Protein AF-0000000079013222 (afdb_homodimer)

pLDDT: mean 91.78, std 14.83, range [22.12, 98.75]

Nearest PDB structures (foldseek):
  1z45-assembly1_A-2  TM=2.219E-01  e=1.114E-06  Saccharomyces cerevisiae
  4mcs-assembly1_A  TM=2.983E-01  e=1.662E-01  Homo sapiens
  8bow-assembly1_A  TM=3.328E-01  e=3.094E-01  Homo sapiens
  6hkj-assembly1_A  TM=3.442E-01  e=4.593E-01  Homo sapiens
  6s1x-assembly1_A  TM=3.631E-01  e=6.820E-01  Homo sapiens

Sequence (1488 aa):
MGWYQALVICGIFLVLVHSVRIREHKEPEIENSFINKVHIVFMNHLDVGYADGIDADAGFIVQVLNLYLKEYFVRAINISRTLVQKGYTERFLYTTHPWLVSLYLDCPNITLLGEPLKCPTQEEQDDFRRAVLEGHVNWHASPFNMQTDFVGTYLLEAGLEIAQRLDAMFYIKRRYPTMSQRDVPGITKAVIPTLLMYGIKAISVGVNPGTAPPDVPPVFVWKYSESDPDGVMAFWVKGGYPLNPGPDPIDPGGLARNKCIIADGLQEVLCFAFRTDNTGPPEDIETVLGYYEILRQEFPGAELVASTFDNYVAVLDTVKSTLPVRTFEIGDTWIQGITSDIWKYSHYRAFLRALDPCISSGDCSKNDPRIQNMLRYLIKIPEHTWGSHGLIDSIAWSNQALEVARTTKPYQTNEDTWREQREFLDLALSSLGDHPLAAQVKQQYADLETIEPDLSGYTEADVDTPYYCNNGLVIQFSQDGSISRLFDPFNQREWASENSTLGQLIYDTYIEQDFVDMAKLYNYESGVGYDKPNMTANAHPEKKRWEVTVLGLYKNIILNNSNCGFWVKAATKDDQTRSKYGAPRVFFVHYEMESLARWIDVTLFMLGKVTTRLPESISFGFSPLSANHTWTLNKLLMKVDPCDVVLNGSQYVHGINTYVFLLDGESTGLQLWSQDVPLVFIGTADHVDSPFPVPLQPFECSSIRNISFNIYNNIWNTNYPMWYPFNPEDANFKAKFSINFITKMGWYQALVICGIFLVLVHSVRIREHKEPEIENSFINKVHIVFMNHLDVGYADGIDADAGFIVQVLNLYLKEYFVRAINISRTLVQKGYTERFLYTTHPWLVSLYLDCPNITLLGEPLKCPTQEEQDDFRRAVLEGHVNWHASPFNMQTDFVGTYLLEAGLEIAQRLDAMFYIKRRYPTMSQRDVPGITKAVIPTLLMYGIKAISVGVNPGTAPPDVPPVFVWKYSESDPDGVMAFWVKGGYPLNPGPDPIDPGGLARNKCIIADGLQEVLCFAFRTDNTGPPEDIETVLGYYEILRQEFPGAELVASTFDNYVAVLDTVKSTLPVRTFEIGDTWIQGITSDIWKYSHYRAFLRALDPCISSGDCSKNDPRIQNMLRYLIKIPEHTWGSHGLIDSIAWSNQALEVARTTKPYQTNEDTWREQREFLDLALSSLGDHPLAAQVKQQYADLETIEPDLSGYTEADVDTPYYCNNGLVIQFSQDGSISRLFDPFNQREWASENSTLGQLIYDTYIEQDFVDMAKLYNYESGVGYDKPNMTANAHPEKKRWEVTVLGLYKNIILNNSNCGFWVKAATKDDQTRSKYGAPRVFFVHYEMESLARWIDVTLFMLGKVTTRLPESISFGFSPLSANHTWTLNKLLMKVDPCDVVLNGSQYVHGINTYVFLLDGESTGLQLWSQDVPLVFIGTADHVDSPFPVPLQPFECSSIRNISFNIYNNIWNTNYPMWYPFNPEDANFKAKFSINFITK

Secondary structure (DSSP, 8-state):
------------------------------------EEEEEEEEE--TT--SS-SS----HHHHHHHIIIIIHHHHHHHHHHHHHTT-S----EEE-HHHHHHHHT----EETTEEP-PPPHHHHHHHHHHHHHTSEEE-SSSS-B-TTTS-HHHHHHHHHHHHHHHHHTT---SS-EEEEEE-----GGGHHHHHHTT--EEEEEE-TTSPPP---SEEEE-SSTT-S--EEEEEETT-S---EEEETTEEETTSGGGSB--TT-SEEEEEEEEEET--S-SSHHHHHHHHHHHHHHSTTPEEEE--HHHHHHHHGGGGGGS-EE--B---TTGGGGGG-HHHHHHHHHHHHHHHHHHHHT-S-TT-HHHHHHHHHHTTTTBS--S-S----SS--SHHHHHHHTTSHHHHHHHHHHHHHHHHHHHHHHHTTT-HHHHHHHHHHHTT---PPP-TT-EEE-TT--EE-TTS-EEEE-TTSSEEEEEETTTTEE---SSS-EEEEEEEE--HHHHHHHHHHH-SSS--S---TTHHHHH----EEPPEEEEEEEEEE-SSS--EEEEEEEEESSTHHHHTS---SEEEEEEEE-TT-SEEEEEEEEE-PPPB-S-EEEEEEE----TT-EEEEEETTEEE-TT-BPTTS-SSEEE-SSEEEEE-TTS-EEEEEESS--EEEEEESSS---S-----S---GGGEEEEEEEEEE---SSSS-SSB-SSGGGG-EEEEEEEEEE--/------------------------------------EEEEEEEEE--TT--SS-SS----HHHHHHHIIIIIHHHHHHHHHHHHHTT-S----EEE-HHHHHHHHT----EETTEEP-PPPHHHHHHHHHHHHHTSEEE-SSSS-B-TTTS-HHHHHHHHHHHHHHHHHTT---SS-EEEEEE-----GGGHHHHHHTT--EEEEEE-TTSPPP---SEEEE-SSTT-S--EEEEEETT-S---EEEETTEEETTSGGGSB--TT-SEEEEEEEEEET--S-SSHHHHHHHHHHHHHHSTTPEEEE--HHHHHHHHGGGGGGS-EE--B---GGGGGGGG-HHHHHHHHHHHHHHHHHHHHT-S-TT-HHHHHHHHHHTTTTBS--S-S----SS--SHHHHHHHTTSHHHHHHHHHHHHHHHHHHHHHHHTTT-HHHHHHHHHHHTT---PPP-TT-EEE-TT--EE-TTS-EEEE-TTSSEEEEEETTTTEE---SSS-EEEEEEEE--HHHHHHHHHHH-SSS--S---TTHHHHH----EE--EEEEEEEEEE-SSS--EEEEEEEEESSTHHHHTS--EEEEEEEEEE-TT-SEEEEEEEEEEEPPB-S-EEEEEEE----TT-EEEEEETTEEE-TT-BPTTS-SSEEE-SSEEEEE-TTS-EEEEEESS--EEEEEESSS---S-----S---GGGEEEEEEEEEE---SSSS-SSB-SSGGGS-EEEEEEEEEE--

Radius of gyration: 48.85 Å; Cα contacts (8 Å, |Δi|>4): 3514; chains: 2; bounding box: 107×160×95 Å

Solvent-accessible surface area (backbone atoms only — not comparable to full-atom values): 75692 Å² total; per-residue (Å²): 137,82,79,77,78,76,79,77,77,76,76,77,76,77,73,76,71,76,74,72,75,68,74,70,70,72,67,78,76,71,74,84,67,74,49,53,33,37,35,32,35,32,31,47,35,80,44,74,14,39,38,72,82,54,70,98,57,69,13,37,45,50,59,48,51,30,43,44,49,67,43,30,56,56,46,37,43,50,39,25,50,48,33,57,72,39,39,44,80,64,67,49,28,41,40,44,40,25,48,57,49,49,41,50,73,59,51,67,93,48,61,56,93,80,42,62,48,58,65,60,54,72,67,54,41,52,50,48,53,49,33,40,75,71,56,25,43,49,58,41,31,31,34,58,38,58,39,63,46,66,40,48,56,66,48,50,53,54,33,38,43,47,27,50,50,52,27,58,74,69,70,49,82,76,84,26,32,26,31,58,35,47,48,56,58,36,50,39,40,54,49,44,66,59,38,52,74,70,51,38,42,30,39,40,36,16,13,26,34,24,39,42,46,47,71,62,64,56,55,27,31,43,22,65,41,88,82,48,90,66,60,30,36,33,34,51,29,73,51,34,14,54,57,23,57,37,92,38,34,68,45,25,55,22,47,29,66,89,53,32,50,76,50,89,95,52,44,53,33,42,35,40,51,19,24,38,64,63,60,42,55,74,92,46,58,68,57,54,51,43,52,52,49,20,42,44,52,68,36,66,89,31,47,77,39,56,37,50,65,36,63,50,46,55,59,50,57,76,47,50,89,76,40,55,76,46,48,59,30,31,25,32,58,66,53,58,51,63,28,22,39,52,66,56,45,36,50,49,41,29,40,45,64,40,44,52,56,31,46,74,72,52,76,51,42,82,82,36,64,39,50,44,50,16,49,66,32,47,54,51,68,37,30,68,42,45,17,31,58,71,67,86,75,62,57,56,34,30,38,70,44,32,60,57,47,52,73,36,68,67,42,42,54,48,52,45,30,38,52,49,56,50,45,32,57,53,52,17,50,58,40,29,65,85,44,70,63,38,59,46,28,51,50,39,52,55,67,43,64,66,70,86,80,82,59,79,83,39,43,82,48,66,62,78,39,81,40,78,39,90,68,53,35,32,43,18,30,35,67,46,48,15,30,27,31,35,37,38,58,84,79,68,43,65,38,28,29,88,90,20,32,35,59,32,64,43,45,35,34,41,42,50,65,57,32,55,57,42,45,75,71,30,41,60,81,38,77,71,44,61,43,57,66,52,31,51,83,52,49,58,61,60,68,42,77,53,59,39,31,48,78,45,39,28,35,35,71,44,89,94,44,59,42,36,35,38,38,34,31,28,29,60,68,57,64,53,42,49,68,66,34,39,40,43,66,33,35,38,38,36,40,38,29,50,49,86,50,61,39,35,44,31,39,40,35,39,36,53,34,26,51,25,55,56,37,37,37,35,32,46,27,34,19,50,63,50,84,79,42,45,67,33,37,25,28,57,89,29,83,40,57,67,61,44,30,36,45,39,16,22,52,27,35,44,44,31,57,42,41,38,36,37,26,29,97,75,58,28,39,41,35,41,37,30,67,40,54,45,33,37,19,45,14,34,80,88,38,76,57,46,83,59,40,65,71,33,66,67,65,63,65,86,38,56,47,31,43,25,40,36,54,32,35,22,73,37,51,36,37,34,45,39,42,43,45,84,48,84,87,54,23,48,42,49,39,45,37,32,48,29,59,40,64,125,138,81,79,78,79,78,77,78,76,77,75,77,75,76,72,77,70,77,72,75,74,68,74,68,72,72,67,77,75,69,75,84,67,72,50,52,34,36,35,33,36,31,32,45,36,79,43,73,14,39,39,72,82,54,71,96,57,67,14,37,44,50,59,49,50,32,43,44,48,68,42,29,53,55,46,37,43,49,39,24,48,47,32,58,72,40,38,45,80,64,64,50,28,39,40,45,40,25,48,59,51,50,41,51,72,60,51,66,92,50,62,55,92,82,41,64,47,55,65,60,53,70,66,53,41,51,49,47,53,50,34,41,76,70,57,26,42,48,58,41,31,33,35,57,38,58,38,62,44,65,41,48,57,66,46,51,54,54,33,39,42,48,27,51,50,50,27,56,74,68,70,48,84,76,82,27,34,26,33,59,33,49,49,57,57,36,50,40,40,53,50,44,65,59,36,51,73,72,52,37,40,30,37,39,38,15,13,25,32,27,39,41,47,46,70,63,65,55,55,27,31,44,24,64,42,86,81,48,91,67,59,30,37,34,35,50,30,74,52,35,18,50,56,22,57,38,92,38,35,67,46,27,54,22,48,29,67,88,53,31,49,78,49,90,94,52,41,52,33,42,34,39,50,19,23,36,63,64,60,41,54,74,94,45,57,68,56,53,51,43,52,52,48,22,42,43,50,69,36,64,88,30,47,78,37,57,37,50,64,37,62,51,45,55,57,51,56,76,47,49,89,76,39,56,76,46,50,57,31,30,26,32,58,68,54,58,50,62,28,21,40,53,67,56,43,35,50,49,41,29,41,46,64,40,44,51,57,32,46,76,72,52,75,51,41,82,83,37,64,40,48,45,50,16,49,66,32,47,54,52,67,37,29,70,41,44,15,32,57,70,67,87,76,60,57,58,34,30,39,70,44,33,60,57,47,52,73,36,66,67,45,42,54,49,53,45,29,38,51,49,56,48,44,32,56,53,50,16,49,57,40,30,66,85,43,70,62,39,59,45,26,52,50,42,52,56,68,43,63,68,71,85,80,83,61,80,83,40,42,83,49,68,62,77,40,80,41,81,38,89,68,54,36,31,42,19,32,35,68,45,49,16,28,28,30,33,37,39,58,87,79,65,43,66,39,28,28,87,89,21,31,36,58,31,65,41,43,35,34,41,41,48,64,59,33,56,56,42,44,75,72,32,39,59,81,37,78,52,56,54,45,57,65,52,31,51,83,52,49,59,62,59,68,42,76,53,58,39,31,50,76,43,38,30,35,35,72,46,89,94,42,58,43,36,34,37,40,34,32,28,29,61,68,55,66,54,42,50,68,64,34,39,40,42,65,34,35,38,39,37,40,39,29,50,50,88,49,62,38,34,44,32,39,40,37,40,37,52,33,25,50,27,55,57,38,38,36,36,32,46,27,35,19,50,63,50,84,80,42,45,68,34,36,24,28,58,89,29,83,40,57,67,63,43,31,37,44,40,17,24,52,28,33,44,43,30,58,42,40,38,36,36,27,29,94,76,58,28,39,41,36,40,36,29,68,40,54,44,31,36,20,44,15,33,79,87,37,76,58,46,83,58,40,64,71,35,65,69,64,63,66,86,37,56,49,33,46,24,40,36,55,33,36,24,74,38,51,37,36,35,45,39,42,42,44,85,48,82,86,55,23,50,42,50,40,45,36,32,50,30,60,41,64,125

Foldseek 3Di:
DDDPPDPPPPPPPPPPPPPPPPPPPPDPPPPPPAFAAEAEEEEAAEDQQADDPPPPDQSFNLVLLLCVQPPQLVQLLCQQVVCVVVPHPDGAAYEDALLSVCCQLVPDFDDFVRHTRDHDDPVSNVVSLVSVLVRSYHYAQFRHAFQQLQFALVLRLLRSVSNVVVCVVNVNDQQAGEAEHAAFQFHFLLCWVVCVVSNHAEYEYEYAQQFFHFPDPQWAFEDQDPPDPGGHIYGYFHNLRPQAADPAQVRGTSQAPSSWRDDPPASYIYGYNYHYYSPHGDNHNVVVVRNVRNVCSRNPNHHYHHHDPRVVVVRVVVCRVVGHYDNFTFHTQLPLQLLADLLQLQLLLLLCVLVVVCVVVCVQPPPDVLNSQLSSLSSLSRRLFQWYLQDDDQAQFWLVSVVVVCVDPSNVSGVSSNVSSSCSSVSSLVSNPPRPSNVSSVVSVVVWDDDDDDQVLWAFDDAPDWDAAPLGWIWGAHFQGWTAWTQQPQVRDTWHHVVFTFFGKWKWFDDQVVQVVLSVQTRRNHRDFLGNPNSCVRQVDDTDTFGKGWPTKIWDHDPVARKTKMKTKMFGPDCCCVNGHWAAPIKIWMWMDGNPAQKIKIKIKGHHTHKGLGWMWIWTKGFTPQPQWFKWAAGSNDTHHLQRHGQSGQNFKGFGSFWMDTAHPVRWDKIKGWSRQGMKGWDFQVGGTDSRSDDRDRDDRVGTGMIIRINHTQSGSGSHNSIPDPDSSRRMTMIIMMIGTGDD/DCPPPPPPPPPPPPPPPVPPPPPPPPDPPPPPPAFAAEAEEEEAAEDQQADDPPPPDQSFNLVLLLCVQPPQLVQLLVQQVVCVVVPHPDGAAYEDALLSVCCQLVPDFDDFVRHTRDHDDPVSNVVSLVSVLVRSYHYAQFRHAFQQLQFALVLRLLRSVSNVVVCVVNVHDQQAGEAEHAAFQFHFLLCWVVCVVSNHAEYEYEYAQQFFHFPDDQWAFEDQDPPDPGGHIYGYFHNLHPQAADPAQVRGTSQAPSSWRDDPPDSYIYGYNYHYYSPHGDNHNVVVVRNVRNVCSRNPNHHYHHHDPRVVVVRVVVCRVVGHYDNFTFHTLLPLQLLADLLQLQLLLLLCVLVVVCVVVCVQPPPDVLNSQLSSLSSCLRRLFQHYLQDDDQAQFWLVSVVVVCVDDSNVSGVSSNVSSSCSSVSSLVSNPPRPSNVSSVVSVVVWDDDDDDQVLWDFDDAPDWDAAPLGWIWGAHFQGWTAWTQQPQVGDTWHHVVFTFFGKWKWFDDQVVQVVLSVQTRRNHHDQLGNPNSCVRQVDDTDTFGKGWPTKIWDHDPVARKTKMKTKMFGPDPCCVNGHWAAPIKIWMWMDGNPAQKIKIKIKGHHTHKGLGWMWIWTKGFTPQPQWAKWAAGSNDTHHLQRHGQSGQNFKGFGSFWMDTAHPVRWDKIKGWSRQGMKGWDFQVGGTDSRSDDRDRDDRVRTGMMIRINHTQSGSGSHNSIPDPDSSRRMTMIIMMIGTGDD

InterPro domains:
  IPR032482 Protein of unknown function DUF5054 [PF16477] (338-594)

Structure (mmCIF, N/CA/C/O backbone):
data_AF-0000000079013222-model_v1
#
loop_
_entity.id
_entity.type
_entity.pdbx_description
1 polymer 'Glycoside hydrolase family 38 N-terminal domain-containing protein'
#
loop_
_atom_site.group_PDB
_atom_site.id
_atom_site.type_symbol
_atom_site.label_atom_id
_atom_site.label_alt_id
_atom_site.label_comp_id
_atom_site.label_asym_id
_atom_site.label_entity_id
_atom_site.label_seq_id
_atom_site.pdbx_PDB_ins_code
_atom_site.Cartn_x
_atom_site.Cartn_y
_atom_site.Cartn_z
_atom_site.occupancy
_atom_site.B_iso_or_equiv
_atom_site.auth_seq_id
_atom_site.auth_comp_id
_atom_site.auth_asym_id
_atom_site.auth_atom_id
_atom_site.pdbx_PDB_model_num
ATOM 1 N N . MET A 1 1 ? 51.844 -35.812 29.359 1 24.14 1 MET A N 1
ATOM 2 C CA . MET A 1 1 ? 51.812 -36.688 28.188 1 24.14 1 MET A CA 1
ATOM 3 C C . MET A 1 1 ? 51.312 -35.938 26.953 1 24.14 1 MET A C 1
ATOM 5 O O . MET A 1 1 ? 50.156 -35.531 26.906 1 24.14 1 MET A O 1
ATOM 9 N N . GLY A 1 2 ? 52.062 -35.031 26.406 1 27.91 2 GLY A N 1
ATOM 10 C CA . GLY A 1 2 ? 52.062 -33.719 25.75 1 27.91 2 GLY A CA 1
ATOM 11 C C . GLY A 1 2 ? 51.781 -33.812 24.266 1 27.91 2 GLY A C 1
ATOM 12 O O . GLY A 1 2 ? 52.562 -34.344 23.5 1 27.91 2 GLY A O 1
ATOM 13 N N . TRP A 1 3 ? 50.469 -34.125 23.938 1 26.59 3 TRP A N 1
ATOM 14 C CA . TRP A 1 3 ? 49.938 -34.656 22.703 1 26.59 3 TRP A CA 1
ATOM 15 C C . TRP A 1 3 ? 50.344 -33.781 21.516 1 26.59 3 TRP A C 1
ATOM 17 O O . TRP A 1 3 ? 50.344 -32.562 21.609 1 26.59 3 TRP A O 1
ATOM 27 N N . TYR A 1 4 ? 51.188 -34.281 20.641 1 25.11 4 TYR A N 1
ATOM 28 C CA . TYR A 1 4 ? 51.938 -33.938 19.453 1 25.11 4 TYR A CA 1
ATOM 29 C C . TYR A 1 4 ? 51.031 -33.5 18.328 1 25.11 4 TYR A C 1
ATOM 31 O O . TYR A 1 4 ? 50.375 -34.312 17.688 1 25.11 4 TYR A O 1
ATOM 39 N N . GLN A 1 5 ? 50.188 -32.406 18.531 1 23.02 5 GLN A N 1
ATOM 40 C CA . GLN A 1 5 ? 49.094 -32.094 17.609 1 23.02 5 GLN A CA 1
ATOM 41 C C . GLN A 1 5 ? 49.656 -31.688 16.234 1 23.02 5 GLN A C 1
ATOM 43 O O . GLN A 1 5 ? 50.344 -30.688 16.109 1 23.02 5 GLN A O 1
ATOM 48 N N . ALA A 1 6 ? 49.969 -32.75 15.422 1 22.12 6 ALA A N 1
ATOM 49 C CA . ALA A 1 6 ? 50.656 -32.594 14.141 1 22.12 6 ALA A CA 1
ATOM 50 C C . ALA A 1 6 ? 49.875 -31.672 13.203 1 22.12 6 ALA A C 1
ATOM 52 O O . ALA A 1 6 ? 48.688 -31.812 13.047 1 22.12 6 ALA A O 1
ATOM 53 N N . LEU A 1 7 ? 50.438 -30.531 12.844 1 24.03 7 LEU A N 1
ATOM 54 C CA . LEU A 1 7 ? 50.062 -29.359 12.062 1 24.03 7 LEU A CA 1
ATOM 55 C C . LEU A 1 7 ? 49.938 -29.703 10.586 1 24.03 7 LEU A C 1
ATOM 57 O O . LEU A 1 7 ? 50.938 -29.953 9.906 1 24.03 7 LEU A O 1
ATOM 61 N N . VAL A 1 8 ? 49.062 -30.797 10.234 1 24.84 8 VAL A N 1
ATOM 62 C CA . VAL A 1 8 ? 49.094 -31.219 8.836 1 24.84 8 VAL A CA 1
ATOM 63 C C . VAL A 1 8 ? 48.781 -30.016 7.934 1 24.84 8 VAL A C 1
ATOM 65 O O . VAL A 1 8 ? 47.812 -29.297 8.141 1 24.84 8 VAL A O 1
ATOM 68 N N . ILE A 1 9 ? 49.781 -29.469 7.207 1 25.05 9 ILE A N 1
ATOM 69 C CA . ILE A 1 9 ? 49.938 -28.375 6.27 1 25.05 9 ILE A CA 1
ATOM 70 C C . ILE A 1 9 ? 49.125 -28.641 5.004 1 25.05 9 ILE A C 1
ATOM 72 O O . ILE A 1 9 ? 49.469 -29.531 4.223 1 25.05 9 ILE A O 1
ATOM 76 N N . CYS A 1 10 ? 47.812 -28.969 5.129 1 22.94 10 CYS A N 1
ATOM 77 C CA . CYS A 1 10 ? 47.125 -29.344 3.904 1 22.94 10 CYS A CA 1
ATOM 78 C C . CYS A 1 10 ? 47.25 -28.25 2.846 1 22.94 10 CYS A C 1
ATOM 80 O O . CYS A 1 10 ? 46.875 -27.109 3.076 1 22.94 10 CYS A O 1
ATOM 82 N N . GLY A 1 11 ? 48.312 -28.328 1.991 1 23.44 11 GLY A N 1
ATOM 83 C CA . GLY A 1 11 ? 48.656 -27.516 0.843 1 23.44 11 GLY A CA 1
ATOM 84 C C . GLY A 1 11 ? 47.531 -27.391 -0.17 1 23.44 11 GLY A C 1
ATOM 85 O O . GLY A 1 11 ? 47.062 -28.391 -0.711 1 23.44 11 GLY A O 1
ATOM 86 N N . ILE A 1 12 ? 46.625 -26.453 0.08 1 25.03 12 ILE A N 1
ATOM 87 C CA . ILE A 1 12 ? 45.438 -26.156 -0.729 1 25.03 12 ILE A CA 1
ATOM 88 C C . ILE A 1 12 ? 45.875 -25.766 -2.139 1 25.03 12 ILE A C 1
ATOM 90 O O . ILE A 1 12 ? 46.562 -24.766 -2.322 1 25.03 12 ILE A O 1
ATOM 94 N N . PHE A 1 13 ? 46.188 -26.859 -2.979 1 25.73 13 PHE A N 1
ATOM 95 C CA . PHE A 1 13 ? 46.531 -26.656 -4.387 1 25.73 13 PHE A CA 1
ATOM 96 C C . PHE A 1 13 ? 45.406 -25.844 -5.074 1 25.73 13 PHE A C 1
ATOM 98 O O . PHE A 1 13 ? 44.25 -26.203 -4.992 1 25.73 13 PHE A O 1
ATOM 105 N N . LEU A 1 14 ? 45.719 -24.594 -5.289 1 26.62 14 LEU A N 1
ATOM 106 C CA . LEU A 1 14 ? 44.969 -23.562 -6.012 1 26.62 14 LEU A CA 1
ATOM 107 C C . LEU A 1 14 ? 44.75 -23.969 -7.465 1 26.62 14 LEU A C 1
ATOM 109 O O . LEU A 1 14 ? 45.719 -24.031 -8.242 1 26.62 14 LEU A O 1
ATOM 113 N N . VAL A 1 15 ? 44 -25.094 -7.648 1 25.91 15 VAL A N 1
ATOM 114 C CA . VAL A 1 15 ? 43.719 -25.406 -9.047 1 25.91 15 VAL A CA 1
ATOM 115 C C . VAL A 1 15 ? 43.125 -24.188 -9.742 1 25.91 15 VAL A C 1
ATOM 117 O O . VAL A 1 15 ? 42.125 -23.641 -9.289 1 25.91 15 VAL A O 1
ATOM 120 N N . LEU A 1 16 ? 43.938 -23.547 -10.508 1 28.45 16 LEU A N 1
ATOM 121 C CA . LEU A 1 16 ? 43.656 -22.453 -11.43 1 28.45 16 LEU A CA 1
ATOM 122 C C . LEU A 1 16 ? 42.594 -22.859 -12.445 1 28.45 16 LEU A C 1
ATOM 124 O O . LEU A 1 16 ? 42.875 -23.641 -13.352 1 28.45 16 LEU A O 1
ATOM 128 N N . VAL A 1 17 ? 41.438 -23.188 -11.945 1 27.62 17 VAL A N 1
ATOM 129 C CA . VAL A 1 17 ? 40.438 -23.5 -12.961 1 27.62 17 VAL A CA 1
ATOM 130 C C . VAL A 1 17 ? 40.219 -22.281 -13.859 1 27.62 17 VAL A C 1
ATOM 132 O O . VAL A 1 17 ? 39.875 -21.203 -13.383 1 27.62 17 VAL A O 1
ATOM 135 N N . HIS A 1 18 ? 40.969 -22.297 -14.945 1 29.14 18 HIS A N 1
ATOM 136 C CA . HIS A 1 18 ? 40.781 -21.375 -16.047 1 29.14 18 HIS A CA 1
ATOM 137 C C . HIS A 1 18 ? 39.312 -21.312 -16.484 1 29.14 18 HIS A C 1
ATOM 139 O O . HIS A 1 18 ? 38.75 -22.344 -16.828 1 29.14 18 HIS A O 1
ATOM 145 N N . SER A 1 19 ? 38.688 -20.359 -15.852 1 26.64 19 SER A N 1
ATOM 146 C CA . SER A 1 19 ? 37.281 -20.047 -16.109 1 26.64 19 SER A CA 1
ATOM 147 C C . SER A 1 19 ? 37.062 -19.781 -17.594 1 26.64 19 SER A C 1
ATOM 149 O O . SER A 1 19 ? 37.656 -18.891 -18.188 1 26.64 19 SER A O 1
ATOM 151 N N . VAL A 1 20 ? 36.906 -20.812 -18.312 1 28.75 20 VAL A N 1
ATOM 152 C CA . VAL A 1 20 ? 36.438 -20.656 -19.688 1 28.75 20 VAL A CA 1
ATOM 153 C C . VAL A 1 20 ? 35.281 -19.672 -19.719 1 28.75 20 VAL A C 1
ATOM 155 O O . VAL A 1 20 ? 34.25 -19.891 -19.031 1 28.75 20 VAL A O 1
ATOM 158 N N . ARG A 1 21 ? 35.625 -18.484 -20.125 1 28.02 21 ARG A N 1
ATOM 159 C CA . ARG A 1 21 ? 34.688 -17.391 -20.391 1 28.02 21 ARG A CA 1
ATOM 160 C C . ARG A 1 21 ? 33.562 -17.828 -21.297 1 28.02 21 ARG A C 1
ATOM 162 O O . ARG A 1 21 ? 33.75 -18.016 -22.5 1 28.02 21 ARG A O 1
ATOM 169 N N . ILE A 1 22 ? 32.781 -18.609 -20.766 1 23.81 22 ILE A N 1
ATOM 170 C CA . ILE A 1 22 ? 31.594 -18.875 -21.562 1 23.81 22 ILE A CA 1
ATOM 171 C C . ILE A 1 22 ? 31 -17.547 -22.047 1 23.81 22 ILE A C 1
ATOM 173 O O . ILE A 1 22 ? 30.703 -16.656 -21.25 1 23.81 22 ILE A O 1
ATOM 177 N N . ARG A 1 23 ? 31.328 -17.344 -23.312 1 28.89 23 ARG A N 1
ATOM 178 C CA . ARG A 1 23 ? 30.75 -16.219 -24.016 1 28.89 23 ARG A CA 1
ATOM 179 C C . ARG A 1 23 ? 29.25 -16.125 -23.75 1 28.89 23 ARG A C 1
ATOM 181 O O . ARG A 1 23 ? 28.5 -17.062 -24.031 1 28.89 23 ARG A O 1
ATOM 188 N N . GLU A 1 24 ? 29.016 -15.297 -22.781 1 29.11 24 GLU A N 1
ATOM 189 C CA . GLU A 1 24 ? 27.641 -14.914 -22.5 1 29.11 24 GLU A CA 1
ATOM 190 C C . GLU A 1 24 ? 26.891 -14.594 -23.781 1 29.11 24 GLU A C 1
ATOM 192 O O . GLU A 1 24 ? 27.312 -13.727 -24.562 1 29.11 24 GLU A O 1
ATOM 197 N N . HIS A 1 25 ? 26.438 -15.57 -24.391 1 29.22 25 HIS A N 1
ATOM 198 C CA . HIS A 1 25 ? 25.531 -15.227 -25.469 1 29.22 25 HIS A CA 1
ATOM 199 C C . HIS A 1 25 ? 24.594 -14.086 -25.062 1 29.22 25 HIS A C 1
ATOM 201 O O . HIS A 1 25 ? 23.875 -14.195 -24.062 1 29.22 25 HIS A O 1
ATOM 207 N N . LYS A 1 26 ? 25.062 -13 -25.406 1 35.38 26 LYS A N 1
ATOM 208 C CA . LYS A 1 26 ? 24.234 -11.805 -25.25 1 35.38 26 LYS A CA 1
ATOM 209 C C . LYS A 1 26 ? 22.828 -12.047 -25.781 1 35.38 26 LYS A C 1
ATOM 211 O O . LYS A 1 26 ? 22.641 -12.367 -26.953 1 35.38 26 LYS A O 1
ATOM 216 N N . GLU A 1 27 ? 21.953 -12.469 -24.984 1 36.16 27 GLU A N 1
ATOM 217 C CA . GLU A 1 27 ? 20.547 -12.516 -25.375 1 36.16 27 GLU A CA 1
ATOM 218 C C . GLU A 1 27 ? 20.172 -11.32 -26.266 1 36.16 27 GLU A C 1
ATOM 220 O O . GLU A 1 27 ? 20.703 -10.227 -26.062 1 36.16 27 GLU A O 1
ATOM 225 N N . PRO A 1 28 ? 19.609 -11.555 -27.406 1 37.75 28 PRO A N 1
ATOM 226 C CA . PRO A 1 28 ? 19.281 -10.391 -28.234 1 37.75 28 PRO A CA 1
ATOM 227 C C . PRO A 1 28 ? 18.672 -9.25 -27.438 1 37.75 28 PRO A C 1
ATOM 229 O O . PRO A 1 28 ? 17.906 -9.492 -26.5 1 37.75 28 PRO A O 1
ATOM 232 N N . GLU A 1 29 ? 19.266 -8.133 -27.406 1 38.19 29 GLU A N 1
ATOM 233 C CA . GLU A 1 29 ? 18.734 -6.875 -26.906 1 38.19 29 GLU A CA 1
ATOM 234 C C . GLU A 1 29 ? 17.281 -6.672 -27.359 1 38.19 29 GLU A C 1
ATOM 236 O O . GLU A 1 29 ? 17.016 -6.516 -28.547 1 38.19 29 GLU A O 1
ATOM 241 N N . ILE A 1 30 ? 16.297 -7.324 -26.844 1 40.97 30 ILE A N 1
ATOM 242 C CA . ILE A 1 30 ? 14.938 -6.879 -27.109 1 40.97 30 ILE A CA 1
ATOM 243 C C . ILE A 1 30 ? 14.914 -5.363 -27.281 1 40.97 30 ILE A C 1
ATOM 245 O O . ILE A 1 30 ? 15.383 -4.629 -26.406 1 40.97 30 ILE A O 1
ATOM 249 N N . GLU A 1 31 ? 15.016 -4.832 -28.375 1 42.97 31 GLU A N 1
ATOM 250 C CA . GLU A 1 31 ? 14.719 -3.434 -28.656 1 42.97 31 GLU A CA 1
ATOM 251 C C . GLU A 1 31 ? 13.664 -2.883 -27.703 1 42.97 31 GLU A C 1
ATOM 253 O O . GLU A 1 31 ? 12.586 -3.463 -27.547 1 42.97 31 GLU A O 1
ATOM 258 N N . ASN A 1 32 ? 13.961 -2.242 -26.609 1 51.44 32 ASN A N 1
ATOM 259 C CA . ASN A 1 32 ? 13.211 -1.607 -25.531 1 51.44 32 ASN A CA 1
ATOM 260 C C . ASN A 1 32 ? 12.016 -0.825 -26.062 1 51.44 32 ASN A C 1
ATOM 262 O O . ASN A 1 32 ? 12.117 0.376 -26.312 1 51.44 32 ASN A O 1
ATOM 266 N N . SER A 1 33 ? 11.141 -1.488 -26.875 1 63.56 33 SER A N 1
ATOM 267 C CA . SER A 1 33 ? 9.93 -0.824 -27.359 1 63.56 33 SER A CA 1
ATOM 268 C C . SER A 1 33 ? 9.102 -0.277 -26.188 1 63.56 33 SER A C 1
ATOM 270 O O . SER A 1 33 ? 9.102 -0.852 -25.109 1 63.56 33 SER A O 1
ATOM 272 N N . PHE A 1 34 ? 8.648 0.86 -26.328 1 85.75 34 PHE A N 1
ATOM 273 C CA . PHE A 1 34 ? 7.777 1.598 -25.422 1 85.75 34 PHE A CA 1
ATOM 274 C C . PHE A 1 34 ? 6.496 0.815 -25.141 1 85.75 34 PHE A C 1
ATOM 276 O O . PHE A 1 34 ? 5.805 0.404 -26.078 1 85.75 34 PHE A O 1
ATOM 283 N N . ILE A 1 35 ? 6.309 0.208 -23.938 1 94.06 35 ILE A N 1
ATOM 284 C CA . ILE A 1 35 ? 5.105 -0.492 -23.5 1 94.06 35 ILE A CA 1
ATOM 285 C C . ILE A 1 35 ? 4.094 0.512 -22.953 1 94.06 35 ILE A C 1
ATOM 287 O O . ILE A 1 35 ? 4.41 1.294 -22.047 1 94.06 35 ILE A O 1
ATOM 291 N N . ASN A 1 36 ? 2.914 0.543 -23.5 1 96.06 36 ASN A N 1
ATOM 292 C CA . ASN A 1 36 ? 1.933 1.529 -23.062 1 96.06 36 ASN A CA 1
ATOM 293 C C . ASN A 1 36 ? 0.847 0.895 -22.203 1 96.06 36 ASN A C 1
ATOM 295 O O . ASN A 1 36 ? 0.099 1.598 -21.516 1 96.06 36 ASN A O 1
ATOM 299 N N . LYS A 1 37 ? 0.743 -0.498 -22.297 1 97.69 37 LYS A N 1
ATOM 300 C CA . LYS A 1 37 ? -0.303 -1.164 -21.516 1 97.69 37 LYS A CA 1
ATOM 301 C C . LYS A 1 37 ? 0.171 -2.521 -21.016 1 97.69 37 LYS A C 1
ATOM 303 O O . LYS A 1 37 ? 0.83 -3.27 -21.734 1 97.69 37 LYS A O 1
ATOM 308 N N . VAL A 1 38 ? -0.053 -2.822 -19.766 1 98.38 38 VAL A N 1
ATOM 309 C CA . VAL A 1 38 ? 0.291 -4.098 -19.141 1 98.38 38 VAL A CA 1
ATOM 310 C C . VAL A 1 38 ? -0.984 -4.84 -18.75 1 98.38 38 VAL A C 1
ATOM 312 O O . VAL A 1 38 ? -1.8 -4.324 -17.984 1 98.38 38 VAL A O 1
ATOM 315 N N . HIS A 1 39 ? -1.211 -6 -19.344 1 98.62 39 HIS A N 1
ATOM 316 C CA . HIS A 1 39 ? -2.242 -6.922 -18.891 1 98.62 39 HIS A CA 1
ATOM 317 C C . HIS A 1 39 ? -1.756 -7.75 -17.703 1 98.62 39 HIS A C 1
ATOM 319 O O . HIS A 1 39 ? -0.751 -8.461 -17.812 1 98.62 39 HIS A O 1
ATOM 325 N N . ILE A 1 40 ? -2.424 -7.609 -16.609 1 98.62 40 ILE A N 1
ATOM 326 C CA . ILE A 1 40 ? -2.039 -8.359 -15.422 1 98.62 40 ILE A CA 1
ATOM 327 C C . ILE A 1 40 ? -3.029 -9.5 -15.188 1 98.62 40 ILE A C 1
ATOM 329 O O . ILE A 1 40 ? -4.227 -9.258 -15.008 1 98.62 40 ILE A O 1
ATOM 333 N N . VAL A 1 41 ? -2.592 -10.688 -15.227 1 98.31 41 VAL A N 1
ATOM 334 C CA . VAL A 1 41 ? -3.434 -11.82 -14.867 1 98.31 41 VAL A CA 1
ATOM 335 C C . VAL A 1 41 ? -3.107 -12.281 -13.445 1 98.31 41 VAL A C 1
ATOM 337 O O . VAL A 1 41 ? -1.959 -12.602 -13.141 1 98.31 41 VAL A O 1
ATOM 340 N N . PHE A 1 42 ? -4.125 -12.266 -12.594 1 98.38 42 PHE A N 1
ATOM 341 C CA . PHE A 1 42 ? -4.008 -12.719 -11.211 1 98.38 42 PHE A CA 1
ATOM 342 C C . PHE A 1 42 ? -4.477 -14.164 -11.078 1 98.38 42 PHE A C 1
ATOM 344 O O . PHE A 1 42 ? -5.613 -14.492 -11.43 1 98.38 42 PHE A O 1
ATOM 351 N N . MET A 1 43 ? -3.58 -14.938 -10.586 1 97.56 43 MET A N 1
ATOM 352 C CA . MET A 1 43 ? -3.898 -16.359 -10.438 1 97.56 43 MET A CA 1
ATOM 353 C C . MET A 1 43 ? -2.957 -17.031 -9.438 1 97.56 43 MET A C 1
ATOM 355 O O . MET A 1 43 ? -2.1 -16.359 -8.852 1 97.56 43 MET A O 1
ATOM 359 N N . ASN A 1 44 ? -3.205 -18.234 -9.086 1 96.12 44 ASN A N 1
ATOM 360 C CA . ASN A 1 44 ? -2.258 -19.094 -8.367 1 96.12 44 ASN A CA 1
ATOM 361 C C . ASN A 1 44 ? -2.166 -20.484 -8.992 1 96.12 44 ASN A C 1
ATOM 363 O O . ASN A 1 44 ? -2.992 -20.844 -9.836 1 96.12 44 ASN A O 1
ATOM 367 N N . HIS A 1 45 ? -1.172 -21.172 -8.633 1 95.5 45 HIS A N 1
ATOM 368 C CA . HIS A 1 45 ? -0.958 -22.531 -9.125 1 95.5 45 HIS A CA 1
ATOM 369 C C . HIS A 1 45 ? -1.833 -23.531 -8.383 1 95.5 45 HIS A C 1
ATOM 371 O O . HIS A 1 45 ? -1.932 -23.484 -7.152 1 95.5 45 HIS A O 1
ATOM 377 N N . LEU A 1 46 ? -2.455 -24.406 -9.117 1 95.88 46 LEU A N 1
ATOM 378 C CA . LEU A 1 46 ? -3.27 -25.469 -8.539 1 95.88 46 LEU A CA 1
ATOM 379 C C . LEU A 1 46 ? -2.545 -26.812 -8.609 1 95.88 46 LEU A C 1
ATOM 381 O O . LEU A 1 46 ? -2.115 -27.234 -9.68 1 95.88 46 LEU A O 1
ATOM 385 N N . ASP A 1 47 ? -2.355 -27.406 -7.473 1 94.44 47 ASP A N 1
ATOM 386 C CA . ASP A 1 47 ? -1.99 -28.797 -7.289 1 94.44 47 ASP A CA 1
ATOM 387 C C . ASP A 1 47 ? -3.088 -29.562 -6.551 1 94.44 47 ASP A C 1
ATOM 389 O O . ASP A 1 47 ? -3.346 -29.297 -5.371 1 94.44 47 ASP A O 1
ATOM 393 N N . VAL A 1 48 ? -3.639 -30.484 -7.184 1 94.5 48 VAL A N 1
ATOM 394 C CA . VAL A 1 48 ? -4.746 -31.172 -6.535 1 94.5 48 VAL A CA 1
ATOM 395 C C . VAL A 1 48 ? -4.211 -32.312 -5.676 1 94.5 48 VAL A C 1
ATOM 397 O O . VAL A 1 48 ? -4.215 -33.469 -6.098 1 94.5 48 VAL A O 1
ATOM 400 N N . GLY A 1 49 ? -3.812 -32.031 -4.469 1 91.81 49 GLY A N 1
ATOM 401 C CA . GLY A 1 49 ? -3.279 -33 -3.549 1 91.81 49 GLY A CA 1
ATOM 402 C C . GLY A 1 49 ? -1.83 -32.75 -3.174 1 91.81 49 GLY A C 1
ATOM 403 O O . GLY A 1 49 ? -1.056 -33.719 -3.006 1 91.81 49 GLY A O 1
ATOM 404 N N . TYR A 1 50 ? -1.5 -31.438 -3.139 1 88.56 50 TYR A N 1
ATOM 405 C CA . TYR A 1 50 ? -0.146 -31.031 -2.783 1 88.56 50 TYR A CA 1
ATOM 406 C C . TYR A 1 50 ? -0.165 -29.828 -1.858 1 88.56 50 TYR A C 1
ATOM 408 O O . TYR A 1 50 ? -0.999 -28.922 -2.016 1 88.56 50 TYR A O 1
ATOM 416 N N . ALA A 1 51 ? 0.631 -29.719 -0.801 1 75.12 51 ALA A N 1
ATOM 417 C CA . ALA A 1 51 ? 0.804 -28.5 -0.004 1 75.12 51 ALA A CA 1
ATOM 418 C C . ALA A 1 51 ? 2.279 -28.234 0.279 1 75.12 51 ALA A C 1
ATOM 420 O O . ALA A 1 51 ? 3.01 -29.141 0.7 1 75.12 51 ALA A O 1
ATOM 421 N N . ASP A 1 52 ? 2.641 -26.984 -0.358 1 61.31 52 ASP A N 1
ATOM 422 C CA . ASP A 1 52 ? 4.008 -26.609 -0.012 1 61.31 52 ASP A CA 1
ATOM 423 C C . ASP A 1 52 ? 4.066 -25.984 1.38 1 61.31 52 ASP A C 1
ATOM 425 O O . ASP A 1 52 ? 3.592 -24.859 1.583 1 61.31 52 ASP A O 1
ATOM 429 N N . GLY A 1 53 ? 4.492 -26.484 2.385 1 55.81 53 GLY A N 1
ATOM 430 C CA . GLY A 1 53 ? 4.785 -25.953 3.705 1 55.81 53 GLY A CA 1
ATOM 431 C C . GLY A 1 53 ? 3.549 -25.484 4.449 1 55.81 53 GLY A C 1
ATOM 432 O O . GLY A 1 53 ? 3.652 -24.859 5.504 1 55.81 53 GLY A O 1
ATOM 433 N N . ILE A 1 54 ? 2.453 -25.172 3.66 1 47.28 54 ILE A N 1
ATOM 434 C CA . ILE A 1 54 ? 1.399 -24.625 4.512 1 47.28 54 ILE A CA 1
ATOM 435 C C . ILE A 1 54 ? 1.254 -25.484 5.766 1 47.28 54 ILE A C 1
ATOM 437 O O . ILE A 1 54 ? 1.556 -26.688 5.742 1 47.28 54 ILE A O 1
ATOM 441 N N . ASP A 1 55 ? 0.594 -24.984 6.77 1 47.31 55 ASP A N 1
ATOM 442 C CA . ASP A 1 55 ? 0.345 -25.5 8.109 1 47.31 55 ASP A CA 1
ATOM 443 C C . ASP A 1 55 ? 0.239 -27.031 8.086 1 47.31 55 ASP A C 1
ATOM 445 O O . ASP A 1 55 ? 0.29 -27.641 7.023 1 47.31 55 ASP A O 1
ATOM 449 N N . ALA A 1 56 ? -0.434 -27.578 9.039 1 51.34 56 ALA A N 1
ATOM 450 C CA . ALA A 1 56 ? -0.792 -28.891 9.562 1 51.34 56 ALA A CA 1
ATOM 451 C C . ALA A 1 56 ? -1.369 -29.781 8.461 1 51.34 56 ALA A C 1
ATOM 453 O O . ALA A 1 56 ? -1.61 -30.969 8.68 1 51.34 56 ALA A O 1
ATOM 454 N N . ASP A 1 57 ? -1.343 -29.219 7.141 1 61.62 57 ASP A N 1
ATOM 455 C CA . ASP A 1 57 ? -2.104 -30.078 6.238 1 61.62 57 ASP A CA 1
ATOM 456 C C . ASP A 1 57 ? -1.172 -30.906 5.355 1 61.62 57 ASP A C 1
ATOM 458 O O . ASP A 1 57 ? -0.159 -30.391 4.863 1 61.62 57 ASP A O 1
ATOM 462 N N . ALA A 1 58 ? -1.213 -32.125 5.301 1 66.31 58 ALA A N 1
ATOM 463 C CA . ALA A 1 58 ? -0.444 -33.125 4.59 1 66.31 58 ALA A CA 1
ATOM 464 C C . ALA A 1 58 ? -0.667 -33.031 3.082 1 66.31 58 ALA A C 1
ATOM 466 O O . ALA A 1 58 ? -0.063 -33.781 2.309 1 66.31 58 ALA A O 1
ATOM 467 N N . GLY A 1 59 ? -1.413 -31.938 2.566 1 83 59 GLY A N 1
ATOM 468 C CA . GLY A 1 59 ? -1.607 -31.812 1.13 1 83 59 GLY A CA 1
ATOM 469 C C . GLY A 1 59 ? -2.666 -32.75 0.589 1 83 59 GLY A C 1
ATOM 470 O O . GLY A 1 59 ? -2.656 -33.094 -0.595 1 83 59 GLY A O 1
ATOM 471 N N . PHE A 1 60 ? -3.613 -33.188 1.404 1 91.44 60 PHE A N 1
ATOM 472 C CA . PHE A 1 60 ? -4.723 -34 0.932 1 91.44 60 PHE A CA 1
ATOM 473 C C . PHE A 1 60 ? -5.586 -33.25 -0.058 1 91.44 60 PHE A C 1
ATOM 475 O O . PHE A 1 60 ? -5.742 -32.031 0.066 1 91.44 60 PHE A O 1
ATOM 482 N N . ILE A 1 61 ? -6.117 -33.969 -0.982 1 94.94 61 ILE A N 1
ATOM 483 C CA . ILE A 1 61 ? -6.949 -33.344 -2.016 1 94.94 61 ILE A CA 1
ATOM 484 C C . ILE A 1 61 ? -8.125 -32.625 -1.371 1 94.94 61 ILE A C 1
ATOM 486 O O . ILE A 1 61 ? -8.422 -31.484 -1.715 1 94.94 61 ILE A O 1
ATOM 490 N N . VAL A 1 62 ? -8.766 -33.219 -0.437 1 94.62 62 VAL A N 1
ATOM 491 C CA . VAL A 1 62 ? -9.961 -32.656 0.182 1 94.62 62 VAL A CA 1
ATOM 492 C C . VAL A 1 62 ? -9.609 -31.375 0.918 1 94.62 62 VAL A C 1
ATOM 494 O O . VAL A 1 62 ? -10.398 -30.422 0.93 1 94.62 62 VAL A O 1
ATOM 497 N N . GLN A 1 63 ? -8.492 -31.344 1.524 1 92.38 63 GLN A N 1
ATOM 498 C CA . GLN A 1 63 ? -8.047 -30.141 2.215 1 92.38 63 GLN A CA 1
ATOM 499 C C . GLN A 1 63 ? -7.805 -29 1.231 1 92.38 63 GLN A C 1
ATOM 501 O O . GLN A 1 63 ? -8.211 -27.859 1.479 1 92.38 63 GLN A O 1
ATOM 506 N N . VAL A 1 64 ? -7.129 -29.328 0.162 1 93.81 64 VAL A N 1
ATOM 507 C CA . VAL A 1 64 ? -6.855 -28.344 -0.878 1 93.81 64 VAL A CA 1
ATOM 508 C C . VAL A 1 64 ? -8.164 -27.812 -1.447 1 93.81 64 VAL A C 1
ATOM 510 O O . VAL A 1 64 ? -8.359 -26.609 -1.553 1 93.81 64 VAL A O 1
ATOM 513 N N . LEU A 1 65 ? -9.039 -28.688 -1.794 1 95.88 65 LEU A N 1
ATOM 514 C CA . LEU A 1 65 ? -10.312 -28.281 -2.379 1 95.88 65 LEU A CA 1
ATOM 515 C C . LEU A 1 65 ? -11.117 -27.453 -1.394 1 95.88 65 LEU A C 1
ATOM 517 O O . LEU A 1 65 ? -11.742 -26.453 -1.78 1 95.88 65 LEU A O 1
ATOM 521 N N . ASN A 1 66 ? -11.117 -27.812 -0.141 1 95.62 66 ASN A N 1
ATOM 522 C CA . ASN A 1 66 ? -11.852 -27.062 0.87 1 95.62 66 ASN A CA 1
ATOM 523 C C . ASN A 1 66 ? -11.312 -25.656 1.031 1 95.62 66 ASN A C 1
ATOM 525 O O . ASN A 1 66 ? -12.07 -24.719 1.308 1 95.62 66 ASN A O 1
ATOM 529 N N . LEU A 1 67 ? -10.031 -25.484 0.883 1 94 67 LEU A N 1
ATOM 530 C CA . LEU A 1 67 ? -9.453 -24.156 0.919 1 94 67 LEU A CA 1
ATOM 531 C C . LEU A 1 67 ? -10 -23.281 -0.211 1 94 67 LEU A C 1
ATOM 533 O O . LEU A 1 67 ? -10.383 -22.141 0.01 1 94 67 LEU A O 1
ATOM 537 N N . TYR A 1 68 ? -10.055 -23.844 -1.394 1 96.62 68 TYR A N 1
ATOM 538 C CA . TYR A 1 68 ? -10.562 -23.094 -2.537 1 96.62 68 TYR A CA 1
ATOM 539 C C . TYR A 1 68 ? -12.039 -22.766 -2.373 1 96.62 68 TYR A C 1
ATOM 541 O O . TYR A 1 68 ? -12.461 -21.625 -2.6 1 96.62 68 TYR A O 1
ATOM 549 N N . LEU A 1 69 ? -12.805 -23.734 -1.941 1 97.31 69 LEU A N 1
ATOM 550 C CA . LEU A 1 69 ? -14.266 -23.609 -1.94 1 97.31 69 LEU A CA 1
ATOM 551 C C . LEU A 1 69 ? -14.734 -22.75 -0.782 1 97.31 69 LEU A C 1
ATOM 553 O O . LEU A 1 69 ? -15.711 -22 -0.919 1 97.31 69 LEU A O 1
ATOM 557 N N . LYS A 1 70 ? -13.992 -22.766 0.313 1 96.5 70 LYS A N 1
ATOM 558 C CA . LYS A 1 70 ? -14.508 -22.109 1.509 1 96.5 70 LYS A CA 1
ATOM 559 C C . LYS A 1 70 ? -13.758 -20.812 1.78 1 96.5 70 LYS A C 1
ATOM 561 O O . LYS A 1 70 ? -14.281 -19.922 2.453 1 96.5 70 LYS A O 1
ATOM 566 N N . GLU A 1 71 ? -12.594 -20.703 1.246 1 96.12 71 GLU A N 1
ATOM 567 C CA . GLU A 1 71 ? -11.797 -19.547 1.658 1 96.12 71 GLU A CA 1
ATOM 568 C C . GLU A 1 71 ? -11.344 -18.734 0.452 1 96.12 71 GLU A C 1
ATOM 570 O O . GLU A 1 71 ? -11.562 -17.516 0.397 1 96.12 71 GLU A O 1
ATOM 575 N N . TYR A 1 72 ? -10.734 -19.328 -0.501 1 97.5 72 TYR A N 1
ATOM 576 C CA . TYR A 1 72 ? -10.016 -18.594 -1.543 1 97.5 72 TYR A CA 1
ATOM 577 C C . TYR A 1 72 ? -10.984 -17.859 -2.455 1 97.5 72 TYR A C 1
ATOM 579 O O . TYR A 1 72 ? -10.75 -16.688 -2.809 1 97.5 72 TYR A O 1
ATOM 587 N N . PHE A 1 73 ? -12.047 -18.469 -2.891 1 98.44 73 PHE A N 1
ATOM 588 C CA . PHE A 1 73 ? -12.984 -17.797 -3.789 1 98.44 73 PHE A CA 1
ATOM 589 C C . PHE A 1 73 ? -13.641 -16.609 -3.098 1 98.44 73 PHE A C 1
ATOM 591 O O . PHE A 1 73 ? -13.773 -15.531 -3.688 1 98.44 73 PHE A O 1
ATOM 598 N N . VAL A 1 74 ? -14 -16.797 -1.846 1 98 74 VAL A N 1
ATOM 599 C CA . VAL A 1 74 ? -14.617 -15.711 -1.085 1 98 74 VAL A CA 1
ATOM 600 C C . VAL A 1 74 ? -13.625 -14.562 -0.92 1 98 74 VAL A C 1
ATOM 602 O O . VAL A 1 74 ? -13.977 -13.398 -1.111 1 98 74 VAL A O 1
ATOM 605 N N . ARG A 1 75 ? -12.445 -14.875 -0.573 1 97.88 75 ARG A N 1
ATOM 606 C CA . ARG A 1 75 ? -11.406 -13.867 -0.385 1 97.88 75 ARG A CA 1
ATOM 607 C C . ARG A 1 75 ? -11.141 -13.102 -1.677 1 97.88 75 ARG A C 1
ATOM 609 O O . ARG A 1 75 ? -10.992 -11.875 -1.659 1 97.88 75 ARG A O 1
ATOM 616 N N . ALA A 1 76 ? -11.047 -13.828 -2.773 1 98.56 76 ALA A N 1
ATOM 617 C CA . ALA A 1 76 ? -10.805 -13.195 -4.066 1 98.56 76 ALA A CA 1
ATOM 618 C C . ALA A 1 76 ? -11.906 -12.188 -4.398 1 98.56 76 ALA A C 1
ATOM 620 O O . ALA A 1 76 ? -11.617 -11.062 -4.824 1 98.56 76 ALA A O 1
ATOM 621 N N . ILE A 1 77 ? -13.117 -12.57 -4.227 1 98.5 77 ILE A N 1
ATOM 622 C CA . ILE A 1 77 ? -14.266 -11.719 -4.52 1 98.5 77 ILE A CA 1
ATOM 623 C C . ILE A 1 77 ? -14.242 -10.484 -3.621 1 98.5 77 ILE A C 1
ATOM 625 O O . ILE A 1 77 ? -14.43 -9.359 -4.094 1 98.5 77 ILE A O 1
ATOM 629 N N . ASN A 1 78 ? -13.961 -10.664 -2.35 1 98.25 78 ASN A N 1
ATOM 630 C CA . ASN A 1 78 ? -13.938 -9.57 -1.391 1 98.25 78 ASN A CA 1
ATOM 631 C C . ASN A 1 78 ? -12.836 -8.562 -1.716 1 98.25 78 ASN A C 1
ATOM 633 O O . ASN A 1 78 ? -13.039 -7.355 -1.603 1 98.25 78 ASN A O 1
ATOM 637 N N . ILE A 1 79 ? -11.68 -9.047 -2.041 1 98.25 79 ILE A N 1
ATOM 638 C CA . ILE A 1 79 ? -10.578 -8.164 -2.43 1 98.25 79 ILE A CA 1
ATOM 639 C C . ILE A 1 79 ? -11 -7.309 -3.619 1 98.25 79 ILE A C 1
ATOM 641 O O . ILE A 1 79 ? -10.82 -6.09 -3.607 1 98.25 79 ILE A O 1
ATOM 645 N N . SER A 1 80 ? -11.508 -7.984 -4.656 1 98.31 80 SER A N 1
ATOM 646 C CA . SER A 1 80 ? -11.922 -7.285 -5.867 1 98.31 80 SER A CA 1
ATOM 647 C C . SER A 1 80 ? -12.969 -6.219 -5.559 1 98.31 80 SER A C 1
ATOM 649 O O . SER A 1 80 ? -12.82 -5.062 -5.969 1 98.31 80 SER A O 1
ATOM 651 N N . ARG A 1 81 ? -13.977 -6.539 -4.793 1 98.06 81 ARG A N 1
ATOM 652 C CA . ARG A 1 81 ? -15.062 -5.617 -4.465 1 98.06 81 ARG A CA 1
ATOM 653 C C . ARG A 1 81 ? -14.555 -4.469 -3.596 1 98.06 81 ARG A C 1
ATOM 655 O O . ARG A 1 81 ? -14.992 -3.326 -3.756 1 98.06 81 ARG A O 1
ATOM 662 N N . THR A 1 82 ? -13.695 -4.762 -2.662 1 97.88 82 THR A N 1
ATOM 663 C CA . THR A 1 82 ? -13.172 -3.742 -1.762 1 97.88 82 THR A CA 1
ATOM 664 C C . THR A 1 82 ? -12.406 -2.676 -2.539 1 97.88 82 THR A C 1
ATOM 666 O O . THR A 1 82 ? -12.523 -1.483 -2.246 1 97.88 82 THR A O 1
ATOM 669 N N . LEU A 1 83 ? -11.594 -3.078 -3.477 1 97.81 83 LEU A N 1
ATOM 670 C CA . LEU A 1 83 ? -10.883 -2.117 -4.312 1 97.81 83 LEU A CA 1
ATOM 671 C C . LEU A 1 83 ? -11.852 -1.163 -4.992 1 97.81 83 LEU A C 1
ATOM 673 O O . LEU A 1 83 ? -11.633 0.05 -5.012 1 97.81 83 LEU A O 1
ATOM 677 N N . VAL A 1 84 ? -12.93 -1.734 -5.562 1 96.62 84 VAL A N 1
ATOM 678 C CA . VAL A 1 84 ? -13.945 -0.935 -6.246 1 96.62 84 VAL A CA 1
ATOM 679 C C . VAL A 1 84 ? -14.641 -0.014 -5.246 1 96.62 84 VAL A C 1
ATOM 681 O O . VAL A 1 84 ? -14.789 1.185 -5.5 1 96.62 84 VAL A O 1
ATOM 684 N N . GLN A 1 85 ? -15.039 -0.549 -4.105 1 96.62 85 GLN A N 1
ATOM 685 C CA . GLN A 1 85 ? -15.805 0.181 -3.104 1 96.62 85 GLN A CA 1
ATOM 686 C C . GLN A 1 85 ? -14.992 1.33 -2.516 1 96.62 85 GLN A C 1
ATOM 688 O O . GLN A 1 85 ? -15.539 2.387 -2.197 1 96.62 85 GLN A O 1
ATOM 693 N N . LYS A 1 86 ? -13.734 1.167 -2.375 1 96.69 86 LYS A N 1
ATOM 694 C CA . LYS A 1 86 ? -12.875 2.176 -1.767 1 96.69 86 LYS A CA 1
ATOM 695 C C . LYS A 1 86 ? -12.344 3.148 -2.814 1 96.69 86 LYS A C 1
ATOM 697 O O . LYS A 1 86 ? -11.547 4.035 -2.498 1 96.69 86 LYS A O 1
ATOM 702 N N . GLY A 1 87 ? -12.688 2.965 -4.059 1 94.62 87 GLY A N 1
ATOM 703 C CA . GLY A 1 87 ? -12.453 3.941 -5.109 1 94.62 87 GLY A CA 1
ATOM 704 C C . GLY A 1 87 ? -11.062 3.85 -5.711 1 94.62 87 GLY A C 1
ATOM 705 O O . GLY A 1 87 ? -10.586 4.801 -6.332 1 94.62 87 GLY A O 1
ATOM 706 N N . TYR A 1 88 ? -10.328 2.803 -5.48 1 95.56 88 TYR A N 1
ATOM 707 C CA . TYR A 1 88 ? -9.016 2.639 -6.09 1 95.56 88 TYR A CA 1
ATOM 708 C C . TYR A 1 88 ? -9.125 2.533 -7.605 1 95.56 88 TYR A C 1
ATOM 710 O O . TYR A 1 88 ? -10.102 1.974 -8.125 1 95.56 88 TYR A O 1
ATOM 718 N N . THR A 1 89 ? -8.141 3.072 -8.32 1 94.94 89 THR A N 1
ATOM 719 C CA . THR A 1 89 ? -8.07 2.887 -9.766 1 94.94 89 THR A CA 1
ATOM 720 C C . THR A 1 89 ? -7.66 1.456 -10.102 1 94.94 89 THR A C 1
ATOM 722 O O . THR A 1 89 ? -8.031 0.935 -11.164 1 94.94 89 THR A O 1
ATOM 725 N N . GLU A 1 90 ? -6.801 0.824 -9.289 1 96.69 90 GLU A N 1
ATOM 726 C CA . GLU A 1 90 ? -6.359 -0.559 -9.445 1 96.69 90 GLU A CA 1
ATOM 727 C C . GLU A 1 90 ? -7.527 -1.531 -9.281 1 96.69 90 GLU A C 1
ATOM 729 O O . GLU A 1 90 ? -8.398 -1.327 -8.438 1 96.69 90 GLU A O 1
ATOM 734 N N . ARG A 1 91 ? -7.543 -2.562 -10.117 1 97.69 91 ARG A N 1
ATOM 735 C CA . ARG A 1 91 ? -8.555 -3.613 -10.062 1 97.69 91 ARG A CA 1
ATOM 736 C C . ARG A 1 91 ? -7.914 -4.977 -9.812 1 97.69 91 ARG A C 1
ATOM 738 O O . ARG A 1 91 ? -6.695 -5.125 -9.93 1 97.69 91 ARG A O 1
ATOM 745 N N . PHE A 1 92 ? -8.742 -5.883 -9.344 1 98.56 92 PHE A N 1
ATOM 746 C CA . PHE A 1 92 ? -8.352 -7.273 -9.133 1 98.56 92 PHE A CA 1
ATOM 747 C C . PHE A 1 92 ? -9.367 -8.219 -9.766 1 98.56 92 PHE A C 1
ATOM 749 O O . PHE A 1 92 ? -10.562 -8.141 -9.477 1 98.56 92 PHE A O 1
ATOM 756 N N . LEU A 1 93 ? -8.898 -8.961 -10.711 1 98.44 93 LEU A N 1
ATOM 757 C CA . LEU A 1 93 ? -9.672 -10 -11.375 1 98.44 93 LEU A CA 1
ATOM 758 C C . LEU A 1 93 ? -9.016 -11.367 -11.195 1 98.44 93 LEU A C 1
ATOM 760 O O . LEU A 1 93 ? -7.934 -11.609 -11.719 1 98.44 93 LEU A O 1
ATOM 764 N N . TYR A 1 94 ? -9.672 -12.234 -10.445 1 98.62 94 TYR A N 1
ATOM 765 C CA . TYR A 1 94 ? -9.086 -13.523 -10.102 1 98.62 94 TYR A CA 1
ATOM 766 C C . TYR A 1 94 ? -9.359 -14.555 -11.188 1 98.62 94 TYR A C 1
ATOM 768 O O . TYR A 1 94 ? -10.523 -14.852 -11.5 1 98.62 94 TYR A O 1
ATOM 776 N N . THR A 1 95 ? -8.312 -15.023 -11.805 1 98.5 95 THR A N 1
ATOM 777 C CA . THR A 1 95 ? -8.422 -16.125 -12.75 1 98.5 95 THR A CA 1
ATOM 778 C C . THR A 1 95 ? -8.203 -17.469 -12.055 1 98.5 95 THR A C 1
ATOM 780 O O . THR A 1 95 ? -7.273 -17.609 -11.25 1 98.5 95 THR A O 1
ATOM 783 N N . THR A 1 96 ? -9.094 -18.391 -12.297 1 98.25 96 THR A N 1
ATOM 784 C CA . THR A 1 96 ? -8.984 -19.688 -11.664 1 98.25 96 THR A CA 1
ATOM 785 C C . THR A 1 96 ? -9.227 -20.812 -12.68 1 98.25 96 THR A C 1
ATOM 787 O O . THR A 1 96 ? -9.234 -20.562 -13.883 1 98.25 96 THR A O 1
ATOM 790 N N . HIS A 1 97 ? -9.273 -22.062 -12.219 1 98.19 97 HIS A N 1
ATOM 791 C CA . HIS A 1 97 ? -9.438 -23.25 -13.055 1 98.19 97 HIS A CA 1
ATOM 792 C C . HIS A 1 97 ? -10.906 -23.641 -13.172 1 98.19 97 HIS A C 1
ATOM 794 O O . HIS A 1 97 ? -11.609 -23.766 -12.164 1 98.19 97 HIS A O 1
ATOM 800 N N . PRO A 1 98 ? -11.352 -23.859 -14.375 1 98.44 98 PRO A N 1
ATOM 801 C CA . PRO A 1 98 ? -12.781 -24.141 -14.547 1 98.44 98 PRO A CA 1
ATOM 802 C C . PRO A 1 98 ? -13.227 -25.406 -13.805 1 98.44 98 PRO A C 1
ATOM 804 O O . PRO A 1 98 ? -14.375 -25.484 -13.359 1 98.44 98 PRO A O 1
ATOM 807 N N . TRP A 1 99 ? -12.328 -26.359 -13.617 1 98.44 99 TRP A N 1
ATOM 808 C CA . TRP A 1 99 ? -12.656 -27.562 -12.867 1 98.44 99 TRP A CA 1
ATOM 809 C C . TRP A 1 99 ? -13.062 -27.219 -11.438 1 98.44 99 TRP A C 1
ATOM 811 O O . TRP A 1 99 ? -14.055 -27.734 -10.922 1 98.44 99 TRP A O 1
ATOM 821 N N . LEU A 1 100 ? -12.367 -26.312 -10.812 1 98.38 100 LEU A N 1
ATOM 822 C CA . LEU A 1 100 ? -12.695 -25.859 -9.469 1 98.38 100 LEU A CA 1
ATOM 823 C C . LEU A 1 100 ? -14.039 -25.141 -9.445 1 98.38 100 LEU A C 1
ATOM 825 O O . LEU A 1 100 ? -14.836 -25.344 -8.523 1 98.38 100 LEU A O 1
ATOM 829 N N . VAL A 1 101 ? -14.219 -24.312 -10.461 1 98.56 101 VAL A N 1
ATOM 830 C CA . VAL A 1 101 ? -15.461 -23.562 -10.531 1 98.56 101 VAL A CA 1
ATOM 831 C C . VAL A 1 101 ? -16.641 -24.516 -10.695 1 98.56 101 VAL A C 1
ATOM 833 O O . VAL A 1 101 ? -17.688 -24.328 -10.07 1 98.56 101 VAL A O 1
ATOM 836 N N . SER A 1 102 ? -16.469 -25.516 -11.508 1 97.81 102 SER A N 1
ATOM 837 C CA . SER A 1 102 ? -17.516 -26.516 -11.695 1 97.81 102 SER A CA 1
ATOM 838 C C . SER A 1 102 ? -17.859 -27.219 -10.383 1 97.81 102 SER A C 1
ATOM 840 O O . SER A 1 102 ? -19.031 -27.469 -10.094 1 97.81 102 SER A O 1
ATOM 842 N N . LEU A 1 103 ? -16.859 -27.531 -9.586 1 97.19 103 LEU A N 1
ATOM 843 C CA . LEU A 1 103 ? -17.078 -28.141 -8.281 1 97.19 103 LEU A CA 1
ATOM 844 C C . LEU A 1 103 ? -17.781 -27.188 -7.332 1 97.19 103 LEU A C 1
ATOM 846 O O . LEU A 1 103 ? -18.625 -27.609 -6.535 1 97.19 103 LEU A O 1
ATOM 850 N N . TYR A 1 104 ? -17.406 -25.938 -7.426 1 98.19 104 TYR A N 1
ATOM 851 C CA . TYR A 1 104 ? -17.984 -24.938 -6.539 1 98.19 104 TYR A CA 1
ATOM 852 C C . TYR A 1 104 ? -19.469 -24.75 -6.809 1 98.19 104 TYR A C 1
ATOM 854 O O . TYR A 1 104 ? -20.266 -24.703 -5.875 1 98.19 104 TYR A O 1
ATOM 862 N N . LEU A 1 105 ? -19.812 -24.672 -8.062 1 98.06 105 LEU A N 1
ATOM 863 C CA . LEU A 1 105 ? -21.188 -24.344 -8.445 1 98.06 105 LEU A CA 1
ATOM 864 C C . LEU A 1 105 ? -22.078 -25.578 -8.398 1 98.06 105 LEU A C 1
ATOM 866 O O . LEU A 1 105 ? -23.281 -25.469 -8.141 1 98.06 105 LEU A O 1
ATOM 870 N N . ASP A 1 106 ? -21.531 -26.719 -8.734 1 96.38 106 ASP A N 1
ATOM 871 C CA . ASP A 1 106 ? -22.188 -28.016 -8.625 1 96.38 106 ASP A CA 1
ATOM 872 C C . ASP A 1 106 ? -21.406 -28.953 -7.707 1 96.38 106 ASP A C 1
ATOM 874 O O . ASP A 1 106 ? -20.828 -29.953 -8.156 1 96.38 106 ASP A O 1
ATOM 878 N N . CYS A 1 107 ? -21.5 -28.688 -6.438 1 96.38 107 CYS A N 1
ATOM 879 C CA . CYS A 1 107 ? -20.641 -29.328 -5.445 1 96.38 107 CYS A CA 1
ATOM 880 C C . CYS A 1 107 ? -21.188 -30.703 -5.055 1 96.38 107 CYS A C 1
ATOM 882 O O . CYS A 1 107 ? -22.312 -30.812 -4.57 1 96.38 107 CYS A O 1
ATOM 884 N N . PRO A 1 108 ? -20.359 -31.688 -5.27 1 94.69 108 PRO A N 1
ATOM 885 C CA . PRO A 1 108 ? -20.844 -33.031 -4.934 1 94.69 108 PRO A CA 1
ATOM 886 C C . PRO A 1 108 ? -20.719 -33.344 -3.445 1 94.69 108 PRO A C 1
ATOM 888 O O . PRO A 1 108 ? -19.828 -32.812 -2.771 1 94.69 108 PRO A O 1
ATOM 891 N N . ASN A 1 109 ? -21.594 -34.125 -2.992 1 93.19 109 ASN A N 1
ATOM 892 C CA . ASN A 1 109 ? -21.516 -34.656 -1.627 1 93.19 109 ASN A CA 1
ATOM 893 C C . ASN A 1 109 ? -20.641 -35.906 -1.542 1 93.19 109 ASN A C 1
ATOM 895 O O . ASN A 1 109 ? -21.141 -37.031 -1.605 1 93.19 109 ASN A O 1
ATOM 899 N N . ILE A 1 110 ? -19.359 -35.656 -1.325 1 94.62 110 ILE A N 1
ATOM 900 C CA . ILE A 1 110 ? -18.438 -36.781 -1.325 1 94.62 110 ILE A CA 1
ATOM 901 C C . ILE A 1 110 ? -17.5 -36.688 -0.131 1 94.62 110 ILE A C 1
ATOM 903 O O . ILE A 1 110 ? -17.391 -35.625 0.498 1 94.62 110 ILE A O 1
ATOM 907 N N . THR A 1 111 ? -16.906 -37.812 0.197 1 94.69 111 THR A N 1
ATOM 908 C CA . THR A 1 111 ? -15.836 -37.906 1.179 1 94.69 111 THR A CA 1
ATOM 909 C C . THR A 1 111 ? -14.578 -38.5 0.55 1 94.69 111 THR A C 1
ATOM 911 O O . THR A 1 111 ? -14.664 -39.375 -0.312 1 94.69 111 THR A O 1
ATOM 914 N N . LEU A 1 112 ? -13.516 -38.031 0.851 1 93.12 112 LEU A N 1
ATOM 915 C CA . LEU A 1 112 ? -12.211 -38.562 0.466 1 93.12 112 LEU A CA 1
ATOM 916 C C . LEU A 1 112 ? -11.414 -38.969 1.694 1 93.12 112 LEU A C 1
ATOM 918 O O . LEU A 1 112 ? -11.094 -38.156 2.549 1 93.12 112 LEU A O 1
ATOM 922 N N . LEU A 1 113 ? -11.094 -40.219 1.826 1 89.56 113 LEU A N 1
ATOM 923 C CA . LEU A 1 113 ? -10.484 -40.844 2.988 1 89.56 113 LEU A CA 1
ATOM 924 C C . LEU A 1 113 ? -11.234 -40.469 4.266 1 89.56 113 LEU A C 1
ATOM 926 O O . LEU A 1 113 ? -10.625 -40.156 5.281 1 89.56 113 LEU A O 1
ATOM 930 N N . GLY A 1 114 ? -12.453 -40.312 4.117 1 87.69 114 GLY A N 1
ATOM 931 C CA . GLY A 1 114 ? -13.328 -40.125 5.262 1 87.69 114 GLY A CA 1
ATOM 932 C C . GLY A 1 114 ? -13.594 -38.656 5.566 1 87.69 114 GLY A C 1
ATOM 933 O O . GLY A 1 114 ? -14.422 -38.344 6.422 1 87.69 114 GLY A O 1
ATOM 934 N N . GLU A 1 115 ? -12.914 -37.75 4.941 1 92.19 115 GLU A N 1
ATOM 935 C CA . GLU A 1 115 ? -13.125 -36.312 5.152 1 92.19 115 GLU A CA 1
ATOM 936 C C . GLU A 1 115 ? -14.07 -35.75 4.102 1 92.19 115 GLU A C 1
ATOM 938 O O . GLU A 1 115 ? -13.891 -35.969 2.902 1 92.19 115 GLU A O 1
ATOM 943 N N . PRO A 1 116 ? -15 -35.031 4.52 1 95.69 116 PRO A N 1
ATOM 944 C CA . PRO A 1 116 ? -16 -34.531 3.574 1 95.69 116 PRO A CA 1
ATOM 945 C C . PRO A 1 116 ? -15.516 -33.344 2.779 1 95.69 116 PRO A C 1
ATOM 947 O O . PRO A 1 116 ? -14.82 -32.469 3.322 1 95.69 116 PRO A O 1
ATOM 950 N N . LEU A 1 117 ? -15.828 -33.25 1.55 1 96.94 117 LEU A N 1
ATOM 951 C CA . LEU A 1 117 ? -15.75 -32 0.792 1 96.94 117 LEU A CA 1
ATOM 952 C C . LEU A 1 117 ? -16.75 -30.984 1.323 1 96.94 117 LEU A C 1
ATOM 954 O O . LEU A 1 117 ? -17.938 -31.266 1.431 1 96.94 117 LEU A O 1
ATOM 958 N N . LYS A 1 118 ? -16.281 -29.844 1.702 1 97.12 118 LYS A N 1
ATOM 959 C CA . LYS A 1 118 ? -17.156 -28.812 2.258 1 97.12 118 LYS A CA 1
ATOM 960 C C . LYS A 1 118 ? -17.734 -27.922 1.153 1 97.12 118 LYS A C 1
ATOM 962 O O . LYS A 1 118 ? -17.047 -27.062 0.611 1 97.12 118 LYS A O 1
ATOM 967 N N . CYS A 1 119 ? -18.969 -28.125 0.923 1 97.5 119 CYS A N 1
ATOM 968 C CA . CYS A 1 119 ? -19.641 -27.422 -0.169 1 97.5 119 CYS A CA 1
ATOM 969 C C . CYS A 1 119 ? -20.047 -26.016 0.255 1 97.5 119 CYS A C 1
ATOM 971 O O . CYS A 1 119 ? -20.406 -25.797 1.411 1 97.5 119 CYS A O 1
ATOM 973 N N . PRO A 1 120 ? -19.969 -25.062 -0.668 1 97.38 120 PRO A N 1
ATOM 974 C CA . PRO A 1 120 ? -20.5 -23.719 -0.394 1 97.38 120 PRO A CA 1
ATOM 975 C C . PRO A 1 120 ? -22 -23.703 -0.187 1 97.38 120 PRO A C 1
ATOM 977 O O . PRO A 1 120 ? -22.703 -24.609 -0.654 1 97.38 120 PRO A O 1
ATOM 980 N N . THR A 1 121 ? -22.531 -22.688 0.559 1 96.88 121 THR A N 1
ATOM 981 C CA . THR A 1 121 ? -23.969 -22.484 0.689 1 96.88 121 THR A CA 1
ATOM 982 C C . THR A 1 121 ? -24.562 -21.938 -0.604 1 96.88 121 THR A C 1
ATOM 984 O O . THR A 1 121 ? -23.828 -21.5 -1.488 1 96.88 121 THR A O 1
ATOM 987 N N . GLN A 1 122 ? -25.859 -21.969 -0.687 1 97.25 122 GLN A N 1
ATOM 988 C CA . GLN A 1 122 ? -26.531 -21.391 -1.846 1 97.25 122 GLN A CA 1
ATOM 989 C C . GLN A 1 122 ? -26.219 -19.906 -1.971 1 97.25 122 GLN A C 1
ATOM 991 O O . GLN A 1 122 ? -26.031 -19.391 -3.076 1 97.25 122 GLN A O 1
ATOM 996 N N . GLU A 1 123 ? -26.188 -19.297 -0.876 1 97.06 123 GLU A N 1
ATOM 997 C CA . GLU A 1 123 ? -25.891 -17.859 -0.87 1 97.06 123 GLU A CA 1
ATOM 998 C C . GLU A 1 123 ? -24.484 -17.594 -1.405 1 97.06 123 GLU A C 1
ATOM 1000 O O . GLU A 1 123 ? -24.266 -16.641 -2.15 1 97.06 123 GLU A O 1
ATOM 1005 N N . GLU A 1 124 ? -23.594 -18.422 -1.001 1 97.06 124 GLU A N 1
ATOM 1006 C CA . GLU A 1 124 ? -22.219 -18.297 -1.462 1 97.06 124 GLU A CA 1
ATOM 1007 C C . GLU A 1 124 ? -22.109 -18.547 -2.963 1 97.06 124 GLU A C 1
ATOM 1009 O O . GLU A 1 124 ? -21.375 -17.844 -3.666 1 97.06 124 GLU A O 1
ATOM 1014 N N . GLN A 1 125 ? -22.812 -19.484 -3.486 1 98.12 125 GLN A N 1
ATOM 1015 C CA . GLN A 1 125 ? -22.828 -19.766 -4.914 1 98.12 125 GLN A CA 1
ATOM 1016 C C . GLN A 1 125 ? -23.453 -18.625 -5.707 1 98.12 125 GLN A C 1
ATOM 1018 O O . GLN A 1 125 ? -22.953 -18.266 -6.773 1 98.12 125 GLN A O 1
ATOM 1023 N N . ASP A 1 126 ? -24.516 -18.109 -5.133 1 98 126 ASP A N 1
ATOM 1024 C CA . ASP A 1 126 ? -25.156 -16.969 -5.793 1 98 126 ASP A CA 1
ATOM 1025 C C . ASP A 1 126 ? -24.234 -15.766 -5.844 1 98 126 ASP A C 1
ATOM 1027 O O . ASP A 1 126 ? -24.188 -15.047 -6.844 1 98 126 ASP A O 1
ATOM 1031 N N . ASP A 1 127 ? -23.625 -15.586 -4.734 1 98.06 127 ASP A N 1
ATOM 1032 C CA . ASP A 1 127 ? -22.656 -14.492 -4.699 1 98.06 127 ASP A CA 1
ATOM 1033 C C . ASP A 1 127 ? -21.547 -14.711 -5.715 1 98.06 127 ASP A C 1
ATOM 1035 O O . ASP A 1 127 ? -21.078 -13.758 -6.348 1 98.06 127 ASP A O 1
ATOM 1039 N N . PHE A 1 128 ? -21.078 -15.883 -5.82 1 98.5 128 PHE A N 1
ATOM 1040 C CA . PHE A 1 128 ? -20.062 -16.219 -6.801 1 98.5 128 PHE A CA 1
ATOM 1041 C C . PHE A 1 128 ? -20.562 -15.945 -8.219 1 98.5 128 PHE A C 1
ATOM 1043 O O . PHE A 1 128 ? -19.828 -15.383 -9.039 1 98.5 128 PHE A O 1
ATOM 1050 N N . ARG A 1 129 ? -21.719 -16.344 -8.508 1 98.25 129 ARG A N 1
ATOM 1051 C CA . ARG A 1 129 ? -22.297 -16.094 -9.82 1 98.25 129 ARG A CA 1
ATOM 1052 C C . ARG A 1 129 ? -22.344 -14.594 -10.133 1 98.25 129 ARG A C 1
ATOM 1054 O O . ARG A 1 129 ? -22.016 -14.172 -11.242 1 98.25 129 ARG A O 1
ATOM 1061 N N . ARG A 1 130 ? -22.766 -13.836 -9.141 1 97.81 130 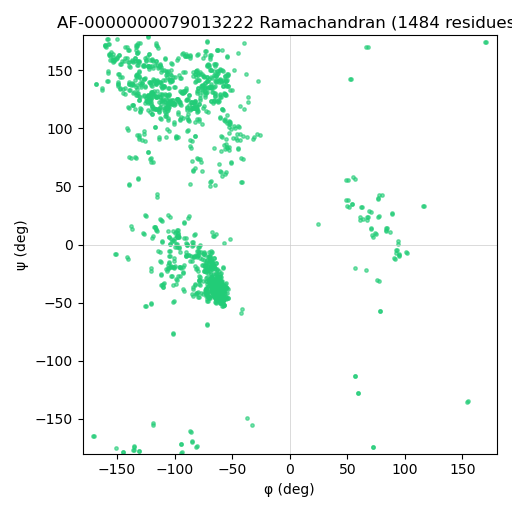ARG A N 1
ATOM 1062 C CA . ARG A 1 130 ? -22.781 -12.391 -9.312 1 97.81 130 ARG A CA 1
ATOM 1063 C C . ARG A 1 130 ? -21.375 -11.844 -9.562 1 97.81 130 ARG A C 1
ATOM 1065 O O . ARG A 1 130 ? -21.203 -10.953 -10.391 1 97.81 130 ARG A O 1
ATOM 1072 N N . ALA A 1 131 ? -20.438 -12.383 -8.797 1 98.31 131 ALA A N 1
ATOM 1073 C CA . ALA A 1 131 ? -19.062 -11.938 -8.93 1 98.31 131 ALA A CA 1
ATOM 1074 C C . ALA A 1 131 ? -18.531 -12.203 -10.336 1 98.31 131 ALA A C 1
ATOM 1076 O O . ALA A 1 131 ? -17.766 -11.398 -10.883 1 98.31 131 ALA A O 1
ATOM 1077 N N . VAL A 1 132 ? -18.875 -13.352 -10.906 1 97.94 132 VAL A N 1
ATOM 1078 C CA . VAL A 1 132 ? -18.469 -13.672 -12.266 1 97.94 132 VAL A CA 1
ATOM 1079 C C . VAL A 1 132 ? -19.062 -12.656 -13.242 1 97.94 132 VAL A C 1
ATOM 1081 O O . VAL A 1 132 ? -18.359 -12.117 -14.094 1 97.94 132 VAL A O 1
ATOM 1084 N N . LEU A 1 133 ? -20.297 -12.32 -13.07 1 96.25 133 LEU A N 1
ATOM 1085 C CA . LEU A 1 133 ? -21 -11.398 -13.961 1 96.25 133 LEU A CA 1
ATOM 1086 C C . LEU A 1 133 ? -20.469 -9.977 -13.797 1 96.25 133 LEU A C 1
ATOM 1088 O O . LEU A 1 133 ? -20.453 -9.203 -14.75 1 96.25 133 LEU A O 1
ATOM 1092 N N . GLU A 1 134 ? -20.047 -9.695 -12.555 1 95.38 134 GLU A N 1
ATOM 1093 C CA . GLU A 1 134 ? -19.516 -8.375 -12.258 1 95.38 134 GLU A CA 1
ATOM 1094 C C . GLU A 1 134 ? -18.062 -8.258 -12.719 1 95.38 134 GLU A C 1
ATOM 1096 O O . GLU A 1 134 ? -17.484 -7.168 -12.688 1 95.38 134 GLU A O 1
ATOM 1101 N N . GLY A 1 135 ? -17.469 -9.328 -13.117 1 95.44 135 GLY A N 1
ATOM 1102 C CA . GLY A 1 135 ? -16.125 -9.297 -13.656 1 95.44 135 GLY A CA 1
ATOM 1103 C C . GLY A 1 135 ? -15.055 -9.438 -12.586 1 95.44 135 GLY A C 1
ATOM 1104 O O . GLY A 1 135 ? -13.945 -8.906 -12.734 1 95.44 135 GLY A O 1
ATOM 1105 N N . HIS A 1 136 ? -15.352 -10.109 -11.422 1 97.75 136 HIS A N 1
ATOM 1106 C CA . HIS A 1 136 ? -14.398 -10.273 -10.328 1 97.75 136 HIS A CA 1
ATOM 1107 C C . HIS A 1 136 ? -13.68 -11.617 -10.422 1 97.75 136 HIS A C 1
ATOM 1109 O O . HIS A 1 136 ? -12.625 -11.805 -9.805 1 97.75 136 HIS A O 1
ATOM 1115 N N . VAL A 1 137 ? -14.242 -12.57 -11.164 1 98.19 137 VAL A N 1
ATOM 1116 C CA . VAL A 1 137 ? -13.688 -13.906 -11.289 1 98.19 137 VAL A CA 1
ATOM 1117 C C . VAL A 1 137 ? -13.75 -14.359 -12.75 1 98.19 137 VAL A C 1
ATOM 1119 O O . VAL A 1 137 ? -14.703 -14.047 -13.461 1 98.19 137 VAL A O 1
ATOM 1122 N N . ASN A 1 138 ? -12.727 -14.977 -13.188 1 97.56 138 ASN A N 1
ATOM 1123 C CA . ASN A 1 138 ? -12.609 -15.555 -14.516 1 97.56 138 ASN A CA 1
ATOM 1124 C C . ASN A 1 138 ? -11.898 -16.906 -14.484 1 97.56 138 ASN A C 1
ATOM 1126 O O . ASN A 1 138 ? -11.445 -17.344 -13.422 1 97.56 138 ASN A O 1
ATOM 1130 N N . TRP A 1 139 ? -11.953 -17.672 -15.594 1 98.56 139 TRP A N 1
ATOM 1131 C CA . TRP A 1 139 ? -11.227 -18.922 -15.672 1 98.56 139 TRP A CA 1
ATOM 1132 C C . TRP A 1 139 ? -10.586 -19.109 -17.047 1 98.56 139 TRP A C 1
ATOM 1134 O O . TRP A 1 139 ? -11.023 -18.5 -18.016 1 98.56 139 TRP A O 1
ATOM 1144 N N . HIS A 1 140 ? -9.508 -19.859 -17.125 1 97.88 140 HIS A N 1
ATOM 1145 C CA . HIS A 1 140 ? -8.906 -20.188 -18.406 1 97.88 140 HIS A CA 1
ATOM 1146 C C . HIS A 1 140 ? -9.57 -21.391 -19.047 1 97.88 140 HIS A C 1
ATOM 1148 O O . HIS A 1 140 ? -10.57 -21.906 -18.531 1 97.88 140 HIS A O 1
ATOM 1154 N N . ALA A 1 141 ? -9.023 -21.969 -20.141 1 97.94 141 ALA A N 1
ATOM 1155 C CA . ALA A 1 141 ? -9.805 -22.828 -21.031 1 97.94 141 ALA A CA 1
ATOM 1156 C C . ALA A 1 141 ? -9.648 -24.297 -20.656 1 97.94 141 ALA A C 1
ATOM 1158 O O . ALA A 1 141 ? -10.43 -25.141 -21.109 1 97.94 141 ALA A O 1
ATOM 1159 N N . SER A 1 142 ? -8.633 -24.656 -19.953 1 97.19 142 SER A N 1
ATOM 1160 C CA . SER A 1 142 ? -8.391 -26.062 -19.594 1 97.19 142 SER A CA 1
ATOM 1161 C C . SER A 1 142 ? -8.797 -26.344 -18.156 1 97.19 142 SER A C 1
ATOM 1163 O O . SER A 1 142 ? -8.906 -25.422 -17.344 1 97.19 142 SER A O 1
ATOM 1165 N N . PRO A 1 143 ? -9.117 -27.609 -17.844 1 97.81 143 PRO A N 1
ATOM 1166 C CA . PRO A 1 143 ? -9.609 -27.875 -16.484 1 97.81 143 PRO A CA 1
ATOM 1167 C C . PRO A 1 143 ? -8.578 -27.562 -15.406 1 97.81 143 PRO A C 1
ATOM 1169 O O . PRO A 1 143 ? -8.938 -27.062 -14.336 1 97.81 143 PRO A O 1
ATOM 1172 N N . PHE A 1 144 ? -7.418 -27.891 -15.531 1 97.5 144 PHE A N 1
ATOM 1173 C CA . PHE A 1 144 ? -6.285 -27.672 -14.648 1 97.5 144 PHE A CA 1
ATOM 1174 C C . PHE A 1 144 ? -4.977 -28.047 -15.328 1 97.5 144 PHE A C 1
ATOM 1176 O O . PHE A 1 144 ? -4.91 -28.109 -16.562 1 97.5 144 PHE A O 1
ATOM 1183 N N . ASN A 1 145 ? -3.883 -28.203 -14.633 1 96.62 145 ASN A N 1
ATOM 1184 C CA . ASN A 1 145 ? -2.586 -28.609 -15.172 1 96.62 145 ASN A CA 1
ATOM 1185 C C . ASN A 1 145 ? -2.506 -30.109 -15.383 1 96.62 145 ASN A C 1
ATOM 1187 O O . ASN A 1 145 ? -2.604 -30.891 -14.422 1 96.62 145 ASN A O 1
ATOM 1191 N N . MET A 1 146 ? -2.35 -30.5 -16.641 1 95.62 146 MET A N 1
ATOM 1192 C CA . MET A 1 146 ? -2.455 -31.922 -16.953 1 95.62 146 MET A CA 1
ATOM 1193 C C . MET A 1 146 ? -1.161 -32.438 -17.562 1 95.62 146 MET A C 1
ATOM 1195 O O . MET A 1 146 ? -0.368 -31.672 -18.109 1 95.62 146 MET A O 1
ATOM 1199 N N . GLN A 1 147 ? -0.998 -33.719 -17.469 1 96.44 147 GLN A N 1
ATOM 1200 C CA . GLN A 1 147 ? -0.006 -34.438 -18.266 1 96.44 147 GLN A CA 1
ATOM 1201 C C . GLN A 1 147 ? -0.596 -34.906 -19.609 1 96.44 147 GLN A C 1
ATOM 1203 O O . GLN A 1 147 ? -1.142 -36 -19.703 1 96.44 147 GLN A O 1
ATOM 1208 N N . THR A 1 148 ? -0.35 -34.156 -20.594 1 96.38 148 THR A N 1
ATOM 1209 C CA . THR A 1 148 ? -1.062 -34.281 -21.859 1 96.38 148 THR A CA 1
ATOM 1210 C C . THR A 1 148 ? -0.606 -35.531 -22.609 1 96.38 148 THR A C 1
ATOM 1212 O O . THR A 1 148 ? -1.334 -36.062 -23.453 1 96.38 148 THR A O 1
ATOM 1215 N N . ASP A 1 149 ? 0.56 -36.094 -22.297 1 95.69 149 ASP A N 1
ATOM 1216 C CA . ASP A 1 149 ? 1.042 -37.312 -22.906 1 95.69 149 ASP A CA 1
ATOM 1217 C C . ASP A 1 149 ? 0.294 -38.531 -22.359 1 95.69 149 ASP A C 1
ATOM 1219 O O . ASP A 1 149 ? 0.4 -39.625 -22.906 1 95.69 149 ASP A O 1
ATOM 1223 N N . PHE A 1 150 ? -0.504 -38.312 -21.359 1 96.69 150 PHE A N 1
ATOM 1224 C CA . PHE A 1 150 ? -1.13 -39.406 -20.625 1 96.69 150 PHE A CA 1
ATOM 1225 C C . PHE A 1 150 ? -2.648 -39.312 -20.688 1 96.69 150 PHE A C 1
ATOM 1227 O O . PHE A 1 150 ? -3.355 -40.312 -20.594 1 96.69 150 PHE A O 1
ATOM 1234 N N . VAL A 1 151 ? -3.172 -38.156 -20.938 1 96.06 151 VAL A N 1
ATOM 1235 C CA . VAL A 1 151 ? -4.613 -37.938 -20.891 1 96.06 151 VAL A CA 1
ATOM 1236 C C . VAL A 1 151 ? -5.277 -38.656 -22.078 1 96.06 151 VAL A C 1
ATOM 1238 O O . VAL A 1 151 ? -4.738 -38.656 -23.188 1 96.06 151 VAL A O 1
ATOM 1241 N N . GLY A 1 152 ? -6.434 -39.219 -21.859 1 92.44 152 GLY A N 1
ATOM 1242 C CA . GLY A 1 152 ? -7.203 -39.812 -22.938 1 92.44 152 GLY A CA 1
ATOM 1243 C C . GLY A 1 152 ? -7.77 -38.812 -23.906 1 92.44 152 GLY A C 1
ATOM 1244 O O . GLY A 1 152 ? -8.07 -37.688 -23.531 1 92.44 152 GLY A O 1
ATOM 1245 N N . THR A 1 153 ? -7.891 -39.25 -25.078 1 90.81 153 THR A N 1
ATOM 1246 C CA . THR A 1 153 ? -8.328 -38.344 -26.141 1 90.81 153 THR A CA 1
ATOM 1247 C C . THR A 1 153 ? -9.672 -37.719 -25.781 1 90.81 153 THR A C 1
ATOM 1249 O O . THR A 1 153 ? -9.805 -36.469 -25.781 1 90.81 153 THR A O 1
ATOM 1252 N N . TYR A 1 154 ? -10.602 -38.562 -25.438 1 93 154 TYR A N 1
ATOM 1253 C CA . TYR A 1 154 ? -11.914 -38.031 -25.125 1 93 154 TYR A CA 1
ATOM 1254 C C . TYR A 1 154 ? -11.891 -37.219 -23.828 1 93 154 TYR A C 1
ATOM 1256 O O . TYR A 1 154 ? -12.656 -36.281 -23.656 1 93 154 TYR A O 1
ATOM 1264 N N . LEU A 1 155 ? -11.102 -37.719 -22.938 1 95.62 155 LEU A N 1
ATOM 1265 C CA . LEU A 1 155 ? -11.023 -37 -21.656 1 95.62 155 LEU A CA 1
ATOM 1266 C C . LEU A 1 155 ? -10.469 -35.594 -21.844 1 95.62 155 LEU A C 1
ATOM 1268 O O . LEU A 1 155 ? -10.852 -34.688 -21.125 1 95.62 155 LEU A O 1
ATOM 1272 N N . LEU A 1 156 ? -9.523 -35.406 -22.766 1 96.69 156 LEU A N 1
ATOM 1273 C CA . LEU A 1 156 ? -9.055 -34.094 -23.109 1 96.69 156 LEU A CA 1
ATOM 1274 C C . LEU A 1 156 ? -10.203 -33.219 -23.594 1 96.69 156 LEU A C 1
ATOM 1276 O O . LEU A 1 156 ? -10.352 -32.062 -23.141 1 96.69 156 LEU A O 1
ATOM 1280 N N . GLU A 1 157 ? -10.977 -33.719 -24.469 1 96.12 157 GLU A N 1
ATOM 1281 C CA . GLU A 1 157 ? -12.148 -33 -24.969 1 96.12 157 GLU A CA 1
ATOM 1282 C C . GLU A 1 157 ? -13.109 -32.656 -23.844 1 96.12 157 GLU A C 1
ATOM 1284 O O . GLU A 1 157 ? -13.539 -31.5 -23.719 1 96.12 157 GLU A O 1
ATOM 1289 N N . ALA A 1 158 ? -13.391 -33.656 -23.031 1 95.75 158 ALA A N 1
ATOM 1290 C CA . ALA A 1 158 ? -14.312 -33.438 -21.922 1 95.75 158 ALA A CA 1
ATOM 1291 C C . ALA A 1 158 ? -13.781 -32.375 -20.953 1 95.75 158 ALA A C 1
ATOM 1293 O O . ALA A 1 158 ? -14.555 -31.625 -20.375 1 95.75 158 ALA A O 1
ATOM 1294 N N . GLY A 1 159 ? -12.484 -32.406 -20.766 1 96.81 159 GLY A N 1
ATOM 1295 C CA . GLY A 1 159 ? -11.867 -31.391 -19.922 1 96.81 159 GLY A CA 1
ATOM 1296 C C . GLY A 1 159 ? -12.055 -29.984 -20.453 1 96.81 159 GLY A C 1
ATOM 1297 O O . GLY A 1 159 ? -12.336 -29.062 -19.688 1 96.81 159 GLY A O 1
ATOM 1298 N N . LEU A 1 160 ? -11.906 -29.734 -21.75 1 97.69 160 LEU A N 1
ATOM 1299 C CA . LEU A 1 160 ? -12.094 -28.438 -22.375 1 97.69 160 LEU A CA 1
ATOM 1300 C C . LEU A 1 160 ? -13.555 -28 -22.328 1 97.69 160 LEU A C 1
ATOM 1302 O O . LEU A 1 160 ? -13.852 -26.812 -22.25 1 97.69 160 LEU A O 1
ATOM 1306 N N . GLU A 1 161 ? -14.406 -28.984 -22.312 1 96.81 161 GLU A N 1
ATOM 1307 C CA . GLU A 1 161 ? -15.836 -28.703 -22.328 1 96.81 161 GLU A CA 1
ATOM 1308 C C . GLU A 1 161 ? -16.297 -28.125 -20.984 1 96.81 161 GLU A C 1
ATOM 1310 O O . GLU A 1 161 ? -17.328 -27.469 -20.906 1 96.81 161 GLU A O 1
ATOM 1315 N N . ILE A 1 162 ? -15.555 -28.375 -19.953 1 97.19 162 ILE A N 1
ATOM 1316 C CA . ILE A 1 162 ? -15.93 -27.828 -18.656 1 97.19 162 ILE A CA 1
ATOM 1317 C C . ILE A 1 162 ? -15.961 -26.312 -18.734 1 97.19 162 ILE A C 1
ATOM 1319 O O . ILE A 1 162 ? -16.938 -25.672 -18.312 1 97.19 162 ILE A O 1
ATOM 1323 N N . ALA A 1 163 ? -14.906 -25.719 -19.25 1 98 163 ALA A N 1
ATOM 1324 C CA . ALA A 1 163 ? -14.852 -24.266 -19.406 1 98 163 ALA A CA 1
ATOM 1325 C C . ALA A 1 163 ? -15.953 -23.781 -20.328 1 98 163 ALA A C 1
ATOM 1327 O O . ALA A 1 163 ? -16.578 -22.734 -20.078 1 98 163 ALA A O 1
ATOM 1328 N N . GLN A 1 164 ? -16.188 -24.516 -21.375 1 97.19 164 GLN A N 1
ATOM 1329 C CA . GLN A 1 164 ? -17.219 -24.125 -22.344 1 97.19 164 GLN A CA 1
ATOM 1330 C C . GLN A 1 164 ? -18.609 -24.125 -21.703 1 97.19 164 GLN A C 1
ATOM 1332 O O . GLN A 1 164 ? -19.422 -23.234 -21.969 1 97.19 164 GLN A O 1
ATOM 1337 N N . ARG A 1 165 ? -18.875 -25.062 -20.938 1 96.31 165 ARG A N 1
ATOM 1338 C CA . ARG A 1 165 ? -20.156 -25.125 -20.25 1 96.31 165 ARG A CA 1
ATOM 1339 C C . ARG A 1 165 ? -20.312 -23.969 -19.281 1 96.31 165 ARG A C 1
ATOM 1341 O O . ARG A 1 165 ? -21.391 -23.406 -19.141 1 96.31 165 ARG A O 1
ATOM 1348 N N . LEU A 1 166 ? -19.234 -23.703 -18.562 1 97.56 166 LEU A N 1
ATOM 1349 C CA . LEU A 1 166 ? -19.266 -22.562 -17.656 1 97.56 166 LEU A CA 1
ATOM 1350 C C . LEU A 1 166 ? -19.5 -21.266 -18.422 1 97.56 166 LEU A C 1
ATOM 1352 O O . LEU A 1 166 ? -20.297 -20.422 -17.984 1 97.56 166 LEU A O 1
ATOM 1356 N N . ASP A 1 167 ? -18.766 -21.109 -19.531 1 97.81 167 ASP A N 1
ATOM 1357 C CA . ASP A 1 167 ? -18.984 -19.938 -20.375 1 97.81 167 ASP A CA 1
ATOM 1358 C C . ASP A 1 167 ? -20.453 -19.828 -20.766 1 97.81 167 ASP A C 1
ATOM 1360 O O . ASP A 1 167 ? -21.047 -18.75 -20.688 1 97.81 167 ASP A O 1
ATOM 1364 N N . ALA A 1 168 ? -21.016 -20.922 -21.172 1 96.56 168 ALA A N 1
ATOM 1365 C CA . ALA A 1 168 ? -22.422 -20.938 -21.578 1 96.56 168 ALA A CA 1
ATOM 1366 C C . ALA A 1 168 ? -23.328 -20.547 -20.406 1 96.56 168 ALA A C 1
ATOM 1368 O O . ALA A 1 168 ? -24.297 -19.797 -20.578 1 96.56 168 ALA A O 1
ATOM 1369 N N . MET A 1 169 ? -23.031 -21.078 -19.281 1 96.25 169 MET A N 1
ATOM 1370 C CA . MET A 1 169 ? -23.812 -20.812 -18.078 1 96.25 169 MET A CA 1
ATOM 1371 C C . MET A 1 169 ? -23.859 -19.312 -17.781 1 96.25 169 MET A C 1
ATOM 1373 O O . MET A 1 169 ? -24.875 -18.812 -17.297 1 96.25 169 MET A O 1
ATOM 1377 N N . PHE A 1 170 ? -22.812 -18.656 -18.016 1 97 170 PHE A N 1
ATOM 1378 C CA . PHE A 1 170 ? -22.703 -17.25 -17.656 1 97 170 PHE A CA 1
ATOM 1379 C C . PHE A 1 170 ? -22.828 -16.359 -18.891 1 97 170 PHE A C 1
ATOM 1381 O O . PHE A 1 170 ? -22.547 -15.164 -18.844 1 97 170 PHE A O 1
ATOM 1388 N N . TYR A 1 171 ? -23.141 -16.906 -20.078 1 94.5 171 TYR A N 1
ATOM 1389 C CA . TYR A 1 171 ? -23.359 -16.203 -21.328 1 94.5 171 TYR A CA 1
ATOM 1390 C C . TYR A 1 171 ? -22.094 -15.469 -21.766 1 94.5 171 TYR A C 1
ATOM 1392 O O . TYR A 1 171 ? -22.172 -14.336 -22.25 1 94.5 171 TYR A O 1
ATOM 1400 N N . ILE A 1 172 ? -21.016 -16.094 -21.406 1 94.62 172 ILE A N 1
ATOM 1401 C CA . ILE A 1 172 ? -19.719 -15.562 -21.828 1 94.62 172 ILE A CA 1
ATOM 1402 C C . ILE A 1 172 ? -19.375 -16.078 -23.219 1 94.62 172 ILE A C 1
ATOM 1404 O O . ILE A 1 172 ? -19.375 -17.281 -23.453 1 94.62 172 ILE A O 1
ATOM 1408 N N . LYS A 1 173 ? -19.156 -15.172 -24.109 1 92.88 173 LYS A N 1
ATOM 1409 C CA . LYS A 1 173 ? -18.656 -15.523 -25.438 1 92.88 173 LYS A CA 1
ATOM 1410 C C . LYS A 1 173 ? -17.156 -15.305 -25.531 1 92.88 173 LYS A C 1
ATOM 1412 O O . LYS A 1 173 ? -16.703 -14.219 -25.906 1 92.88 173 LYS A O 1
ATOM 1417 N N . ARG A 1 174 ? -16.422 -16.328 -25.234 1 93.62 174 ARG A N 1
ATOM 1418 C CA . ARG A 1 174 ? -14.969 -16.234 -25.25 1 93.62 174 ARG A CA 1
ATOM 1419 C C . ARG A 1 174 ? -14.43 -16.391 -26.672 1 93.62 174 ARG A C 1
ATOM 1421 O O . ARG A 1 174 ? -14.633 -17.438 -27.297 1 93.62 174 ARG A O 1
ATOM 1428 N N . ARG A 1 175 ? -13.742 -15.391 -27.266 1 92.56 175 ARG A N 1
ATOM 1429 C CA . ARG A 1 175 ? -13.258 -15.406 -28.641 1 92.56 175 ARG A CA 1
ATOM 1430 C C . ARG A 1 175 ? -11.828 -15.93 -28.703 1 92.56 175 ARG A C 1
ATOM 1432 O O . ARG A 1 175 ? -11.422 -16.484 -29.734 1 92.56 175 ARG A O 1
ATOM 1439 N N . TYR A 1 176 ? -11.109 -15.781 -27.516 1 97.88 176 TYR A N 1
ATOM 1440 C CA . TYR A 1 176 ? -9.703 -16.172 -27.516 1 97.88 176 TYR A CA 1
ATOM 1441 C C . TYR A 1 176 ? -9.391 -17.062 -26.312 1 97.88 176 TYR A C 1
ATOM 1443 O O . TYR A 1 176 ? -8.484 -16.75 -25.531 1 97.88 176 TYR A O 1
ATOM 1451 N N . PRO A 1 177 ? -10.18 -18.203 -26.25 1 98.12 177 PRO A N 1
ATOM 1452 C CA . PRO A 1 177 ? -9.898 -19.078 -25.109 1 98.12 177 PRO A CA 1
ATOM 1453 C C . PRO A 1 177 ? -8.445 -19.547 -25.078 1 98.12 177 PRO A C 1
ATOM 1455 O O . PRO A 1 177 ? -7.879 -19.891 -26.109 1 98.12 177 PRO A O 1
ATOM 1458 N N . THR A 1 178 ? -7.871 -19.5 -23.875 1 98.38 178 THR A N 1
ATOM 1459 C CA . THR A 1 178 ? -6.457 -19.797 -23.703 1 98.38 178 THR A CA 1
ATOM 1460 C C . THR A 1 178 ? -6.262 -20.875 -22.625 1 98.38 178 THR A C 1
ATOM 1462 O O . THR A 1 178 ? -6.828 -20.781 -21.547 1 98.38 178 THR A O 1
ATOM 1465 N N . MET A 1 179 ? -5.52 -21.891 -22.984 1 97.88 179 MET A N 1
ATOM 1466 C CA . MET A 1 179 ? -5.117 -22.922 -22.031 1 97.88 179 MET A CA 1
ATOM 1467 C C . MET A 1 179 ? -3.896 -22.484 -21.234 1 97.88 179 MET A C 1
ATOM 1469 O O . MET A 1 179 ? -2.887 -22.078 -21.812 1 97.88 179 MET A O 1
ATOM 1473 N N . SER A 1 180 ? -4.059 -22.5 -19.922 1 97.44 180 SER A N 1
ATOM 1474 C CA . SER A 1 180 ? -2.924 -22.203 -19.047 1 97.44 180 SER A CA 1
ATOM 1475 C C . SER A 1 180 ? -2.361 -23.469 -18.438 1 97.44 180 SER A C 1
ATOM 1477 O O . SER A 1 180 ? -3.1 -24.25 -17.828 1 97.44 180 SER A O 1
ATOM 1479 N N . GLN A 1 181 ? -1.13 -23.703 -18.672 1 96.12 181 GLN A N 1
ATOM 1480 C CA . GLN A 1 181 ? -0.394 -24.844 -18.109 1 96.12 181 GLN A CA 1
ATOM 1481 C C . GLN A 1 181 ? 0.821 -24.359 -17.312 1 96.12 181 GLN A C 1
ATOM 1483 O O . GLN A 1 181 ? 1.634 -23.578 -17.828 1 96.12 181 GLN A O 1
ATOM 1488 N N . ARG A 1 182 ? 0.89 -24.781 -16.078 1 94.94 182 ARG A N 1
ATOM 1489 C CA . ARG A 1 182 ? 2.004 -24.406 -15.219 1 94.94 182 ARG A CA 1
ATOM 1490 C C . ARG A 1 182 ? 2.686 -25.641 -14.633 1 94.94 182 ARG A C 1
ATOM 1492 O O . ARG A 1 182 ? 2.088 -26.719 -14.578 1 94.94 182 ARG A O 1
ATOM 1499 N N . ASP A 1 183 ? 3.881 -25.531 -14.219 1 93.25 183 ASP A N 1
ATOM 1500 C CA . ASP A 1 183 ? 4.672 -26.562 -13.539 1 93.25 183 ASP A CA 1
ATOM 1501 C C . ASP A 1 183 ? 5.215 -27.578 -14.531 1 93.25 183 ASP A C 1
ATOM 1503 O O . ASP A 1 183 ? 6.43 -27.75 -14.664 1 93.25 183 ASP A O 1
ATOM 1507 N N . VAL A 1 184 ? 4.312 -28.203 -15.281 1 92.75 184 VAL A N 1
ATOM 1508 C CA . VAL A 1 184 ? 4.691 -29.219 -16.266 1 92.75 184 VAL A CA 1
ATOM 1509 C C . VAL A 1 184 ? 5.496 -28.578 -17.391 1 92.75 184 VAL A C 1
ATOM 1511 O O . VAL A 1 184 ? 5.031 -27.625 -18.031 1 92.75 184 VAL A O 1
ATOM 1514 N N . PRO A 1 185 ? 6.688 -29 -17.656 1 91.5 185 PRO A N 1
ATOM 1515 C CA . PRO A 1 185 ? 7.598 -28.266 -18.531 1 91.5 185 PRO A CA 1
ATOM 1516 C C . PRO A 1 185 ? 7.152 -28.297 -20 1 91.5 185 PRO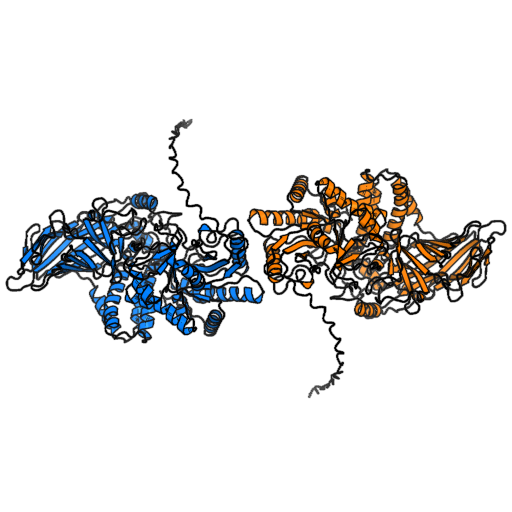 A C 1
ATOM 1518 O O . PRO A 1 185 ? 7.492 -27.391 -20.766 1 91.5 185 PRO A O 1
ATOM 1521 N N . GLY A 1 186 ? 6.457 -29.453 -20.328 1 93.94 186 GLY A N 1
ATOM 1522 C CA . GLY A 1 186 ? 6.121 -29.531 -21.75 1 93.94 186 GLY A CA 1
ATOM 1523 C C . GLY A 1 186 ? 4.746 -30.109 -22 1 93.94 186 GLY A C 1
ATOM 1524 O O . GLY A 1 186 ? 4.07 -30.547 -21.062 1 93.94 186 GLY A O 1
ATOM 1525 N N . ILE A 1 187 ? 4.379 -29.984 -23.266 1 96.31 187 ILE A N 1
ATOM 1526 C CA . ILE A 1 187 ? 3.113 -30.453 -23.812 1 96.31 187 ILE A CA 1
ATOM 1527 C C . ILE A 1 187 ? 3.361 -31.156 -25.141 1 96.31 187 ILE A C 1
ATOM 1529 O O . ILE A 1 187 ? 4.191 -30.719 -25.953 1 96.31 187 ILE A O 1
ATOM 1533 N N . THR A 1 188 ? 2.699 -32.281 -25.391 1 98.12 188 THR A N 1
ATOM 1534 C CA . THR A 1 188 ? 2.809 -32.938 -26.703 1 98.12 188 THR A CA 1
ATOM 1535 C C . THR A 1 188 ? 2.055 -32.125 -27.766 1 98.12 188 THR A C 1
ATOM 1537 O O . THR A 1 188 ? 0.979 -31.594 -27.5 1 98.12 188 THR A O 1
ATOM 1540 N N . LYS A 1 189 ? 2.594 -32.094 -28.984 1 98.06 189 LYS A N 1
ATOM 1541 C CA . LYS A 1 189 ? 1.928 -31.391 -30.078 1 98.06 189 LYS A CA 1
ATOM 1542 C C . LYS A 1 189 ? 0.652 -32.125 -30.5 1 98.06 189 LYS A C 1
ATOM 1544 O O . LYS A 1 189 ? -0.191 -31.547 -31.188 1 98.06 189 LYS A O 1
ATOM 1549 N N . ALA A 1 190 ? 0.482 -33.312 -30.016 1 97.75 190 ALA A N 1
ATOM 1550 C CA . ALA A 1 190 ? -0.682 -34.125 -30.359 1 97.75 190 ALA A CA 1
ATOM 1551 C C . ALA A 1 190 ? -1.967 -33.5 -29.812 1 97.75 190 ALA A C 1
ATOM 1553 O O . ALA A 1 190 ? -3.066 -33.906 -30.219 1 97.75 190 ALA A O 1
ATOM 1554 N N . VAL A 1 191 ? -1.894 -32.531 -28.969 1 97.81 191 VAL A N 1
ATOM 1555 C CA . VAL A 1 191 ? -3.078 -31.891 -28.406 1 97.81 191 VAL A CA 1
ATOM 1556 C C . VAL A 1 191 ? -3.646 -30.891 -29.406 1 97.81 191 VAL A C 1
ATOM 1558 O O . VAL A 1 191 ? -4.805 -30.469 -29.297 1 97.81 191 VAL A O 1
ATOM 1561 N N . ILE A 1 192 ? -2.863 -30.359 -30.375 1 97.88 192 ILE A N 1
ATOM 1562 C CA . ILE A 1 192 ? -3.143 -29.172 -31.172 1 97.88 192 ILE A CA 1
ATOM 1563 C C . ILE A 1 192 ? -4.43 -29.391 -31.969 1 97.88 192 ILE A C 1
ATOM 1565 O O . ILE A 1 192 ? -5.316 -28.531 -31.969 1 97.88 192 ILE A O 1
ATOM 1569 N N . PRO A 1 193 ? -4.59 -30.562 -32.625 1 97.06 193 PRO A N 1
ATOM 1570 C CA . PRO A 1 193 ? -5.832 -30.719 -33.375 1 97.06 193 PRO A CA 1
ATOM 1571 C C . PRO A 1 193 ? -7.074 -30.625 -32.5 1 97.06 193 PRO A C 1
ATOM 1573 O O . PRO A 1 193 ? -8.062 -29.984 -32.875 1 97.06 193 PRO A O 1
ATOM 1576 N N . THR A 1 194 ? -7.008 -31.234 -31.328 1 97 194 THR A N 1
ATOM 1577 C CA . THR A 1 194 ? -8.133 -31.172 -30.422 1 97 194 THR A CA 1
ATOM 1578 C C . THR A 1 194 ? -8.359 -29.734 -29.938 1 97 194 THR A C 1
ATOM 1580 O O . THR A 1 194 ? -9.5 -29.281 -29.859 1 97 194 THR A O 1
ATOM 1583 N N . LEU A 1 195 ? -7.285 -29.016 -29.609 1 97.94 195 LEU A N 1
ATOM 1584 C CA . LEU A 1 195 ? -7.402 -27.625 -29.156 1 97.94 195 LEU A CA 1
ATOM 1585 C C . LEU A 1 195 ? -8.062 -26.766 -30.234 1 97.94 195 LEU A C 1
ATOM 1587 O O . LEU A 1 195 ? -8.984 -25.984 -29.922 1 97.94 195 LEU A O 1
ATOM 1591 N N . LEU A 1 196 ? -7.617 -26.906 -31.453 1 97.19 196 LEU A N 1
ATOM 1592 C CA . LEU A 1 196 ? -8.18 -26.141 -32.562 1 97.19 196 LEU A CA 1
ATOM 1593 C C . LEU A 1 196 ? -9.656 -26.484 -32.75 1 97.19 196 LEU A C 1
ATOM 1595 O O . LEU A 1 196 ? -10.477 -25.594 -33 1 97.19 196 LEU A O 1
ATOM 1599 N N . MET A 1 197 ? -9.961 -27.719 -32.656 1 96.06 197 MET A N 1
ATOM 1600 C CA . MET A 1 197 ? -11.336 -28.172 -32.812 1 96.06 197 MET A CA 1
ATOM 1601 C C . MET A 1 197 ? -12.242 -27.531 -31.781 1 96.06 197 MET A C 1
ATOM 1603 O O . MET A 1 197 ? -13.406 -27.234 -32.062 1 96.06 197 MET A O 1
ATOM 1607 N N . TYR A 1 198 ? -11.75 -27.281 -30.609 1 96.69 198 TYR A N 1
ATOM 1608 C CA . TYR A 1 198 ? -12.547 -26.719 -29.531 1 96.69 198 TYR A CA 1
ATOM 1609 C C . TYR A 1 198 ? -12.367 -25.203 -29.438 1 96.69 198 TYR A C 1
ATOM 1611 O O . TYR A 1 198 ? -12.75 -24.594 -28.453 1 96.69 198 TYR A O 1
ATOM 1619 N N . GLY A 1 199 ? -11.695 -24.641 -30.359 1 96.75 199 GLY A N 1
ATOM 1620 C CA . GLY A 1 199 ? -11.617 -23.203 -30.516 1 96.75 199 GLY A CA 1
ATOM 1621 C C . GLY A 1 199 ? -10.555 -22.578 -29.625 1 96.75 199 GLY A C 1
ATOM 1622 O O . GLY A 1 199 ? -10.539 -21.359 -29.438 1 96.75 199 GLY A O 1
ATOM 1623 N N . ILE A 1 200 ? -9.711 -23.328 -29.047 1 98.19 200 ILE A N 1
ATOM 1624 C CA . ILE A 1 200 ? -8.625 -22.781 -28.234 1 98.19 200 ILE A CA 1
ATOM 1625 C C . ILE A 1 200 ? -7.641 -22.031 -29.125 1 98.19 200 ILE A C 1
ATOM 1627 O O . ILE A 1 200 ? -7.215 -22.547 -30.172 1 98.19 200 ILE A O 1
ATOM 1631 N N . LYS A 1 201 ? -7.285 -20.797 -28.719 1 98.38 201 LYS A N 1
ATOM 1632 C CA . LYS A 1 201 ? -6.484 -19.938 -29.578 1 98.38 201 LYS A CA 1
ATOM 1633 C C . LYS A 1 201 ? -5.047 -19.844 -29.078 1 98.38 201 LYS A C 1
ATOM 1635 O O . LYS A 1 201 ? -4.145 -19.469 -29.828 1 98.38 201 LYS A O 1
ATOM 1640 N N . ALA A 1 202 ? -4.84 -20.156 -27.812 1 98.62 202 ALA A N 1
ATOM 1641 C CA . ALA A 1 202 ? -3.486 -19.984 -27.297 1 98.62 202 ALA A CA 1
ATOM 1642 C C . ALA A 1 202 ? -3.219 -20.938 -26.125 1 98.62 202 ALA A C 1
ATOM 1644 O O . ALA A 1 202 ? -4.152 -21.453 -25.516 1 98.62 202 ALA A O 1
ATOM 1645 N N . ILE A 1 203 ? -1.919 -21.172 -25.938 1 98 203 ILE A N 1
ATOM 1646 C CA . ILE A 1 203 ? -1.404 -21.938 -24.812 1 98 203 ILE A CA 1
ATOM 1647 C C . ILE A 1 203 ? -0.376 -21.094 -24.047 1 98 203 ILE A C 1
ATOM 1649 O O . ILE A 1 203 ? 0.565 -20.562 -24.656 1 98 203 ILE A O 1
ATOM 1653 N N . SER A 1 204 ? -0.641 -20.938 -22.797 1 97.38 204 SER A N 1
ATOM 1654 C CA . SER A 1 204 ? 0.331 -20.297 -21.922 1 97.38 204 SER A CA 1
ATOM 1655 C C . SER A 1 204 ? 1.001 -21.328 -21 1 97.38 204 SER A C 1
ATOM 1657 O O . SER A 1 204 ? 0.33 -22 -20.219 1 97.38 204 SER A O 1
ATOM 1659 N N . VAL A 1 205 ? 2.318 -21.391 -21.094 1 96.81 205 VAL A N 1
ATOM 1660 C CA . VAL A 1 205 ? 3.02 -22.391 -20.297 1 96.81 205 VAL A CA 1
ATOM 1661 C C . VAL A 1 205 ? 4.059 -21.703 -19.406 1 96.81 205 VAL A C 1
ATOM 1663 O O . VAL A 1 205 ? 4.816 -20.859 -19.875 1 96.81 205 VAL A O 1
ATOM 1666 N N . GLY A 1 206 ? 4.027 -21.969 -18.156 1 95.88 206 GLY A N 1
ATOM 1667 C CA . GLY A 1 206 ? 5.102 -21.641 -17.234 1 95.88 206 GLY A CA 1
ATOM 1668 C C . GLY A 1 206 ? 5.875 -22.859 -16.75 1 95.88 206 GLY A C 1
ATOM 1669 O O . GLY A 1 206 ? 5.309 -23.75 -16.109 1 95.88 206 GLY A O 1
ATOM 1670 N N . VAL A 1 207 ? 7.137 -22.875 -16.969 1 95.5 207 VAL A N 1
ATOM 1671 C CA . VAL A 1 207 ? 7.969 -24.047 -16.703 1 95.5 207 VAL A CA 1
ATOM 1672 C C . VAL A 1 207 ? 8.508 -23.984 -15.273 1 95.5 207 VAL A C 1
ATOM 1674 O O . VAL A 1 207 ? 8.969 -22.938 -14.828 1 95.5 207 VAL A O 1
ATOM 1677 N N . ASN A 1 208 ? 8.406 -25.047 -14.609 1 93.75 208 ASN A N 1
ATOM 1678 C CA . ASN A 1 208 ? 9.008 -25.156 -13.281 1 93.75 208 ASN A CA 1
ATOM 1679 C C . ASN A 1 208 ? 10.484 -24.797 -13.305 1 93.75 208 ASN A C 1
ATOM 1681 O O . ASN A 1 208 ? 11.227 -25.25 -14.18 1 93.75 208 ASN A O 1
ATOM 1685 N N . PRO A 1 209 ? 10.977 -24.062 -12.391 1 90.94 209 PRO A N 1
ATOM 1686 C CA . PRO A 1 209 ? 12.375 -23.625 -12.398 1 90.94 209 PRO A CA 1
ATOM 1687 C C . PRO A 1 209 ? 13.359 -24.766 -12.164 1 90.94 209 PRO A C 1
ATOM 1689 O O . PRO A 1 209 ? 14.562 -24.609 -12.391 1 90.94 209 PRO A O 1
ATOM 1692 N N . GLY A 1 210 ? 12.906 -25.859 -11.711 1 90.56 210 GLY A N 1
ATOM 1693 C CA . GLY A 1 210 ? 13.766 -27.016 -11.477 1 90.56 210 GLY A CA 1
ATOM 1694 C C . GLY A 1 210 ? 13.984 -27.844 -12.719 1 90.56 210 GLY A C 1
ATOM 1695 O O . GLY A 1 210 ? 14.758 -28.812 -12.703 1 90.56 210 GLY A O 1
ATOM 1696 N N . THR A 1 211 ? 13.414 -27.469 -13.812 1 92.88 211 THR A N 1
ATOM 1697 C CA . THR A 1 211 ? 13.469 -28.25 -15.039 1 92.88 211 THR A CA 1
ATOM 1698 C C . THR A 1 211 ? 13.984 -27.406 -16.203 1 92.88 211 THR A C 1
ATOM 1700 O O . THR A 1 211 ? 13.641 -26.219 -16.312 1 92.88 211 THR A O 1
ATOM 1703 N N . ALA A 1 212 ? 14.742 -27.984 -17.047 1 93.75 212 ALA A N 1
ATOM 1704 C CA . ALA A 1 212 ? 15.195 -27.297 -18.25 1 93.75 212 ALA A CA 1
ATOM 1705 C C . ALA A 1 212 ? 14.023 -26.922 -19.156 1 93.75 212 ALA A C 1
ATOM 1707 O O . ALA A 1 212 ? 13.242 -27.797 -19.562 1 93.75 212 ALA A O 1
ATOM 1708 N N . PRO A 1 213 ? 13.914 -25.703 -19.422 1 95.25 213 PRO A N 1
ATOM 1709 C CA . PRO A 1 213 ? 12.797 -25.312 -20.297 1 95.25 213 PRO A CA 1
ATOM 1710 C C . PRO A 1 213 ? 13.023 -25.703 -21.75 1 95.25 213 PRO A C 1
ATOM 1712 O O . PRO A 1 213 ? 14.141 -25.578 -22.266 1 95.25 213 PRO A O 1
ATOM 1715 N N . PRO A 1 214 ? 11.984 -26.188 -22.391 1 97.12 214 PRO A N 1
ATOM 1716 C CA . PRO A 1 214 ? 12.141 -26.453 -23.828 1 97.12 214 PRO A CA 1
ATOM 1717 C C . PRO A 1 214 ? 12.625 -25.219 -24.594 1 97.12 214 PRO A C 1
ATOM 1719 O O . PRO A 1 214 ? 12.219 -24.094 -24.297 1 97.12 214 PRO A O 1
ATOM 1722 N N . ASP A 1 215 ? 13.484 -25.469 -25.531 1 96.94 215 ASP A N 1
ATOM 1723 C CA . ASP A 1 215 ? 14.07 -24.375 -26.297 1 96.94 215 ASP A CA 1
ATOM 1724 C C . ASP A 1 215 ? 13.125 -23.906 -27.406 1 96.94 215 ASP A C 1
ATOM 1726 O O . ASP A 1 215 ? 13.375 -24.156 -28.594 1 96.94 215 ASP A O 1
ATOM 1730 N N . VAL A 1 216 ? 12.109 -23.203 -27.016 1 96.75 216 VAL A N 1
ATOM 1731 C CA . VAL A 1 216 ? 11.109 -22.672 -27.938 1 96.75 216 VAL A CA 1
ATOM 1732 C C . VAL A 1 216 ? 11.141 -21.156 -27.906 1 96.75 216 VAL A C 1
ATOM 1734 O O . VAL A 1 216 ? 11.625 -20.547 -26.953 1 96.75 216 VAL A O 1
ATOM 1737 N N . PRO A 1 217 ? 10.633 -20.5 -29 1 94.19 217 PRO A N 1
ATOM 1738 C CA . PRO A 1 217 ? 10.492 -19.047 -28.938 1 94.19 217 PRO A CA 1
ATOM 1739 C C . PRO A 1 217 ? 9.555 -18.594 -27.812 1 94.19 217 PRO A C 1
ATOM 1741 O O . PRO A 1 217 ? 8.664 -19.344 -27.406 1 94.19 217 PRO A O 1
ATOM 1744 N N . PRO A 1 218 ? 9.797 -17.438 -27.297 1 90.81 218 PRO A N 1
ATOM 1745 C CA . PRO A 1 218 ? 8.922 -16.984 -26.203 1 90.81 218 PRO A CA 1
ATOM 1746 C C . PRO A 1 218 ? 7.457 -16.922 -26.625 1 90.81 218 PRO A C 1
ATOM 1748 O O . PRO A 1 218 ? 6.57 -17.188 -25.797 1 90.81 218 PRO A O 1
ATOM 1751 N N . VAL A 1 219 ? 7.227 -16.484 -27.859 1 96.5 219 VAL A N 1
ATOM 1752 C CA . VAL A 1 219 ? 5.895 -16.469 -28.469 1 96.5 219 VAL A CA 1
ATOM 1753 C C . VAL A 1 219 ? 5.965 -17 -29.891 1 96.5 219 VAL A C 1
ATOM 1755 O O . VAL A 1 219 ? 6.812 -16.578 -30.688 1 96.5 219 VAL A O 1
ATOM 1758 N N . PHE A 1 220 ? 5.082 -17.922 -30.234 1 97.81 220 PHE A N 1
ATOM 1759 C CA . PHE A 1 220 ? 5.105 -18.5 -31.578 1 97.81 220 PHE A CA 1
ATOM 1760 C C . PHE A 1 220 ? 3.762 -19.141 -31.906 1 97.81 220 PHE A C 1
ATOM 1762 O O . PHE A 1 220 ? 2.879 -19.234 -31.047 1 97.81 220 PHE A O 1
ATOM 1769 N N . VAL A 1 221 ? 3.576 -19.531 -33.156 1 98.44 221 VAL A N 1
ATOM 1770 C CA . VAL A 1 221 ? 2.426 -20.297 -33.594 1 98.44 221 VAL A CA 1
ATOM 1771 C C . VAL A 1 221 ? 2.809 -21.766 -33.719 1 98.44 221 VAL A C 1
ATOM 1773 O O . VAL A 1 221 ? 3.75 -22.125 -34.438 1 98.44 221 VAL A O 1
ATOM 1776 N N . TRP A 1 222 ? 2.172 -22.578 -33 1 98.62 222 TRP A N 1
ATOM 1777 C CA . TRP A 1 222 ? 2.469 -24.016 -32.969 1 98.62 222 TRP A CA 1
ATOM 1778 C C . TRP A 1 222 ? 1.476 -24.812 -33.781 1 98.62 222 TRP A C 1
ATOM 1780 O O . TRP A 1 222 ? 0.267 -24.75 -33.562 1 98.62 222 TRP A O 1
ATOM 1790 N N . LYS A 1 223 ? 1.985 -25.531 -34.781 1 98.38 223 LYS A N 1
ATOM 1791 C CA . LYS A 1 223 ? 1.17 -26.375 -35.625 1 98.38 223 LYS A CA 1
ATOM 1792 C C . LYS A 1 223 ? 1.506 -27.844 -35.438 1 98.38 223 LYS A C 1
ATOM 1794 O O . LYS A 1 223 ? 2.617 -28.188 -35.031 1 98.38 223 LYS A O 1
ATOM 1799 N N . TYR A 1 224 ? 0.507 -28.672 -35.688 1 97.75 224 TYR A N 1
ATOM 1800 C CA . TYR A 1 224 ? 0.778 -30.109 -35.688 1 97.75 224 TYR A CA 1
ATOM 1801 C C . TYR A 1 224 ? 1.64 -30.5 -36.875 1 97.75 224 TYR A C 1
ATOM 1803 O O . TYR A 1 224 ? 2.584 -31.281 -36.75 1 97.75 224 TYR A O 1
ATOM 1811 N N . SER A 1 225 ? 1.251 -29.984 -38 1 96.56 225 SER A N 1
ATOM 1812 C CA . SER A 1 225 ? 2.021 -30.234 -39.219 1 96.56 225 SER A CA 1
ATOM 1813 C C . SER A 1 225 ? 2.223 -28.953 -40 1 96.56 225 SER A C 1
ATOM 1815 O O . SER A 1 225 ? 1.44 -28 -39.875 1 96.56 225 SER A O 1
ATOM 1817 N N . GLU A 1 226 ? 3.234 -28.984 -40.812 1 93.88 226 GLU A N 1
ATOM 1818 C CA . GLU A 1 226 ? 3.537 -27.812 -41.625 1 93.88 226 GLU A CA 1
ATOM 1819 C C . GLU A 1 226 ? 2.387 -27.5 -42.594 1 93.88 226 GLU A C 1
ATOM 1821 O O . GLU A 1 226 ? 2.129 -26.344 -42.906 1 93.88 226 GLU A O 1
ATOM 1826 N N . SER A 1 227 ? 1.716 -28.531 -42.938 1 94.56 227 SER A N 1
ATOM 1827 C CA . SER A 1 227 ? 0.675 -28.375 -43.969 1 94.56 227 SER A CA 1
ATOM 1828 C C . SER A 1 227 ? -0.626 -27.875 -43.344 1 94.56 227 SER A C 1
ATOM 1830 O O . SER A 1 227 ? -1.528 -27.438 -44.062 1 94.56 227 SER A O 1
ATOM 1832 N N . ASP A 1 228 ? -0.679 -27.859 -42.094 1 95.12 228 ASP A N 1
ATOM 1833 C CA . ASP A 1 228 ? -1.897 -27.375 -41.438 1 95.12 228 ASP A CA 1
ATOM 1834 C C . ASP A 1 228 ? -2.08 -25.875 -41.656 1 95.12 228 ASP A C 1
ATOM 1836 O O . ASP A 1 228 ? -1.114 -25.125 -41.594 1 95.12 228 ASP A O 1
ATOM 1840 N N . PRO A 1 229 ? -3.289 -25.484 -41.969 1 93.38 229 PRO A N 1
ATOM 1841 C CA . PRO A 1 229 ? -3.521 -24.078 -42.281 1 93.38 229 PRO A CA 1
ATOM 1842 C C . PRO A 1 229 ? -3.369 -23.172 -41.062 1 93.38 229 PRO A C 1
ATOM 1844 O O . PRO A 1 229 ? -3.053 -21.984 -41.219 1 93.38 229 PRO A O 1
ATOM 1847 N N . ASP A 1 230 ? -3.695 -23.719 -40 1 93.88 230 ASP A N 1
ATOM 1848 C CA . ASP A 1 230 ? -3.658 -22.891 -38.781 1 93.88 230 ASP A CA 1
ATOM 1849 C C . ASP A 1 230 ? -3.051 -23.656 -37.625 1 93.88 230 ASP A C 1
ATOM 1851 O O . ASP A 1 230 ? -2.863 -24.875 -37.688 1 93.88 230 ASP A O 1
ATOM 1855 N N . GLY A 1 231 ? -2.541 -22.891 -36.594 1 97.44 231 GLY A N 1
ATOM 1856 C CA . GLY A 1 231 ? -2.027 -23.406 -35.344 1 97.44 231 GLY A CA 1
ATOM 1857 C C . GLY A 1 231 ? -2.508 -22.625 -34.125 1 97.44 231 GLY A C 1
ATOM 1858 O O . GLY A 1 231 ? -3.391 -21.781 -34.25 1 97.44 231 GLY A O 1
ATOM 1859 N N . VAL A 1 232 ? -2.066 -22.969 -33 1 98.31 232 VAL A N 1
ATOM 1860 C CA . VAL A 1 232 ? -2.369 -22.281 -31.766 1 98.31 232 VAL A CA 1
ATOM 1861 C C . VAL A 1 232 ? -1.21 -21.375 -31.375 1 98.31 232 VAL A C 1
ATOM 1863 O O . VAL A 1 232 ? -0.044 -21.719 -31.578 1 98.31 232 VAL A O 1
ATOM 1866 N N . MET A 1 233 ? -1.5 -20.109 -30.938 1 98.38 233 MET A N 1
ATOM 1867 C CA . MET A 1 233 ? -0.432 -19.281 -30.391 1 98.38 233 MET A CA 1
ATOM 1868 C C . MET A 1 233 ? 0.056 -19.828 -29.062 1 98.38 233 MET A C 1
ATOM 1870 O O . MET A 1 233 ? -0.743 -20.297 -28.234 1 98.38 233 MET A O 1
ATOM 1874 N N . ALA A 1 234 ? 1.354 -19.844 -28.906 1 97.94 234 ALA A N 1
ATOM 1875 C CA . ALA A 1 234 ? 1.936 -20.422 -27.703 1 97.94 234 ALA A CA 1
ATOM 1876 C C . ALA A 1 234 ? 2.992 -19.5 -27.109 1 97.94 234 ALA A C 1
ATOM 1878 O O . ALA A 1 234 ? 3.795 -18.906 -27.828 1 97.94 234 ALA A O 1
ATOM 1879 N N . PHE A 1 235 ? 2.916 -19.25 -25.891 1 94.88 235 PHE A N 1
ATOM 1880 C CA . PHE A 1 235 ? 4 -18.516 -25.25 1 94.88 235 PHE A CA 1
ATOM 1881 C C . PHE A 1 235 ? 4.453 -19.234 -23.969 1 94.88 235 PHE A C 1
ATOM 1883 O O . PHE A 1 235 ? 3.627 -19.688 -23.172 1 94.88 235 PHE A O 1
ATOM 1890 N N . TRP A 1 236 ? 5.75 -19.453 -23.906 1 94.62 236 TRP A N 1
ATOM 1891 C CA . TRP A 1 236 ? 6.461 -20.203 -22.875 1 94.62 236 TRP A CA 1
ATOM 1892 C C . TRP A 1 236 ? 7.316 -19.281 -22.016 1 94.62 236 TRP A C 1
ATOM 1894 O O . TRP A 1 236 ? 8.078 -18.469 -22.531 1 94.62 236 TRP A O 1
ATOM 1904 N N . VAL A 1 237 ? 7.16 -19.422 -20.734 1 94.69 237 VAL A N 1
ATOM 1905 C CA . VAL A 1 237 ? 8 -18.672 -19.812 1 94.69 237 VAL A CA 1
ATOM 1906 C C . VAL A 1 237 ? 9 -19.594 -19.141 1 94.69 237 VAL A C 1
ATOM 1908 O O . VAL A 1 237 ? 8.625 -20.438 -18.328 1 94.69 237 VAL A O 1
ATOM 1911 N N . LYS A 1 238 ? 10.281 -19.438 -19.484 1 93.19 238 LYS A N 1
ATOM 1912 C CA . LYS A 1 238 ? 11.352 -20.203 -18.859 1 93.19 238 LYS A CA 1
ATOM 1913 C C . LYS A 1 238 ? 11.438 -19.906 -17.359 1 93.19 238 LYS A C 1
ATOM 1915 O O . LYS A 1 238 ? 11.578 -18.75 -16.953 1 93.19 238 LYS A O 1
ATOM 1920 N N . GLY A 1 239 ? 11.344 -20.953 -16.75 1 90.5 239 GLY A N 1
ATOM 1921 C CA . GLY A 1 239 ? 11.32 -20.719 -15.32 1 90.5 239 GLY A CA 1
ATOM 1922 C C . GLY A 1 239 ? 10.148 -19.859 -14.875 1 90.5 239 GLY A C 1
ATOM 1923 O O . GLY A 1 239 ? 10.281 -19.062 -13.945 1 90.5 239 GLY A O 1
ATOM 1924 N N . GLY A 1 240 ? 9.031 -19.859 -15.742 1 83.94 240 GLY A N 1
ATOM 1925 C CA . GLY A 1 240 ? 7.895 -18.984 -15.523 1 83.94 240 GLY A CA 1
ATOM 1926 C C . GLY A 1 240 ? 6.953 -19.484 -14.438 1 83.94 240 GLY A C 1
ATOM 1927 O O . GLY A 1 240 ? 6.07 -18.75 -13.992 1 83.94 240 GLY A O 1
ATOM 1928 N N . TYR A 1 241 ? 6.836 -21.047 -14.281 1 61.78 241 TYR A N 1
ATOM 1929 C CA . TYR A 1 241 ? 6.008 -21.625 -13.227 1 61.78 241 TYR A CA 1
ATOM 1930 C C . TYR A 1 241 ? 5.914 -20.672 -12.031 1 61.78 241 TYR A C 1
ATOM 1932 O O . TYR A 1 241 ? 6.934 -20.266 -11.484 1 61.78 241 TYR A O 1
ATOM 1940 N N . PRO A 1 242 ? 4.289 -20.766 -11.477 1 77.25 242 PRO A N 1
ATOM 1941 C CA . PRO A 1 242 ? 4.266 -19.391 -10.953 1 77.25 242 PRO A CA 1
ATOM 1942 C C . PRO A 1 242 ? 5.477 -19.062 -10.086 1 77.25 242 PRO A C 1
ATOM 1944 O O . PRO A 1 242 ? 6.023 -19.953 -9.422 1 77.25 242 PRO A O 1
ATOM 1947 N N . LEU A 1 243 ? 6.074 -17.859 -9.898 1 87.44 243 LEU A N 1
ATOM 1948 C CA . LEU A 1 243 ? 7.25 -17.391 -9.164 1 87.44 243 LEU A CA 1
ATOM 1949 C C . LEU A 1 243 ? 6.848 -16.422 -8.047 1 87.44 243 LEU A C 1
ATOM 1951 O O . LEU A 1 243 ? 7.703 -15.961 -7.293 1 87.44 243 LEU A O 1
ATOM 1955 N N . ASN A 1 244 ? 5.523 -16.344 -7.719 1 93.56 244 ASN A N 1
ATOM 1956 C CA . ASN A 1 244 ? 5.02 -15.352 -6.773 1 93.56 244 ASN A CA 1
ATOM 1957 C C . ASN A 1 244 ? 5.453 -13.938 -7.148 1 93.56 244 ASN A C 1
ATOM 1959 O O . ASN A 1 244 ? 6.594 -13.727 -7.559 1 93.56 244 ASN A O 1
ATOM 1963 N N . PRO A 1 245 ? 4.641 -13 -6.973 1 95.88 245 PRO A N 1
ATOM 1964 C CA . PRO A 1 245 ? 5.105 -11.617 -7.039 1 95.88 245 PRO A CA 1
ATOM 1965 C C . PRO A 1 245 ? 6.082 -11.266 -5.918 1 95.88 245 PRO A C 1
ATOM 1967 O O . PRO A 1 245 ? 5.98 -11.805 -4.816 1 95.88 245 PRO A O 1
ATOM 1970 N N . GLY A 1 246 ? 7.074 -10.398 -6.199 1 95.06 246 GLY A N 1
ATOM 1971 C CA . GLY A 1 246 ? 8.047 -9.984 -5.195 1 95.06 246 GLY A CA 1
ATOM 1972 C C . GLY A 1 246 ? 7.457 -9.055 -4.148 1 95.06 246 GLY A C 1
ATOM 1973 O O . GLY A 1 246 ? 6.289 -8.672 -4.238 1 95.06 246 GLY A O 1
ATOM 1974 N N . PRO A 1 247 ? 8.266 -8.711 -3.104 1 94.62 247 PRO A N 1
ATOM 1975 C CA . PRO A 1 247 ? 7.777 -7.895 -1.992 1 94.62 247 PRO A CA 1
ATOM 1976 C C . PRO A 1 247 ? 7.715 -6.41 -2.336 1 94.62 247 PRO A C 1
ATOM 1978 O O . PRO A 1 247 ? 6.918 -5.668 -1.754 1 94.62 247 PRO A O 1
ATOM 1981 N N . ASP A 1 248 ? 8.539 -5.957 -3.242 1 95.31 248 ASP A N 1
ATOM 1982 C CA . ASP A 1 248 ? 8.633 -4.547 -3.617 1 95.31 248 ASP A CA 1
ATOM 1983 C C . ASP A 1 248 ? 9.25 -4.391 -5.004 1 95.31 248 ASP A C 1
ATOM 1985 O O . ASP A 1 248 ? 9.648 -5.375 -5.629 1 95.31 248 ASP A O 1
ATOM 1989 N N . PRO A 1 249 ? 9.367 -3.18 -5.559 1 95.81 249 PRO A N 1
ATOM 1990 C CA . PRO A 1 249 ? 9.781 -2.992 -6.953 1 95.81 249 PRO A CA 1
ATOM 1991 C C . PRO A 1 249 ? 11.234 -3.393 -7.199 1 95.81 249 PRO A C 1
ATOM 1993 O O . PRO A 1 249 ? 11.594 -3.775 -8.312 1 95.81 249 PRO A O 1
ATOM 1996 N N . ILE A 1 250 ? 12.141 -3.311 -6.227 1 95.62 250 ILE A N 1
ATOM 1997 C CA . ILE A 1 250 ? 13.539 -3.654 -6.449 1 95.62 250 ILE A CA 1
ATOM 1998 C C . ILE A 1 250 ? 13.695 -5.172 -6.535 1 95.62 250 ILE A C 1
ATOM 2000 O O . ILE A 1 250 ? 14.664 -5.672 -7.102 1 95.62 250 ILE A O 1
ATOM 2004 N N . ASP A 1 251 ? 12.82 -5.953 -5.996 1 96.62 251 ASP A N 1
ATOM 2005 C CA . ASP A 1 251 ? 12.703 -7.406 -6.062 1 96.62 251 ASP A CA 1
ATOM 2006 C C . ASP A 1 251 ? 11.336 -7.824 -6.605 1 96.62 251 ASP A C 1
ATOM 2008 O O . ASP A 1 251 ? 10.484 -8.305 -5.852 1 96.62 251 ASP A O 1
ATOM 2012 N N . PRO A 1 252 ? 11.18 -7.77 -7.895 1 96.88 252 PRO A N 1
ATOM 2013 C CA . PRO A 1 252 ? 9.844 -7.906 -8.484 1 96.88 252 PRO A CA 1
ATOM 2014 C C . PRO A 1 252 ? 9.344 -9.352 -8.484 1 96.88 252 PRO A C 1
ATOM 2016 O O . PRO A 1 252 ? 8.148 -9.594 -8.688 1 96.88 252 PRO A O 1
ATOM 2019 N N . GLY A 1 253 ? 10.289 -10.398 -8.305 1 95.31 253 GLY A N 1
ATOM 2020 C CA . GLY A 1 253 ? 9.867 -11.789 -8.344 1 95.31 253 GLY A CA 1
ATOM 2021 C C . GLY A 1 253 ? 9.219 -12.18 -9.656 1 95.31 253 GLY A C 1
ATOM 2022 O O . GLY A 1 253 ? 9.773 -11.938 -10.727 1 95.31 253 GLY A O 1
ATOM 2023 N N . GLY A 1 254 ? 8.039 -12.758 -9.586 1 95.56 254 GLY A N 1
ATOM 2024 C CA . GLY A 1 254 ? 7.348 -13.242 -10.766 1 95.56 254 GLY A CA 1
ATOM 2025 C C . GLY A 1 254 ? 6.844 -12.125 -11.664 1 95.56 254 GLY A C 1
ATOM 2026 O O . GLY A 1 254 ? 6.457 -12.359 -12.805 1 95.56 254 GLY A O 1
ATOM 2027 N N . LEU A 1 255 ? 6.918 -10.883 -11.148 1 97.31 255 LEU A N 1
ATOM 2028 C CA . LEU A 1 255 ? 6.418 -9.75 -11.914 1 97.31 255 LEU A CA 1
ATOM 2029 C C . LEU A 1 255 ? 7.559 -9.047 -12.648 1 97.31 255 LEU A C 1
ATOM 2031 O O . LEU A 1 255 ? 7.352 -7.996 -13.258 1 97.31 255 LEU A O 1
ATOM 2035 N N . ALA A 1 256 ? 8.719 -9.609 -12.602 1 96.25 256 ALA A N 1
ATOM 2036 C CA . ALA A 1 256 ? 9.852 -9.039 -13.328 1 96.25 256 ALA A CA 1
ATOM 2037 C C . ALA A 1 256 ? 9.555 -8.945 -14.82 1 96.25 256 ALA A C 1
ATOM 2039 O O . ALA A 1 256 ? 8.859 -9.797 -15.375 1 96.25 256 ALA A O 1
ATOM 2040 N N . ARG A 1 257 ? 10.133 -8 -15.453 1 94.56 257 ARG A N 1
ATOM 2041 C CA . ARG A 1 257 ? 9.906 -7.727 -16.875 1 94.56 257 ARG A CA 1
ATOM 2042 C C . ARG A 1 257 ? 10.227 -8.945 -17.719 1 94.56 257 ARG A C 1
ATOM 2044 O O . ARG A 1 257 ? 9.508 -9.242 -18.672 1 94.56 257 ARG A O 1
ATOM 2051 N N . ASN A 1 258 ? 11.242 -9.711 -17.359 1 92.88 258 ASN A N 1
ATOM 2052 C CA . ASN A 1 258 ? 11.672 -10.852 -18.156 1 92.88 258 ASN A CA 1
ATOM 2053 C C . ASN A 1 258 ? 10.781 -12.07 -17.922 1 92.88 258 ASN A C 1
ATOM 2055 O O . ASN A 1 258 ? 10.969 -13.109 -18.562 1 92.88 258 ASN A O 1
ATOM 2059 N N . LYS A 1 259 ? 9.836 -11.969 -17.062 1 95.25 259 LYS A N 1
ATOM 2060 C CA . LYS A 1 259 ? 8.867 -13.031 -16.828 1 95.25 259 LYS A CA 1
ATOM 2061 C C . LYS A 1 259 ? 7.523 -12.703 -17.469 1 95.25 259 LYS A C 1
ATOM 2063 O O . LYS A 1 259 ? 6.574 -13.484 -17.375 1 95.25 259 LYS A O 1
ATOM 2068 N N . CYS A 1 260 ? 7.418 -11.586 -18.125 1 96.19 260 CYS A N 1
ATOM 2069 C CA . CYS A 1 260 ? 6.223 -11.188 -18.859 1 96.19 260 CYS A CA 1
ATOM 2070 C C . CYS A 1 260 ? 6.32 -11.609 -20.328 1 96.19 260 CYS A C 1
ATOM 2072 O O . CYS A 1 260 ? 7.398 -11.984 -20.797 1 96.19 260 CYS A O 1
ATOM 2074 N N . ILE A 1 261 ? 5.23 -11.609 -20.984 1 96.56 261 ILE A N 1
ATOM 2075 C CA . ILE A 1 261 ? 5.195 -11.945 -22.406 1 96.56 261 ILE A CA 1
ATOM 2076 C C . ILE A 1 261 ? 5.305 -10.672 -23.25 1 96.56 261 ILE A C 1
ATOM 2078 O O . ILE A 1 261 ? 4.367 -9.875 -23.297 1 96.56 261 ILE A O 1
ATOM 2082 N N . ILE A 1 262 ? 6.391 -10.562 -23.828 1 93.5 262 ILE A N 1
ATOM 2083 C CA . ILE A 1 262 ? 6.648 -9.438 -24.719 1 93.5 262 ILE A CA 1
ATOM 2084 C C . ILE A 1 262 ? 6.789 -9.938 -26.156 1 93.5 262 ILE A C 1
ATOM 2086 O O . ILE A 1 262 ? 7.652 -10.766 -26.453 1 93.5 262 ILE A O 1
ATOM 2090 N N . ALA A 1 263 ? 5.914 -9.57 -27 1 93.56 263 ALA A N 1
ATOM 2091 C CA . ALA A 1 263 ? 5.945 -9.977 -28.406 1 93.56 263 ALA A CA 1
ATOM 2092 C C . ALA A 1 263 ? 6.43 -8.836 -29.297 1 93.56 263 ALA A C 1
ATOM 2094 O O . ALA A 1 263 ? 6.059 -7.68 -29.094 1 93.56 263 ALA A O 1
ATOM 2095 N N . ASP A 1 264 ? 7.195 -9.188 -30.266 1 89.5 264 ASP A N 1
ATOM 2096 C CA . ASP A 1 264 ? 7.703 -8.188 -31.203 1 89.5 264 ASP A CA 1
ATOM 2097 C C . ASP A 1 264 ? 6.562 -7.48 -31.922 1 89.5 264 ASP A C 1
ATOM 2099 O O . ASP A 1 264 ? 5.613 -8.125 -32.375 1 89.5 264 ASP A O 1
ATOM 2103 N N . GLY A 1 265 ? 6.648 -6.223 -31.875 1 90.12 265 GLY A N 1
ATOM 2104 C CA . GLY A 1 265 ? 5.676 -5.434 -32.625 1 90.12 265 GLY A CA 1
ATOM 2105 C C . GLY A 1 265 ? 4.469 -5.047 -31.781 1 90.12 265 GLY A C 1
ATOM 2106 O O . GLY A 1 265 ? 3.588 -4.324 -32.25 1 90.12 265 GLY A O 1
ATOM 2107 N N . LEU A 1 266 ? 4.371 -5.508 -30.578 1 94.06 266 LEU A N 1
ATOM 2108 C CA . LEU A 1 266 ? 3.236 -5.191 -29.719 1 94.06 266 LEU A CA 1
ATOM 2109 C C . LEU A 1 266 ? 3.658 -4.266 -28.578 1 94.06 266 LEU A C 1
ATOM 2111 O O . LEU A 1 266 ? 4.719 -4.449 -27.984 1 94.06 266 LEU A O 1
ATOM 2115 N N . GLN A 1 267 ? 2.877 -3.266 -28.281 1 96.06 267 GLN A N 1
ATOM 2116 C CA . GLN A 1 267 ? 3.17 -2.326 -27.203 1 96.06 267 GLN A CA 1
ATOM 2117 C C . GLN A 1 267 ? 2.412 -2.691 -25.938 1 96.06 267 GLN A C 1
ATOM 2119 O O . GLN A 1 267 ? 2.398 -1.923 -24.969 1 96.06 267 GLN A O 1
ATOM 2124 N N . GLU A 1 268 ? 1.747 -3.84 -25.984 1 97.62 268 GLU A N 1
ATOM 2125 C CA . GLU A 1 268 ? 1.08 -4.391 -24.812 1 97.62 268 GLU A CA 1
ATOM 2126 C C . GLU A 1 268 ? 1.754 -5.68 -24.344 1 97.62 268 GLU A C 1
ATOM 2128 O O . GLU A 1 268 ? 2.24 -6.461 -25.172 1 97.62 268 GLU A O 1
ATOM 2133 N N . VAL A 1 269 ? 1.88 -5.836 -23.062 1 97.62 269 VAL A N 1
ATOM 2134 C CA . VAL A 1 269 ? 2.561 -7.008 -22.516 1 97.62 269 VAL A CA 1
ATOM 2135 C C . VAL A 1 269 ? 1.627 -7.746 -21.562 1 97.62 269 VAL A C 1
ATOM 2137 O O . VAL A 1 269 ? 0.631 -7.184 -21.094 1 97.62 269 VAL A O 1
ATOM 2140 N N . LEU A 1 270 ? 1.828 -9.023 -21.391 1 98.12 270 LEU A N 1
ATOM 2141 C CA . LEU A 1 270 ? 1.125 -9.836 -20.406 1 98.12 270 LEU A CA 1
ATOM 2142 C C . LEU A 1 270 ? 2.045 -10.203 -19.25 1 98.12 270 LEU A C 1
ATOM 2144 O O . LEU A 1 270 ? 3.109 -10.789 -19.453 1 98.12 270 LEU A O 1
ATOM 2148 N N . CYS A 1 271 ? 1.722 -9.766 -18.031 1 97.75 271 CYS A N 1
ATOM 2149 C CA . CYS A 1 271 ? 2.477 -10.117 -16.844 1 97.75 271 CYS A CA 1
ATOM 2150 C C . CYS A 1 271 ? 1.651 -11 -15.914 1 97.75 271 CYS A C 1
ATOM 2152 O O . CYS A 1 271 ? 0.42 -10.961 -15.945 1 97.75 271 CYS A O 1
ATOM 2154 N N . PHE A 1 272 ? 2.32 -11.758 -15.117 1 97.44 272 PHE A N 1
ATOM 2155 C CA . PHE A 1 272 ? 1.676 -12.812 -14.336 1 97.44 272 PHE A CA 1
ATOM 2156 C C . PHE A 1 272 ? 1.822 -12.547 -12.844 1 97.44 272 PHE A C 1
ATOM 2158 O O . PHE A 1 272 ? 2.863 -12.844 -12.25 1 97.44 272 PHE A O 1
ATOM 2165 N N . ALA A 1 273 ? 0.767 -12.047 -12.273 1 97.25 273 ALA A N 1
ATOM 2166 C CA . ALA A 1 273 ? 0.72 -11.984 -10.82 1 97.25 273 ALA A CA 1
ATOM 2167 C C . ALA A 1 273 ? 0.24 -13.305 -10.227 1 97.25 273 ALA A C 1
ATOM 2169 O O . ALA A 1 273 ? -0.773 -13.352 -9.531 1 97.25 273 ALA A O 1
ATOM 2170 N N . PHE A 1 274 ? 1.035 -14.328 -10.438 1 95.81 274 PHE A N 1
ATOM 2171 C CA . PHE A 1 274 ? 0.703 -15.695 -10.062 1 95.81 274 PHE A CA 1
ATOM 2172 C C . PHE A 1 274 ? 1.342 -16.062 -8.727 1 95.81 274 PHE A C 1
ATOM 2174 O O . PHE A 1 274 ? 2.557 -15.922 -8.555 1 95.81 274 PHE A O 1
ATOM 2181 N N . ARG A 1 275 ? 0.5 -16.484 -7.859 1 94.94 275 ARG A N 1
ATOM 2182 C CA . ARG A 1 275 ? 1.006 -17.016 -6.598 1 94.94 275 ARG A CA 1
ATOM 2183 C C . ARG A 1 275 ? 1.24 -18.531 -6.695 1 94.94 275 ARG A C 1
ATOM 2185 O O . ARG A 1 275 ? 0.684 -19.188 -7.57 1 94.94 275 ARG A O 1
ATOM 2192 N N . THR A 1 276 ? 2.014 -19.062 -5.785 1 92.12 276 THR A N 1
ATOM 2193 C CA . THR A 1 276 ? 2.547 -20.422 -5.953 1 92.12 276 THR A CA 1
ATOM 2194 C C . THR A 1 276 ? 1.562 -21.453 -5.43 1 92.12 276 THR A C 1
ATOM 2196 O O . THR A 1 276 ? 0.361 -21.188 -5.34 1 92.12 276 THR A O 1
ATOM 2199 N N . ASP A 1 277 ? 1.912 -22.625 -5.121 1 91.31 277 ASP A N 1
ATOM 2200 C CA . ASP A 1 277 ? 1.164 -23.844 -4.891 1 91.31 277 ASP A CA 1
ATOM 2201 C C . ASP A 1 277 ? 0.058 -23.641 -3.861 1 91.31 277 ASP A C 1
ATOM 2203 O O . ASP A 1 277 ? 0.328 -23.547 -2.662 1 91.31 277 ASP A O 1
ATOM 2207 N N . ASN A 1 278 ? -1.09 -23.594 -4.395 1 93.06 278 ASN A N 1
ATOM 2208 C CA . ASN A 1 278 ? -2.314 -23.578 -3.604 1 93.06 278 ASN A CA 1
ATOM 2209 C C . ASN A 1 278 ? -2.293 -22.453 -2.566 1 93.06 278 ASN A C 1
ATOM 2211 O O . ASN A 1 278 ? -2.805 -22.625 -1.458 1 93.06 278 ASN A O 1
ATOM 2215 N N . THR A 1 279 ? -1.687 -21.281 -2.859 1 92.38 279 THR A N 1
ATOM 2216 C CA . THR A 1 279 ? -1.601 -20.188 -1.907 1 92.38 279 THR A CA 1
ATOM 2217 C C . THR A 1 279 ? -2.809 -19.266 -2.039 1 92.38 279 THR A C 1
ATOM 2219 O O . THR A 1 279 ? -3.027 -18.391 -1.191 1 92.38 279 THR A O 1
ATOM 2222 N N . GLY A 1 280 ? -3.59 -19.484 -3.088 1 94.5 280 GLY A N 1
ATOM 2223 C CA . GLY A 1 280 ? -4.809 -18.703 -3.244 1 94.5 280 GLY A CA 1
ATOM 2224 C C . GLY A 1 280 ? -4.551 -17.266 -3.635 1 94.5 280 GLY A C 1
ATOM 2225 O O . GLY A 1 280 ? -3.445 -16.922 -4.055 1 94.5 280 GLY A O 1
ATOM 2226 N N . PRO A 1 281 ? -5.633 -16.484 -3.68 1 97.31 281 PRO A N 1
ATOM 2227 C CA . PRO A 1 281 ? -5.477 -15.055 -3.963 1 97.31 281 PRO A CA 1
ATOM 2228 C C . PRO A 1 281 ? -4.676 -14.328 -2.887 1 97.31 281 PRO A C 1
ATOM 2230 O O . PRO A 1 281 ? -4.391 -14.898 -1.831 1 97.31 281 PRO A O 1
ATOM 2233 N N . PRO A 1 282 ? -4.262 -13.094 -3.158 1 96.38 282 PRO A N 1
ATOM 2234 C CA . PRO A 1 282 ? -3.578 -12.305 -2.131 1 96.38 282 PRO A CA 1
ATOM 2235 C C . PRO A 1 282 ? -4.383 -12.195 -0.839 1 96.38 282 PRO A C 1
ATOM 2237 O O . PRO A 1 282 ? -5.602 -12.398 -0.846 1 96.38 282 PRO A O 1
ATOM 2240 N N . GLU A 1 283 ? -3.744 -11.844 0.265 1 95 283 GLU A N 1
ATOM 2241 C CA . GLU A 1 283 ? -4.379 -11.812 1.579 1 95 283 GLU A CA 1
ATOM 2242 C C . GLU A 1 283 ? -5.23 -10.562 1.755 1 95 283 GLU A C 1
ATOM 2244 O O . GLU A 1 283 ? -6.207 -10.562 2.508 1 95 283 GLU A O 1
ATOM 2249 N N . ASP A 1 284 ? -4.855 -9.477 1.129 1 95.38 284 ASP A N 1
ATOM 2250 C CA . ASP A 1 284 ? -5.543 -8.203 1.312 1 95.38 284 ASP A CA 1
ATOM 2251 C C . ASP A 1 284 ? -5.312 -7.277 0.117 1 95.38 284 ASP A C 1
ATOM 2253 O O . ASP A 1 284 ? -4.578 -7.621 -0.809 1 95.38 284 ASP A O 1
ATOM 2257 N N . ILE A 1 285 ? -6.023 -6.121 0.082 1 96.31 285 ILE A N 1
ATOM 2258 C CA . ILE A 1 285 ? -5.945 -5.203 -1.05 1 96.31 285 ILE A CA 1
ATOM 2259 C C . ILE A 1 285 ? -4.562 -4.559 -1.1 1 96.31 285 ILE A C 1
ATOM 2261 O O . ILE A 1 285 ? -4.074 -4.211 -2.176 1 96.31 285 ILE A O 1
ATOM 2265 N N . GLU A 1 286 ? -3.834 -4.348 0.068 1 94.5 286 GLU A N 1
ATOM 2266 C CA . GLU A 1 286 ? -2.496 -3.764 0.104 1 94.5 286 GLU A CA 1
ATOM 2267 C C . GLU A 1 286 ? -1.515 -4.586 -0.725 1 94.5 286 GLU A C 1
ATOM 2269 O O . GLU A 1 286 ? -0.654 -4.027 -1.41 1 94.5 286 GLU A O 1
ATOM 2274 N N . THR A 1 287 ? -1.673 -5.934 -0.649 1 96.75 287 THR A N 1
ATOM 2275 C CA . THR A 1 287 ? -0.823 -6.82 -1.438 1 96.75 287 THR A CA 1
ATOM 2276 C C . THR A 1 287 ? -1.045 -6.59 -2.932 1 96.75 287 THR A C 1
ATOM 2278 O O . THR A 1 287 ? -0.087 -6.527 -3.705 1 96.75 287 THR A O 1
ATOM 2281 N N . VAL A 1 288 ? -2.299 -6.465 -3.338 1 97.94 288 VAL A N 1
ATOM 2282 C CA . VAL A 1 288 ? -2.639 -6.223 -4.738 1 97.94 288 VAL A CA 1
ATOM 2283 C C . VAL A 1 288 ? -2.039 -4.895 -5.195 1 97.94 288 VAL A C 1
ATOM 2285 O O . VAL A 1 288 ? -1.445 -4.812 -6.27 1 97.94 288 VAL A O 1
ATOM 2288 N N . LEU A 1 289 ? -2.225 -3.838 -4.371 1 97.19 289 LEU A N 1
ATOM 2289 C CA . LEU A 1 289 ? -1.673 -2.527 -4.695 1 97.19 289 LEU A CA 1
ATOM 2290 C C . LEU A 1 289 ? -0.154 -2.592 -4.816 1 97.19 289 LEU A C 1
ATOM 2292 O O . LEU A 1 289 ? 0.437 -1.907 -5.652 1 97.19 289 LEU A O 1
ATOM 2296 N N . GLY A 1 290 ? 0.473 -3.375 -3.971 1 96.88 290 GLY A N 1
ATOM 2297 C CA . GLY A 1 290 ? 1.907 -3.596 -4.074 1 96.88 290 GLY A CA 1
ATOM 2298 C C . GLY A 1 290 ? 2.328 -4.168 -5.414 1 96.88 290 GLY A C 1
ATOM 2299 O O . GLY A 1 290 ? 3.375 -3.805 -5.949 1 96.88 290 GLY A O 1
ATOM 2300 N N . TYR A 1 291 ? 1.523 -5.105 -5.969 1 98 291 TYR A N 1
ATOM 2301 C CA . TYR A 1 291 ? 1.81 -5.652 -7.289 1 98 291 TYR A CA 1
ATOM 2302 C C . TYR A 1 291 ? 1.819 -4.555 -8.344 1 98 291 TYR A C 1
ATOM 2304 O O . TYR A 1 291 ? 2.676 -4.547 -9.234 1 98 291 TYR A O 1
ATOM 2312 N N . TYR A 1 292 ? 0.829 -3.713 -8.219 1 98.06 292 TYR A N 1
ATOM 2313 C CA . TYR A 1 292 ? 0.751 -2.602 -9.156 1 98.06 292 TYR A CA 1
ATOM 2314 C C . TYR A 1 292 ? 1.982 -1.709 -9.047 1 98.06 292 TYR A C 1
ATOM 2316 O O . TYR A 1 292 ? 2.494 -1.222 -10.062 1 98.06 292 TYR A O 1
ATOM 2324 N N . GLU A 1 293 ? 2.459 -1.433 -7.797 1 97.12 293 GLU A N 1
ATOM 2325 C CA . GLU A 1 293 ? 3.654 -0.615 -7.613 1 97.12 293 GLU A CA 1
ATOM 2326 C C . GLU A 1 293 ? 4.867 -1.25 -8.289 1 97.12 293 GLU A C 1
ATOM 2328 O O . GLU A 1 293 ? 5.68 -0.552 -8.906 1 97.12 293 GLU A O 1
ATOM 2333 N N . ILE A 1 294 ? 5.023 -2.559 -8.211 1 97.75 294 ILE A N 1
ATOM 2334 C CA . ILE A 1 294 ? 6.125 -3.273 -8.844 1 97.75 294 ILE A CA 1
ATOM 2335 C C . ILE A 1 294 ? 6.059 -3.08 -10.359 1 97.75 294 ILE A C 1
ATOM 2337 O O . ILE A 1 294 ? 7.066 -2.752 -10.992 1 97.75 294 ILE A O 1
ATOM 2341 N N . LEU A 1 295 ? 4.914 -3.264 -10.906 1 98.19 295 LEU A N 1
ATOM 2342 C CA . LEU A 1 295 ? 4.754 -3.197 -12.352 1 98.19 295 LEU A CA 1
ATOM 2343 C C . LEU A 1 295 ? 4.926 -1.768 -12.852 1 98.19 295 LEU A C 1
ATOM 2345 O O . LEU A 1 295 ? 5.363 -1.55 -13.984 1 98.19 295 LEU A O 1
ATOM 2349 N N . ARG A 1 296 ? 4.508 -0.725 -12.016 1 96.5 296 ARG A N 1
ATOM 2350 C CA . ARG A 1 296 ? 4.738 0.663 -12.398 1 96.5 296 ARG A CA 1
ATOM 2351 C C . ARG A 1 296 ? 6.23 0.937 -12.578 1 96.5 296 ARG A C 1
ATOM 2353 O O . ARG A 1 296 ? 6.617 1.721 -13.445 1 96.5 296 ARG A O 1
ATOM 2360 N N . GLN A 1 297 ? 7.027 0.354 -11.711 1 96 297 GLN A N 1
ATOM 2361 C CA . GLN A 1 297 ? 8.477 0.505 -11.852 1 96 297 GLN A CA 1
ATOM 2362 C C . GLN A 1 297 ? 8.992 -0.258 -13.062 1 96 297 GLN A C 1
ATOM 2364 O O . GLN A 1 297 ? 9.859 0.232 -13.789 1 96 297 GLN A O 1
ATOM 2369 N N . GLU A 1 298 ? 8.453 -1.532 -13.359 1 96.69 298 GLU A N 1
ATOM 2370 C CA . GLU A 1 298 ? 8.891 -2.365 -14.477 1 96.69 298 GLU A CA 1
ATOM 2371 C C . GLU A 1 298 ? 8.508 -1.735 -15.82 1 96.69 298 GLU A C 1
ATOM 2373 O O . GLU A 1 298 ? 9.227 -1.894 -16.812 1 96.69 298 GLU A O 1
ATOM 2378 N N . PHE A 1 299 ? 7.367 -1.066 -15.812 1 96.56 299 PHE A N 1
ATOM 2379 C CA . PHE A 1 299 ? 6.852 -0.476 -17.047 1 96.56 299 PHE A CA 1
ATOM 2380 C C . PHE A 1 299 ? 6.383 0.955 -16.797 1 96.56 299 PHE A C 1
ATOM 2382 O O . PHE A 1 299 ? 5.188 1.243 -16.859 1 96.56 299 PHE A O 1
ATOM 2389 N N . PRO A 1 300 ? 7.324 1.898 -16.656 1 92.44 300 PRO A N 1
ATOM 2390 C CA . PRO A 1 300 ? 6.973 3.283 -16.328 1 92.44 300 PRO A CA 1
ATOM 2391 C C . PRO A 1 300 ? 6.074 3.924 -17.391 1 92.44 300 PRO A C 1
ATOM 2393 O O . PRO A 1 300 ? 6.359 3.836 -18.578 1 92.44 300 PRO A O 1
ATOM 2396 N N . GLY A 1 301 ? 4.938 4.473 -16.859 1 90.62 301 GLY A N 1
ATOM 2397 C CA . GLY A 1 301 ? 4.051 5.215 -17.734 1 90.62 301 GLY A CA 1
ATOM 2398 C C . GLY A 1 301 ? 2.973 4.352 -18.359 1 90.62 301 GLY A C 1
ATOM 2399 O O . GLY A 1 301 ? 2.033 4.871 -18.969 1 90.62 301 GLY A O 1
ATOM 2400 N N . ALA A 1 302 ? 3.07 3.014 -18.281 1 95.62 302 ALA A N 1
ATOM 2401 C CA . ALA A 1 302 ? 2.107 2.113 -18.906 1 95.62 302 ALA A CA 1
ATOM 2402 C C . ALA A 1 302 ? 0.797 2.08 -18.125 1 95.62 302 ALA A C 1
ATOM 2404 O O . ALA A 1 302 ? 0.794 2.229 -16.906 1 95.62 302 ALA A O 1
ATOM 2405 N N . GLU A 1 303 ? -0.303 1.956 -18.844 1 96.31 303 GLU A N 1
ATOM 2406 C CA . GLU A 1 303 ? -1.574 1.635 -18.203 1 96.31 303 GLU A CA 1
ATOM 2407 C C . GLU A 1 303 ? -1.57 0.212 -17.656 1 96.31 303 GLU A C 1
ATOM 2409 O O . GLU A 1 303 ? -1.218 -0.733 -18.359 1 96.31 303 GLU A O 1
ATOM 2414 N N . LEU A 1 304 ? -1.822 0.077 -16.391 1 97.62 304 LEU A N 1
ATOM 2415 C CA . LEU A 1 304 ? -1.894 -1.239 -15.773 1 97.62 304 LEU A CA 1
ATOM 2416 C C . LEU A 1 304 ? -3.34 -1.701 -15.641 1 97.62 304 LEU A C 1
ATOM 2418 O O . LEU A 1 304 ? -4.172 -1 -15.055 1 97.62 304 LEU A O 1
ATOM 2422 N N . VAL A 1 305 ? -3.656 -2.895 -16.188 1 98.06 305 VAL A N 1
ATOM 2423 C CA . VAL A 1 305 ? -5.047 -3.334 -16.219 1 98.06 305 VAL A CA 1
ATOM 2424 C C . VAL A 1 305 ? -5.148 -4.762 -15.688 1 98.06 305 VAL A C 1
ATOM 2426 O O . VAL A 1 305 ? -4.422 -5.652 -16.141 1 98.06 305 VAL A O 1
ATOM 2429 N N . ALA A 1 306 ? -6.008 -4.988 -14.633 1 98.31 306 ALA A N 1
ATOM 2430 C CA . ALA A 1 306 ? -6.41 -6.363 -14.336 1 98.31 306 ALA A CA 1
ATOM 2431 C C . ALA A 1 306 ? -7.105 -7 -15.539 1 98.31 306 ALA A C 1
ATOM 2433 O O . ALA A 1 306 ? -8.164 -6.535 -15.969 1 98.31 306 ALA A O 1
ATOM 2434 N N . SER A 1 307 ? -6.512 -8.023 -16.062 1 98.25 307 SER A N 1
ATOM 2435 C CA . SER A 1 307 ? -6.93 -8.523 -17.359 1 98.25 307 SER A CA 1
ATOM 2436 C C . SER A 1 307 ? -7.145 -10.039 -17.328 1 98.25 307 SER A C 1
ATOM 2438 O O . SER A 1 307 ? -7.227 -10.633 -16.266 1 98.25 307 SER A O 1
ATOM 2440 N N . THR A 1 308 ? -7.488 -10.641 -18.516 1 97.81 308 THR A N 1
ATOM 2441 C CA . THR A 1 308 ? -7.617 -12.07 -18.75 1 97.81 308 THR A CA 1
ATOM 2442 C C . THR A 1 308 ? -6.688 -12.516 -19.875 1 97.81 308 THR A C 1
ATOM 2444 O O . THR A 1 308 ? -6.199 -11.688 -20.656 1 97.81 308 THR A O 1
ATOM 2447 N N . PHE A 1 309 ? -6.484 -13.805 -19.938 1 98.06 309 PHE A N 1
ATOM 2448 C CA . PHE A 1 309 ? -5.746 -14.344 -21.078 1 98.06 309 PHE A CA 1
ATOM 2449 C C . PHE A 1 309 ? -6.426 -13.969 -22.391 1 98.06 309 PHE A C 1
ATOM 2451 O O . PHE A 1 309 ? -5.758 -13.594 -23.359 1 98.06 309 PHE A O 1
ATOM 2458 N N . ASP A 1 310 ? -7.699 -14.008 -22.391 1 97.12 310 ASP A N 1
ATOM 2459 C CA . ASP A 1 310 ? -8.5 -13.719 -23.578 1 97.12 310 ASP A CA 1
ATOM 2460 C C . ASP A 1 310 ? -8.211 -12.312 -24.109 1 97.12 310 ASP A C 1
ATOM 2462 O O . ASP A 1 310 ? -7.996 -12.125 -25.312 1 97.12 310 ASP A O 1
ATOM 2466 N N . ASN A 1 311 ? -8.211 -11.375 -23.203 1 97.5 311 ASN A N 1
ATOM 2467 C CA . ASN A 1 311 ? -7.996 -9.984 -23.594 1 97.5 311 ASN A CA 1
ATOM 2468 C C . ASN A 1 311 ? -6.605 -9.781 -24.188 1 97.5 311 ASN A C 1
ATOM 2470 O O . ASN A 1 311 ? -6.453 -9.086 -25.203 1 97.5 311 ASN A O 1
ATOM 2474 N N . TYR A 1 312 ? -5.621 -10.344 -23.641 1 98.12 312 TYR A N 1
ATOM 2475 C CA . TYR A 1 312 ? -4.277 -10.18 -24.188 1 98.12 312 TYR A CA 1
ATOM 2476 C C . TYR A 1 312 ? -4.125 -10.914 -25.5 1 98.12 312 TYR A C 1
ATOM 2478 O O . TYR A 1 312 ? -3.521 -10.391 -26.453 1 98.12 312 TYR A O 1
ATOM 2486 N N . VAL A 1 313 ? -4.625 -12.172 -25.547 1 98.5 313 VAL A N 1
ATOM 2487 C CA . VAL A 1 313 ? -4.457 -12.969 -26.75 1 98.5 313 VAL A CA 1
ATOM 2488 C C . VAL A 1 313 ? -5.188 -12.305 -27.922 1 98.5 313 VAL A C 1
ATOM 2490 O O . VAL A 1 313 ? -4.742 -12.391 -29.062 1 98.5 313 VAL A O 1
ATOM 2493 N N . ALA A 1 314 ? -6.277 -11.609 -27.641 1 97.94 314 ALA A N 1
ATOM 2494 C CA . ALA A 1 314 ? -6.941 -10.82 -28.672 1 97.94 314 ALA A CA 1
ATOM 2495 C C . ALA A 1 314 ? -5.977 -9.82 -29.297 1 97.94 314 ALA A C 1
ATOM 2497 O O . ALA A 1 314 ? -5.977 -9.625 -30.516 1 97.94 314 ALA A O 1
ATOM 2498 N N . VAL A 1 315 ? -5.168 -9.203 -28.438 1 97.5 315 VAL A N 1
ATOM 2499 C CA . VAL A 1 315 ? -4.184 -8.242 -28.922 1 97.5 315 VAL A CA 1
ATOM 2500 C C . VAL A 1 315 ? -3.047 -8.977 -29.625 1 97.5 315 VAL A C 1
ATOM 2502 O O . VAL A 1 315 ? -2.582 -8.539 -30.688 1 97.5 315 VAL A O 1
ATOM 2505 N N . LEU A 1 316 ? -2.625 -10.039 -29.062 1 97.69 316 LEU A N 1
ATOM 2506 C CA . LEU A 1 316 ? -1.561 -10.844 -29.656 1 97.69 316 LEU A CA 1
ATOM 2507 C C . LEU A 1 316 ? -1.95 -11.328 -31.047 1 97.69 316 LEU A C 1
ATOM 2509 O O . LEU A 1 316 ? -1.104 -11.406 -31.938 1 97.69 316 LEU A O 1
ATOM 2513 N N . ASP A 1 317 ? -3.197 -11.641 -31.25 1 97.69 317 ASP A N 1
ATOM 2514 C CA . ASP A 1 317 ? -3.717 -12.156 -32.531 1 97.69 317 ASP A CA 1
ATOM 2515 C C . ASP A 1 317 ? -3.49 -11.156 -33.656 1 97.69 317 ASP A C 1
ATOM 2517 O O . ASP A 1 317 ? -3.406 -11.547 -34.812 1 97.69 317 ASP A O 1
ATOM 2521 N N . THR A 1 318 ? -3.381 -9.883 -33.25 1 97.12 318 THR A N 1
ATOM 2522 C CA . THR A 1 318 ? -3.197 -8.852 -34.281 1 97.12 318 THR A CA 1
ATOM 2523 C C . THR A 1 318 ? -1.824 -8.977 -34.938 1 97.12 318 THR A C 1
ATOM 2525 O O . THR A 1 318 ? -1.61 -8.477 -36.031 1 97.12 318 THR A O 1
ATOM 2528 N N . VAL A 1 319 ? -0.914 -9.648 -34.281 1 96.44 319 VAL A N 1
ATOM 2529 C CA . VAL A 1 319 ? 0.422 -9.797 -34.844 1 96.44 319 VAL A CA 1
ATOM 2530 C C . VAL A 1 319 ? 0.715 -11.273 -35.094 1 96.44 319 VAL A C 1
ATOM 2532 O O . VAL A 1 319 ? 1.871 -11.656 -35.281 1 96.44 319 VAL A O 1
ATOM 2535 N N . LYS A 1 320 ? -0.247 -12.164 -35.094 1 97 320 LYS A N 1
ATOM 2536 C CA . LYS A 1 320 ? -0.088 -13.609 -35.219 1 97 320 LYS A CA 1
ATOM 2537 C C . LYS A 1 320 ? 0.694 -13.953 -36.5 1 97 320 LYS A C 1
ATOM 2539 O O . LYS A 1 320 ? 1.555 -14.836 -36.469 1 97 320 LYS A O 1
ATOM 2544 N N . SER A 1 321 ? 0.481 -13.258 -37.562 1 96.19 321 SER A N 1
ATOM 2545 C CA . SER A 1 321 ? 1.085 -13.547 -38.844 1 96.19 321 SER A CA 1
ATOM 2546 C C . SER A 1 321 ? 2.588 -13.289 -38.844 1 96.19 321 SER A C 1
ATOM 2548 O O . SER A 1 321 ? 3.32 -13.797 -39.688 1 96.19 321 SER A O 1
ATOM 2550 N N . THR A 1 322 ? 3.023 -12.5 -37.844 1 95.81 322 THR A N 1
ATOM 2551 C CA . THR A 1 322 ? 4.438 -12.148 -37.812 1 95.81 322 THR A CA 1
ATOM 2552 C C . THR A 1 322 ? 5.184 -13.047 -36.812 1 95.81 322 THR A C 1
ATOM 2554 O O . THR A 1 322 ? 6.414 -13.016 -36.75 1 95.81 322 THR A O 1
ATOM 2557 N N . LEU A 1 323 ? 4.508 -13.938 -36.125 1 96.62 323 LEU A N 1
ATOM 2558 C CA . LEU A 1 323 ? 5.133 -14.812 -35.125 1 96.62 323 LEU A CA 1
ATOM 2559 C C . LEU A 1 323 ? 5.801 -16 -35.812 1 96.62 323 LEU A C 1
ATOM 2561 O O . LEU A 1 323 ? 5.348 -16.469 -36.875 1 96.62 323 LEU A O 1
ATOM 2565 N N . PRO A 1 324 ? 6.93 -16.469 -35.219 1 96.75 324 PRO A N 1
ATOM 2566 C CA . PRO A 1 324 ? 7.52 -17.688 -35.75 1 96.75 324 PRO A CA 1
ATOM 2567 C C . PRO A 1 324 ? 6.551 -18.875 -35.75 1 96.75 324 PRO A C 1
ATOM 2569 O O . PRO A 1 324 ? 5.789 -19.031 -34.781 1 96.75 324 PRO A O 1
ATOM 2572 N N . VAL A 1 325 ? 6.531 -19.734 -36.812 1 97.88 325 VAL A N 1
ATOM 2573 C CA . VAL A 1 325 ? 5.715 -20.938 -36.875 1 97.88 325 VAL A CA 1
ATOM 2574 C C . VAL A 1 325 ? 6.582 -22.172 -36.656 1 97.88 325 VAL A C 1
ATOM 2576 O O . VAL A 1 325 ? 7.66 -22.297 -37.25 1 97.88 325 VAL A O 1
ATOM 2579 N N . ARG A 1 326 ? 6.16 -23 -35.781 1 98 326 ARG A N 1
ATOM 2580 C CA . ARG A 1 326 ? 6.918 -24.219 -35.469 1 98 326 ARG A CA 1
ATOM 2581 C C . ARG A 1 326 ? 6.016 -25.438 -35.469 1 98 326 ARG A C 1
ATOM 2583 O O . ARG A 1 326 ? 4.805 -25.328 -35.25 1 98 326 ARG A O 1
ATOM 2590 N N . THR A 1 327 ? 6.641 -26.688 -35.656 1 98.06 327 THR A N 1
ATOM 2591 C CA . THR A 1 327 ? 5.859 -27.922 -35.688 1 98.06 327 THR A CA 1
ATOM 2592 C C . THR A 1 327 ? 6.539 -29.016 -34.906 1 98.06 327 THR A C 1
ATOM 2594 O O . THR A 1 327 ? 6.234 -30.203 -35.062 1 98.06 327 THR A O 1
ATOM 2597 N N . PHE A 1 328 ? 7.449 -28.688 -34.125 1 97.62 328 PHE A N 1
ATOM 2598 C CA . PHE A 1 328 ? 8.203 -29.672 -33.375 1 97.62 328 PHE A CA 1
ATOM 2599 C C . PHE A 1 328 ? 7.344 -30.281 -32.25 1 97.62 328 PHE A C 1
ATOM 2601 O O . PHE A 1 328 ? 6.371 -29.656 -31.812 1 97.62 328 PHE A O 1
ATOM 2608 N N . GLU A 1 329 ? 7.734 -31.516 -31.891 1 98.12 329 GLU A N 1
ATOM 2609 C CA . GLU A 1 329 ? 7.273 -32.062 -30.625 1 98.12 329 GLU A CA 1
ATOM 2610 C C . GLU A 1 329 ? 8.039 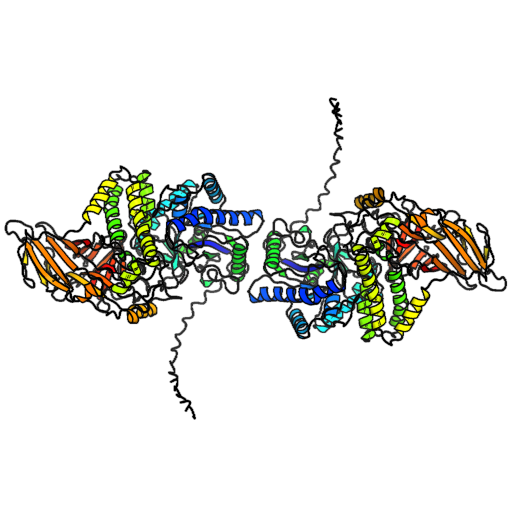-31.484 -29.438 1 98.12 329 GLU A C 1
ATOM 2612 O O . GLU A 1 329 ? 9.25 -31.266 -29.531 1 98.12 329 GLU A O 1
ATOM 2617 N N . ILE A 1 330 ? 7.316 -31.141 -28.375 1 97.94 330 ILE A N 1
ATOM 2618 C CA . ILE A 1 330 ? 7.984 -30.75 -27.141 1 97.94 330 ILE A CA 1
ATOM 2619 C C . ILE A 1 330 ? 7.988 -31.906 -26.156 1 97.94 330 ILE A C 1
ATOM 2621 O O . ILE A 1 330 ? 9.047 -32.312 -25.688 1 97.94 330 ILE A O 1
ATOM 2625 N N . GLY A 1 331 ? 6.738 -32.531 -25.984 1 96.5 331 GLY A N 1
ATOM 2626 C CA . GLY A 1 331 ? 6.617 -33.594 -25.016 1 96.5 331 GLY A CA 1
ATOM 2627 C C . GLY A 1 331 ? 6.809 -33.156 -23.578 1 96.5 331 GLY A C 1
ATOM 2628 O O . GLY A 1 331 ? 7.188 -32 -23.344 1 96.5 331 GLY A O 1
ATOM 2629 N N . ASP A 1 332 ? 6.508 -34.031 -22.625 1 95 332 ASP A N 1
ATOM 2630 C CA . ASP A 1 332 ? 6.582 -33.75 -21.203 1 95 332 ASP A CA 1
ATOM 2631 C C . ASP A 1 332 ? 7.695 -34.562 -20.531 1 95 332 ASP A C 1
ATOM 2633 O O . ASP A 1 332 ? 7.586 -35.781 -20.391 1 95 332 ASP A O 1
ATOM 2637 N N . THR A 1 333 ? 8.656 -33.844 -20 1 94.56 333 THR A N 1
ATOM 2638 C CA . THR A 1 333 ? 9.789 -34.531 -19.391 1 94.56 333 THR A CA 1
ATOM 2639 C C . THR A 1 333 ? 9.398 -35.094 -18.016 1 94.56 333 THR A C 1
ATOM 2641 O O . THR A 1 333 ? 10.109 -35.938 -17.469 1 94.56 333 THR A O 1
ATOM 2644 N N . TRP A 1 334 ? 8.273 -34.688 -17.484 1 93.81 334 TRP A N 1
ATOM 2645 C CA . TRP A 1 334 ? 7.789 -35.188 -16.203 1 93.81 334 TRP A CA 1
ATOM 2646 C C . TRP A 1 334 ? 6.918 -36.438 -16.406 1 93.81 334 TRP A C 1
ATOM 2648 O O . TRP A 1 334 ? 6.469 -37.031 -15.43 1 93.81 334 TRP A O 1
ATOM 2658 N N . ILE A 1 335 ? 6.762 -36.844 -17.578 1 95.94 335 ILE A N 1
ATOM 2659 C CA . ILE A 1 335 ? 5.781 -37.875 -17.875 1 95.94 335 ILE A CA 1
ATOM 2660 C C . ILE A 1 335 ? 6.238 -39.219 -17.281 1 95.94 335 ILE A C 1
ATOM 2662 O O . ILE A 1 335 ? 5.434 -40.156 -17.125 1 95.94 335 ILE A O 1
ATOM 2666 N N . GLN A 1 336 ? 7.512 -39.375 -16.984 1 93.75 336 GLN A N 1
ATOM 2667 C CA . GLN A 1 336 ? 8.039 -40.625 -16.391 1 93.75 336 GLN A CA 1
ATOM 2668 C C . GLN A 1 336 ? 7.344 -40.938 -15.078 1 93.75 336 GLN A C 1
ATOM 2670 O O . GLN A 1 336 ? 7.289 -42.094 -14.672 1 93.75 336 GLN A O 1
ATOM 2675 N N . GLY A 1 337 ? 6.723 -40 -14.453 1 94.12 337 GLY A N 1
ATOM 2676 C CA . GLY A 1 337 ? 6.129 -40.156 -13.141 1 94.12 337 GLY A CA 1
ATOM 2677 C C . GLY A 1 337 ? 4.852 -40.969 -13.164 1 94.12 337 GLY A C 1
ATOM 2678 O O . GLY A 1 337 ? 4.438 -41.531 -12.141 1 94.12 337 GLY A O 1
ATOM 2679 N N . ILE A 1 338 ? 4.238 -41.125 -14.289 1 95.75 338 ILE A N 1
ATOM 2680 C CA . ILE A 1 338 ? 2.906 -41.719 -14.336 1 95.75 338 ILE A CA 1
ATOM 2681 C C . ILE A 1 338 ? 3 -43.219 -14.07 1 95.75 338 ILE A C 1
ATOM 2683 O O . ILE A 1 338 ? 1.992 -43.844 -13.781 1 95.75 338 ILE A O 1
ATOM 2687 N N . THR A 1 339 ? 4.199 -43.812 -14.172 1 97.44 339 THR A N 1
ATOM 2688 C CA . THR A 1 339 ? 4.312 -45.25 -13.945 1 97.44 339 THR A CA 1
ATOM 2689 C C . THR A 1 339 ? 4.754 -45.531 -12.516 1 97.44 339 THR A C 1
ATOM 2691 O O . THR A 1 339 ? 5.105 -46.656 -12.18 1 97.44 339 THR A O 1
ATOM 2694 N N . SER A 1 340 ? 4.699 -44.531 -11.703 1 96.62 340 SER A N 1
ATOM 2695 C CA . SER A 1 340 ? 5.039 -44.688 -10.289 1 96.62 340 SER A CA 1
ATOM 2696 C C . SER A 1 340 ? 3.939 -45.438 -9.547 1 96.62 340 SER A C 1
ATOM 2698 O O . SER A 1 340 ? 4.152 -45.906 -8.422 1 96.62 340 SER A O 1
ATOM 2700 N N . ASP A 1 341 ? 2.754 -45.5 -10.125 1 97.81 341 ASP A N 1
ATOM 2701 C CA . ASP A 1 341 ? 1.606 -46.188 -9.539 1 97.81 341 ASP A CA 1
ATOM 2702 C C . ASP A 1 341 ? 0.918 -47.094 -10.57 1 97.81 341 ASP A C 1
ATOM 2704 O O . ASP A 1 341 ? -0.028 -46.656 -11.234 1 97.81 341 ASP A O 1
ATOM 2708 N N . ILE A 1 342 ? 1.304 -48.344 -10.578 1 98.06 342 ILE A N 1
ATOM 2709 C CA . ILE A 1 342 ? 0.839 -49.312 -11.57 1 98.06 342 ILE A CA 1
ATOM 2710 C C . ILE A 1 342 ? -0.677 -49.469 -11.477 1 98.06 342 ILE A C 1
ATOM 2712 O O . ILE A 1 342 ? -1.375 -49.469 -12.492 1 98.06 342 ILE A O 1
ATOM 2716 N N . TRP A 1 343 ? -1.125 -49.562 -10.25 1 97.94 343 TRP A N 1
ATOM 2717 C CA . TRP A 1 343 ? -2.555 -49.781 -10.047 1 97.94 343 TRP A CA 1
ATOM 2718 C C . TRP A 1 343 ? -3.361 -48.625 -10.633 1 97.94 343 TRP A C 1
ATOM 2720 O O . TRP A 1 343 ? -4.336 -48.844 -11.352 1 97.94 343 TRP A O 1
ATOM 2730 N N . LYS A 1 344 ? -2.984 -47.406 -10.375 1 97.88 344 LYS A N 1
ATOM 2731 C CA . LYS A 1 344 ? -3.723 -46.219 -10.789 1 97.88 344 LYS A CA 1
ATOM 2732 C C . LYS A 1 344 ? -3.771 -46.094 -12.312 1 97.88 344 LYS A C 1
ATOM 2734 O O . LYS A 1 344 ? -4.848 -45.938 -12.891 1 97.88 344 LYS A O 1
ATOM 2739 N N . TYR A 1 345 ? -2.557 -46.219 -12.992 1 97.94 345 TYR A N 1
ATOM 2740 C CA . TYR A 1 345 ? -2.58 -46 -14.438 1 97.94 345 TYR A CA 1
ATOM 2741 C C . TYR A 1 345 ? -3.262 -47.156 -15.156 1 97.94 345 TYR A C 1
ATOM 2743 O O . TYR A 1 345 ? -3.883 -46.969 -16.203 1 97.94 345 TYR A O 1
ATOM 2751 N N . SER A 1 346 ? -3.162 -48.406 -14.625 1 97.88 346 SER A N 1
ATOM 2752 C CA . SER A 1 346 ? -3.787 -49.562 -15.297 1 97.88 346 SER A CA 1
ATOM 2753 C C . SER A 1 346 ? -5.305 -49.5 -15.164 1 97.88 346 SER A C 1
ATOM 2755 O O . SER A 1 346 ? -6.027 -49.781 -16.125 1 97.88 346 SER A O 1
ATOM 2757 N N . HIS A 1 347 ? -5.785 -49.156 -13.953 1 98.19 347 HIS A N 1
ATOM 2758 C CA . HIS A 1 347 ? -7.223 -49 -13.766 1 98.19 347 HIS A CA 1
ATOM 2759 C C . HIS A 1 347 ? -7.773 -47.844 -14.562 1 98.19 347 HIS A C 1
ATOM 2761 O O . HIS A 1 347 ? -8.891 -47.906 -15.078 1 98.19 347 HIS A O 1
ATOM 2767 N N . TYR A 1 348 ? -7.082 -46.781 -14.648 1 98.19 348 TYR A N 1
ATOM 2768 C CA . TYR A 1 348 ? -7.461 -45.656 -15.484 1 98.19 348 TYR A CA 1
ATOM 2769 C C . TYR A 1 348 ? -7.613 -46.062 -16.938 1 98.19 348 TYR A C 1
ATOM 2771 O O . TYR A 1 348 ? -8.633 -45.75 -17.578 1 98.19 348 TYR A O 1
ATOM 2779 N N . ARG A 1 349 ? -6.551 -46.719 -17.484 1 97.81 349 ARG A N 1
ATOM 2780 C CA . ARG A 1 349 ? -6.617 -47.156 -18.875 1 97.81 349 ARG A CA 1
ATOM 2781 C C . ARG A 1 349 ? -7.75 -48.156 -19.078 1 97.81 349 ARG A C 1
ATOM 2783 O O . ARG A 1 349 ? -8.398 -48.188 -20.125 1 97.81 349 ARG A O 1
ATOM 2790 N N . ALA A 1 350 ? -7.949 -49.062 -18.062 1 98.19 350 ALA A N 1
ATOM 2791 C CA . ALA A 1 350 ? -9.078 -49.969 -18.125 1 98.19 350 ALA A CA 1
ATOM 2792 C C . ALA A 1 350 ? -10.398 -49.219 -18.203 1 98.19 350 ALA A C 1
ATOM 2794 O O . ALA A 1 350 ? -11.297 -49.594 -18.969 1 98.19 350 ALA A O 1
ATOM 2795 N N . PHE A 1 351 ? -10.508 -48.156 -17.406 1 98.38 351 PHE A N 1
ATOM 2796 C CA . PHE A 1 351 ? -11.695 -47.312 -17.438 1 98.38 351 PHE A CA 1
ATOM 2797 C C . PHE A 1 351 ? -11.898 -46.719 -18.828 1 98.38 351 PHE A C 1
ATOM 2799 O O . PHE A 1 351 ? -13 -46.75 -19.359 1 98.38 351 PHE A O 1
ATOM 2806 N N . LEU A 1 352 ? -10.859 -46.25 -19.453 1 97.19 352 LEU A N 1
ATOM 2807 C CA . LEU A 1 352 ? -10.922 -45.625 -20.766 1 97.19 352 LEU A CA 1
ATOM 2808 C C . LEU A 1 352 ? -11.336 -46.625 -21.828 1 97.19 352 LEU A C 1
ATOM 2810 O O . LEU A 1 352 ? -12.07 -46.281 -22.766 1 97.19 352 LEU A O 1
ATOM 2814 N N . ARG A 1 353 ? -10.891 -47.844 -21.688 1 96.5 353 ARG A N 1
ATOM 2815 C CA . ARG A 1 353 ? -11.211 -48.875 -22.672 1 96.5 353 ARG A CA 1
ATOM 2816 C C . ARG A 1 353 ? -12.703 -49.156 -22.688 1 96.5 353 ARG A C 1
ATOM 2818 O O . ARG A 1 353 ? -13.266 -49.5 -23.734 1 96.5 353 ARG A O 1
ATOM 2825 N N . ALA A 1 354 ? -13.266 -49.031 -21.516 1 97.56 354 ALA A N 1
ATOM 2826 C CA . ALA A 1 354 ? -14.719 -49.188 -21.438 1 97.56 354 ALA A CA 1
ATOM 2827 C C . ALA A 1 354 ? -15.438 -47.938 -21.922 1 97.56 354 ALA A C 1
ATOM 2829 O O . ALA A 1 354 ? -16.453 -48.031 -22.609 1 97.56 354 ALA A O 1
ATOM 2830 N N . LEU A 1 355 ? -14.922 -46.812 -21.703 1 96.69 355 LEU A N 1
ATOM 2831 C CA . LEU A 1 355 ? -15.562 -45.531 -21.969 1 96.69 355 LEU A CA 1
ATOM 2832 C C . LEU A 1 355 ? -15.539 -45.188 -23.453 1 96.69 355 LEU A C 1
ATOM 2834 O O . LEU A 1 355 ? -16.531 -44.719 -24 1 96.69 355 LEU A O 1
ATOM 2838 N N . ASP A 1 356 ? -14.414 -45.438 -24.125 1 93.69 356 ASP A N 1
ATOM 2839 C CA . ASP A 1 356 ? -14.211 -45 -25.5 1 93.69 356 ASP A CA 1
ATOM 2840 C C . ASP A 1 356 ? -15.273 -45.562 -26.438 1 93.69 356 ASP A C 1
ATOM 2842 O O . ASP A 1 356 ? -15.922 -44.844 -27.188 1 93.69 356 ASP A O 1
ATOM 2846 N N . PRO A 1 357 ? -15.531 -46.875 -26.344 1 94.31 357 PRO A N 1
ATOM 2847 C CA . PRO A 1 357 ? -16.594 -47.406 -27.188 1 94.31 357 PRO A CA 1
ATOM 2848 C C . PRO A 1 357 ? -17.969 -46.875 -26.812 1 94.31 357 PRO A C 1
ATOM 2850 O O . PRO A 1 357 ? -18.828 -46.688 -27.688 1 94.31 357 PRO A O 1
ATOM 2853 N N . CYS A 1 358 ? -18.156 -46.719 -25.562 1 96.19 358 CYS A N 1
ATOM 2854 C CA . CYS A 1 358 ? -19.422 -46.156 -25.078 1 96.19 358 CYS A CA 1
ATOM 2855 C C . CYS A 1 358 ? -19.672 -44.781 -25.672 1 96.19 358 CYS A C 1
ATOM 2857 O O . CYS A 1 358 ? -20.797 -44.469 -26.078 1 96.19 358 CYS A O 1
ATOM 2859 N N . ILE A 1 359 ? -18.656 -43.969 -25.781 1 93.81 359 ILE A N 1
ATOM 2860 C CA . ILE A 1 359 ? -18.766 -42.625 -26.344 1 93.81 359 ILE A CA 1
ATOM 2861 C C . ILE A 1 359 ? -18.969 -42.719 -27.844 1 93.81 359 ILE A C 1
ATOM 2863 O O . ILE A 1 359 ? -19.844 -42.031 -28.406 1 93.81 359 ILE A O 1
ATOM 2867 N N . SER A 1 360 ? -18.188 -43.531 -28.484 1 91.69 360 SER A N 1
ATOM 2868 C CA . SER A 1 360 ? -18.219 -43.625 -29.938 1 91.69 360 SER A CA 1
ATOM 2869 C C . SER A 1 360 ? -19.562 -44.188 -30.422 1 91.69 360 SER A C 1
ATOM 2871 O O . SER A 1 360 ? -20.047 -43.781 -31.484 1 91.69 360 SER A O 1
ATOM 2873 N N . SER A 1 361 ? -20.188 -45.062 -29.641 1 94.38 361 SER A N 1
ATOM 2874 C CA . SER A 1 361 ? -21.453 -45.656 -30.031 1 94.38 361 SER A CA 1
ATOM 2875 C C . SER A 1 361 ? -22.625 -44.719 -29.719 1 94.38 361 SER A C 1
ATOM 2877 O O . SER A 1 361 ? -23.734 -44.906 -30.203 1 94.38 361 SER A O 1
ATOM 2879 N N . GLY A 1 362 ? -22.344 -43.781 -28.844 1 92.62 362 GLY A N 1
ATOM 2880 C CA . GLY A 1 362 ? -23.406 -42.875 -28.438 1 92.62 362 GLY A CA 1
ATOM 2881 C C . GLY A 1 362 ? -24.125 -43.312 -27.188 1 92.62 362 GLY A C 1
ATOM 2882 O O . GLY A 1 362 ? -25.016 -42.625 -26.688 1 92.62 362 GLY A O 1
ATOM 2883 N N . ASP A 1 363 ? -23.719 -44.375 -26.656 1 94.5 363 ASP A N 1
ATOM 2884 C CA . ASP A 1 363 ? -24.359 -44.906 -25.453 1 94.5 363 ASP A CA 1
ATOM 2885 C C . ASP A 1 363 ? -24.078 -44.031 -24.234 1 94.5 363 ASP A C 1
ATOM 2887 O O . ASP A 1 363 ? -24.844 -44.031 -23.266 1 94.5 363 ASP A O 1
ATOM 2891 N N . CYS A 1 364 ? -23 -43.438 -24.219 1 95.19 364 CYS A N 1
ATOM 2892 C CA . CYS A 1 364 ? -22.656 -42.469 -23.188 1 95.19 364 CYS A CA 1
ATOM 2893 C C . CYS A 1 364 ? -22.922 -41.031 -23.656 1 95.19 364 CYS A C 1
ATOM 2895 O O . CYS A 1 364 ? -22.031 -40.406 -24.25 1 95.19 364 CYS A O 1
ATOM 2897 N N . SER A 1 365 ? -24.062 -40.625 -23.344 1 92.12 365 SER A N 1
ATOM 2898 C CA . SER A 1 365 ? -24.484 -39.281 -23.75 1 92.12 365 SER A CA 1
ATOM 2899 C C . SER A 1 365 ? -23.828 -38.219 -22.891 1 92.12 365 SER A C 1
ATOM 2901 O O . SER A 1 365 ? -23.766 -38.344 -21.672 1 92.12 365 SER A O 1
ATOM 2903 N N . LYS A 1 366 ? -23.406 -37.219 -23.547 1 83.75 366 LYS A N 1
ATOM 2904 C CA . LYS A 1 366 ? -22.797 -36.094 -22.844 1 83.75 366 LYS A CA 1
ATOM 2905 C C . LYS A 1 366 ? -23.812 -35.344 -21.969 1 83.75 366 LYS A C 1
ATOM 2907 O O . LYS A 1 366 ? -23.438 -34.594 -21.062 1 83.75 366 LYS A O 1
ATOM 2912 N N . ASN A 1 367 ? -25.109 -35.562 -22.234 1 88.19 367 ASN A N 1
ATOM 2913 C CA . ASN A 1 367 ? -26.156 -34.906 -21.484 1 88.19 367 ASN A CA 1
ATOM 2914 C C . ASN A 1 367 ? -26.594 -35.688 -20.266 1 88.19 367 ASN A C 1
ATOM 2916 O O . ASN A 1 367 ? -27.359 -35.219 -19.438 1 88.19 367 ASN A O 1
ATOM 2920 N N . ASP A 1 368 ? -26.109 -36.906 -20.156 1 94.06 368 ASP A N 1
ATOM 2921 C CA . ASP A 1 368 ? -26.359 -37.688 -18.969 1 94.06 368 ASP A CA 1
ATOM 2922 C C . ASP A 1 368 ? -25.531 -37.219 -17.781 1 94.06 368 ASP A C 1
ATOM 2924 O O . ASP A 1 368 ? -24.297 -37.281 -17.812 1 94.06 368 ASP A O 1
ATOM 2928 N N . PRO A 1 369 ? -26.266 -36.781 -16.688 1 92.38 369 PRO A N 1
ATOM 2929 C CA . PRO A 1 369 ? -25.516 -36.219 -15.547 1 92.38 369 PRO A CA 1
ATOM 2930 C C . PRO A 1 369 ? -24.562 -37.25 -14.938 1 92.38 369 PRO A C 1
ATOM 2932 O O . PRO A 1 369 ? -23.531 -36.875 -14.391 1 92.38 369 PRO A O 1
ATOM 2935 N N . ARG A 1 370 ? -25.109 -38.531 -15.008 1 93.62 370 ARG A N 1
ATOM 2936 C CA . ARG A 1 370 ? -24.234 -39.594 -14.492 1 93.62 370 ARG A CA 1
ATOM 2937 C C . ARG A 1 370 ? -22.906 -39.625 -15.234 1 93.62 370 ARG A C 1
ATOM 2939 O O . ARG A 1 370 ? -21.844 -39.75 -14.617 1 93.62 370 ARG A O 1
ATOM 2946 N N . ILE A 1 371 ? -22.797 -39.406 -16.547 1 96.69 371 ILE A N 1
ATOM 2947 C CA . ILE A 1 371 ? -21.609 -39.375 -17.391 1 96.69 371 ILE A CA 1
ATOM 2948 C C . ILE A 1 371 ? -20.812 -38.094 -17.125 1 96.69 371 ILE A C 1
ATOM 2950 O O . ILE A 1 371 ? -19.578 -38.125 -17.016 1 96.69 371 ILE A O 1
ATOM 2954 N N . GLN A 1 372 ? -21.5 -37.031 -17 1 94 372 GLN A N 1
ATOM 2955 C CA . GLN A 1 372 ? -20.828 -35.781 -16.734 1 94 372 GLN A CA 1
ATOM 2956 C C . GLN A 1 372 ? -20.062 -35.812 -15.422 1 94 372 GLN A C 1
ATOM 2958 O O . GLN A 1 372 ? -18.922 -35.375 -15.352 1 94 372 GLN A O 1
ATOM 2963 N N . ASN A 1 373 ? -20.688 -36.312 -14.445 1 95.25 373 ASN A N 1
ATOM 2964 C CA . ASN A 1 373 ? -20.031 -36.438 -13.156 1 95.25 373 ASN A CA 1
ATOM 2965 C C . ASN A 1 373 ? -18.828 -37.406 -13.227 1 95.25 373 ASN A C 1
ATOM 2967 O O . ASN A 1 373 ? -17.781 -37.125 -12.648 1 95.25 373 ASN A O 1
ATOM 2971 N N . MET A 1 374 ? -19.109 -38.469 -13.859 1 97.56 374 MET A N 1
ATOM 2972 C CA . MET A 1 374 ? -18.031 -39.438 -14.039 1 97.56 374 MET A CA 1
ATOM 2973 C C . MET A 1 374 ? -16.844 -38.781 -14.727 1 97.56 374 MET A C 1
ATOM 2975 O O . MET A 1 374 ? -15.703 -38.938 -14.266 1 97.56 374 MET A O 1
ATOM 2979 N N . LEU A 1 375 ? -17.031 -38 -15.75 1 96.94 375 LEU A N 1
ATOM 2980 C CA . LEU A 1 375 ? -15.969 -37.344 -16.5 1 96.94 375 LEU A CA 1
ATOM 2981 C C . LEU A 1 375 ? -15.234 -36.344 -15.641 1 96.94 375 LEU A C 1
ATOM 2983 O O . LEU A 1 375 ? -14.016 -36.219 -15.719 1 96.94 375 LEU A O 1
ATOM 2987 N N . ARG A 1 376 ? -15.969 -35.625 -14.82 1 95.94 376 ARG A N 1
ATOM 2988 C CA . ARG A 1 376 ? -15.383 -34.625 -13.93 1 95.94 376 ARG A CA 1
ATOM 2989 C C . ARG A 1 376 ? -14.406 -35.25 -12.953 1 95.94 376 ARG A C 1
ATOM 2991 O O . ARG A 1 376 ? -13.383 -34.656 -12.609 1 95.94 376 ARG A O 1
ATOM 2998 N N . TYR A 1 377 ? -14.75 -36.469 -12.516 1 97.62 377 TYR A N 1
ATOM 2999 C CA . TYR A 1 377 ? -13.859 -37.188 -11.602 1 97.62 377 TYR A CA 1
ATOM 3000 C C . TYR A 1 377 ? -12.703 -37.844 -12.359 1 97.62 377 TYR A C 1
ATOM 3002 O O . TYR A 1 377 ? -11.555 -37.75 -11.93 1 97.62 377 TYR A O 1
ATOM 3010 N N . LEU A 1 378 ? -12.953 -38.406 -13.469 1 97.94 378 LEU A N 1
ATOM 3011 C CA . LEU A 1 378 ? -11.969 -39.188 -14.211 1 97.94 378 LEU A CA 1
ATOM 3012 C C . LEU A 1 378 ? -10.867 -38.281 -14.758 1 97.94 378 LEU A C 1
ATOM 3014 O O . LEU A 1 378 ? -9.711 -38.688 -14.844 1 97.94 378 LEU A O 1
ATOM 3018 N N . ILE A 1 379 ? -11.195 -37.062 -15.102 1 97.38 379 ILE A N 1
ATOM 3019 C CA . ILE A 1 379 ? -10.242 -36.156 -15.719 1 97.38 379 ILE A CA 1
ATOM 3020 C C . ILE A 1 379 ? -9.18 -35.75 -14.695 1 97.38 379 ILE A C 1
ATOM 3022 O O . ILE A 1 379 ? -8.125 -35.219 -15.062 1 97.38 379 ILE A O 1
ATOM 3026 N N . LYS A 1 380 ? -9.438 -36.031 -13.422 1 97.31 380 LYS A N 1
ATOM 3027 C CA . LYS A 1 380 ? -8.477 -35.688 -12.375 1 97.31 380 LYS A CA 1
ATOM 3028 C C . LYS A 1 380 ? -7.258 -36.594 -12.43 1 97.31 380 LYS A C 1
ATOM 3030 O O . LYS A 1 380 ? -6.184 -36.25 -11.938 1 97.31 380 LYS A O 1
ATOM 3035 N N . ILE A 1 381 ? -7.387 -37.688 -12.984 1 97.69 381 ILE A N 1
ATOM 3036 C CA . ILE A 1 381 ? -6.348 -38.719 -12.922 1 97.69 381 ILE A CA 1
ATOM 3037 C C . ILE A 1 381 ? -5.105 -38.25 -13.672 1 97.69 381 ILE A C 1
ATOM 3039 O O . ILE A 1 381 ? -3.988 -38.344 -13.156 1 97.69 381 ILE A O 1
ATOM 3043 N N . PRO A 1 382 ? -5.25 -37.625 -14.82 1 97 382 PRO A N 1
ATOM 3044 C CA . PRO A 1 382 ? -4.051 -37.156 -15.508 1 97 382 PRO A CA 1
ATOM 3045 C C . PRO A 1 382 ? -3.578 -35.781 -15.008 1 97 382 PRO A C 1
ATOM 3047 O O . PRO A 1 382 ? -2.65 -35.188 -15.57 1 97 382 PRO A O 1
ATOM 3050 N N . GLU A 1 383 ? -4.234 -35.156 -14 1 96.94 383 GLU A N 1
ATOM 3051 C CA . GLU A 1 383 ? -3.664 -34 -13.344 1 96.94 383 GLU A CA 1
ATOM 3052 C C . GLU A 1 383 ? -2.268 -34.281 -12.805 1 96.94 383 GLU A C 1
ATOM 3054 O O . GLU A 1 383 ? -2.004 -35.375 -12.312 1 96.94 383 GLU A O 1
ATOM 3059 N N . HIS A 1 384 ? -1.374 -33.375 -12.805 1 94.88 384 HIS A N 1
ATOM 3060 C CA . HIS A 1 384 ? 0.06 -33.625 -12.734 1 94.88 384 HIS A CA 1
ATOM 3061 C C . HIS A 1 384 ? 0.493 -33.938 -11.305 1 94.88 384 HIS A C 1
ATOM 3063 O O . HIS A 1 384 ? 1.646 -34.312 -11.062 1 94.88 384 HIS A O 1
ATOM 3069 N N . THR A 1 385 ? -0.349 -33.844 -10.32 1 94.06 385 THR A N 1
ATOM 3070 C CA . THR A 1 385 ? -0.012 -34.125 -8.93 1 94.06 385 THR A CA 1
ATOM 3071 C C . THR A 1 385 ? -0.568 -35.469 -8.5 1 94.06 385 THR A C 1
ATOM 3073 O O . THR A 1 385 ? -1.777 -35.719 -8.57 1 94.06 385 THR A O 1
ATOM 3076 N N . TRP A 1 386 ? 0.311 -36.375 -8.031 1 93.25 386 TRP A N 1
ATOM 3077 C CA . TRP A 1 386 ? -0.127 -37.688 -7.648 1 93.25 386 TRP A CA 1
ATOM 3078 C C . TRP A 1 386 ? 0.142 -37.969 -6.168 1 93.25 386 TRP A C 1
ATOM 3080 O O . TRP A 1 386 ? -0.015 -39.094 -5.688 1 93.25 386 TRP A O 1
ATOM 3090 N N . GLY A 1 387 ? 0.585 -36.906 -5.473 1 86.31 387 GLY A N 1
ATOM 3091 C CA . GLY A 1 387 ? 0.767 -37.031 -4.035 1 86.31 387 GLY A CA 1
ATOM 3092 C C . GLY A 1 387 ? 1.503 -35.844 -3.428 1 86.31 387 GLY A C 1
ATOM 3093 O O . GLY A 1 387 ? 2.037 -35 -4.148 1 86.31 387 GLY A O 1
ATOM 3094 N N . SER A 1 388 ? 1.6 -35.844 -2.012 1 75.19 388 SER A N 1
ATOM 3095 C CA . SER A 1 388 ? 2.117 -34.688 -1.286 1 75.19 388 SER A CA 1
ATOM 3096 C C . SER A 1 388 ? 3.633 -34.781 -1.133 1 75.19 388 SER A C 1
ATOM 3098 O O . SER A 1 388 ? 4.238 -35.812 -1.406 1 75.19 388 SER A O 1
ATOM 3100 N N . HIS A 1 389 ? 4.273 -33.594 -0.812 1 71.31 389 HIS A N 1
ATOM 3101 C CA . HIS A 1 389 ? 5.703 -33.469 -0.563 1 71.31 389 HIS A CA 1
ATOM 3102 C C . HIS A 1 389 ? 6.023 -33.625 0.919 1 71.31 389 HIS A C 1
ATOM 3104 O O . HIS A 1 389 ? 7.148 -33.344 1.349 1 71.31 389 HIS A O 1
ATOM 3110 N N . GLY A 1 390 ? 5.293 -34.125 1.638 1 65.5 390 GLY A N 1
ATOM 3111 C CA . GLY A 1 390 ? 5.422 -33.938 3.074 1 65.5 390 GLY A CA 1
ATOM 3112 C C . GLY A 1 390 ? 6.48 -34.844 3.693 1 65.5 390 GLY A C 1
ATOM 3113 O O . GLY A 1 390 ? 6.898 -34.625 4.832 1 65.5 390 GLY A O 1
ATOM 3114 N N . LEU A 1 391 ? 6.965 -35.781 2.93 1 75.94 391 LEU A N 1
ATOM 3115 C CA . LEU A 1 391 ? 7.879 -36.719 3.555 1 75.94 391 LEU A CA 1
ATOM 3116 C C . LEU A 1 391 ? 9.328 -36.375 3.238 1 75.94 391 LEU A C 1
ATOM 3118 O O . LEU A 1 391 ? 9.758 -36.469 2.086 1 75.94 391 LEU A O 1
ATOM 3122 N N . ILE A 1 392 ? 10.031 -35.781 4.254 1 76.38 392 ILE A N 1
ATOM 3123 C CA . ILE A 1 392 ? 11.461 -35.531 4.145 1 76.38 392 ILE A CA 1
ATOM 3124 C C . ILE A 1 392 ? 12.242 -36.531 4.988 1 76.38 392 ILE A C 1
ATOM 3126 O O . ILE A 1 392 ? 12.242 -36.438 6.219 1 76.38 392 ILE A O 1
ATOM 3130 N N . ASP A 1 393 ? 12.742 -37.594 4.309 1 87.19 393 ASP A N 1
ATOM 3131 C CA . ASP A 1 393 ? 13.531 -38.625 4.973 1 87.19 393 ASP A CA 1
ATOM 3132 C C . ASP A 1 393 ? 14.758 -39 4.141 1 87.19 393 ASP A C 1
ATOM 3134 O O . ASP A 1 393 ? 14.625 -39.5 3.029 1 87.19 393 ASP A O 1
ATOM 3138 N N . SER A 1 394 ? 15.906 -38.812 4.695 1 90.56 394 SER A N 1
ATOM 3139 C CA . SER A 1 394 ? 17.141 -39.125 3.984 1 90.56 394 SER A CA 1
ATOM 3140 C C . SER A 1 394 ? 17.844 -40.312 4.613 1 90.56 394 SER A C 1
ATOM 3142 O O . SER A 1 394 ? 19.062 -40.469 4.453 1 90.56 394 SER A O 1
ATOM 3144 N N . ILE A 1 395 ? 17.109 -41.094 5.344 1 93.56 395 ILE A N 1
ATOM 3145 C CA . ILE A 1 395 ? 17.75 -42.156 6.105 1 93.56 395 ILE A CA 1
ATOM 3146 C C . ILE A 1 395 ? 17.188 -43.531 5.684 1 93.56 395 ILE A C 1
ATOM 3148 O O . ILE A 1 395 ? 17.953 -44.438 5.371 1 93.56 395 ILE A O 1
ATOM 3152 N N . ALA A 1 396 ? 15.859 -43.688 5.664 1 95.25 396 ALA A N 1
ATOM 3153 C CA . ALA A 1 396 ? 15.211 -45 5.504 1 95.25 396 ALA A CA 1
ATOM 3154 C C . ALA A 1 396 ? 15.242 -45.438 4.051 1 95.25 396 ALA A C 1
ATOM 3156 O O . ALA A 1 396 ? 14.195 -45.594 3.414 1 95.25 396 ALA A O 1
ATOM 3157 N N . TRP A 1 397 ? 16.453 -45.844 3.609 1 96.62 397 TRP A N 1
ATOM 3158 C CA . TRP A 1 397 ? 16.625 -46.188 2.201 1 96.62 397 TRP A CA 1
ATOM 3159 C C . TRP A 1 397 ? 16.625 -47.688 2.016 1 96.62 397 TRP A C 1
ATOM 3161 O O . TRP A 1 397 ? 16.094 -48.219 1.024 1 96.62 397 TRP A O 1
ATOM 3171 N N . SER A 1 398 ? 17.156 -48.438 2.953 1 97.31 398 SER A N 1
ATOM 3172 C CA . SER A 1 398 ? 17.141 -49.906 2.82 1 97.31 398 SER A CA 1
ATOM 3173 C C . SER A 1 398 ? 15.719 -50.438 2.979 1 97.31 398 SER A C 1
ATOM 3175 O O . SER A 1 398 ? 14.883 -49.844 3.65 1 97.31 398 SER A O 1
ATOM 3177 N N . ASN A 1 399 ? 15.453 -51.594 2.395 1 97.31 399 ASN A N 1
ATOM 3178 C CA . ASN A 1 399 ? 14.133 -52.188 2.51 1 97.31 399 ASN A CA 1
ATOM 3179 C C . ASN A 1 399 ? 13.75 -52.438 3.969 1 97.31 399 ASN A C 1
ATOM 3181 O O . ASN A 1 399 ? 12.594 -52.25 4.352 1 97.31 399 ASN A O 1
ATOM 3185 N N . GLN A 1 400 ? 14.719 -52.844 4.719 1 96.56 400 GLN A N 1
ATOM 3186 C CA . GLN A 1 400 ? 14.461 -53.062 6.137 1 96.56 400 GLN A CA 1
ATOM 3187 C C . GLN A 1 400 ? 14.094 -51.75 6.844 1 96.56 400 GLN A C 1
ATOM 3189 O O . GLN A 1 400 ? 13.133 -51.688 7.609 1 96.56 400 GLN A O 1
ATOM 3194 N N . ALA A 1 401 ? 14.875 -50.75 6.602 1 96.88 401 ALA A N 1
ATOM 3195 C CA . ALA A 1 401 ? 14.602 -49.438 7.203 1 96.88 401 ALA A CA 1
ATOM 3196 C C . ALA A 1 401 ? 13.258 -48.906 6.727 1 96.88 401 ALA A C 1
ATOM 3198 O O . ALA A 1 401 ? 12.523 -48.281 7.5 1 96.88 401 ALA A O 1
ATOM 3199 N N . LEU A 1 402 ? 12.945 -49.094 5.461 1 96.81 402 LEU A N 1
ATOM 3200 C CA . LEU A 1 402 ? 11.672 -48.625 4.906 1 96.81 402 LEU A CA 1
ATOM 3201 C C . LEU A 1 402 ? 10.5 -49.344 5.59 1 96.81 402 LEU A C 1
ATOM 3203 O O . LEU A 1 402 ? 9.484 -48.719 5.895 1 96.81 402 LEU A O 1
ATOM 3207 N N . GLU A 1 403 ? 10.625 -50.594 5.781 1 96.38 403 GLU A N 1
ATOM 3208 C CA . GLU A 1 403 ? 9.562 -51.375 6.422 1 96.38 403 GLU A CA 1
ATOM 3209 C C . GLU A 1 403 ? 9.234 -50.812 7.801 1 96.38 403 GLU A C 1
ATOM 3211 O O . GLU A 1 403 ? 8.062 -50.688 8.164 1 96.38 403 GLU A O 1
ATOM 3216 N N . VAL A 1 404 ? 10.211 -50.438 8.469 1 96.94 404 VAL A N 1
ATOM 3217 C CA . VAL A 1 404 ? 10.031 -49.844 9.797 1 96.94 404 VAL A CA 1
ATOM 3218 C C . VAL A 1 404 ? 9.422 -48.469 9.656 1 96.94 404 VAL A C 1
ATOM 3220 O O . VAL A 1 404 ? 8.477 -48.125 10.375 1 96.94 404 VAL A O 1
ATOM 3223 N N . ALA A 1 405 ? 9.992 -47.688 8.781 1 96.25 405 ALA A N 1
ATOM 3224 C CA . ALA A 1 405 ? 9.539 -46.312 8.586 1 96.25 405 ALA A CA 1
ATOM 3225 C C . ALA A 1 405 ? 8.07 -46.25 8.195 1 96.25 405 ALA A C 1
ATOM 3227 O O . ALA A 1 405 ? 7.336 -45.344 8.594 1 96.25 405 ALA A O 1
ATOM 3228 N N . ARG A 1 406 ? 7.582 -47.188 7.438 1 96.06 406 ARG A N 1
ATOM 3229 C CA . ARG A 1 406 ? 6.223 -47.25 6.914 1 96.06 406 ARG A CA 1
ATOM 3230 C C . ARG A 1 406 ? 5.211 -47.469 8.039 1 96.06 406 ARG A C 1
ATOM 3232 O O . ARG A 1 406 ? 4.012 -47.281 7.848 1 96.06 406 ARG A O 1
ATOM 3239 N N . THR A 1 407 ? 5.645 -47.844 9.148 1 96.12 407 THR A N 1
ATOM 3240 C CA . THR A 1 407 ? 4.754 -48.031 10.289 1 96.12 407 THR A CA 1
ATOM 3241 C C . THR A 1 407 ? 4.547 -46.719 11.016 1 96.12 407 THR A C 1
ATOM 3243 O O . THR A 1 407 ? 3.68 -46.594 11.891 1 96.12 407 THR A O 1
ATOM 3246 N N . THR A 1 408 ? 5.32 -45.719 10.664 1 94.44 408 THR A N 1
ATOM 3247 C CA . THR A 1 408 ? 5.234 -44.406 11.328 1 94.44 408 THR A CA 1
ATOM 3248 C C . THR A 1 408 ? 4.172 -43.531 10.664 1 94.44 408 THR A C 1
ATOM 3250 O O . THR A 1 408 ? 3.807 -43.781 9.508 1 94.44 408 THR A O 1
ATOM 3253 N N . LYS A 1 409 ? 3.705 -42.5 11.383 1 91.31 409 LYS A N 1
ATOM 3254 C CA . LYS A 1 409 ? 2.592 -41.656 10.953 1 91.31 409 LYS A CA 1
ATOM 3255 C C . LYS A 1 409 ? 2.947 -40.875 9.695 1 91.31 409 LYS A C 1
ATOM 3257 O O . LYS A 1 409 ? 2.143 -40.781 8.766 1 91.31 409 LYS A O 1
ATOM 3262 N N . PRO A 1 410 ? 4.188 -40.281 9.539 1 88.56 410 PRO A N 1
ATOM 3263 C CA . PRO A 1 410 ? 4.5 -39.531 8.32 1 88.56 410 PRO A CA 1
ATOM 3264 C C . PRO A 1 410 ? 4.426 -40.375 7.062 1 88.56 410 PRO A C 1
ATOM 3266 O O . PRO A 1 410 ? 3.928 -39.906 6.031 1 88.56 410 PRO A O 1
ATOM 3269 N N . TYR A 1 411 ? 4.887 -41.594 7.133 1 92.56 411 TYR A N 1
ATOM 3270 C CA . TYR A 1 411 ? 4.859 -42.469 5.977 1 92.56 411 TYR A CA 1
ATOM 3271 C C . TYR A 1 411 ? 3.438 -42.938 5.676 1 92.56 411 TYR A C 1
ATOM 3273 O O . TYR A 1 411 ? 3.031 -43 4.512 1 92.56 411 TYR A O 1
ATOM 3281 N N . GLN A 1 412 ? 2.693 -43.188 6.707 1 93.44 412 GLN A N 1
ATOM 3282 C CA . GLN A 1 412 ? 1.301 -43.562 6.52 1 93.44 412 GLN A CA 1
ATOM 3283 C C . GLN A 1 412 ? 0.487 -42.438 5.902 1 93.44 412 GLN A C 1
ATOM 3285 O O . GLN A 1 412 ? -0.34 -42.656 5.02 1 93.44 412 GLN A O 1
ATOM 3290 N N . THR A 1 413 ? 0.693 -41.281 6.441 1 90.25 413 THR A N 1
ATOM 3291 C CA . THR A 1 413 ? 0.017 -40.094 5.902 1 90.25 413 THR A CA 1
ATOM 3292 C C . THR A 1 413 ? 0.36 -39.906 4.426 1 90.25 413 THR A C 1
ATOM 3294 O O . THR A 1 413 ? -0.517 -39.594 3.613 1 90.25 413 THR A O 1
ATOM 3297 N N . ASN A 1 414 ? 1.605 -40.062 4.133 1 91.56 414 ASN A N 1
ATOM 3298 C CA . ASN A 1 414 ? 2.023 -39.906 2.742 1 91.56 414 ASN A CA 1
ATOM 3299 C C . ASN A 1 414 ? 1.368 -40.969 1.851 1 91.56 414 ASN A C 1
ATOM 3301 O O . ASN A 1 414 ? 0.897 -40.656 0.756 1 91.56 414 ASN A O 1
ATOM 3305 N N . GLU A 1 415 ? 1.343 -42.219 2.232 1 94 415 GLU A N 1
ATOM 3306 C CA . GLU A 1 415 ? 0.682 -43.25 1.466 1 94 415 GLU A CA 1
ATOM 3307 C C . GLU A 1 415 ? -0.808 -42.969 1.306 1 94 415 GLU A C 1
ATOM 3309 O O . GLU A 1 415 ? -1.399 -43.281 0.272 1 94 415 GLU A O 1
ATOM 3314 N N . ASP A 1 416 ? -1.372 -42.312 2.314 1 93.69 416 ASP A N 1
ATOM 3315 C CA . ASP A 1 416 ? -2.787 -41.969 2.244 1 93.69 416 ASP A CA 1
ATOM 3316 C C . ASP A 1 416 ? -3.037 -40.938 1.163 1 93.69 416 ASP A C 1
ATOM 3318 O O . ASP A 1 416 ? -4.094 -40.938 0.525 1 93.69 416 ASP A O 1
ATOM 3322 N N . THR A 1 417 ? -2.1 -40 0.985 1 93.5 417 THR A N 1
ATOM 3323 C CA . THR A 1 417 ? -2.262 -39.031 -0.091 1 93.5 417 THR A CA 1
ATOM 3324 C C . THR A 1 417 ? -2.271 -39.719 -1.449 1 93.5 417 THR A C 1
ATOM 3326 O O . THR A 1 417 ? -2.967 -39.312 -2.369 1 93.5 417 THR A O 1
ATOM 3329 N N . TRP A 1 418 ? -1.484 -40.844 -1.543 1 95.12 418 TRP A N 1
ATOM 3330 C CA . TRP A 1 418 ? -1.475 -41.594 -2.787 1 95.12 418 TRP A CA 1
ATOM 3331 C C . TRP A 1 418 ? -2.781 -42.375 -2.967 1 95.12 418 TRP A C 1
ATOM 3333 O O . TRP A 1 418 ? -3.33 -42.406 -4.07 1 95.12 418 TRP A O 1
ATOM 3343 N N . ARG A 1 419 ? -3.297 -42.906 -1.903 1 96.25 419 ARG A N 1
ATOM 3344 C CA . ARG A 1 419 ? -4.559 -43.625 -1.941 1 96.25 419 ARG A CA 1
ATOM 3345 C C . ARG A 1 419 ? -5.719 -42.688 -2.285 1 96.25 419 ARG A C 1
ATOM 3347 O O . ARG A 1 419 ? -6.652 -43.094 -2.984 1 96.25 419 ARG A O 1
ATOM 3354 N N . GLU A 1 420 ? -5.641 -41.5 -1.757 1 95.44 420 GLU A N 1
ATOM 3355 C CA . GLU A 1 420 ? -6.684 -40.5 -2.043 1 95.44 420 GLU A CA 1
ATOM 3356 C C . GLU A 1 420 ? -6.789 -40.25 -3.541 1 95.44 420 GLU A C 1
ATOM 3358 O O . GLU A 1 420 ? -7.891 -40.062 -4.07 1 95.44 420 GLU A O 1
ATOM 3363 N N . GLN A 1 421 ? -5.668 -40.188 -4.219 1 96.31 421 GLN A N 1
ATOM 3364 C CA . GLN A 1 421 ? -5.664 -40 -5.664 1 96.31 421 GLN A CA 1
ATOM 3365 C C . GLN A 1 421 ? -6.453 -41.125 -6.363 1 96.31 421 GLN A C 1
ATOM 3367 O O . GLN A 1 421 ? -7.211 -40.844 -7.301 1 96.31 421 GLN A O 1
ATOM 3372 N N . ARG A 1 422 ? -6.32 -42.312 -5.895 1 97.06 422 ARG A N 1
ATOM 3373 C CA . ARG A 1 422 ? -6.969 -43.469 -6.5 1 97.06 422 ARG A CA 1
ATOM 3374 C C . ARG A 1 422 ? -8.484 -43.375 -6.352 1 97.06 422 ARG A C 1
ATOM 3376 O O . ARG A 1 422 ? -9.227 -43.938 -7.18 1 97.06 422 ARG A O 1
ATOM 3383 N N . GLU A 1 423 ? -8.922 -42.688 -5.324 1 97.19 423 GLU A N 1
ATOM 3384 C CA . GLU A 1 423 ? -10.352 -42.625 -5.012 1 97.19 423 GLU A CA 1
ATOM 3385 C C . GLU A 1 423 ? -11.133 -41.938 -6.133 1 97.19 423 GLU A C 1
ATOM 3387 O O . GLU A 1 423 ? -12.344 -42.125 -6.246 1 97.19 423 GLU A O 1
ATOM 3392 N N . PHE A 1 424 ? -10.484 -41.188 -6.922 1 97.62 424 PHE A N 1
ATOM 3393 C CA . PHE A 1 424 ? -11.188 -40.531 -8.008 1 97.62 424 PHE A CA 1
ATOM 3394 C C . PHE A 1 424 ? -11.656 -41.562 -9.047 1 97.62 424 PHE A C 1
ATOM 3396 O O . PHE A 1 424 ? -12.633 -41.312 -9.766 1 97.62 424 PHE A O 1
ATOM 3403 N N . LEU A 1 425 ? -10.984 -42.656 -9.164 1 98.25 425 LEU A N 1
ATOM 3404 C CA . LEU A 1 425 ? -11.484 -43.719 -10.008 1 98.25 425 LEU A CA 1
ATOM 3405 C C . LEU A 1 425 ? -12.742 -44.344 -9.406 1 98.25 425 LEU A C 1
ATOM 3407 O O . LEU A 1 425 ? -13.68 -44.688 -10.133 1 98.25 425 LEU A O 1
ATOM 3411 N N . ASP A 1 426 ? -12.766 -44.469 -8.109 1 97.62 426 ASP A N 1
ATOM 3412 C CA . ASP A 1 426 ? -13.945 -44.969 -7.414 1 97.62 426 ASP A CA 1
ATOM 3413 C C . ASP A 1 426 ? -15.117 -44 -7.555 1 97.62 426 ASP A C 1
ATOM 3415 O O . ASP A 1 426 ? -16.25 -44.438 -7.773 1 97.62 426 ASP A O 1
ATOM 3419 N N . LEU A 1 427 ? -14.805 -42.75 -7.379 1 97.56 427 LEU A N 1
ATOM 3420 C CA . LEU A 1 427 ? -15.828 -41.719 -7.52 1 97.56 427 LEU A CA 1
ATOM 3421 C C . LEU A 1 427 ? -16.406 -41.75 -8.93 1 97.56 427 LEU A C 1
ATOM 3423 O O . LEU A 1 427 ? -17.625 -41.625 -9.109 1 97.56 427 LEU A O 1
ATOM 3427 N N . ALA A 1 428 ? -15.492 -41.812 -9.914 1 98.25 428 ALA A N 1
ATOM 3428 C CA . ALA A 1 428 ? -15.945 -41.875 -11.305 1 98.25 428 ALA A CA 1
ATOM 3429 C C . ALA A 1 428 ? -16.859 -43.094 -11.523 1 98.25 428 ALA A C 1
ATOM 3431 O O . ALA A 1 428 ? -17.953 -42.938 -12.094 1 98.25 428 ALA A O 1
ATOM 3432 N N . LEU A 1 429 ? -16.469 -44.219 -11.016 1 98.38 429 LEU A N 1
ATOM 3433 C CA . LEU A 1 429 ? -17.25 -45.438 -11.18 1 98.38 429 LEU A CA 1
ATOM 3434 C C . LEU A 1 429 ? -18.578 -45.344 -10.445 1 98.38 429 LEU A C 1
ATOM 3436 O O . LEU A 1 429 ? -19.625 -45.688 -10.992 1 98.38 429 LEU A O 1
ATOM 3440 N N . SER A 1 430 ? -18.578 -44.844 -9.281 1 97.25 430 SER A N 1
ATOM 3441 C CA . SER A 1 430 ? -19.781 -44.719 -8.461 1 97.25 430 SER A CA 1
ATOM 3442 C C . SER A 1 430 ? -20.781 -43.75 -9.094 1 97.25 430 SER A C 1
ATOM 3444 O O . SER A 1 430 ? -21.984 -43.938 -8.969 1 97.25 430 SER A O 1
ATOM 3446 N N . SER A 1 431 ? -20.281 -42.75 -9.727 1 96.19 431 SER A N 1
ATOM 3447 C CA . SER A 1 431 ? -21.156 -41.75 -10.328 1 96.19 431 SER A CA 1
ATOM 3448 C C . SER A 1 431 ? -21.984 -42.312 -11.461 1 96.19 431 SER A C 1
ATOM 3450 O O . SER A 1 431 ? -23 -41.75 -11.844 1 96.19 431 SER A O 1
ATOM 3452 N N . LEU A 1 432 ? -21.562 -43.406 -11.969 1 97.75 432 LEU A N 1
ATOM 3453 C CA . LEU A 1 432 ? -22.266 -44.031 -13.078 1 97.75 432 LEU A CA 1
ATOM 3454 C C . LEU A 1 432 ? -23.578 -44.688 -12.602 1 97.75 432 LEU A C 1
ATOM 3456 O O . LEU A 1 432 ? -24.484 -44.906 -13.406 1 97.75 432 LEU A O 1
ATOM 3460 N N . GLY A 1 433 ? -23.656 -45.031 -11.273 1 96.19 433 GLY A N 1
ATOM 3461 C CA . GLY A 1 433 ? -24.859 -45.656 -10.75 1 96.19 433 GLY A CA 1
ATOM 3462 C C . GLY A 1 433 ? -25.234 -46.938 -11.469 1 96.19 433 GLY A C 1
ATOM 3463 O O . GLY A 1 433 ? -24.453 -47.875 -11.516 1 96.19 433 GLY A O 1
ATOM 3464 N N . ASP A 1 434 ? -26.406 -46.875 -12.188 1 96.38 434 ASP A N 1
ATOM 3465 C CA . ASP A 1 434 ? -26.922 -48.062 -12.867 1 96.38 434 ASP A CA 1
ATOM 3466 C C . ASP A 1 434 ? -26.609 -48.031 -14.359 1 96.38 434 ASP A C 1
ATOM 3468 O O . ASP A 1 434 ? -27.109 -48.844 -15.125 1 96.38 434 ASP A O 1
ATOM 3472 N N . HIS A 1 435 ? -25.906 -47.031 -14.797 1 97.44 435 HIS A N 1
ATOM 3473 C CA . HIS A 1 435 ? -25.547 -46.969 -16.203 1 97.44 435 HIS A CA 1
ATOM 3474 C C . HIS A 1 435 ? -24.797 -48.219 -16.641 1 97.44 435 HIS A C 1
ATOM 3476 O O . HIS A 1 435 ? -23.938 -48.719 -15.914 1 97.44 435 HIS A O 1
ATOM 3482 N N . PRO A 1 436 ? -24.922 -48.75 -17.844 1 97.06 436 PRO A N 1
ATOM 3483 C CA . PRO A 1 436 ? -24.281 -49.969 -18.328 1 97.06 436 PRO A CA 1
ATOM 3484 C C . PRO A 1 436 ? -22.766 -49.875 -18.375 1 97.06 436 PRO A C 1
ATOM 3486 O O . PRO A 1 436 ? -22.062 -50.875 -18.25 1 97.06 436 PRO A O 1
ATOM 3489 N N . LEU A 1 437 ? -22.344 -48.719 -18.516 1 98.06 437 LEU A N 1
ATOM 3490 C CA . LEU A 1 437 ? -20.906 -48.5 -18.547 1 98.06 437 LEU A CA 1
ATOM 3491 C C . LEU A 1 437 ? -20.25 -49 -17.266 1 98.06 437 LEU A C 1
ATOM 3493 O O . LEU A 1 437 ? -19.109 -49.438 -17.281 1 98.06 437 LEU A O 1
ATOM 3497 N N . ALA A 1 438 ? -20.953 -48.938 -16.125 1 98.25 438 ALA A N 1
ATOM 3498 C CA . ALA A 1 438 ? -20.406 -49.375 -14.844 1 98.25 438 ALA A CA 1
ATOM 3499 C C . ALA A 1 438 ? -19.984 -50.844 -14.898 1 98.25 438 ALA A C 1
ATOM 3501 O O . ALA A 1 438 ? -18.891 -51.188 -14.461 1 98.25 438 ALA A O 1
ATOM 3502 N N . ALA A 1 439 ? -20.828 -51.625 -15.438 1 97.88 439 ALA A N 1
ATOM 3503 C CA . ALA A 1 439 ? -20.547 -53.031 -15.555 1 97.88 439 ALA A CA 1
ATOM 3504 C C . ALA A 1 439 ? -19.375 -53.281 -16.5 1 97.88 439 ALA A C 1
ATOM 3506 O O . ALA A 1 439 ? -18.562 -54.188 -16.266 1 97.88 439 ALA A O 1
ATOM 3507 N N . GLN A 1 440 ? -19.344 -52.562 -17.5 1 98.06 440 GLN A N 1
ATOM 3508 C CA . GLN A 1 440 ? -18.25 -52.719 -18.453 1 98.06 440 GLN A CA 1
ATOM 3509 C C . GLN A 1 440 ? -16.906 -52.375 -17.812 1 98.06 440 GLN A C 1
ATOM 3511 O O . GLN A 1 440 ? -15.906 -53.031 -18.047 1 98.06 440 GLN A O 1
ATOM 3516 N N . VAL A 1 441 ? -16.906 -51.281 -17.031 1 98.5 441 VAL A N 1
ATOM 3517 C CA . VAL A 1 441 ? -15.688 -50.875 -16.344 1 98.5 441 VAL A CA 1
ATOM 3518 C C . VAL A 1 441 ? -15.266 -51.969 -15.367 1 98.5 441 VAL A C 1
ATOM 3520 O O . VAL A 1 441 ? -14.086 -52.312 -15.305 1 98.5 441 VAL A O 1
ATOM 3523 N N . LYS A 1 442 ? -16.188 -52.5 -14.633 1 98.06 442 LYS A N 1
ATOM 3524 C CA . LYS A 1 442 ? -15.891 -53.531 -13.672 1 98.06 442 LYS A CA 1
ATOM 3525 C C . LYS A 1 442 ? -15.336 -54.781 -14.367 1 98.06 442 LYS A C 1
ATOM 3527 O O . LYS A 1 442 ? -14.461 -55.469 -13.836 1 98.06 442 LYS A O 1
ATOM 3532 N N . GLN A 1 443 ? -15.859 -55.031 -15.492 1 97.75 443 GLN A N 1
ATOM 3533 C CA . GLN A 1 443 ? -15.344 -56.156 -16.281 1 97.75 443 GLN A CA 1
ATOM 3534 C C . GLN A 1 443 ? -13.891 -55.938 -16.688 1 97.75 443 GLN A C 1
ATOM 3536 O O . GLN A 1 443 ? -13.062 -56.844 -16.609 1 97.75 443 GLN A O 1
ATOM 3541 N N . GLN A 1 444 ? -13.625 -54.75 -17.156 1 97.81 444 GLN A N 1
ATOM 3542 C CA . GLN A 1 444 ? -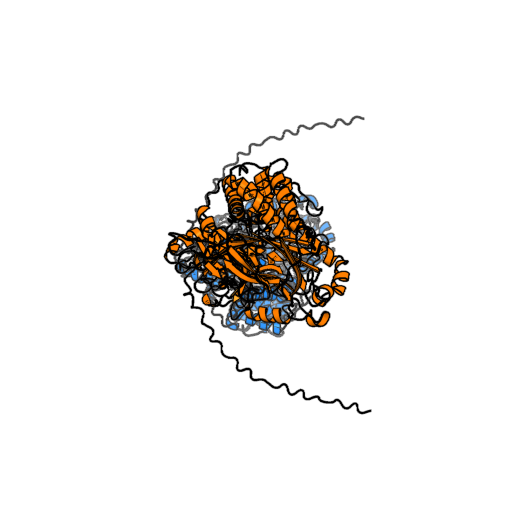12.25 -54.406 -17.5 1 97.81 444 GLN A CA 1
ATOM 3543 C C . GLN A 1 444 ? -11.336 -54.5 -16.281 1 97.81 444 GLN A C 1
ATOM 3545 O O . GLN A 1 444 ? -10.188 -54.938 -16.406 1 97.81 444 GLN A O 1
ATOM 3550 N N . TYR A 1 445 ? -11.828 -54.062 -15.078 1 97.31 445 TYR A N 1
ATOM 3551 C CA . TYR A 1 445 ? -11.055 -54.156 -13.852 1 97.31 445 TYR A CA 1
ATOM 3552 C C . TYR A 1 445 ? -10.766 -55.625 -13.5 1 97.31 445 TYR A C 1
ATOM 3554 O O . TYR A 1 445 ? -9.656 -55.938 -13.078 1 97.31 445 TYR A O 1
ATOM 3562 N N . ALA A 1 446 ? -11.727 -56.438 -13.711 1 96 446 ALA A N 1
ATOM 3563 C CA . ALA A 1 446 ? -11.578 -57.844 -13.414 1 96 446 ALA A CA 1
ATOM 3564 C C . ALA A 1 446 ? -10.5 -58.469 -14.289 1 96 446 ALA A C 1
ATOM 3566 O O . ALA A 1 446 ? -9.789 -59.375 -13.859 1 96 446 ALA A O 1
ATOM 3567 N N . ASP A 1 447 ? -10.414 -58 -15.414 1 94.38 447 ASP A N 1
ATOM 3568 C CA . ASP A 1 447 ? -9.438 -58.531 -16.359 1 94.38 447 ASP A CA 1
ATOM 3569 C C . ASP A 1 447 ? -8.016 -58.188 -15.914 1 94.38 447 ASP A C 1
ATOM 3571 O O . ASP A 1 447 ? -7.051 -58.781 -16.422 1 94.38 447 ASP A O 1
ATOM 3575 N N . LEU A 1 448 ? -7.816 -57.281 -14.984 1 94.69 448 LEU A N 1
ATOM 3576 C CA . LEU A 1 448 ? -6.5 -56.906 -14.5 1 94.69 448 LEU A CA 1
ATOM 3577 C C . LEU A 1 448 ? -6.02 -57.844 -13.398 1 94.69 448 LEU A C 1
ATOM 3579 O O . LEU A 1 448 ? -4.832 -57.844 -13.062 1 94.69 448 LEU A O 1
ATOM 3583 N N . GLU A 1 449 ? -6.941 -58.625 -12.859 1 89.44 449 GLU A N 1
ATOM 3584 C CA . GLU A 1 449 ? -6.57 -59.531 -11.781 1 89.44 449 GLU A CA 1
ATOM 3585 C C . GLU A 1 449 ? -5.609 -60.594 -12.273 1 89.44 449 GLU A C 1
ATOM 3587 O O . GLU A 1 449 ? -5.762 -61.125 -13.391 1 89.44 449 GLU A O 1
ATOM 3592 N N . THR A 1 450 ? -4.602 -60.781 -11.438 1 86.31 450 THR A N 1
ATOM 3593 C CA . THR A 1 450 ? -3.521 -61.688 -11.867 1 86.31 450 THR A CA 1
ATOM 3594 C C . THR A 1 450 ? -3.443 -62.906 -10.969 1 86.31 450 THR A C 1
ATOM 3596 O O . THR A 1 450 ? -3.449 -62.781 -9.742 1 86.31 450 THR A O 1
ATOM 3599 N N . ILE A 1 451 ? -3.471 -64 -11.617 1 83.81 451 ILE A N 1
ATOM 3600 C CA . ILE A 1 451 ? -3.193 -65.25 -10.93 1 83.81 451 ILE A CA 1
ATOM 3601 C C . ILE A 1 451 ? -2.088 -66 -11.656 1 83.81 451 ILE A C 1
ATOM 3603 O O . ILE A 1 451 ? -1.808 -65.75 -12.828 1 83.81 451 ILE A O 1
ATOM 3607 N N . GLU A 1 452 ? -1.372 -66.812 -10.914 1 91.31 452 GLU A N 1
ATOM 3608 C CA . GLU A 1 452 ? -0.369 -67.625 -11.555 1 91.31 452 GLU A CA 1
ATOM 3609 C C . GLU A 1 452 ? -0.989 -68.5 -12.656 1 91.31 452 GLU A C 1
ATOM 3611 O O . GLU A 1 452 ? -2.064 -69.062 -12.469 1 91.31 452 GLU A O 1
ATOM 3616 N N . PRO A 1 453 ? -0.402 -68.438 -13.789 1 93 453 PRO A N 1
ATOM 3617 C CA . PRO A 1 453 ? -1.007 -69.188 -14.906 1 93 453 PRO A CA 1
ATOM 3618 C C . PRO A 1 453 ? -0.979 -70.688 -14.711 1 93 453 PRO A C 1
ATOM 3620 O O . PRO A 1 453 ? -0.067 -71.25 -14.07 1 93 453 PRO A O 1
ATOM 3623 N N . ASP A 1 454 ? -2.012 -71.375 -15.281 1 91.56 454 ASP A N 1
ATOM 3624 C CA . ASP A 1 454 ? -2.064 -72.812 -15.352 1 91.56 454 ASP A CA 1
ATOM 3625 C C . ASP A 1 454 ? -1.295 -73.312 -16.562 1 91.56 454 ASP A C 1
ATOM 3627 O O . ASP A 1 454 ? -1.698 -73.125 -17.703 1 91.56 454 ASP A O 1
ATOM 3631 N N . LEU A 1 455 ? -0.276 -74.062 -16.312 1 93.38 455 LEU A N 1
ATOM 3632 C CA . LEU A 1 455 ? 0.609 -74.562 -17.375 1 93.38 455 LEU A CA 1
ATOM 3633 C C . LEU A 1 455 ? 0.284 -76 -17.781 1 93.38 455 LEU A C 1
ATOM 3635 O O . LEU A 1 455 ? 0.997 -76.562 -18.594 1 93.38 455 LEU A O 1
ATOM 3639 N N . SER A 1 456 ? -0.832 -76.5 -17.312 1 92.06 456 SER A N 1
ATOM 3640 C CA . SER A 1 456 ? -1.136 -77.938 -17.531 1 92.06 456 SER A CA 1
ATOM 3641 C C . SER A 1 456 ? -1.375 -78.25 -19 1 92.06 456 SER A C 1
ATOM 3643 O O . SER A 1 456 ? -1.1 -79.375 -19.469 1 92.06 456 SER A O 1
ATOM 3645 N N . GLY A 1 457 ? -1.843 -77.375 -19.688 1 88.75 457 GLY A N 1
ATOM 3646 C CA . GLY A 1 457 ? -2.09 -77.625 -21.109 1 88.75 457 GLY A CA 1
ATOM 3647 C C . GLY A 1 457 ? -0.856 -77.438 -21.969 1 88.75 457 GLY A C 1
ATOM 3648 O O . GLY A 1 457 ? -0.929 -77.5 -23.188 1 88.75 457 GLY A O 1
ATOM 3649 N N . TYR A 1 458 ? 0.324 -77.25 -21.328 1 94.12 458 TYR A N 1
ATOM 3650 C CA . TYR A 1 458 ? 1.565 -76.938 -22.047 1 94.12 458 TYR A CA 1
ATOM 3651 C C . TYR A 1 458 ? 2.627 -78 -21.719 1 94.12 458 TYR A C 1
ATOM 3653 O O . TYR A 1 458 ? 2.551 -78.688 -20.688 1 94.12 458 TYR A O 1
ATOM 3661 N N . THR A 1 459 ? 3.529 -78.25 -22.625 1 94.75 459 THR A N 1
ATOM 3662 C CA . THR A 1 459 ? 4.656 -79.188 -22.406 1 94.75 459 THR A CA 1
ATOM 3663 C C . THR A 1 459 ? 5.965 -78.375 -22.344 1 94.75 459 THR A C 1
ATOM 3665 O O . THR A 1 459 ? 6.109 -77.312 -22.984 1 94.75 459 THR A O 1
ATOM 3668 N N . GLU A 1 460 ? 6.832 -78.875 -21.641 1 95.62 460 GLU A N 1
ATOM 3669 C CA . GLU A 1 460 ? 8.133 -78.25 -21.5 1 95.62 460 GLU A CA 1
ATOM 3670 C C . GLU A 1 460 ? 8.844 -78.125 -22.844 1 95.62 460 GLU A C 1
ATOM 3672 O O . GLU A 1 460 ? 8.766 -79.062 -23.672 1 95.62 460 GLU A O 1
ATOM 3677 N N . ALA A 1 461 ? 9.477 -77 -22.984 1 95.94 461 ALA A N 1
ATOM 3678 C CA . ALA A 1 461 ? 10.219 -76.75 -24.219 1 95.94 461 ALA A CA 1
ATOM 3679 C C . ALA A 1 461 ? 11.609 -76.188 -23.891 1 95.94 461 ALA A C 1
ATOM 3681 O O . ALA A 1 461 ? 11.914 -75.875 -22.75 1 95.94 461 ALA A O 1
ATOM 3682 N N . ASP A 1 462 ? 12.445 -76.188 -24.938 1 96 462 ASP A N 1
ATOM 3683 C CA . ASP A 1 462 ? 13.828 -75.75 -24.766 1 96 462 ASP A CA 1
ATOM 3684 C C . ASP A 1 462 ? 14.055 -74.375 -25.344 1 96 462 ASP A C 1
ATOM 3686 O O . ASP A 1 462 ? 13.508 -74 -26.391 1 96 462 ASP A O 1
ATOM 3690 N N . VAL A 1 463 ? 14.852 -73.562 -24.703 1 96.25 463 VAL A N 1
ATOM 3691 C CA . VAL A 1 463 ? 15.297 -72.312 -25.25 1 96.25 463 VAL A CA 1
ATOM 3692 C C . VAL A 1 463 ? 16.344 -72.562 -26.344 1 96.25 463 VAL A C 1
ATOM 3694 O O . VAL A 1 463 ? 16.859 -73.625 -26.484 1 96.25 463 VAL A O 1
ATOM 3697 N N . ASP A 1 464 ? 16.609 -71.625 -27.141 1 95.06 464 ASP A N 1
ATOM 3698 C CA . ASP A 1 464 ? 17.609 -71.625 -28.203 1 95.06 464 ASP A CA 1
ATOM 3699 C C . ASP A 1 464 ? 17.266 -72.688 -29.266 1 95.06 464 ASP A C 1
ATOM 3701 O O . ASP A 1 464 ? 18.156 -73.312 -29.859 1 95.06 464 ASP A O 1
ATOM 3705 N N . THR A 1 465 ? 16.031 -73.062 -29.312 1 96.12 465 THR A N 1
ATOM 3706 C CA . THR A 1 465 ? 15.492 -73.938 -30.344 1 96.12 465 THR A CA 1
ATOM 3707 C C . THR A 1 465 ? 14.367 -73.25 -31.109 1 96.12 465 THR A C 1
ATOM 3709 O O . THR A 1 465 ? 13.438 -72.688 -30.5 1 96.12 465 THR A O 1
ATOM 3712 N N . PRO A 1 466 ? 14.5 -73.312 -32.438 1 96.62 466 PRO A N 1
ATOM 3713 C CA . PRO A 1 466 ? 13.406 -72.688 -33.188 1 96.62 466 PRO A CA 1
ATOM 3714 C C . PRO A 1 466 ? 12.133 -73.5 -33.156 1 96.62 466 PRO A C 1
ATOM 3716 O O . PRO A 1 466 ? 12.203 -74.75 -33.25 1 96.62 466 PRO A O 1
ATOM 3719 N N . TYR A 1 467 ? 11.117 -72.938 -32.969 1 95.12 467 TYR A N 1
ATOM 3720 C CA . TYR A 1 467 ? 9.805 -73.562 -33.062 1 95.12 467 TYR A CA 1
ATOM 3721 C C . TYR A 1 467 ? 9.023 -73.062 -34.25 1 95.12 467 TYR A C 1
ATOM 3723 O O . TYR A 1 467 ? 9.031 -71.875 -34.562 1 95.12 467 TYR A O 1
ATOM 3731 N N . TYR A 1 468 ? 8.383 -73.938 -35.031 1 92.19 468 TYR A N 1
ATOM 3732 C CA . TYR A 1 468 ? 7.676 -73.688 -36.25 1 92.19 468 TYR A CA 1
ATOM 3733 C C . TYR A 1 468 ? 6.168 -73.75 -36.062 1 92.19 468 TYR A C 1
ATOM 3735 O O . TYR A 1 468 ? 5.652 -74.812 -35.719 1 92.19 468 TYR A O 1
ATOM 3743 N N . CYS A 1 469 ? 5.535 -72.688 -36.25 1 89.69 469 CYS A N 1
ATOM 3744 C CA . CYS A 1 469 ? 4.078 -72.625 -36.156 1 89.69 469 CYS A CA 1
ATOM 3745 C C . CYS A 1 469 ? 3.436 -73 -37.5 1 89.69 469 CYS A C 1
ATOM 3747 O O . CYS A 1 469 ? 4.086 -72.875 -38.531 1 89.69 469 CYS A O 1
ATOM 3749 N N . ASN A 1 470 ? 2.201 -73.312 -37.531 1 84.31 470 ASN A N 1
ATOM 3750 C CA . ASN A 1 470 ? 1.508 -73.812 -38.719 1 84.31 470 ASN A CA 1
ATOM 3751 C C . ASN A 1 470 ? 1.337 -72.688 -39.75 1 84.31 470 ASN A C 1
ATOM 3753 O O . ASN A 1 470 ? 1.224 -73 -40.938 1 84.31 470 ASN A O 1
ATOM 3757 N N . ASN A 1 471 ? 1.336 -71.5 -39.344 1 85.69 471 ASN A N 1
ATOM 3758 C CA . ASN A 1 471 ? 1.114 -70.438 -40.281 1 85.69 471 ASN A CA 1
ATOM 3759 C C . ASN A 1 471 ? 2.428 -69.875 -40.875 1 85.69 471 ASN A C 1
ATOM 3761 O O . ASN A 1 471 ? 2.443 -68.875 -41.594 1 85.69 471 ASN A O 1
ATOM 3765 N N . GLY A 1 472 ? 3.488 -70.562 -40.5 1 89.31 472 GLY A N 1
ATOM 3766 C CA . GLY A 1 472 ? 4.777 -70.188 -41.031 1 89.31 472 GLY A CA 1
ATOM 3767 C C . GLY A 1 472 ? 5.637 -69.375 -40.094 1 89.31 472 GLY A C 1
ATOM 3768 O O . GLY A 1 472 ? 6.816 -69.125 -40.344 1 89.31 472 GLY A O 1
ATOM 3769 N N . LEU A 1 473 ? 5.117 -69 -39 1 93.19 473 LEU A N 1
ATOM 3770 C CA . LEU A 1 473 ? 5.867 -68.25 -38 1 93.19 473 LEU A CA 1
ATOM 3771 C C . LEU A 1 473 ? 6.949 -69.125 -37.375 1 93.19 473 LEU A C 1
ATOM 3773 O O . LEU A 1 473 ? 6.719 -70.312 -37.062 1 93.19 473 LEU A O 1
ATOM 3777 N N . VAL A 1 474 ? 8.117 -68.562 -37.25 1 95.44 474 VAL A N 1
ATOM 3778 C CA . VAL A 1 474 ? 9.195 -69.25 -36.531 1 95.44 474 VAL A CA 1
ATOM 3779 C C . VAL A 1 474 ? 9.602 -68.375 -35.312 1 95.44 474 VAL A C 1
ATOM 3781 O O . VAL A 1 474 ? 9.82 -67.188 -35.438 1 95.44 474 VAL A O 1
ATOM 3784 N N . ILE A 1 475 ? 9.641 -69 -34.156 1 96.69 475 ILE A N 1
ATOM 3785 C CA . ILE A 1 475 ? 9.969 -68.25 -32.938 1 96.69 475 ILE A CA 1
ATOM 3786 C C . ILE A 1 475 ? 11.016 -69 -32.125 1 96.69 475 ILE A C 1
ATOM 3788 O O . ILE A 1 475 ? 10.984 -70.25 -32.094 1 96.69 475 ILE A O 1
ATOM 3792 N N . GLN A 1 476 ? 11.977 -68.375 -31.672 1 97.69 476 GLN A N 1
ATOM 3793 C CA . GLN A 1 476 ? 13.016 -68.875 -30.797 1 97.69 476 GLN A CA 1
ATOM 3794 C C . GLN A 1 476 ? 13.227 -68 -29.578 1 97.69 476 GLN A C 1
ATOM 3796 O O . GLN A 1 476 ? 13.227 -66.75 -29.672 1 97.69 476 GLN A O 1
ATOM 3801 N N . PHE A 1 477 ? 13.352 -68.625 -28.375 1 98 477 PHE A N 1
ATOM 3802 C CA . PHE A 1 477 ? 13.555 -67.875 -27.141 1 98 477 PHE A CA 1
ATOM 3803 C C . PHE A 1 477 ? 15 -68.062 -26.656 1 98 477 PHE A C 1
ATOM 3805 O O . PHE A 1 477 ? 15.633 -69.062 -26.875 1 98 477 PHE A O 1
ATOM 3812 N N . SER A 1 478 ? 15.445 -67 -26.078 1 97.38 478 SER A N 1
ATOM 3813 C CA . SER A 1 478 ? 16.797 -67 -25.531 1 97.38 478 SER A CA 1
ATOM 3814 C C . SER A 1 478 ? 16.781 -67.375 -24.047 1 97.38 478 SER A C 1
ATOM 3816 O O . SER A 1 478 ? 15.711 -67.5 -23.453 1 97.38 478 SER A O 1
ATOM 3818 N N . GLN A 1 479 ? 17.969 -67.375 -23.438 1 96.5 479 GLN A N 1
ATOM 3819 C CA . GLN A 1 479 ? 18.141 -67.75 -22.047 1 96.5 479 GLN A CA 1
ATOM 3820 C C . GLN A 1 479 ? 17.547 -66.688 -21.094 1 96.5 479 GLN A C 1
ATOM 3822 O O . GLN A 1 479 ? 17.25 -67 -19.938 1 96.5 479 GLN A O 1
ATOM 3827 N N . ASP A 1 480 ? 17.297 -65.562 -21.594 1 96.31 480 ASP A N 1
ATOM 3828 C CA . ASP A 1 480 ? 16.734 -64.5 -20.734 1 96.31 480 ASP A CA 1
ATOM 3829 C C . ASP A 1 480 ? 15.227 -64.438 -20.938 1 96.31 480 ASP A C 1
ATOM 3831 O O . ASP A 1 480 ? 14.586 -63.531 -20.359 1 96.31 480 ASP A O 1
ATOM 3835 N N . GLY A 1 481 ? 14.766 -65.25 -21.734 1 96.69 481 GLY A N 1
ATOM 3836 C CA . GLY A 1 481 ? 13.328 -65.312 -21.938 1 96.69 481 GLY A CA 1
ATOM 3837 C C . GLY A 1 481 ? 12.859 -64.5 -23.109 1 96.69 481 GLY A C 1
ATOM 3838 O O . GLY A 1 481 ? 11.703 -64.562 -23.531 1 96.69 481 GLY A O 1
ATOM 3839 N N . SER A 1 482 ? 13.688 -63.688 -23.75 1 98 482 SER A N 1
ATOM 3840 C CA . SER A 1 482 ? 13.32 -62.875 -24.891 1 98 482 SER A CA 1
ATOM 3841 C C . SER A 1 482 ? 13.289 -63.688 -26.172 1 98 482 SER A C 1
ATOM 3843 O O . SER A 1 482 ? 13.797 -64.812 -26.219 1 98 482 SER A O 1
ATOM 3845 N N . ILE A 1 483 ? 12.664 -63.125 -27.141 1 98.25 483 ILE A N 1
ATOM 3846 C CA . ILE A 1 483 ? 12.602 -63.781 -28.453 1 98.25 483 ILE A CA 1
ATOM 3847 C C . ILE A 1 483 ? 13.867 -63.438 -29.25 1 98.25 483 ILE A C 1
ATOM 3849 O O . ILE A 1 483 ? 14.125 -62.281 -29.562 1 98.25 483 ILE A O 1
ATOM 3853 N N . SER A 1 484 ? 14.609 -64.438 -29.609 1 97.94 484 SER A N 1
ATOM 3854 C CA . SER A 1 484 ? 15.875 -64.25 -30.312 1 97.94 484 SER A CA 1
ATOM 3855 C C . SER A 1 484 ? 15.734 -64.5 -31.812 1 97.94 484 SER A C 1
ATOM 3857 O O . SER A 1 484 ? 16.641 -64.188 -32.594 1 97.94 484 SER A O 1
ATOM 3859 N N . ARG A 1 485 ? 14.602 -65.125 -32.219 1 97.88 485 ARG A N 1
ATOM 3860 C CA . ARG A 1 485 ? 14.227 -65.25 -33.625 1 97.88 485 ARG A CA 1
ATOM 3861 C C . ARG A 1 485 ? 12.719 -65.125 -33.812 1 97.88 485 ARG A C 1
ATOM 3863 O O . ARG A 1 485 ? 11.953 -65.75 -33.062 1 97.88 485 ARG A O 1
ATOM 3870 N N . LEU A 1 486 ? 12.375 -64.312 -34.688 1 97.81 486 LEU A N 1
ATOM 3871 C CA . LEU A 1 486 ? 10.969 -64.188 -35.062 1 97.81 486 LEU A CA 1
ATOM 3872 C C . LEU A 1 486 ? 10.828 -64 -36.562 1 97.81 486 LEU A C 1
ATOM 3874 O O . LEU A 1 486 ? 10.977 -62.875 -37.062 1 97.81 486 LEU A O 1
ATOM 3878 N N . PHE A 1 487 ? 10.531 -65.062 -37.281 1 96.31 487 PHE A N 1
ATOM 3879 C CA . PHE A 1 487 ? 10.289 -64.938 -38.688 1 96.31 487 PHE A CA 1
ATOM 3880 C C . PHE A 1 487 ? 8.828 -64.625 -38.969 1 96.31 487 PHE A C 1
ATOM 3882 O O . PHE A 1 487 ? 7.934 -65.375 -38.562 1 96.31 487 PHE A O 1
ATOM 3889 N N . ASP A 1 488 ? 8.586 -63.562 -39.562 1 94.88 488 ASP A N 1
ATOM 3890 C CA . ASP A 1 488 ? 7.289 -63.094 -40 1 94.88 488 ASP A CA 1
ATOM 3891 C C . ASP A 1 488 ? 6.953 -63.625 -41.406 1 94.88 488 ASP A C 1
ATOM 3893 O O . ASP A 1 488 ? 7.539 -63.219 -42.406 1 94.88 488 ASP A O 1
ATOM 3897 N N . PRO A 1 489 ? 6.117 -64.5 -41.469 1 92.5 489 PRO A N 1
ATOM 3898 C CA . PRO A 1 489 ? 5.828 -65.125 -42.781 1 92.5 489 PRO A CA 1
ATOM 3899 C C . PRO A 1 489 ? 5.055 -64.188 -43.688 1 92.5 489 PRO A C 1
ATOM 3901 O O . PRO A 1 489 ? 4.977 -64.438 -44.906 1 92.5 489 PRO A O 1
ATOM 3904 N N . PHE A 1 490 ? 4.512 -63.156 -43.219 1 93.44 490 PHE A N 1
ATOM 3905 C CA . PHE A 1 490 ? 3.686 -62.25 -44.031 1 93.44 490 PHE A CA 1
ATOM 3906 C C . PHE A 1 490 ? 4.551 -61.25 -44.75 1 93.44 490 PHE A C 1
ATOM 3908 O O . PHE A 1 490 ? 4.32 -60.938 -45.906 1 93.44 490 PHE A O 1
ATOM 3915 N N . ASN A 1 491 ? 5.469 -60.781 -44 1 93.5 491 ASN A N 1
ATOM 3916 C CA . ASN A 1 491 ? 6.406 -59.844 -44.594 1 93.5 491 ASN A CA 1
ATOM 3917 C C . ASN A 1 491 ? 7.672 -60.562 -45.062 1 93.5 491 ASN A C 1
ATOM 3919 O O . ASN A 1 491 ? 8.539 -59.938 -45.688 1 93.5 491 ASN A O 1
ATOM 3923 N N . GLN A 1 492 ? 7.754 -61.812 -44.75 1 94.12 492 GLN A N 1
ATOM 3924 C CA . GLN A 1 492 ? 8.867 -62.656 -45.156 1 94.12 492 GLN A CA 1
ATOM 3925 C C . GLN A 1 492 ? 10.195 -62.094 -44.688 1 94.12 492 GLN A C 1
ATOM 3927 O O . GLN A 1 492 ? 11.125 -61.906 -45.469 1 94.12 492 GLN A O 1
ATOM 3932 N N . ARG A 1 493 ? 10.219 -61.906 -43.375 1 94.94 493 ARG A N 1
ATOM 3933 C CA . ARG A 1 493 ? 11.461 -61.344 -42.812 1 94.94 493 ARG A CA 1
ATOM 3934 C C . ARG A 1 493 ? 11.656 -61.75 -41.375 1 94.94 493 ARG A C 1
ATOM 3936 O O . ARG A 1 493 ? 10.703 -62.156 -40.688 1 94.94 493 ARG A O 1
ATOM 3943 N N . GLU A 1 494 ? 12.906 -61.562 -40.906 1 96.69 494 GLU A N 1
ATOM 3944 C CA . GLU A 1 494 ? 13.273 -61.75 -39.5 1 96.69 494 GLU A CA 1
ATOM 3945 C C . GLU A 1 494 ? 13.164 -60.438 -38.719 1 96.69 494 GLU A C 1
ATOM 3947 O O . GLU A 1 494 ? 13.625 -59.406 -39.156 1 96.69 494 GLU A O 1
ATOM 3952 N N . TRP A 1 495 ? 12.508 -60.5 -37.562 1 97.56 495 TRP A N 1
ATOM 3953 C CA . TRP A 1 495 ? 12.383 -59.281 -36.75 1 97.56 495 TRP A CA 1
ATOM 3954 C C . TRP A 1 495 ? 13.32 -59.344 -35.562 1 97.56 495 TRP A C 1
ATOM 3956 O O . TRP A 1 495 ? 13.555 -58.344 -34.875 1 97.56 495 TRP A O 1
ATOM 3966 N N . ALA A 1 496 ? 13.844 -60.531 -35.219 1 97.94 496 ALA A N 1
ATOM 3967 C CA . ALA A 1 496 ? 14.703 -60.688 -34.031 1 97.94 496 ALA A CA 1
ATOM 3968 C C . ALA A 1 496 ? 15.961 -61.469 -34.406 1 97.94 496 ALA A C 1
ATOM 3970 O O . ALA A 1 496 ? 16 -62.188 -35.406 1 97.94 496 ALA A O 1
ATOM 3971 N N . SER A 1 497 ? 16.938 -61.188 -33.625 1 96.31 497 SER A N 1
ATOM 3972 C CA . SER A 1 497 ? 18.203 -61.938 -33.656 1 96.31 497 SER A CA 1
ATOM 3973 C C . SER A 1 497 ? 18.797 -62.062 -32.25 1 96.31 497 SER A C 1
ATOM 3975 O O . SER A 1 497 ? 18.188 -61.656 -31.281 1 96.31 497 SER A O 1
ATOM 3977 N N . GLU A 1 498 ? 19.906 -62.688 -32.25 1 92.94 498 GLU A N 1
ATOM 3978 C CA . GLU A 1 498 ? 20.578 -62.906 -30.969 1 92.94 498 GLU A CA 1
ATOM 3979 C C . GLU A 1 498 ? 20.891 -61.562 -30.297 1 92.94 498 GLU A C 1
ATOM 3981 O O . GLU A 1 498 ? 20.844 -61.469 -29.062 1 92.94 498 GLU A O 1
ATOM 3986 N N . ASN A 1 499 ? 21.141 -60.594 -31.125 1 91.81 499 ASN A N 1
ATOM 3987 C CA . ASN A 1 499 ? 21.531 -59.281 -30.578 1 91.81 499 ASN A CA 1
ATOM 3988 C C . ASN A 1 499 ? 20.391 -58.281 -30.656 1 91.81 499 ASN A C 1
ATOM 3990 O O . ASN A 1 499 ? 20.531 -57.125 -30.219 1 91.81 499 ASN A O 1
ATOM 3994 N N . SER A 1 500 ? 19.328 -58.625 -31.25 1 95.94 500 SER A N 1
ATOM 3995 C CA . SER A 1 500 ? 18.094 -57.844 -31.391 1 95.94 500 SER A CA 1
ATOM 3996 C C . SER A 1 500 ? 16.875 -58.656 -31.016 1 95.94 500 SER A C 1
ATOM 3998 O O . SER A 1 500 ? 16.281 -59.344 -31.859 1 95.94 500 SER A O 1
ATOM 4000 N N . THR A 1 501 ? 16.531 -58.531 -29.75 1 97.5 501 THR A N 1
ATOM 4001 C CA . THR A 1 501 ? 15.523 -59.438 -29.234 1 97.5 501 THR A CA 1
ATOM 4002 C C . THR A 1 501 ? 14.211 -58.688 -28.984 1 97.5 501 THR A C 1
ATOM 4004 O O . THR A 1 501 ? 14.18 -57.469 -28.953 1 97.5 501 THR A O 1
ATOM 4007 N N . LEU A 1 502 ? 13.164 -59.375 -28.906 1 98.31 502 LEU A N 1
ATOM 4008 C CA . LEU A 1 502 ? 11.844 -58.875 -28.578 1 98.31 502 LEU A CA 1
ATOM 4009 C C . LEU A 1 502 ? 11.336 -59.469 -27.266 1 98.31 502 LEU A C 1
ATOM 4011 O O . LEU A 1 502 ? 11.586 -60.625 -26.969 1 98.31 502 LEU A O 1
ATOM 4015 N N . GLY A 1 503 ? 10.734 -58.625 -26.484 1 98.19 503 GLY A N 1
ATOM 4016 C CA . GLY A 1 503 ? 10.141 -59.062 -25.234 1 98.19 503 GLY A CA 1
ATOM 4017 C C . GLY A 1 503 ? 11.164 -59.312 -24.141 1 98.19 503 GLY A C 1
ATOM 4018 O O . GLY A 1 503 ? 11.102 -60.312 -23.438 1 98.19 503 GLY A O 1
ATOM 4019 N N . GLN A 1 504 ? 12.094 -58.469 -24.109 1 98 504 GLN A N 1
ATOM 4020 C CA . GLN A 1 504 ? 13.102 -58.594 -23.062 1 98 504 GLN A CA 1
ATOM 4021 C C . GLN A 1 504 ? 12.57 -58.062 -21.734 1 98 504 GLN A C 1
ATOM 4023 O O . GLN A 1 504 ? 12.078 -56.906 -21.656 1 98 504 GLN A O 1
ATOM 4028 N N . LEU A 1 505 ? 12.625 -58.875 -20.672 1 98.31 505 LEU A N 1
ATOM 4029 C CA . LEU A 1 505 ? 12.336 -58.438 -19.312 1 98.31 505 LEU A CA 1
ATOM 4030 C C . LEU A 1 505 ? 13.539 -57.688 -18.734 1 98.31 505 LEU A C 1
ATOM 4032 O O . LEU A 1 505 ? 14.641 -58.25 -18.672 1 98.31 505 LEU A O 1
ATOM 4036 N N . ILE A 1 506 ? 13.258 -56.406 -18.359 1 98.31 506 ILE A N 1
ATOM 4037 C CA . ILE A 1 506 ? 14.367 -55.562 -17.922 1 98.31 506 ILE A CA 1
ATOM 4038 C C . ILE A 1 506 ? 14.133 -55.094 -16.5 1 98.31 506 ILE A C 1
ATOM 4040 O O . ILE A 1 506 ? 13.055 -54.594 -16.156 1 98.31 506 ILE A O 1
ATOM 4044 N N . TYR A 1 507 ? 15.047 -55.312 -15.602 1 98.56 507 TYR A N 1
ATOM 4045 C CA . TYR A 1 507 ? 15.078 -54.781 -14.242 1 98.56 507 TYR A CA 1
ATOM 4046 C C . TYR A 1 507 ? 16.359 -53.969 -13.992 1 98.56 507 TYR A C 1
ATOM 4048 O O . TYR A 1 507 ? 17.453 -54.531 -14.047 1 98.56 507 TYR A O 1
ATOM 4056 N N . ASP A 1 508 ? 16.203 -52.688 -13.781 1 98.5 508 ASP A N 1
ATOM 4057 C CA . ASP A 1 508 ? 17.328 -51.812 -13.57 1 98.5 508 ASP A CA 1
ATOM 4058 C C . ASP A 1 508 ? 17.281 -51.156 -12.18 1 98.5 508 ASP A C 1
ATOM 4060 O O . ASP A 1 508 ? 16.203 -50.844 -11.672 1 98.5 508 ASP A O 1
ATOM 4064 N N . THR A 1 509 ? 18.422 -51.031 -11.586 1 98.31 509 THR A N 1
ATOM 4065 C CA . THR A 1 509 ? 18.578 -50.25 -10.367 1 98.31 509 THR A CA 1
ATOM 4066 C C . THR A 1 509 ? 19.547 -49.094 -10.586 1 98.31 509 THR A C 1
ATOM 4068 O O . THR A 1 509 ? 20.391 -49.125 -11.484 1 98.31 509 THR A O 1
ATOM 4071 N N . TYR A 1 510 ? 19.359 -48.062 -9.844 1 97.69 510 TYR A N 1
ATOM 4072 C CA . TYR A 1 510 ? 20.141 -46.844 -10 1 97.69 510 TYR A CA 1
ATOM 4073 C C . TYR A 1 510 ? 20.703 -46.375 -8.664 1 97.69 510 TYR A C 1
ATOM 4075 O O . TYR A 1 510 ? 20.406 -46.969 -7.621 1 97.69 510 TYR A O 1
ATOM 4083 N N . ILE A 1 511 ? 21.547 -45.344 -8.758 1 97.31 511 ILE A N 1
ATOM 4084 C CA . ILE A 1 511 ? 22.234 -44.875 -7.555 1 97.31 511 ILE A CA 1
ATOM 4085 C C . ILE A 1 511 ? 22.141 -43.375 -7.473 1 97.31 511 ILE A C 1
ATOM 4087 O O . ILE A 1 511 ? 21.641 -42.719 -8.398 1 97.31 511 ILE A O 1
ATOM 4091 N N . GLU A 1 512 ? 22.578 -42.875 -6.34 1 96.31 512 GLU A N 1
ATOM 4092 C CA . GLU A 1 512 ? 22.516 -41.438 -6.043 1 96.31 512 GLU A CA 1
ATOM 4093 C C . GLU A 1 512 ? 23.203 -40.625 -7.129 1 96.31 512 GLU A C 1
ATOM 4095 O O . GLU A 1 512 ? 22.719 -39.531 -7.5 1 96.31 512 GLU A O 1
ATOM 4100 N N . GLN A 1 513 ? 24.281 -41.125 -7.648 1 96.06 513 GLN A N 1
ATOM 4101 C CA . GLN A 1 513 ? 25.062 -40.406 -8.648 1 96.06 513 GLN A CA 1
ATOM 4102 C C . GLN A 1 513 ? 24.266 -40.188 -9.922 1 96.06 513 GLN A C 1
ATOM 4104 O O . GLN A 1 513 ? 24.469 -39.188 -10.625 1 96.06 513 GLN A O 1
ATOM 4109 N N . ASP A 1 514 ? 23.344 -41.031 -10.289 1 96.31 514 ASP A N 1
ATOM 4110 C CA . ASP A 1 514 ? 22.484 -40.844 -11.469 1 96.31 514 ASP A CA 1
ATOM 4111 C C . ASP A 1 514 ? 21.656 -39.562 -11.352 1 96.31 514 ASP A C 1
ATOM 4113 O O . ASP A 1 514 ? 21.453 -38.875 -12.344 1 96.31 514 ASP A O 1
ATOM 4117 N N . PHE A 1 515 ? 21.234 -39.344 -10.172 1 95.5 515 PHE A N 1
ATOM 4118 C CA . PHE A 1 515 ? 20.422 -38.125 -9.922 1 95.5 515 PHE A CA 1
ATOM 4119 C C . PHE A 1 515 ? 21.281 -36.875 -9.961 1 95.5 515 PHE A C 1
ATOM 4121 O O . PHE A 1 515 ? 20.844 -35.844 -10.469 1 95.5 515 PHE A O 1
ATOM 4128 N N . VAL A 1 516 ? 22.438 -36.969 -9.406 1 94.31 516 VAL A N 1
ATOM 4129 C CA . VAL A 1 516 ? 23.375 -35.875 -9.453 1 94.31 516 VAL A CA 1
ATOM 4130 C C . VAL A 1 516 ? 23.703 -35.5 -10.906 1 94.31 516 VAL A C 1
ATOM 4132 O O . VAL A 1 516 ? 23.719 -34.344 -11.281 1 94.31 516 VAL A O 1
ATOM 4135 N N . ASP A 1 517 ? 23.938 -36.562 -11.664 1 94.5 517 ASP A N 1
ATOM 4136 C CA . ASP A 1 517 ? 24.266 -36.344 -13.07 1 94.5 517 ASP A CA 1
ATOM 4137 C C . ASP A 1 517 ? 23.062 -35.781 -13.836 1 94.5 517 ASP A C 1
ATOM 4139 O O . ASP A 1 517 ? 23.234 -34.969 -14.734 1 94.5 517 ASP A O 1
ATOM 4143 N N . MET A 1 518 ? 21.922 -36.25 -13.555 1 94.94 518 MET A N 1
ATOM 4144 C CA . MET A 1 518 ? 20.719 -35.688 -14.172 1 94.94 518 MET A CA 1
ATOM 4145 C C . MET A 1 518 ? 20.562 -34.219 -13.836 1 94.94 518 MET A C 1
ATOM 4147 O O . MET A 1 518 ? 20.234 -33.406 -14.703 1 94.94 518 MET A O 1
ATOM 4151 N N . ALA A 1 519 ? 20.766 -33.906 -12.594 1 94 519 ALA A N 1
ATOM 4152 C CA . ALA A 1 519 ? 20.594 -32.531 -12.133 1 94 519 ALA A CA 1
ATOM 4153 C C . ALA A 1 519 ? 21.484 -31.562 -12.922 1 94 519 ALA A C 1
ATOM 4155 O O . ALA A 1 519 ? 21.078 -30.438 -13.219 1 94 519 ALA A O 1
ATOM 4156 N N . LYS A 1 520 ? 22.672 -31.953 -13.305 1 93.19 520 LYS A N 1
ATOM 4157 C CA . LYS A 1 520 ? 23.609 -31.125 -14.047 1 93.19 520 LYS A CA 1
ATOM 4158 C C . LYS A 1 520 ? 23.047 -30.75 -15.414 1 93.19 520 LYS A C 1
ATOM 4160 O O . LYS A 1 520 ? 23.391 -29.703 -15.969 1 93.19 520 LYS A O 1
ATOM 4165 N N . LEU A 1 521 ? 22.203 -31.609 -15.922 1 93.25 521 LEU A N 1
ATOM 4166 C CA . LEU A 1 521 ? 21.688 -31.422 -17.281 1 93.25 521 LEU A CA 1
ATOM 4167 C C . LEU A 1 521 ? 20.266 -30.891 -17.25 1 93.25 521 LEU A C 1
ATOM 4169 O O . LEU A 1 521 ? 19.797 -30.312 -18.234 1 93.25 521 LEU A O 1
ATOM 4173 N N . TYR A 1 522 ? 19.656 -31.047 -16.141 1 93.88 522 TYR A N 1
ATOM 4174 C CA . TYR A 1 522 ? 18.203 -30.875 -16.125 1 93.88 522 TYR A CA 1
ATOM 4175 C C . TYR A 1 522 ? 17.828 -29.609 -15.367 1 93.88 522 TYR A C 1
ATOM 4177 O O . TYR A 1 522 ? 16.844 -28.938 -15.719 1 93.88 522 TYR A O 1
ATOM 4185 N N . ASN A 1 523 ? 18.547 -29.234 -14.352 1 92 523 ASN A N 1
ATOM 4186 C CA . ASN A 1 523 ? 18.188 -28.109 -13.508 1 92 523 ASN A CA 1
ATOM 4187 C C . ASN A 1 523 ? 18.359 -26.781 -14.242 1 92 523 ASN A C 1
ATOM 4189 O O . ASN A 1 523 ? 19.359 -26.578 -14.938 1 92 523 ASN A O 1
ATOM 4193 N N . TYR A 1 524 ? 17.406 -25.922 -14.102 1 92.56 524 TYR A N 1
ATOM 4194 C CA . TYR A 1 524 ? 17.484 -24.578 -14.68 1 92.56 524 TYR A CA 1
ATOM 4195 C C . TYR A 1 524 ? 17.844 -23.547 -13.625 1 92.56 524 TYR A C 1
ATOM 4197 O O . TYR A 1 524 ? 19.031 -23.25 -13.422 1 92.56 524 TYR A O 1
ATOM 4205 N N . GLU A 1 525 ? 16.859 -23.156 -12.75 1 86.81 525 GLU A N 1
ATOM 4206 C CA . GLU A 1 525 ? 17.156 -22.203 -11.688 1 86.81 525 GLU A CA 1
ATOM 4207 C C . GLU A 1 525 ? 17.297 -22.906 -10.336 1 86.81 525 GLU A C 1
ATOM 4209 O O . GLU A 1 525 ? 17.906 -22.359 -9.414 1 86.81 525 GLU A O 1
ATOM 4214 N N . SER A 1 526 ? 16.625 -24.016 -10.234 1 82.12 526 SER A N 1
ATOM 4215 C CA . SER A 1 526 ? 16.641 -24.812 -9.016 1 82.12 526 SER A CA 1
ATOM 4216 C C . SER A 1 526 ? 16.438 -26.297 -9.312 1 82.12 526 SER A C 1
ATOM 4218 O O . SER A 1 526 ? 16.406 -26.703 -10.477 1 82.12 526 SER A O 1
ATOM 4220 N N . GLY A 1 527 ? 16.344 -27.047 -8.18 1 76.88 527 GLY A N 1
ATOM 4221 C CA . GLY A 1 527 ? 16.016 -28.453 -8.336 1 76.88 527 GLY A CA 1
ATOM 4222 C C . GLY A 1 527 ? 14.57 -28.766 -7.988 1 76.88 527 GLY A C 1
ATOM 4223 O O . GLY A 1 527 ? 13.891 -27.969 -7.336 1 76.88 527 GLY A O 1
ATOM 4224 N N . VAL A 1 528 ? 13.836 -29.797 -8.57 1 70.69 528 VAL A N 1
ATOM 4225 C CA . VAL A 1 528 ? 12.406 -30.062 -8.398 1 70.69 528 VAL A CA 1
ATOM 4226 C C . VAL A 1 528 ? 12.219 -31.375 -7.637 1 70.69 528 VAL A C 1
ATOM 4228 O O . VAL A 1 528 ? 11.109 -31.906 -7.574 1 70.69 528 VAL A O 1
ATOM 4231 N N . GLY A 1 529 ? 13.141 -31.922 -6.852 1 74.75 529 GLY A N 1
ATOM 4232 C CA . GLY A 1 529 ? 12.938 -33.125 -6.078 1 74.75 529 GLY A CA 1
ATOM 4233 C C . GLY A 1 529 ? 13.25 -34.406 -6.859 1 74.75 529 GLY A C 1
ATOM 4234 O O . GLY A 1 529 ? 12.711 -35.469 -6.562 1 74.75 529 GLY A O 1
ATOM 4235 N N . TYR A 1 530 ? 13.828 -34.281 -7.949 1 80.56 530 TYR A N 1
ATOM 4236 C CA . TYR A 1 530 ? 14.367 -35.438 -8.656 1 80.56 530 TYR A CA 1
ATOM 4237 C C . TYR A 1 530 ? 15.672 -35.906 -8.016 1 80.56 530 TYR A C 1
ATOM 4239 O O . TYR A 1 530 ? 16.75 -35.719 -8.594 1 80.56 530 TYR A O 1
ATOM 4247 N N . ASP A 1 531 ? 15.516 -36.281 -6.898 1 87.94 531 ASP A N 1
ATOM 4248 C CA . ASP A 1 531 ? 16.703 -36.719 -6.172 1 87.94 531 ASP A CA 1
ATOM 4249 C C . ASP A 1 531 ? 16.344 -37.812 -5.141 1 87.94 531 ASP A C 1
ATOM 4251 O O . ASP A 1 531 ? 15.164 -38.062 -4.879 1 87.94 531 ASP A O 1
ATOM 4255 N N . LYS A 1 532 ? 17.25 -38.5 -4.73 1 92 532 LYS A N 1
ATOM 4256 C CA . LYS A 1 532 ? 17.188 -39.438 -3.615 1 92 532 LYS A CA 1
ATOM 4257 C C . LYS A 1 532 ? 18.453 -39.375 -2.771 1 92 532 LYS A C 1
ATOM 4259 O O . LYS A 1 532 ? 19.281 -40.281 -2.801 1 92 532 LYS A O 1
ATOM 4264 N N . PRO A 1 533 ? 18.5 -38.281 -1.997 1 91.88 533 PRO A N 1
ATOM 4265 C CA . PRO A 1 533 ? 19.766 -37.969 -1.326 1 91.88 533 PRO A CA 1
ATOM 4266 C C . PRO A 1 533 ? 20.125 -38.969 -0.23 1 91.88 533 PRO A C 1
ATOM 4268 O O . PRO A 1 533 ? 19.234 -39.469 0.478 1 91.88 533 PRO A O 1
ATOM 4271 N N . ASN A 1 534 ? 21.406 -39.281 -0.049 1 94.56 534 ASN A N 1
ATOM 4272 C CA . ASN A 1 534 ? 22.047 -40.031 1.033 1 94.56 534 ASN A CA 1
ATOM 4273 C C . ASN A 1 534 ? 21.766 -41.531 0.914 1 94.56 534 ASN A C 1
ATOM 4275 O O . ASN A 1 534 ? 21.984 -42.281 1.867 1 94.56 534 ASN A O 1
ATOM 4279 N N . MET A 1 535 ? 21.188 -41.938 -0.226 1 95.25 535 MET A N 1
ATOM 4280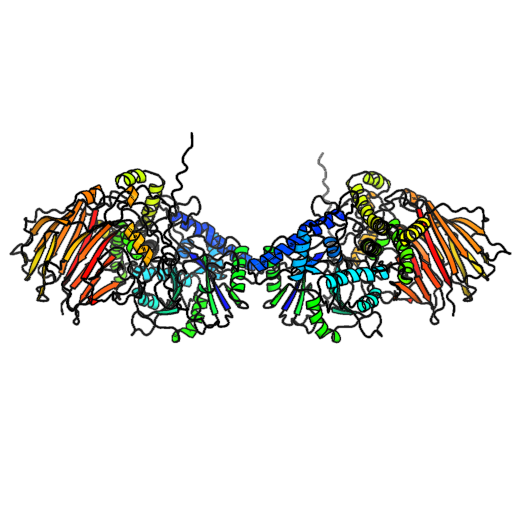 C CA . MET A 1 535 ? 20.906 -43.375 -0.356 1 95.25 535 MET A CA 1
ATOM 4281 C C . MET A 1 535 ? 22.203 -44.188 -0.409 1 95.25 535 MET A C 1
ATOM 4283 O O . MET A 1 535 ? 22.234 -45.312 0.038 1 95.25 535 MET A O 1
ATOM 4287 N N . THR A 1 536 ? 23.234 -43.594 -0.943 1 96 536 THR A N 1
ATOM 4288 C CA . THR A 1 536 ? 24.531 -44.25 -0.987 1 96 536 THR A CA 1
ATOM 4289 C C . THR A 1 536 ? 25.016 -44.594 0.421 1 96 536 THR A C 1
ATOM 4291 O O . THR A 1 536 ? 25.438 -45.719 0.686 1 96 536 THR A O 1
ATOM 4294 N N . ALA A 1 537 ? 24.953 -43.656 1.298 1 95.88 537 ALA A N 1
ATOM 4295 C CA . ALA A 1 537 ? 25.453 -43.812 2.664 1 95.88 537 ALA A CA 1
ATOM 4296 C C . ALA A 1 537 ? 24.594 -44.812 3.453 1 95.88 537 ALA A C 1
ATOM 4298 O O . ALA A 1 537 ? 25.094 -45.531 4.312 1 95.88 537 ALA A O 1
ATOM 4299 N N . ASN A 1 538 ? 23.328 -44.844 3.154 1 96.5 538 ASN A N 1
ATOM 4300 C CA . ASN A 1 538 ? 22.406 -45.531 4.047 1 96.5 538 ASN A CA 1
ATOM 4301 C C . ASN A 1 538 ? 22.047 -46.938 3.514 1 96.5 538 ASN A C 1
ATOM 4303 O O . ASN A 1 538 ? 21.547 -47.781 4.258 1 96.5 538 ASN A O 1
ATOM 4307 N N . ALA A 1 539 ? 22.25 -47.188 2.176 1 97.06 539 ALA A N 1
ATOM 4308 C CA . ALA A 1 539 ? 21.781 -48.469 1.651 1 97.06 539 ALA A CA 1
ATOM 4309 C C . ALA A 1 539 ? 22.781 -49.031 0.641 1 97.06 539 ALA A C 1
ATOM 4311 O O . ALA A 1 539 ? 22.656 -50.188 0.211 1 97.06 539 ALA A O 1
ATOM 4312 N N . HIS A 1 540 ? 23.734 -48.281 0.187 1 96.38 540 HIS A N 1
ATOM 4313 C CA . HIS A 1 540 ? 24.812 -48.688 -0.719 1 96.38 540 HIS A CA 1
ATOM 4314 C C . HIS A 1 540 ? 24.25 -49.406 -1.944 1 96.38 540 HIS A C 1
ATOM 4316 O O . HIS A 1 540 ? 24.672 -50.5 -2.268 1 96.38 540 HIS A O 1
ATOM 4322 N N . PRO A 1 541 ? 23.344 -48.781 -2.65 1 97.31 541 PRO A N 1
ATOM 4323 C CA . PRO A 1 541 ? 22.781 -49.406 -3.842 1 97.31 541 PRO A CA 1
ATOM 4324 C C . PRO A 1 541 ? 23.781 -49.531 -4.984 1 97.31 541 PRO A C 1
ATOM 4326 O O . PRO A 1 541 ? 24.812 -48.844 -4.969 1 97.31 541 PRO A O 1
ATOM 4329 N N . GLU A 1 542 ? 23.469 -50.406 -5.977 1 97.12 542 GLU A N 1
ATOM 4330 C CA . GLU A 1 542 ? 24.266 -50.562 -7.184 1 97.12 542 GLU A CA 1
ATOM 4331 C C . GLU A 1 542 ? 23.469 -50.188 -8.43 1 97.12 542 GLU A C 1
ATOM 4333 O O . GLU A 1 542 ? 22.266 -50.469 -8.516 1 97.12 542 GLU A O 1
ATOM 4338 N N . LYS A 1 543 ? 24.156 -49.5 -9.312 1 97.44 543 LYS A N 1
ATOM 4339 C CA . LYS A 1 543 ? 23.594 -49.281 -10.641 1 97.44 543 LYS A CA 1
ATOM 4340 C C . LYS A 1 543 ? 23.828 -50.5 -11.547 1 97.44 543 LYS A C 1
ATOM 4342 O O . LYS A 1 543 ? 24.969 -50.844 -11.844 1 97.44 543 LYS A O 1
ATOM 4347 N N . LYS A 1 544 ? 22.719 -51.094 -11.961 1 97.12 544 LYS A N 1
ATOM 4348 C CA . LYS A 1 544 ? 22.891 -52.312 -12.711 1 97.12 544 LYS A CA 1
ATOM 4349 C C . LYS A 1 544 ? 21.609 -52.688 -13.477 1 97.12 544 LYS A C 1
ATOM 4351 O O . LYS A 1 544 ? 20.516 -52.5 -12.969 1 97.12 544 LYS A O 1
ATOM 4356 N N . ARG A 1 545 ? 21.703 -53.062 -14.742 1 96.31 545 ARG A N 1
ATOM 4357 C CA . ARG A 1 545 ? 20.688 -53.875 -15.398 1 96.31 545 ARG A CA 1
ATOM 4358 C C . ARG A 1 545 ? 20.859 -55.344 -15.047 1 96.31 545 ARG A C 1
ATOM 4360 O O . ARG A 1 545 ? 21.781 -56 -15.539 1 96.31 545 ARG A O 1
ATOM 4367 N N . TRP A 1 546 ? 20.047 -55.875 -14.289 1 98.44 546 TRP A N 1
ATOM 4368 C CA . TRP A 1 546 ? 20.203 -57.219 -13.703 1 98.44 546 TRP A CA 1
ATOM 4369 C C . TRP A 1 546 ? 19.859 -58.281 -14.719 1 98.44 546 TRP A C 1
ATOM 4371 O O . TRP A 1 546 ? 18.969 -58.125 -15.539 1 98.44 546 TRP A O 1
ATOM 4381 N N . GLU A 1 547 ? 20.594 -59.406 -14.586 1 97.56 547 GLU A N 1
ATOM 4382 C CA . GLU A 1 547 ? 20.359 -60.5 -15.492 1 97.56 547 GLU A CA 1
ATOM 4383 C C . GLU A 1 547 ? 19.047 -61.219 -15.172 1 97.56 547 GLU A C 1
ATOM 4385 O O . GLU A 1 547 ? 18.75 -61.469 -14.008 1 97.56 547 GLU A O 1
ATOM 4390 N N . VAL A 1 548 ? 18.281 -61.406 -16.203 1 98.06 548 VAL A N 1
ATOM 4391 C CA . VAL A 1 548 ? 17.062 -62.219 -16.109 1 98.06 548 VAL A CA 1
ATOM 4392 C C . VAL A 1 548 ? 17.312 -63.594 -16.75 1 98.06 548 VAL A C 1
ATOM 4394 O O . VAL A 1 548 ? 18.031 -63.719 -17.734 1 98.06 548 VAL A O 1
ATOM 4397 N N . THR A 1 549 ? 16.766 -64.625 -16.141 1 97.81 549 THR A N 1
ATOM 4398 C CA . THR A 1 549 ? 16.953 -66 -16.656 1 97.81 549 THR A CA 1
ATOM 4399 C C . THR A 1 549 ? 15.633 -66.75 -16.703 1 97.81 549 THR A C 1
ATOM 4401 O O . THR A 1 549 ? 14.766 -66.562 -15.852 1 97.81 549 THR A O 1
ATOM 4404 N N . VAL A 1 550 ? 15.555 -67.562 -17.688 1 97.81 550 VAL A N 1
ATOM 4405 C CA . VAL A 1 550 ? 14.375 -68.438 -17.844 1 97.81 550 VAL A CA 1
ATOM 4406 C C . VAL A 1 550 ? 14.398 -69.562 -16.797 1 97.81 550 VAL A C 1
ATOM 4408 O O . VAL A 1 550 ? 15.43 -70.188 -16.594 1 97.81 550 VAL A O 1
ATOM 4411 N N . LEU A 1 551 ? 13.328 -69.688 -16.172 1 97.06 551 LEU A N 1
ATOM 4412 C CA . LEU A 1 551 ? 13.133 -70.812 -15.242 1 97.06 551 LEU A CA 1
ATOM 4413 C C . LEU A 1 551 ? 12.406 -72 -15.914 1 97.06 551 LEU A C 1
ATOM 4415 O O . LEU A 1 551 ? 12.508 -73.125 -15.461 1 97.06 551 LEU A O 1
ATOM 4419 N N . GLY A 1 552 ? 11.602 -71.625 -16.953 1 97.25 552 GLY A N 1
ATOM 4420 C CA . GLY A 1 552 ? 10.875 -72.625 -17.719 1 97.25 552 GLY A CA 1
ATOM 4421 C C . GLY A 1 552 ? 10.266 -72.062 -19 1 97.25 552 GLY A C 1
ATOM 4422 O O . GLY A 1 552 ? 9.82 -70.938 -19.016 1 97.25 552 GLY A O 1
ATOM 4423 N N . LEU A 1 553 ? 10.367 -72.812 -20.047 1 97.5 553 LEU A N 1
ATOM 4424 C CA . LEU A 1 553 ? 9.664 -72.562 -21.297 1 97.5 553 LEU A CA 1
ATOM 4425 C C . LEU A 1 553 ? 8.656 -73.688 -21.594 1 97.5 553 LEU A C 1
ATOM 4427 O O . LEU A 1 553 ? 8.953 -74.875 -21.406 1 97.5 553 LEU A O 1
ATOM 4431 N N . TYR A 1 554 ? 7.465 -73.312 -21.938 1 97.06 554 TYR A N 1
ATOM 4432 C CA . TYR A 1 554 ? 6.391 -74.25 -22.203 1 97.06 554 TYR A CA 1
ATOM 4433 C C . TYR A 1 554 ? 5.727 -73.938 -23.547 1 97.06 554 TYR A C 1
ATOM 4435 O O . TYR A 1 554 ? 5.613 -72.75 -23.938 1 97.06 554 TYR A O 1
ATOM 4443 N N . LYS A 1 555 ? 5.336 -74.938 -24.281 1 95 555 LYS A N 1
ATOM 4444 C CA . LYS A 1 555 ? 4.746 -74.75 -25.609 1 95 555 LYS A CA 1
ATOM 4445 C C . LYS A 1 555 ? 3.443 -75.562 -25.75 1 95 555 LYS A C 1
ATOM 4447 O O . LYS A 1 555 ? 3.254 -76.562 -25.078 1 95 555 LYS A O 1
ATOM 4452 N N . ASN A 1 556 ? 2.615 -75.062 -26.375 1 92.12 556 ASN A N 1
ATOM 4453 C CA . ASN A 1 556 ? 1.422 -75.75 -26.891 1 92.12 556 ASN A CA 1
ATOM 4454 C C . ASN A 1 556 ? 1.25 -75.5 -28.391 1 92.12 556 ASN A C 1
ATOM 4456 O O . ASN A 1 556 ? 0.699 -74.5 -28.797 1 92.12 556 ASN A O 1
ATOM 4460 N N . ILE A 1 557 ? 1.88 -76.438 -29.156 1 84.25 557 ILE A N 1
ATOM 4461 C CA . ILE A 1 557 ? 1.78 -76.375 -30.625 1 84.25 557 ILE A CA 1
ATOM 4462 C C . ILE A 1 557 ? 0.977 -77.625 -31.125 1 84.25 557 ILE A C 1
ATOM 4464 O O . ILE A 1 557 ? 1.422 -78.75 -31.016 1 84.25 557 ILE A O 1
ATOM 4468 N N . ILE A 1 558 ? -0.23 -77.562 -31.281 1 69.5 558 ILE A N 1
ATOM 4469 C CA . ILE A 1 558 ? -1.043 -78.688 -31.734 1 69.5 558 ILE A CA 1
ATOM 4470 C C . ILE A 1 558 ? -1.125 -78.688 -33.25 1 69.5 558 ILE A C 1
ATOM 4472 O O . ILE A 1 558 ? -1.551 -77.688 -33.875 1 69.5 558 ILE A O 1
ATOM 4476 N N . LEU A 1 559 ? -0.454 -79.688 -33.906 1 58.81 559 LEU A N 1
ATOM 4477 C CA . LEU A 1 559 ? -0.414 -79.875 -35.344 1 58.81 559 LEU A CA 1
ATOM 4478 C C . LEU A 1 559 ? -1.791 -79.625 -35.969 1 58.81 559 LEU A C 1
ATOM 4480 O O . LEU A 1 559 ? -1.911 -79 -37 1 58.81 559 LEU A O 1
ATOM 4484 N N . ASN A 1 560 ? -2.82 -80.375 -35.438 1 56.03 560 ASN A N 1
ATOM 4485 C CA . ASN A 1 560 ? -4.121 -80.25 -36.094 1 56.03 560 ASN A CA 1
ATOM 4486 C C . ASN A 1 560 ? -4.887 -79 -35.625 1 56.03 560 ASN A C 1
ATOM 4488 O O . ASN A 1 560 ? -5.949 -78.688 -36.188 1 56.03 560 ASN A O 1
ATOM 4492 N N . ASN A 1 561 ? -4.355 -78.375 -34.625 1 59.75 561 ASN A N 1
ATOM 4493 C CA . ASN A 1 561 ? -5 -77.188 -34.156 1 59.75 561 ASN A CA 1
ATOM 4494 C C . ASN A 1 561 ? -4.133 -75.938 -34.438 1 59.75 561 ASN A C 1
ATOM 4496 O O . ASN A 1 561 ? -2.904 -76 -34.406 1 59.75 561 ASN A O 1
ATOM 4500 N N . SER A 1 562 ? -4.555 -75.062 -35.094 1 64.88 562 SER A N 1
ATOM 4501 C CA . SER A 1 562 ? -4.008 -73.875 -35.781 1 64.88 562 SER A CA 1
ATOM 4502 C C . SER A 1 562 ? -3.414 -72.875 -34.812 1 64.88 562 SER A C 1
ATOM 4504 O O . SER A 1 562 ? -2.955 -71.812 -35.188 1 64.88 562 SER A O 1
ATOM 4506 N N . ASN A 1 563 ? -3.266 -73.25 -33.406 1 81 563 ASN A N 1
ATOM 4507 C CA . ASN A 1 563 ? -2.77 -72.25 -32.5 1 81 563 ASN A CA 1
ATOM 4508 C C . ASN A 1 563 ? -1.343 -72.562 -32.031 1 81 563 ASN A C 1
ATOM 4510 O O . ASN A 1 563 ? -0.963 -73.688 -31.891 1 81 563 ASN A O 1
ATOM 4514 N N . CYS A 1 564 ? -0.47 -71.625 -32 1 89.69 564 CYS A N 1
ATOM 4515 C CA . CYS A 1 564 ? 0.879 -71.625 -31.453 1 89.69 564 CYS A CA 1
ATOM 4516 C C . CYS A 1 564 ? 0.967 -70.812 -30.156 1 89.69 564 CYS A C 1
ATOM 4518 O O . CYS A 1 564 ? 0.781 -69.625 -30.188 1 89.69 564 CYS A O 1
ATOM 4520 N N . GLY A 1 565 ? 1.214 -71.562 -28.969 1 94 565 GLY A N 1
ATOM 4521 C CA . GLY A 1 565 ? 1.274 -70.875 -27.688 1 94 565 GLY A CA 1
ATOM 4522 C C . GLY A 1 565 ? 2.529 -71.188 -26.891 1 94 565 GLY A C 1
ATOM 4523 O O . GLY A 1 565 ? 3.01 -72.375 -26.938 1 94 565 GLY A O 1
ATOM 4524 N N . PHE A 1 566 ? 3.076 -70.188 -26.281 1 96.12 566 PHE A N 1
ATOM 4525 C CA . PHE A 1 566 ? 4.262 -70.375 -25.453 1 96.12 566 PHE A CA 1
ATOM 4526 C C . PHE A 1 566 ? 4.105 -69.688 -24.109 1 96.12 566 PHE A C 1
ATOM 4528 O O . PHE A 1 566 ? 3.496 -68.625 -24.047 1 96.12 566 PHE A O 1
ATOM 4535 N N . TRP A 1 567 ? 4.625 -70.25 -22.969 1 97.25 567 TRP A N 1
ATOM 4536 C CA . TRP A 1 567 ? 4.828 -69.562 -21.688 1 97.25 567 TRP A CA 1
ATOM 4537 C C . TRP A 1 567 ? 6.309 -69.5 -21.344 1 97.25 567 TRP A C 1
ATOM 4539 O O . TRP A 1 567 ? 7.016 -70.5 -21.391 1 97.25 567 TRP A O 1
ATOM 4549 N N . VAL A 1 568 ? 6.684 -68.312 -21.078 1 98.12 568 VAL A N 1
ATOM 4550 C CA . VAL A 1 568 ? 8.023 -68.125 -20.531 1 98.12 568 VAL A CA 1
ATOM 4551 C C . VAL A 1 568 ? 7.926 -67.812 -19.047 1 98.12 568 VAL A C 1
ATOM 4553 O O . VAL A 1 568 ? 7.262 -66.875 -18.656 1 98.12 568 VAL A O 1
ATOM 4556 N N . LYS A 1 569 ? 8.445 -68.625 -18.188 1 97.75 569 LYS A N 1
ATOM 4557 C CA . LYS A 1 569 ? 8.656 -68.312 -16.766 1 97.75 569 LYS A CA 1
ATOM 4558 C C . LYS A 1 569 ? 10.078 -67.812 -16.516 1 97.75 569 LYS A C 1
ATOM 4560 O O . LYS A 1 569 ? 11.047 -68.5 -16.875 1 97.75 569 LYS A O 1
ATOM 4565 N N . ALA A 1 570 ? 10.234 -66.625 -15.992 1 98.19 570 ALA A N 1
ATOM 4566 C CA . ALA A 1 570 ? 11.57 -66.062 -15.828 1 98.19 570 ALA A CA 1
ATOM 4567 C C . ALA A 1 570 ? 11.672 -65.25 -14.523 1 98.19 570 ALA A C 1
ATOM 4569 O O . ALA A 1 570 ? 10.656 -64.938 -13.922 1 98.19 570 ALA A O 1
ATOM 4570 N N . ALA A 1 571 ? 12.867 -65 -14.016 1 97.88 571 ALA A N 1
ATOM 4571 C CA . ALA A 1 571 ? 13.164 -64.25 -12.828 1 97.88 571 ALA A CA 1
ATOM 4572 C C . ALA A 1 571 ? 14.562 -63.625 -12.906 1 97.88 571 ALA A C 1
ATOM 4574 O O . ALA A 1 571 ? 15.375 -64 -13.742 1 97.88 571 ALA A O 1
ATOM 4575 N N . THR A 1 572 ? 14.773 -62.656 -12.148 1 97.81 572 THR A N 1
ATOM 4576 C CA . THR A 1 572 ? 16.141 -62.156 -12.023 1 97.81 572 THR A CA 1
ATOM 4577 C C . THR A 1 572 ? 17.047 -63.188 -11.398 1 97.81 572 THR A C 1
ATOM 4579 O O . THR A 1 572 ? 16.641 -63.906 -10.461 1 97.81 572 THR A O 1
ATOM 4582 N N . LYS A 1 573 ? 18.219 -63.281 -11.875 1 97.25 573 LYS A N 1
ATOM 4583 C CA . LYS A 1 573 ? 19.141 -64.312 -11.469 1 97.25 573 LYS A CA 1
ATOM 4584 C C . LYS A 1 573 ? 19.625 -64.125 -10.047 1 97.25 573 LYS A C 1
ATOM 4586 O O . LYS A 1 573 ? 19.75 -65.062 -9.273 1 97.25 573 LYS A O 1
ATOM 4591 N N . ASP A 1 574 ? 19.875 -62.906 -9.758 1 96.94 574 ASP A N 1
ATOM 4592 C CA . ASP A 1 574 ? 20.469 -62.562 -8.461 1 96.94 574 ASP A CA 1
ATOM 4593 C C . ASP A 1 574 ? 19.391 -62.344 -7.41 1 96.94 574 ASP A C 1
ATOM 4595 O O . ASP A 1 574 ? 18.562 -61.406 -7.547 1 96.94 574 ASP A O 1
ATOM 4599 N N . ASP A 1 575 ? 19.453 -63 -6.379 1 93.81 575 ASP A N 1
ATOM 4600 C CA . ASP A 1 575 ? 18.438 -62.938 -5.324 1 93.81 575 ASP A CA 1
ATOM 4601 C C . ASP A 1 575 ? 18.438 -61.594 -4.645 1 93.81 575 ASP A C 1
ATOM 4603 O O . ASP A 1 575 ? 17.438 -61.188 -4.031 1 93.81 575 ASP A O 1
ATOM 4607 N N . GLN A 1 576 ? 19.469 -60.875 -4.758 1 95.69 576 GLN A N 1
ATOM 4608 C CA . GLN A 1 576 ? 19.531 -59.562 -4.141 1 95.69 576 GLN A CA 1
ATOM 4609 C C . GLN A 1 576 ? 18.5 -58.625 -4.742 1 95.69 576 GLN A C 1
ATOM 4611 O O . GLN A 1 576 ? 18.078 -57.656 -4.098 1 95.69 576 GLN A O 1
ATOM 4616 N N . THR A 1 577 ? 18.094 -58.875 -5.938 1 97.88 577 THR A N 1
ATOM 4617 C CA . THR A 1 577 ? 17.094 -58.031 -6.605 1 97.88 577 THR A CA 1
ATOM 4618 C C . THR A 1 577 ? 15.758 -58.094 -5.879 1 97.88 577 THR A C 1
ATOM 4620 O O . THR A 1 577 ? 14.93 -57.188 -6.023 1 97.88 577 THR A O 1
ATOM 4623 N N . ARG A 1 578 ? 15.516 -59.062 -5 1 95.75 578 ARG A N 1
ATOM 4624 C CA . ARG A 1 578 ? 14.266 -59.25 -4.27 1 95.75 578 ARG A CA 1
ATOM 4625 C C . ARG A 1 578 ? 14.461 -58.969 -2.781 1 95.75 578 ARG A C 1
ATOM 4627 O O . ARG A 1 578 ? 13.5 -58.625 -2.074 1 95.75 578 ARG A O 1
ATOM 4634 N N . SER A 1 579 ? 15.68 -59.156 -2.342 1 94.88 579 SER A N 1
ATOM 4635 C CA . SER A 1 579 ? 15.938 -58.938 -0.92 1 94.88 579 SER A CA 1
ATOM 4636 C C . SER A 1 579 ? 16.375 -57.5 -0.646 1 94.88 579 SER A C 1
ATOM 4638 O O . SER A 1 579 ? 15.93 -56.875 0.314 1 94.88 579 SER A O 1
ATOM 4640 N N . LYS A 1 580 ? 17.219 -56.969 -1.549 1 96.44 580 LYS A N 1
ATOM 4641 C CA . LYS A 1 580 ? 17.766 -55.625 -1.39 1 96.44 580 LYS A CA 1
ATOM 4642 C C . LYS A 1 580 ? 16.969 -54.625 -2.211 1 96.44 580 LYS A C 1
ATOM 4644 O O . LYS A 1 580 ? 16.891 -53.438 -1.848 1 96.44 580 LYS A O 1
ATOM 4649 N N . TYR A 1 581 ? 16.453 -55.062 -3.264 1 98.12 581 TYR A N 1
ATOM 4650 C CA . TYR A 1 581 ? 15.719 -54.156 -4.164 1 98.12 581 TYR A CA 1
ATOM 4651 C C . TYR A 1 581 ? 14.258 -54.594 -4.293 1 98.12 581 TYR A C 1
ATOM 4653 O O . TYR A 1 581 ? 13.641 -55 -3.309 1 98.12 581 TYR A O 1
ATOM 4661 N N . GLY A 1 582 ? 13.617 -54.281 -5.375 1 98.06 582 GLY A N 1
ATOM 4662 C CA . GLY A 1 582 ? 12.18 -54.469 -5.426 1 98.06 582 GLY A CA 1
ATOM 4663 C C . GLY A 1 582 ? 11.734 -55.312 -6.613 1 98.06 582 GLY A C 1
ATOM 4664 O O . GLY A 1 582 ? 10.594 -55.156 -7.074 1 98.06 582 GLY A O 1
ATOM 4665 N N . ALA A 1 583 ? 12.531 -56.156 -7.141 1 98.44 583 ALA A N 1
ATOM 4666 C CA . ALA A 1 583 ? 12.148 -57 -8.273 1 98.44 583 ALA A CA 1
ATOM 4667 C C . ALA A 1 583 ? 11.008 -57.938 -7.895 1 98.44 583 ALA A C 1
ATOM 4669 O O . ALA A 1 583 ? 10.859 -58.312 -6.73 1 98.44 583 ALA A O 1
ATOM 4670 N N . PRO A 1 584 ? 10.172 -58.281 -8.852 1 97.75 584 PRO A N 1
ATOM 4671 C CA . PRO A 1 584 ? 9.164 -59.312 -8.578 1 97.75 584 PRO A CA 1
ATOM 4672 C C . PRO A 1 584 ? 9.773 -60.719 -8.391 1 97.75 584 PRO A C 1
ATOM 4674 O O . PRO A 1 584 ? 10.883 -60.969 -8.859 1 97.75 584 PRO A O 1
ATOM 4677 N N . ARG A 1 585 ? 9.023 -61.531 -7.77 1 97.19 585 ARG A N 1
ATOM 4678 C CA . ARG A 1 585 ? 9.453 -62.906 -7.551 1 97.19 585 ARG A CA 1
ATOM 4679 C C . ARG A 1 585 ? 9.602 -63.656 -8.875 1 97.19 585 ARG A C 1
ATOM 4681 O O . ARG A 1 585 ? 10.547 -64.438 -9.055 1 97.19 585 ARG A O 1
ATOM 4688 N N . VAL A 1 586 ? 8.656 -63.406 -9.75 1 97.38 586 VAL A N 1
ATOM 4689 C CA . VAL A 1 586 ? 8.68 -64.188 -11.008 1 97.38 586 VAL A CA 1
ATOM 4690 C C . VAL A 1 586 ? 7.891 -63.406 -12.07 1 97.38 586 VAL A C 1
ATOM 4692 O O . VAL A 1 586 ? 6.977 -62.625 -11.75 1 97.38 586 VAL A O 1
ATOM 4695 N N . PHE A 1 587 ? 8.336 -63.562 -13.289 1 97.81 587 PHE A N 1
ATOM 4696 C CA . PHE A 1 587 ? 7.594 -63.125 -14.461 1 97.81 587 PHE A CA 1
ATOM 4697 C C . PHE A 1 587 ? 7.043 -64.312 -15.227 1 97.81 587 PHE A C 1
ATOM 4699 O O . PHE A 1 587 ? 7.68 -65.375 -15.289 1 97.81 587 PHE A O 1
ATOM 4706 N N . PHE A 1 588 ? 5.844 -64.188 -15.75 1 98 588 PHE A N 1
ATOM 4707 C CA . PHE A 1 588 ? 5.312 -65.062 -16.797 1 98 588 PHE A CA 1
ATOM 4708 C C . PHE A 1 588 ? 4.961 -64.25 -18.047 1 98 588 PHE A C 1
ATOM 4710 O O . PHE A 1 588 ? 4.344 -63.188 -17.953 1 98 588 PHE A O 1
ATOM 4717 N N . VAL A 1 589 ? 5.418 -64.688 -19.188 1 98.25 589 VAL A N 1
ATOM 4718 C CA . VAL A 1 589 ? 5.016 -64.062 -20.453 1 98.25 589 VAL A CA 1
ATOM 4719 C C . VAL A 1 589 ? 4.363 -65.125 -21.359 1 98.25 589 VAL A C 1
ATOM 4721 O O . VAL A 1 589 ? 4.961 -66.188 -21.656 1 98.25 589 VAL A O 1
ATOM 4724 N N . HIS A 1 590 ? 3.201 -64.875 -21.75 1 97.44 590 HIS A N 1
ATOM 4725 C CA . HIS A 1 590 ? 2.447 -65.75 -22.656 1 97.44 590 HIS A CA 1
ATOM 4726 C C . HIS A 1 590 ? 2.457 -65.188 -24.078 1 97.44 590 HIS A C 1
ATOM 4728 O O . HIS A 1 590 ? 2.111 -64 -24.297 1 97.44 590 HIS A O 1
ATOM 4734 N N . TYR A 1 591 ? 2.889 -65.938 -25.031 1 96.88 591 TYR A N 1
ATOM 4735 C CA . TYR A 1 591 ? 2.787 -65.625 -26.453 1 96.88 591 TYR A CA 1
ATOM 4736 C C . TYR A 1 591 ? 1.79 -66.562 -27.141 1 96.88 591 TYR A C 1
ATOM 4738 O O . TYR A 1 591 ? 1.921 -67.75 -27.062 1 96.88 591 TYR A O 1
ATOM 4746 N N . GLU A 1 592 ? 0.838 -65.938 -27.75 1 94.56 592 GLU A N 1
ATOM 4747 C CA . GLU A 1 592 ? -0.171 -66.75 -28.438 1 94.56 592 GLU A CA 1
ATOM 4748 C C . GLU A 1 592 ? -0.435 -66.25 -29.844 1 94.56 592 GLU A C 1
ATOM 4750 O O . GLU A 1 592 ? -0.696 -65 -30.031 1 94.56 592 GLU A O 1
ATOM 4755 N N . MET A 1 593 ? -0.374 -67.062 -30.781 1 91.06 593 MET A N 1
ATOM 4756 C CA . MET A 1 593 ? -0.717 -66.75 -32.156 1 91.06 593 MET A CA 1
ATOM 4757 C C . MET A 1 593 ? -1.796 -67.688 -32.688 1 91.06 593 MET A C 1
ATOM 4759 O O . MET A 1 593 ? -1.607 -68.875 -32.719 1 91.06 593 MET A O 1
ATOM 4763 N N . GLU A 1 594 ? -2.846 -67.062 -33.094 1 85.06 594 GLU A N 1
ATOM 4764 C CA . GLU A 1 594 ? -3.914 -67.812 -33.75 1 85.06 594 GLU A CA 1
ATOM 4765 C C . GLU A 1 594 ? -3.625 -68.062 -35.219 1 85.06 594 GLU A C 1
ATOM 4767 O O . GLU A 1 594 ? -2.975 -67.188 -35.844 1 85.06 594 GLU A O 1
ATOM 4772 N N . SER A 1 595 ? -4.078 -69.125 -35.812 1 77.81 595 SER A N 1
ATOM 4773 C CA . SER A 1 595 ? -3.715 -69.562 -37.125 1 77.81 595 SER A CA 1
ATOM 4774 C C . SER A 1 595 ? -3.957 -68.5 -38.188 1 77.81 595 SER A C 1
ATOM 4776 O O . SER A 1 595 ? -3.146 -68.312 -39.094 1 77.81 595 SER A O 1
ATOM 4778 N N . LEU A 1 596 ? -4.973 -67.75 -38.062 1 81.69 596 LEU A N 1
ATOM 4779 C CA . LEU A 1 596 ? -5.281 -66.812 -39.125 1 81.69 596 LEU A CA 1
ATOM 4780 C C . LEU A 1 596 ? -4.91 -65.375 -38.688 1 81.69 596 LEU A C 1
ATOM 4782 O O . LEU A 1 596 ? -5.043 -64.438 -39.469 1 81.69 596 LEU A O 1
ATOM 4786 N N . ALA A 1 597 ? -4.211 -65.375 -37.625 1 87.25 597 ALA A N 1
ATOM 4787 C CA . ALA A 1 597 ? -3.91 -64 -37.125 1 87.25 597 ALA A CA 1
ATOM 4788 C C . ALA A 1 597 ? -2.586 -63.5 -37.656 1 87.25 597 ALA A C 1
ATOM 4790 O O . ALA A 1 597 ? -1.691 -64.312 -38 1 87.25 597 ALA A O 1
ATOM 4791 N N . ARG A 1 598 ? -2.508 -62.188 -37.844 1 93.38 598 ARG A N 1
ATOM 4792 C CA . ARG A 1 598 ? -1.27 -61.531 -38.281 1 93.38 598 ARG A CA 1
ATOM 4793 C C . ARG A 1 598 ? -0.604 -60.812 -37.094 1 93.38 598 ARG A C 1
ATOM 4795 O O . ARG A 1 598 ? -0.029 -59.75 -37.25 1 93.38 598 ARG A O 1
ATOM 4802 N N . TRP A 1 599 ? -0.919 -61.281 -35.969 1 95 599 TRP A N 1
ATOM 4803 C CA . TRP A 1 599 ? -0.321 -60.719 -34.781 1 95 599 TRP A CA 1
ATOM 4804 C C . TRP A 1 599 ? -0.069 -61.812 -33.719 1 95 599 TRP A C 1
ATOM 4806 O O . TRP A 1 599 ? -0.599 -62.906 -33.844 1 95 599 TRP A O 1
ATOM 4816 N N . ILE A 1 600 ? 0.803 -61.562 -32.844 1 96.5 600 ILE A N 1
ATOM 4817 C CA . ILE A 1 600 ? 1.051 -62.344 -31.641 1 96.5 600 ILE A CA 1
ATOM 4818 C C . ILE A 1 600 ? 0.514 -61.625 -30.406 1 96.5 600 ILE A C 1
ATOM 4820 O O . ILE A 1 600 ? 0.951 -60.531 -30.094 1 96.5 600 ILE A O 1
ATOM 4824 N N . ASP A 1 601 ? -0.429 -62.281 -29.719 1 96.81 601 ASP A N 1
ATOM 4825 C CA . ASP A 1 601 ? -0.859 -61.75 -28.438 1 96.81 601 ASP A CA 1
ATOM 4826 C C . ASP A 1 601 ? 0.176 -62.031 -27.344 1 96.81 601 ASP A C 1
ATOM 4828 O O . ASP A 1 601 ? 0.685 -63.125 -27.25 1 96.81 601 ASP A O 1
ATOM 4832 N N . VAL A 1 602 ? 0.466 -61 -26.641 1 97.88 602 VAL A N 1
ATOM 4833 C CA . VAL A 1 602 ? 1.442 -61.156 -25.562 1 97.88 602 VAL A CA 1
ATOM 4834 C C . VAL A 1 602 ? 0.813 -60.719 -24.234 1 97.88 602 VAL A C 1
ATOM 4836 O O . VAL A 1 602 ? 0.25 -59.625 -24.125 1 97.88 602 VAL A O 1
ATOM 4839 N N . THR A 1 603 ? 0.867 -61.562 -23.203 1 97.44 603 THR A N 1
ATOM 4840 C CA . THR A 1 603 ? 0.426 -61.219 -21.844 1 97.44 603 THR A CA 1
ATOM 4841 C C . THR A 1 603 ? 1.562 -61.375 -20.844 1 97.44 603 THR A C 1
ATOM 4843 O O . THR A 1 603 ? 2.168 -62.469 -20.766 1 97.44 603 THR A O 1
ATOM 4846 N N . LEU A 1 604 ? 1.845 -60.344 -20.156 1 97.81 604 LEU A N 1
ATOM 4847 C CA . LEU A 1 604 ? 2.912 -60.344 -19.156 1 97.81 604 LEU A CA 1
ATOM 4848 C C . LEU A 1 604 ? 2.336 -60.344 -17.75 1 97.81 604 LEU A C 1
ATOM 4850 O O . LEU A 1 604 ? 1.455 -59.562 -17.438 1 97.81 604 LEU A O 1
ATOM 4854 N N . PHE A 1 605 ? 2.812 -61.312 -16.875 1 97 605 PHE A N 1
ATOM 4855 C CA . PHE A 1 605 ? 2.51 -61.344 -15.453 1 97 605 PHE A CA 1
ATOM 4856 C C . PHE A 1 605 ? 3.748 -61.031 -14.625 1 97 605 PHE A C 1
ATOM 4858 O O . PHE A 1 605 ? 4.824 -61.594 -14.867 1 97 605 PHE A O 1
ATOM 4865 N N . MET A 1 606 ? 3.576 -60.094 -13.859 1 97.19 606 MET A N 1
ATOM 4866 C CA . MET A 1 606 ? 4.566 -59.812 -12.828 1 97.19 606 MET A CA 1
ATOM 4867 C C . MET A 1 606 ? 4.031 -60.188 -11.445 1 97.19 606 MET A C 1
ATOM 4869 O O . MET A 1 606 ? 3.068 -59.562 -10.969 1 97.19 606 MET A O 1
ATOM 4873 N N . LEU A 1 607 ? 4.645 -61.156 -10.727 1 97.12 607 LEU A N 1
ATOM 4874 C CA . LEU A 1 607 ? 4.09 -61.625 -9.469 1 97.12 607 LEU A CA 1
ATOM 4875 C C . LEU A 1 607 ? 5.07 -61.406 -8.32 1 97.12 607 LEU A C 1
ATOM 4877 O O . LEU A 1 607 ? 6.246 -61.781 -8.43 1 97.12 607 LEU A O 1
ATOM 4881 N N . GLY A 1 608 ? 4.539 -60.812 -7.336 1 96.88 608 GLY A N 1
ATOM 4882 C CA . GLY A 1 608 ? 5.27 -60.688 -6.086 1 96.88 608 GLY A CA 1
ATOM 4883 C C . GLY A 1 608 ? 6.332 -59.625 -6.102 1 96.88 608 GLY A C 1
ATOM 4884 O O . GLY A 1 608 ? 7.48 -59.844 -5.719 1 96.88 608 GLY A O 1
ATOM 4885 N N . LYS A 1 609 ? 6.055 -58.469 -6.664 1 97.88 609 LYS A N 1
ATOM 4886 C CA . LYS A 1 609 ? 7 -57.344 -6.566 1 97.88 609 LYS A CA 1
ATOM 4887 C C . LYS A 1 609 ? 7.242 -56.969 -5.109 1 97.88 609 LYS A C 1
ATOM 4889 O O . LYS A 1 609 ? 6.297 -56.875 -4.32 1 97.88 609 LYS A O 1
ATOM 4894 N N . VAL A 1 610 ? 8.461 -56.656 -4.789 1 97.69 610 VAL A N 1
ATOM 4895 C CA . VAL A 1 610 ? 8.836 -56.281 -3.439 1 97.69 610 VAL A CA 1
ATOM 4896 C C . VAL A 1 610 ? 8.82 -54.75 -3.326 1 97.69 610 VAL A C 1
ATOM 4898 O O . VAL A 1 610 ? 9.117 -54.031 -4.293 1 97.69 610 VAL A O 1
ATOM 4901 N N . THR A 1 611 ? 8.391 -54.219 -2.164 1 97.75 611 THR A N 1
ATOM 4902 C CA . THR A 1 611 ? 8.383 -52.781 -1.924 1 97.75 611 THR A CA 1
ATOM 4903 C C . THR A 1 611 ? 9.797 -52.281 -1.712 1 97.75 611 THR A C 1
ATOM 4905 O O . THR A 1 611 ? 10.555 -52.812 -0.904 1 97.75 611 THR A O 1
ATOM 4908 N N . THR A 1 612 ? 10.195 -51.281 -2.449 1 97.5 612 THR A N 1
ATOM 4909 C CA . THR A 1 612 ? 11.484 -50.625 -2.225 1 97.5 612 THR A CA 1
ATOM 4910 C C . THR A 1 612 ? 11.414 -49.125 -2.521 1 97.5 612 THR A C 1
ATOM 4912 O O . THR A 1 612 ? 10.633 -48.719 -3.377 1 97.5 612 THR A O 1
ATOM 4915 N N . ARG A 1 613 ? 12.117 -48.406 -1.758 1 95.75 613 ARG A N 1
ATOM 4916 C CA . ARG A 1 613 ? 12.273 -46.969 -1.988 1 95.75 613 ARG A CA 1
ATOM 4917 C C . ARG A 1 613 ? 13.5 -46.688 -2.846 1 95.75 613 ARG A C 1
ATOM 4919 O O . ARG A 1 613 ? 13.633 -45.594 -3.389 1 95.75 613 ARG A O 1
ATOM 4926 N N . LEU A 1 614 ? 14.391 -47.625 -2.949 1 97.62 614 LEU A N 1
ATOM 4927 C CA . LEU A 1 614 ? 15.562 -47.5 -3.814 1 97.62 614 LEU A CA 1
ATOM 4928 C C . LEU A 1 614 ? 15.141 -47.344 -5.273 1 97.62 614 LEU A C 1
ATOM 4930 O O . LEU A 1 614 ? 14.148 -47.938 -5.703 1 97.62 614 LEU A O 1
ATOM 4934 N N . PRO A 1 615 ? 15.891 -46.469 -6.008 1 97.31 615 PRO A N 1
ATOM 4935 C CA . PRO A 1 615 ? 15.477 -46.219 -7.391 1 97.31 615 PRO A CA 1
ATOM 4936 C C . PRO A 1 615 ? 15.586 -47.469 -8.273 1 97.31 615 PRO A C 1
ATOM 4938 O O . PRO A 1 615 ? 16.641 -48.125 -8.32 1 97.31 615 PRO A O 1
ATOM 4941 N N . GLU A 1 616 ? 14.578 -47.812 -8.945 1 98 616 GLU A N 1
ATOM 4942 C CA . GLU A 1 616 ? 14.469 -48.969 -9.797 1 98 616 GLU A CA 1
ATOM 4943 C C . GLU A 1 616 ? 13.539 -48.719 -10.984 1 98 616 GLU A C 1
ATOM 4945 O O . GLU A 1 616 ? 12.836 -47.719 -11.016 1 98 616 GLU A O 1
ATOM 4950 N N . SER A 1 617 ? 13.625 -49.531 -11.969 1 98.31 617 SER A N 1
ATOM 4951 C CA . SER A 1 617 ? 12.766 -49.5 -13.148 1 98.31 617 SER A CA 1
ATOM 4952 C C . SER A 1 617 ? 12.531 -50.906 -13.695 1 98.31 617 SER A C 1
ATOM 4954 O O . SER A 1 617 ? 13.438 -51.75 -13.695 1 98.31 617 SER A O 1
ATOM 4956 N N . ILE A 1 618 ? 11.312 -51.219 -14.008 1 98.69 618 ILE A N 1
ATOM 4957 C CA . ILE A 1 618 ? 10.914 -52.438 -14.664 1 98.69 618 ILE A CA 1
ATOM 4958 C C . ILE A 1 618 ? 10.328 -52.156 -16.047 1 98.69 618 ILE A C 1
ATOM 4960 O O . ILE A 1 618 ? 9.398 -51.344 -16.172 1 98.69 618 ILE A O 1
ATOM 4964 N N . SER A 1 619 ? 10.875 -52.844 -17.078 1 98.69 619 SER A N 1
ATOM 4965 C CA . SER A 1 619 ? 10.414 -52.562 -18.438 1 98.69 619 SER A CA 1
ATOM 4966 C C . SER A 1 619 ? 10.305 -53.844 -19.25 1 98.69 619 SER A C 1
ATOM 4968 O O . SER A 1 619 ? 10.805 -54.875 -18.844 1 98.69 619 SER A O 1
ATOM 4970 N N . PHE A 1 620 ? 9.516 -53.75 -20.219 1 98.62 620 PHE A N 1
ATOM 4971 C CA . PHE A 1 620 ? 9.383 -54.75 -21.25 1 98.62 620 PHE A CA 1
ATOM 4972 C C . PHE A 1 620 ? 9.906 -54.25 -22.594 1 98.62 620 PHE A C 1
ATOM 4974 O O . PHE A 1 620 ? 9.266 -53.406 -23.234 1 98.62 620 PHE A O 1
ATOM 4981 N N . GLY A 1 621 ? 11.078 -54.781 -23.047 1 98.12 621 GLY A N 1
ATOM 4982 C CA . GLY A 1 621 ? 11.844 -54.125 -24.109 1 98.12 621 GLY A CA 1
ATOM 4983 C C . GLY A 1 621 ? 11.695 -54.812 -25.453 1 98.12 621 GLY A C 1
ATOM 4984 O O . GLY A 1 621 ? 11.594 -56.031 -25.531 1 98.12 621 GLY A O 1
ATOM 4985 N N . PHE A 1 622 ? 11.727 -54.031 -26.531 1 98.31 622 PHE A N 1
ATOM 4986 C CA . PHE A 1 622 ? 11.68 -54.5 -27.922 1 98.31 622 PHE A CA 1
ATOM 4987 C C . PHE A 1 622 ? 12.789 -53.875 -28.734 1 98.31 622 PHE A C 1
ATOM 4989 O O . PHE A 1 622 ? 12.82 -52.656 -28.906 1 98.31 622 PHE A O 1
ATOM 4996 N N . SER A 1 623 ? 13.672 -54.656 -29.188 1 97.38 623 SER A N 1
ATOM 4997 C CA . SER A 1 623 ? 14.758 -54.219 -30.047 1 97.38 623 SER A CA 1
ATOM 4998 C C . SER A 1 623 ? 14.727 -54.938 -31.391 1 97.38 623 SER A C 1
ATOM 5000 O O . SER A 1 623 ? 15.641 -55.719 -31.703 1 97.38 623 SER A O 1
ATOM 5002 N N . PRO A 1 624 ? 13.805 -54.656 -32.219 1 97.38 624 PRO A N 1
ATOM 5003 C CA . PRO A 1 624 ? 13.672 -55.344 -33.5 1 97.38 624 PRO A CA 1
ATOM 5004 C C . PRO A 1 624 ? 14.766 -54.969 -34.5 1 97.38 624 PRO A C 1
ATOM 5006 O O . PRO A 1 624 ? 15.352 -53.875 -34.375 1 97.38 624 PRO A O 1
ATOM 5009 N N . LEU A 1 625 ? 15 -55.906 -35.406 1 94.69 625 LEU A N 1
ATOM 5010 C CA . LEU A 1 625 ? 15.758 -55.531 -36.594 1 94.69 625 LEU A CA 1
ATOM 5011 C C . LEU A 1 625 ? 15.031 -54.438 -37.375 1 94.69 625 LEU A C 1
ATOM 5013 O O . LEU A 1 625 ? 13.977 -54.688 -37.969 1 94.69 625 LEU A O 1
ATOM 5017 N N . SER A 1 626 ? 15.523 -53.219 -37.375 1 86.75 626 SER A N 1
ATOM 5018 C CA . SER A 1 626 ? 14.727 -52.062 -37.781 1 86.75 626 SER A CA 1
ATOM 5019 C C . SER A 1 626 ? 15.312 -51.406 -39 1 86.75 626 SER A C 1
ATOM 5021 O O . SER A 1 626 ? 14.922 -50.281 -39.375 1 86.75 626 SER A O 1
ATOM 5023 N N . ALA A 1 627 ? 16.172 -52.062 -39.656 1 84.81 627 ALA A N 1
ATOM 5024 C CA . ALA A 1 627 ? 16.766 -51.438 -40.812 1 84.81 627 ALA A CA 1
ATOM 5025 C C . ALA A 1 627 ? 15.703 -51 -41.812 1 84.81 627 ALA A C 1
ATOM 5027 O O . ALA A 1 627 ? 14.781 -51.75 -42.125 1 84.81 627 ALA A O 1
ATOM 5028 N N . ASN A 1 628 ? 15.781 -49.75 -42.25 1 88.06 628 ASN A N 1
ATOM 5029 C CA . ASN A 1 628 ? 14.938 -49.094 -43.25 1 88.06 628 ASN A CA 1
ATOM 5030 C C . ASN A 1 628 ? 13.508 -48.906 -42.75 1 88.06 628 ASN A C 1
ATOM 5032 O O . ASN A 1 628 ? 12.555 -48.938 -43.531 1 88.06 628 ASN A O 1
ATOM 5036 N N . HIS A 1 629 ? 13.32 -48.875 -41.5 1 92.75 629 HIS A N 1
ATOM 5037 C CA . HIS A 1 629 ? 12.031 -48.625 -40.875 1 92.75 629 HIS A CA 1
ATOM 5038 C C . HIS A 1 629 ? 12.109 -47.406 -39.969 1 92.75 629 HIS A C 1
ATOM 5040 O O . HIS A 1 629 ? 13.18 -47.094 -39.438 1 92.75 629 HIS A O 1
ATOM 5046 N N . THR A 1 630 ? 10.992 -46.75 -39.781 1 93.5 630 THR A N 1
ATOM 5047 C CA . THR A 1 630 ? 10.922 -45.531 -38.969 1 93.5 630 THR A CA 1
ATOM 5048 C C . THR A 1 630 ? 9.953 -45.75 -37.812 1 93.5 630 THR A C 1
ATOM 5050 O O . THR A 1 630 ? 8.867 -46.312 -38 1 93.5 630 THR A O 1
ATOM 5053 N N . TRP A 1 631 ? 10.422 -45.25 -36.656 1 96 631 TRP A N 1
ATOM 5054 C CA . TRP A 1 631 ? 9.594 -45.312 -35.469 1 96 631 TRP A CA 1
ATOM 5055 C C . TRP A 1 631 ? 8.586 -44.188 -35.438 1 96 631 TRP A C 1
ATOM 5057 O O . TRP A 1 631 ? 8.914 -43.062 -35.781 1 96 631 TRP A O 1
ATOM 5067 N N . THR A 1 632 ? 7.375 -44.469 -35 1 96.56 632 THR A N 1
ATOM 5068 C CA . THR A 1 632 ? 6.336 -43.469 -34.75 1 96.56 632 THR A CA 1
ATOM 5069 C C . THR A 1 632 ? 5.555 -43.812 -33.469 1 96.56 632 THR A C 1
ATOM 5071 O O . THR A 1 632 ? 5.246 -45 -33.25 1 96.56 632 THR A O 1
ATOM 5074 N N . LEU A 1 633 ? 5.289 -42.781 -32.688 1 97.56 633 LEU A N 1
ATOM 5075 C CA . LEU A 1 633 ? 4.512 -42.969 -31.469 1 97.56 633 LEU A CA 1
ATOM 5076 C C . LEU A 1 633 ? 3.074 -42.5 -31.672 1 97.56 633 LEU A C 1
ATOM 5078 O O . LEU A 1 633 ? 2.836 -41.469 -32.312 1 97.56 633 LEU A O 1
ATOM 5082 N N . ASN A 1 634 ? 2.199 -43.188 -31.125 1 97.12 634 ASN A N 1
ATOM 5083 C CA . ASN A 1 634 ? 0.797 -42.781 -31.141 1 97.12 634 ASN A CA 1
ATOM 5084 C C . ASN A 1 634 ? 0.414 -42.062 -29.844 1 97.12 634 ASN A C 1
ATOM 5086 O O . ASN A 1 634 ? 0.464 -42.656 -28.766 1 97.12 634 ASN A O 1
ATOM 5090 N N . LYS A 1 635 ? 0.113 -40.812 -29.953 1 96.44 635 LYS A N 1
ATOM 5091 C CA . LYS A 1 635 ? -0.341 -39.969 -28.844 1 96.44 635 LYS A CA 1
ATOM 5092 C C . LYS A 1 635 ? -1.675 -39.312 -29.172 1 96.44 635 LYS A C 1
ATOM 5094 O O . LYS A 1 635 ? -1.792 -38.594 -30.172 1 96.44 635 LYS A O 1
ATOM 5099 N N . LEU A 1 636 ? -2.629 -39.469 -28.344 1 95.44 636 LEU A N 1
ATOM 5100 C CA . LEU A 1 636 ? -3.938 -38.875 -28.562 1 95.44 636 LEU A CA 1
ATOM 5101 C C . LEU A 1 636 ? -4.438 -39.156 -29.969 1 95.44 636 LEU A C 1
ATOM 5103 O O . LEU A 1 636 ? -4.91 -38.25 -30.656 1 95.44 636 LEU A O 1
ATOM 5107 N N . LEU A 1 637 ? -4.188 -40.281 -30.406 1 91.69 637 LEU A N 1
ATOM 5108 C CA . LEU A 1 637 ? -4.621 -40.812 -31.703 1 91.69 637 LEU A CA 1
ATOM 5109 C C . LEU A 1 637 ? -3.879 -40.125 -32.844 1 91.69 637 LEU A C 1
ATOM 5111 O O . LEU A 1 637 ? -4.285 -40.219 -34 1 91.69 637 LEU A O 1
ATOM 5115 N N . MET A 1 638 ? -2.855 -39.438 -32.531 1 95.5 638 MET A N 1
ATOM 5116 C CA . MET A 1 638 ? -2.018 -38.781 -33.531 1 95.5 638 MET A CA 1
ATOM 5117 C C . MET A 1 638 ? -0.643 -39.438 -33.594 1 95.5 638 MET A C 1
ATOM 5119 O O . MET A 1 638 ? -0.164 -40 -32.625 1 95.5 638 MET A O 1
ATOM 5123 N N . LYS A 1 639 ? -0.068 -39.312 -34.781 1 96 639 LYS A N 1
ATOM 5124 C CA . LYS A 1 639 ? 1.29 -39.812 -34.969 1 96 639 LYS A CA 1
ATOM 5125 C C . LYS A 1 639 ? 2.324 -38.75 -34.594 1 96 639 LYS A C 1
ATOM 5127 O O . LYS A 1 639 ? 2.223 -37.594 -35 1 96 639 LYS A O 1
ATOM 5132 N N . VAL A 1 640 ? 3.24 -39.125 -33.781 1 97.06 640 VAL A N 1
ATOM 5133 C CA . VAL A 1 640 ? 4.309 -38.219 -33.344 1 97.06 640 VAL A CA 1
ATOM 5134 C C . VAL A 1 640 ? 5.664 -38.844 -33.688 1 97.06 640 VAL A C 1
ATOM 5136 O O . VAL A 1 640 ? 5.922 -40 -33.375 1 97.06 640 VAL A O 1
ATOM 5139 N N . ASP A 1 641 ? 6.477 -38.062 -34.344 1 96.25 641 ASP A N 1
ATOM 5140 C CA . ASP A 1 641 ? 7.848 -38.469 -34.656 1 96.25 641 ASP A CA 1
ATOM 5141 C C . ASP A 1 641 ? 8.758 -38.281 -33.438 1 96.25 641 ASP A C 1
ATOM 5143 O O . ASP A 1 641 ? 9.016 -37.156 -33.031 1 96.25 641 ASP A O 1
ATOM 5147 N N . PRO A 1 642 ? 9.266 -39.375 -32.906 1 96 642 PRO A N 1
ATOM 5148 C CA . PRO A 1 642 ? 10.117 -39.219 -31.719 1 96 642 PRO A CA 1
ATOM 5149 C C . PRO A 1 642 ? 11.445 -38.531 -32.031 1 96 642 PRO A C 1
ATOM 5151 O O . PRO A 1 642 ? 12.18 -38.125 -31.125 1 96 642 PRO A O 1
ATOM 5154 N N . CYS A 1 643 ? 11.711 -38.281 -33.312 1 95.56 643 CYS A N 1
ATOM 5155 C CA . CYS A 1 643 ? 12.984 -37.688 -33.688 1 95.56 643 CYS A CA 1
ATOM 5156 C C . CYS A 1 643 ? 12.828 -36.219 -34 1 95.56 643 CYS A C 1
ATOM 5158 O O . CYS A 1 643 ? 13.797 -35.562 -34.375 1 95.56 643 CYS A O 1
ATOM 5160 N N . ASP A 1 644 ? 11.695 -35.688 -33.812 1 96.25 644 ASP A N 1
ATOM 5161 C CA . ASP A 1 644 ? 11.438 -34.25 -34.031 1 96.25 644 ASP A CA 1
ATOM 5162 C C . ASP A 1 644 ? 11.078 -33.562 -32.719 1 96.25 644 ASP A C 1
ATOM 5164 O O . ASP A 1 644 ? 10.117 -32.781 -32.656 1 96.25 644 ASP A O 1
ATOM 5168 N N . VAL A 1 645 ? 11.766 -33.906 -31.656 1 98 645 VAL A N 1
ATOM 5169 C CA . VAL A 1 645 ? 11.57 -33.281 -30.344 1 98 645 VAL A CA 1
ATOM 5170 C C . VAL A 1 645 ? 12.516 -32.094 -30.203 1 98 645 VAL A C 1
ATOM 5172 O O . VAL A 1 645 ? 13.711 -32.188 -30.5 1 98 645 VAL A O 1
ATOM 5175 N N . VAL A 1 646 ? 12.023 -30.969 -29.781 1 98 646 VAL A N 1
ATOM 5176 C CA . VAL A 1 646 ? 12.797 -29.75 -29.656 1 98 646 VAL A CA 1
ATOM 5177 C C . VAL A 1 646 ? 13.859 -29.922 -28.578 1 98 646 VAL A C 1
ATOM 5179 O O . VAL A 1 646 ? 13.719 -30.766 -27.688 1 98 646 VAL A O 1
ATOM 5182 N N . LEU A 1 647 ? 14.961 -29.141 -28.672 1 97.25 647 LEU A N 1
ATOM 5183 C CA . LEU A 1 647 ? 15.977 -29.125 -27.625 1 97.25 647 LEU A CA 1
ATOM 5184 C C . LEU A 1 647 ? 15.344 -28.875 -26.25 1 97.25 647 LEU A C 1
ATOM 5186 O O . LEU A 1 647 ? 14.492 -28 -26.109 1 97.25 647 LEU A O 1
ATOM 5190 N N . ASN A 1 648 ? 15.727 -29.688 -25.25 1 96.62 648 ASN A N 1
ATOM 5191 C CA . ASN A 1 648 ? 15.242 -29.625 -23.875 1 96.62 648 ASN A CA 1
ATOM 5192 C C . ASN A 1 648 ? 13.805 -30.109 -23.766 1 96.62 648 ASN A C 1
ATOM 5194 O O . ASN A 1 648 ? 13.164 -29.938 -22.719 1 96.62 648 ASN A O 1
ATOM 5198 N N . GLY A 1 649 ? 13.203 -30.672 -24.828 1 97.31 649 GLY A N 1
ATOM 5199 C CA . GLY A 1 649 ? 11.953 -31.406 -24.766 1 97.31 649 GLY A CA 1
ATOM 5200 C C . GLY A 1 649 ? 12.141 -32.844 -24.312 1 97.31 649 GLY A C 1
ATOM 5201 O O . GLY A 1 649 ? 13.234 -33.25 -23.906 1 97.31 649 GLY A O 1
ATOM 5202 N N . SER A 1 650 ? 11.086 -33.656 -24.328 1 97.38 650 SER A N 1
ATOM 5203 C CA . SER A 1 650 ? 11.133 -35.031 -23.859 1 97.38 650 SER A CA 1
ATOM 5204 C C . SER A 1 650 ? 11.68 -35.969 -24.922 1 97.38 650 SER A C 1
ATOM 5206 O O . SER A 1 650 ? 10.922 -36.562 -25.688 1 97.38 650 SER A O 1
ATOM 5208 N N . GLN A 1 651 ? 12.922 -36.188 -24.875 1 97.5 651 GLN A N 1
ATOM 5209 C CA . GLN A 1 651 ? 13.609 -36.938 -25.938 1 97.5 651 GLN A CA 1
ATOM 5210 C C . GLN A 1 651 ? 13.398 -38.438 -25.781 1 97.5 651 GLN A C 1
ATOM 5212 O O . GLN A 1 651 ? 13.008 -39.125 -26.734 1 97.5 651 GLN A O 1
ATOM 5217 N N . TYR A 1 652 ? 13.547 -38.906 -24.562 1 97.31 652 TYR A N 1
ATOM 5218 C CA . TYR A 1 652 ? 13.734 -40.344 -24.375 1 97.31 652 TYR A CA 1
ATOM 5219 C C . TYR A 1 652 ? 12.531 -40.969 -23.688 1 97.31 652 TYR A C 1
ATOM 5221 O O . TYR A 1 652 ? 12.398 -42.188 -23.656 1 97.31 652 TYR A O 1
ATOM 5229 N N . VAL A 1 653 ? 11.68 -40.219 -23.109 1 97.31 653 VAL A N 1
ATOM 5230 C CA . VAL A 1 653 ? 10.555 -40.75 -22.328 1 97.31 653 VAL A CA 1
ATOM 5231 C C . VAL A 1 653 ? 9.242 -40.188 -22.891 1 97.31 653 VAL A C 1
ATOM 5233 O O . VAL A 1 653 ? 9.062 -38.969 -22.969 1 97.31 653 VAL A O 1
ATOM 5236 N N . HIS A 1 654 ? 8.328 -41.031 -23.281 1 97.88 654 HIS A N 1
ATOM 5237 C CA . HIS A 1 654 ? 7.102 -40.594 -23.938 1 97.88 654 HIS A CA 1
ATOM 5238 C C . HIS A 1 654 ? 5.887 -41.375 -23.422 1 97.88 654 HIS A C 1
ATOM 5240 O O . HIS A 1 654 ? 5.957 -42.594 -23.234 1 97.88 654 HIS A O 1
ATOM 5246 N N . GLY A 1 655 ? 4.844 -40.625 -23.109 1 97.31 655 GLY A N 1
ATOM 5247 C CA . GLY A 1 655 ? 3.555 -41.312 -23 1 97.31 655 GLY A CA 1
ATOM 5248 C C . GLY A 1 655 ? 2.955 -41.656 -24.344 1 97.31 655 GLY A C 1
ATOM 5249 O O . GLY A 1 655 ? 3.164 -40.969 -25.328 1 97.31 655 GLY A O 1
ATOM 5250 N N . ILE A 1 656 ? 2.232 -42.812 -24.375 1 96.88 656 ILE A N 1
ATOM 5251 C CA . ILE A 1 656 ? 1.558 -43.188 -25.609 1 96.88 656 ILE A CA 1
ATOM 5252 C C . ILE A 1 656 ? 0.107 -43.562 -25.312 1 96.88 656 ILE A C 1
ATOM 5254 O O . ILE A 1 656 ? -0.23 -43.906 -24.172 1 96.88 656 ILE A O 1
ATOM 5258 N N . ASN A 1 657 ? -0.661 -43.469 -26.328 1 93.44 657 ASN A N 1
ATOM 5259 C CA . ASN A 1 657 ? -2.025 -43.969 -26.234 1 93.44 657 ASN A CA 1
ATOM 5260 C C . ASN A 1 657 ? -2.059 -45.5 -26.203 1 93.44 657 ASN A C 1
ATOM 5262 O O . ASN A 1 657 ? -2.35 -46.094 -25.156 1 93.44 657 ASN A O 1
ATOM 5266 N N . THR A 1 658 ? -1.699 -46.188 -27.422 1 93.38 658 THR A N 1
ATOM 5267 C CA . THR A 1 658 ? -1.684 -47.625 -27.344 1 93.38 658 THR A CA 1
ATOM 5268 C C . THR A 1 658 ? -0.67 -48.219 -28.328 1 93.38 658 THR A C 1
ATOM 5270 O O . THR A 1 658 ? -0.325 -49.406 -28.25 1 93.38 658 THR A O 1
ATOM 5273 N N . TYR A 1 659 ? -0.105 -47.375 -29.203 1 94.94 659 TYR A N 1
ATOM 5274 C CA . TYR A 1 659 ? 0.675 -48 -30.266 1 94.94 659 TYR A CA 1
ATOM 5275 C C . TYR A 1 659 ? 2.039 -47.344 -30.406 1 94.94 659 TYR A C 1
ATOM 5277 O O . TYR A 1 659 ? 2.176 -46.125 -30.156 1 94.94 659 TYR A O 1
ATOM 5285 N N . VAL A 1 660 ? 2.924 -48.156 -30.797 1 97.5 660 VAL A N 1
ATOM 5286 C CA . VAL A 1 660 ? 4.203 -47.75 -31.375 1 97.5 660 VAL A CA 1
ATOM 5287 C C . VAL A 1 660 ? 4.391 -48.438 -32.75 1 97.5 660 VAL A C 1
ATOM 5289 O O . VAL A 1 660 ? 4.133 -49.625 -32.875 1 97.5 660 VAL A O 1
ATOM 5292 N N . PHE A 1 661 ? 4.859 -47.656 -33.75 1 96.69 661 PHE A N 1
ATOM 5293 C CA . PHE A 1 661 ? 5 -48.188 -35.094 1 96.69 661 PHE A CA 1
ATOM 5294 C C . PHE A 1 661 ? 6.461 -48.219 -35.5 1 96.69 661 PHE A C 1
ATOM 5296 O O . PHE A 1 661 ? 7.238 -47.344 -35.156 1 96.69 661 PHE A O 1
ATOM 5303 N N . LEU A 1 662 ? 6.773 -49.219 -36.156 1 97.06 662 LEU A N 1
ATOM 5304 C CA . LEU A 1 662 ? 8.016 -49.375 -36.906 1 97.06 662 LEU A CA 1
ATOM 5305 C C . LEU A 1 662 ? 7.734 -49.75 -38.344 1 97.06 662 LEU A C 1
ATOM 5307 O O . LEU A 1 662 ? 7.609 -50.938 -38.656 1 97.06 662 LEU A O 1
ATOM 5311 N N . LEU A 1 663 ? 7.703 -48.75 -39.219 1 95.5 663 LEU A N 1
ATOM 5312 C CA . LEU A 1 663 ? 7.227 -48.969 -40.594 1 95.5 663 LEU A CA 1
ATOM 5313 C C . LEU A 1 663 ? 8.25 -48.469 -41.625 1 95.5 663 LEU A C 1
ATOM 5315 O O . LEU A 1 663 ? 9.031 -47.562 -41.312 1 95.5 663 LEU A O 1
ATOM 5319 N N . ASP A 1 664 ? 8.18 -49.062 -42.75 1 94.5 664 ASP A N 1
ATOM 5320 C CA . ASP A 1 664 ? 9.039 -48.625 -43.844 1 94.5 664 ASP A CA 1
ATOM 5321 C C . ASP A 1 664 ? 8.328 -47.625 -44.75 1 94.5 664 ASP A C 1
ATOM 5323 O O . ASP A 1 664 ? 7.27 -47.094 -44.375 1 94.5 664 ASP A O 1
ATOM 5327 N N . GLY A 1 665 ? 8.945 -47.312 -45.844 1 91.12 665 GLY A N 1
ATOM 5328 C CA . GLY A 1 665 ? 8.406 -46.344 -46.75 1 91.12 665 GLY A CA 1
ATOM 5329 C C . GLY A 1 665 ? 7.059 -46.719 -47.344 1 91.12 665 GLY A C 1
ATOM 5330 O O . GLY A 1 665 ? 6.285 -45.875 -47.75 1 91.12 665 GLY A O 1
ATOM 5331 N N . GLU A 1 666 ? 6.777 -48.031 -47.344 1 93 666 GLU A N 1
ATOM 5332 C CA . GLU A 1 666 ? 5.516 -48.531 -47.875 1 93 666 GLU A CA 1
ATOM 5333 C C . GLU A 1 666 ? 4.504 -48.781 -46.781 1 93 666 GLU A C 1
ATOM 5335 O O . GLU A 1 666 ? 3.475 -49.438 -47 1 93 666 GLU A O 1
ATOM 5340 N N . SER A 1 667 ? 4.852 -48.375 -45.562 1 92.62 667 SER A N 1
ATOM 5341 C CA . SER A 1 667 ? 3.994 -48.5 -44.406 1 92.62 667 SER A CA 1
ATOM 5342 C C . SER A 1 667 ? 3.816 -49.969 -44 1 92.62 667 SER A C 1
ATOM 5344 O O . SER A 1 667 ? 2.74 -50.344 -43.531 1 92.62 667 SER A O 1
ATOM 5346 N N . THR A 1 668 ? 4.758 -50.812 -44.25 1 95 668 THR A N 1
ATOM 5347 C CA . THR A 1 668 ? 4.781 -52.188 -43.781 1 95 668 THR A CA 1
ATOM 5348 C C . THR A 1 668 ? 5.801 -52.344 -42.656 1 95 668 THR A C 1
ATOM 5350 O O . THR A 1 668 ? 6.781 -51.625 -42.594 1 95 668 THR A O 1
ATOM 5353 N N . GLY A 1 669 ? 5.512 -53.219 -41.781 1 96.25 669 GLY A N 1
ATOM 5354 C CA . GLY A 1 669 ? 6.434 -53.438 -40.688 1 96.25 669 GLY A CA 1
ATOM 5355 C C . GLY A 1 669 ? 5.758 -54 -39.438 1 96.25 669 GLY A C 1
ATOM 5356 O O . GLY A 1 669 ? 4.957 -54.938 -39.5 1 96.25 669 GLY A O 1
ATOM 5357 N N . LEU A 1 670 ? 6.145 -53.375 -38.281 1 96.62 670 LEU A N 1
ATOM 5358 C CA . LEU A 1 670 ? 5.633 -53.844 -37 1 96.62 670 LEU A CA 1
ATOM 5359 C C . LEU A 1 670 ? 4.805 -52.75 -36.312 1 96.62 670 LEU A C 1
ATOM 5361 O O . LEU A 1 670 ? 5.121 -51.562 -36.438 1 96.62 670 LEU A O 1
ATOM 5365 N N . GLN A 1 671 ? 3.826 -53.156 -35.75 1 96.81 671 GLN A N 1
ATOM 5366 C CA . GLN A 1 671 ? 3.082 -52.344 -34.781 1 96.81 671 GLN A CA 1
ATOM 5367 C C . GLN A 1 671 ? 3.066 -53.031 -33.406 1 96.81 671 GLN A C 1
ATOM 5369 O O . GLN A 1 671 ? 2.666 -54.188 -33.281 1 96.81 671 GLN A O 1
ATOM 5374 N N . LEU A 1 672 ? 3.611 -52.375 -32.469 1 97.94 672 LEU A N 1
ATOM 5375 C CA . LEU A 1 672 ? 3.562 -52.844 -31.078 1 97.94 672 LEU A CA 1
ATOM 5376 C C . LEU A 1 672 ? 2.406 -52.188 -30.328 1 97.94 672 LEU A C 1
ATOM 5378 O O . LEU A 1 672 ? 2.318 -50.938 -30.266 1 97.94 672 LEU A O 1
ATOM 5382 N N . TRP A 1 673 ? 1.592 -53 -29.828 1 97.75 673 TRP A N 1
ATOM 5383 C CA . TRP A 1 673 ? 0.412 -52.531 -29.109 1 97.75 673 TRP A CA 1
ATOM 5384 C C . TRP A 1 673 ? 0.571 -52.781 -27.609 1 97.75 673 TRP A C 1
ATOM 5386 O O . TRP A 1 673 ? 0.999 -53.844 -27.172 1 97.75 673 TRP A O 1
ATOM 5396 N N . SER A 1 674 ? 0.343 -51.75 -26.797 1 98 674 SER A N 1
ATOM 5397 C CA . SER A 1 674 ? 0.323 -51.844 -25.344 1 98 674 SER A CA 1
ATOM 5398 C C . SER A 1 674 ? -1.036 -51.438 -24.781 1 98 674 SER A C 1
ATOM 5400 O O . SER A 1 674 ? -1.428 -50.25 -24.891 1 98 674 SER A O 1
ATOM 5402 N N . GLN A 1 675 ? -1.692 -52.312 -24.156 1 97.44 675 GLN A N 1
ATOM 5403 C CA . GLN A 1 675 ? -3.033 -52.031 -23.641 1 97.44 675 GLN A CA 1
ATOM 5404 C C . GLN A 1 675 ? -2.977 -51.281 -22.328 1 97.44 675 GLN A C 1
ATOM 5406 O O . GLN A 1 675 ? -3.736 -50.312 -22.109 1 97.44 675 GLN A O 1
ATOM 5411 N N . ASP A 1 676 ? -2.062 -51.688 -21.453 1 97.62 676 ASP A N 1
ATOM 5412 C CA . ASP A 1 676 ? -2.137 -51.25 -20.062 1 97.62 676 ASP A CA 1
ATOM 5413 C C . ASP A 1 676 ? -1.001 -50.281 -19.734 1 97.62 676 ASP A C 1
ATOM 5415 O O . ASP A 1 676 ? -1.194 -49.312 -19 1 97.62 676 ASP A O 1
ATOM 5419 N N . VAL A 1 677 ? 0.201 -50.469 -20.281 1 98.12 677 VAL A N 1
ATOM 5420 C CA . VAL A 1 677 ? 1.392 -49.719 -19.922 1 98.12 677 VAL A CA 1
ATOM 5421 C C . VAL A 1 677 ? 1.496 -48.469 -20.797 1 98.12 677 VAL A C 1
ATOM 5423 O O . VAL A 1 677 ? 1.653 -48.594 -22.016 1 98.12 677 VAL A O 1
ATOM 5426 N N . PRO A 1 678 ? 1.456 -47.344 -20.234 1 97.75 678 PRO A N 1
ATOM 5427 C CA . PRO A 1 678 ? 1.286 -46.094 -21.031 1 97.75 678 PRO A CA 1
ATOM 5428 C C . PRO A 1 678 ? 2.611 -45.406 -21.344 1 97.75 678 PRO A C 1
ATOM 5430 O O . PRO A 1 678 ? 2.631 -44.406 -22.031 1 97.75 678 PRO A O 1
ATOM 5433 N N . LEU A 1 679 ? 3.73 -45.875 -20.906 1 98.31 679 LEU A N 1
ATOM 5434 C CA . LEU A 1 679 ? 4.988 -45.156 -20.984 1 98.31 679 LEU A CA 1
ATOM 5435 C C . LEU A 1 679 ? 6.031 -45.938 -21.781 1 98.31 679 LEU A C 1
ATOM 5437 O O . LEU A 1 679 ? 6.141 -47.156 -21.609 1 98.31 679 LEU A O 1
ATOM 5441 N N . VAL A 1 680 ? 6.785 -45.219 -22.594 1 97.94 680 VAL A N 1
ATOM 5442 C CA . VAL A 1 680 ? 7.82 -45.875 -23.391 1 97.94 680 VAL A CA 1
ATOM 5443 C C . VAL A 1 680 ? 9.141 -45.125 -23.219 1 97.94 680 VAL A C 1
ATOM 5445 O O . VAL A 1 680 ? 9.164 -43.875 -23.172 1 97.94 680 VAL A O 1
ATOM 5448 N N . PHE A 1 681 ? 10.195 -45.906 -23.109 1 98.25 681 PHE A N 1
ATOM 5449 C CA . PHE A 1 681 ? 11.555 -45.406 -23.156 1 98.25 681 PHE A CA 1
ATOM 5450 C C . PHE A 1 681 ? 12.18 -45.656 -24.516 1 98.25 681 PHE A C 1
ATOM 5452 O O . PHE A 1 681 ? 11.945 -46.688 -25.125 1 98.25 681 PHE A O 1
ATOM 5459 N N . ILE A 1 682 ? 12.961 -44.75 -24.938 1 97.94 682 ILE A N 1
ATOM 5460 C CA . ILE A 1 682 ? 13.703 -44.906 -26.172 1 97.94 682 ILE A CA 1
ATOM 5461 C C . ILE A 1 682 ? 15.18 -45.156 -25.859 1 97.94 682 ILE A C 1
ATOM 5463 O O . ILE A 1 682 ? 15.797 -44.375 -25.125 1 97.94 682 ILE A O 1
ATOM 5467 N N . GLY A 1 683 ? 15.68 -46.25 -26.375 1 97.56 683 GLY A N 1
ATOM 5468 C CA . GLY A 1 683 ? 17.109 -46.5 -26.359 1 97.56 683 GLY A CA 1
ATOM 5469 C C . GLY A 1 683 ? 17.781 -46.25 -27.703 1 97.56 683 GLY A C 1
ATOM 5470 O O . GLY A 1 683 ? 17.219 -46.531 -28.75 1 97.56 683 GLY A O 1
ATOM 5471 N N . THR A 1 684 ? 18.938 -45.719 -27.625 1 96.44 684 THR A N 1
ATOM 5472 C CA . THR A 1 684 ? 19.734 -45.469 -28.828 1 96.44 684 THR A CA 1
ATOM 5473 C C . THR A 1 684 ? 21.094 -46.156 -28.734 1 96.44 684 THR A C 1
ATOM 5475 O O . THR A 1 684 ? 21.391 -46.812 -27.75 1 96.44 684 THR A O 1
ATOM 5478 N N . ALA A 1 685 ? 21.828 -45.969 -29.781 1 94.5 685 ALA A N 1
ATOM 5479 C CA . ALA A 1 685 ? 23.172 -46.562 -29.812 1 94.5 685 ALA A CA 1
ATOM 5480 C C . ALA A 1 685 ? 24.031 -46.031 -28.672 1 94.5 685 ALA A C 1
ATOM 5482 O O . ALA A 1 685 ? 24.859 -46.781 -28.141 1 94.5 685 ALA A O 1
ATOM 5483 N N . ASP A 1 686 ? 23.719 -44.875 -28.266 1 92.12 686 ASP A N 1
ATOM 5484 C CA . ASP A 1 686 ? 24.609 -44.219 -27.312 1 92.12 686 ASP A CA 1
ATOM 5485 C C . ASP A 1 686 ? 23.922 -44.031 -25.969 1 92.12 686 ASP A C 1
ATOM 5487 O O . ASP A 1 686 ? 24.531 -43.531 -25.031 1 92.12 686 ASP A O 1
ATOM 5491 N N . HIS A 1 687 ? 22.672 -44.375 -25.938 1 94.94 687 HIS A N 1
ATOM 5492 C CA . HIS A 1 687 ? 21.922 -44.125 -24.719 1 94.94 687 HIS A CA 1
ATOM 5493 C C . HIS A 1 687 ? 20.969 -45.281 -24.406 1 94.94 687 HIS A C 1
ATOM 5495 O O . HIS A 1 687 ? 20.047 -45.531 -25.188 1 94.94 687 HIS A O 1
ATOM 5501 N N . VAL A 1 688 ? 21.203 -45.906 -23.266 1 95.88 688 VAL A N 1
ATOM 5502 C CA . VAL A 1 688 ? 20.375 -47.031 -22.844 1 95.88 688 VAL A CA 1
ATOM 5503 C C . VAL A 1 688 ? 19 -46.5 -22.422 1 95.88 688 VAL A C 1
ATOM 5505 O O . VAL A 1 688 ? 18.875 -45.438 -21.844 1 95.88 688 VAL A O 1
ATOM 5508 N N . ASP A 1 689 ? 17.953 -47.25 -22.781 1 96.62 689 ASP A N 1
ATOM 5509 C CA . ASP A 1 689 ? 16.609 -46.906 -22.328 1 96.62 689 ASP A CA 1
ATOM 5510 C C . ASP A 1 689 ? 16.547 -46.812 -20.812 1 96.62 689 ASP A C 1
ATOM 5512 O O . ASP A 1 689 ? 16.984 -47.75 -20.109 1 96.62 689 ASP A O 1
ATOM 5516 N N . SER A 1 690 ? 16.047 -45.75 -20.281 1 96.62 690 SER A N 1
ATOM 5517 C CA . SER A 1 690 ? 15.977 -45.5 -18.844 1 96.62 690 SER A CA 1
ATOM 5518 C C . SER A 1 690 ? 14.859 -44.531 -18.516 1 96.62 690 SER A C 1
ATOM 5520 O O . SER A 1 690 ? 14.32 -43.875 -19.406 1 96.62 690 SER A O 1
ATOM 5522 N N . PRO A 1 691 ? 14.516 -44.469 -17.234 1 96.31 691 PRO A N 1
ATOM 5523 C CA . PRO A 1 691 ? 13.461 -43.531 -16.844 1 96.31 691 PRO A CA 1
ATOM 5524 C C . PRO A 1 691 ? 13.961 -42.094 -16.781 1 96.31 691 PRO A C 1
ATOM 5526 O O . PRO A 1 691 ? 13.156 -41.156 -16.641 1 96.31 691 PRO A O 1
ATOM 5529 N N . PHE A 1 692 ? 15.219 -41.781 -16.922 1 95.94 692 PHE A N 1
ATOM 5530 C CA . PHE A 1 692 ? 15.758 -40.406 -16.859 1 95.94 692 PHE A CA 1
ATOM 5531 C C . PHE A 1 692 ? 15.539 -39.688 -18.188 1 95.94 692 PHE A C 1
ATOM 5533 O O . PHE A 1 692 ? 15.859 -40.219 -19.25 1 95.94 692 PHE A O 1
ATOM 5540 N N . PRO A 1 693 ? 15 -38.5 -18.125 1 93.69 693 PRO A N 1
ATOM 5541 C CA . PRO A 1 693 ? 14.703 -37.781 -19.359 1 93.69 693 PRO A CA 1
ATOM 5542 C C . PRO A 1 693 ? 15.953 -37.219 -20.031 1 93.69 693 PRO A C 1
ATOM 5544 O O . PRO A 1 693 ? 15.883 -36.719 -21.141 1 93.69 693 PRO A O 1
ATOM 5547 N N . VAL A 1 694 ? 17.109 -37.25 -19.484 1 94.75 694 VAL A N 1
ATOM 5548 C CA . VAL A 1 694 ? 18.344 -36.656 -19.984 1 94.75 694 VAL A CA 1
ATOM 5549 C C . VAL A 1 694 ? 19.172 -37.719 -20.703 1 94.75 694 VAL A C 1
ATOM 5551 O O . VAL A 1 694 ? 19.062 -38.906 -20.422 1 94.75 694 VAL A O 1
ATOM 5554 N N . PRO A 1 695 ? 20.031 -37.312 -21.516 1 95.62 695 PRO A N 1
ATOM 5555 C CA . PRO A 1 695 ? 20.266 -35.969 -22 1 95.62 695 PRO A CA 1
ATOM 5556 C C . PRO A 1 695 ? 19.078 -35.375 -22.766 1 95.62 695 PRO A C 1
ATOM 5558 O O . PRO A 1 695 ? 18.125 -36.125 -23.062 1 95.62 695 PRO A O 1
ATOM 5561 N N . LEU A 1 696 ? 19.141 -34.125 -22.984 1 95.75 696 LEU A N 1
ATOM 5562 C CA . LEU A 1 696 ? 17.984 -33.438 -23.562 1 95.75 696 LEU A CA 1
ATOM 5563 C C . LEU A 1 696 ? 18.281 -32.969 -25 1 95.75 696 LEU A C 1
ATOM 5565 O O . LEU A 1 696 ? 17.438 -32.344 -25.641 1 95.75 696 LEU A O 1
ATOM 5569 N N . GLN A 1 697 ? 19.438 -33.281 -25.484 1 96.25 697 GLN A N 1
ATOM 5570 C CA . GLN A 1 697 ? 19.797 -32.969 -26.859 1 96.25 697 GLN A CA 1
ATOM 5571 C C . GLN A 1 697 ? 19.078 -33.906 -27.828 1 96.25 697 GLN A C 1
ATOM 5573 O O . GLN A 1 697 ? 19 -35.125 -27.609 1 96.25 697 GLN A O 1
ATOM 5578 N N . PRO A 1 698 ? 18.531 -33.312 -28.891 1 95.56 698 PRO A N 1
ATOM 5579 C CA . PRO A 1 698 ? 17.969 -34.188 -29.906 1 95.56 698 PRO A CA 1
ATOM 5580 C C . PRO A 1 698 ? 18.969 -35.25 -30.406 1 95.56 698 PRO A C 1
ATOM 5582 O O . PRO A 1 698 ? 20.172 -34.938 -30.5 1 95.56 698 PRO A O 1
ATOM 5585 N N . PHE A 1 699 ? 18.5 -36.406 -30.734 1 94.94 699 PHE A N 1
ATOM 5586 C CA . PHE A 1 699 ? 19.375 -37.469 -31.219 1 94.94 699 PHE A CA 1
ATOM 5587 C C . PHE A 1 699 ? 19.031 -37.812 -32.656 1 94.94 699 PHE A C 1
ATOM 5589 O O . PHE A 1 699 ? 18 -37.375 -33.188 1 94.94 699 PHE A O 1
ATOM 5596 N N . GLU A 1 700 ? 19.906 -38.656 -33.312 1 92.25 700 GLU A N 1
ATOM 5597 C CA . GLU A 1 700 ? 19.688 -39.094 -34.656 1 92.25 700 GLU A CA 1
ATOM 5598 C C . GLU A 1 700 ? 18.703 -40.25 -34.719 1 92.25 700 GLU A C 1
ATOM 5600 O O . GLU A 1 700 ? 18.844 -41.25 -34 1 92.25 700 GLU A O 1
ATOM 5605 N N . CYS A 1 701 ? 17.797 -40.156 -35.562 1 91.44 701 CYS A N 1
ATOM 5606 C CA . CYS A 1 701 ? 16.719 -41.125 -35.656 1 91.44 701 CYS A CA 1
ATOM 5607 C C . CYS A 1 701 ? 17.266 -42.531 -35.938 1 91.44 701 CYS A C 1
ATOM 5609 O O . CYS A 1 701 ? 16.734 -43.531 -35.406 1 91.44 701 CYS A O 1
ATOM 5611 N N . SER A 1 702 ? 18.297 -42.562 -36.688 1 91.31 702 SER A N 1
ATOM 5612 C CA . SER A 1 702 ? 18.891 -43.812 -37.062 1 91.31 702 SER A CA 1
ATOM 5613 C C . SER A 1 702 ? 19.562 -44.5 -35.875 1 91.31 702 SER A C 1
ATOM 5615 O O . SER A 1 702 ? 19.891 -45.688 -35.938 1 91.31 702 SER A O 1
ATOM 5617 N N . SER A 1 703 ? 19.688 -43.781 -34.875 1 94.31 703 SER A N 1
ATOM 5618 C CA . SER A 1 703 ? 20.406 -44.312 -33.719 1 94.31 703 SER A CA 1
ATOM 5619 C C . SER A 1 703 ? 19.469 -45.062 -32.781 1 94.31 703 SER A C 1
ATOM 5621 O O . SER A 1 703 ? 19.922 -45.75 -31.844 1 94.31 703 SER A O 1
ATOM 5623 N N . ILE A 1 704 ? 18.172 -45 -33 1 96.12 704 ILE A N 1
ATOM 5624 C CA . ILE A 1 704 ? 17.234 -45.719 -32.125 1 96.12 704 ILE A CA 1
ATOM 5625 C C . ILE A 1 704 ? 17.438 -47.219 -32.25 1 96.12 704 ILE A C 1
ATOM 5627 O O . ILE A 1 704 ? 17.484 -47.75 -33.344 1 96.12 704 ILE A O 1
ATOM 5631 N N . ARG A 1 705 ? 17.578 -47.875 -31.094 1 94.56 705 ARG A N 1
ATOM 5632 C CA . ARG A 1 705 ? 17.812 -49.312 -31.078 1 94.56 705 ARG A CA 1
ATOM 5633 C C . ARG A 1 705 ? 16.609 -50.062 -30.516 1 94.56 705 ARG A C 1
ATOM 5635 O O . ARG A 1 705 ? 16.359 -51.188 -30.906 1 94.56 705 ARG A O 1
ATOM 5642 N N . ASN A 1 706 ? 16.016 -49.469 -29.625 1 95.62 706 ASN A N 1
ATOM 5643 C CA . ASN A 1 706 ? 14.914 -50.188 -28.984 1 95.62 706 ASN A CA 1
ATOM 5644 C C . ASN A 1 706 ? 13.891 -49.25 -28.391 1 95.62 706 ASN A C 1
ATOM 5646 O O . ASN A 1 706 ? 14.188 -48.062 -28.172 1 95.62 706 ASN A O 1
ATOM 5650 N N . ILE A 1 707 ? 12.742 -49.781 -28.219 1 97 707 ILE A N 1
ATOM 5651 C CA . ILE A 1 707 ? 11.68 -49.188 -27.406 1 97 707 ILE A CA 1
ATOM 5652 C C . ILE A 1 707 ? 11.305 -50.125 -26.266 1 97 707 ILE A C 1
ATOM 5654 O O . ILE A 1 707 ? 11.164 -51.344 -26.484 1 97 707 ILE A O 1
ATOM 5658 N N . SER A 1 708 ? 11.266 -49.531 -25.078 1 98.44 708 SER A N 1
ATOM 5659 C CA . SER A 1 708 ? 10.898 -50.344 -23.906 1 98.44 708 SER A CA 1
ATOM 5660 C C . SER A 1 708 ? 9.656 -49.781 -23.234 1 98.44 708 SER A C 1
ATOM 5662 O O . SER A 1 708 ? 9.641 -48.594 -22.812 1 98.44 708 SER A O 1
ATOM 5664 N N . PHE A 1 709 ? 8.625 -50.594 -23.109 1 98.62 709 PHE A N 1
ATOM 5665 C CA . PHE A 1 709 ? 7.457 -50.188 -22.328 1 98.62 709 PHE A CA 1
ATOM 5666 C C . PHE A 1 709 ? 7.777 -50.219 -20.828 1 98.62 709 PHE A C 1
ATOM 5668 O O . PHE A 1 709 ? 8.07 -51.281 -20.266 1 98.62 709 PHE A O 1
ATOM 5675 N N . ASN A 1 710 ? 7.754 -49.062 -20.234 1 98.69 710 ASN A N 1
ATOM 5676 C CA . ASN A 1 710 ? 8.102 -48.969 -18.828 1 98.69 710 ASN A CA 1
ATOM 5677 C C . ASN A 1 710 ? 6.906 -49.312 -17.938 1 98.69 710 ASN A C 1
ATOM 5679 O O . ASN A 1 710 ? 5.93 -48.562 -17.891 1 98.69 710 ASN A O 1
ATOM 5683 N N . ILE A 1 711 ? 7.047 -50.344 -17.188 1 98.5 711 ILE A N 1
ATOM 5684 C CA . ILE A 1 711 ? 5.977 -50.844 -16.312 1 98.5 711 ILE A CA 1
ATOM 5685 C C . ILE A 1 711 ? 5.996 -50.062 -15 1 98.5 711 ILE A C 1
ATOM 5687 O O . ILE A 1 711 ? 4.945 -49.75 -14.438 1 98.5 711 ILE A O 1
ATOM 5691 N N . TYR A 1 712 ? 7.164 -49.781 -14.555 1 98.31 712 TYR A N 1
ATOM 5692 C CA . TYR A 1 712 ? 7.293 -49.125 -13.258 1 98.31 712 TYR A CA 1
ATOM 5693 C C . TYR A 1 712 ? 8.633 -48.406 -13.148 1 98.31 712 TYR A C 1
ATOM 5695 O O . TYR A 1 712 ? 9.656 -48.906 -13.633 1 98.31 712 TYR A O 1
ATOM 5703 N N . ASN A 1 713 ? 8.594 -47.25 -12.547 1 97.75 713 ASN A N 1
ATOM 5704 C CA . ASN A 1 713 ? 9.805 -46.625 -12.023 1 97.75 713 ASN A CA 1
ATOM 5705 C C . ASN A 1 713 ? 9.5 -45.75 -10.805 1 97.75 713 ASN A C 1
ATOM 5707 O O . ASN A 1 713 ? 8.344 -45.438 -10.531 1 97.75 713 ASN A O 1
ATOM 5711 N N . ASN A 1 714 ? 10.477 -45.438 -10 1 96 714 ASN A N 1
ATOM 5712 C CA . ASN A 1 714 ? 10.289 -44.594 -8.828 1 96 714 ASN A CA 1
ATOM 5713 C C . ASN A 1 714 ? 11.461 -43.625 -8.656 1 96 714 ASN A C 1
ATOM 5715 O O . ASN A 1 714 ? 11.992 -43.469 -7.551 1 96 714 ASN A O 1
ATOM 5719 N N . ILE A 1 715 ? 11.766 -42.938 -9.703 1 93.62 715 ILE A N 1
ATOM 5720 C CA . ILE A 1 715 ? 12.938 -42.094 -9.641 1 93.62 715 ILE A CA 1
ATOM 5721 C C . ILE A 1 715 ? 12.547 -40.719 -9.086 1 93.62 715 ILE A C 1
ATOM 5723 O O . ILE A 1 715 ? 13.227 -39.719 -9.336 1 93.62 715 ILE A O 1
ATOM 5727 N N . TRP A 1 716 ? 11.5 -40.594 -8.344 1 88.12 716 TRP A N 1
ATOM 5728 C CA . TRP A 1 716 ? 11 -39.344 -7.82 1 88.12 716 TRP A CA 1
ATOM 5729 C C . TRP A 1 716 ? 11.039 -39.312 -6.297 1 88.12 716 TRP A C 1
ATOM 5731 O O . TRP A 1 716 ? 11.023 -40.375 -5.66 1 88.12 716 TRP A O 1
ATOM 5741 N N . ASN A 1 717 ? 11.117 -38.094 -5.785 1 88.44 717 ASN A N 1
ATOM 5742 C CA . ASN A 1 717 ? 11.062 -37.906 -4.34 1 88.44 717 ASN A CA 1
ATOM 5743 C C . ASN A 1 717 ? 9.984 -36.875 -3.953 1 88.44 717 ASN A C 1
ATOM 5745 O O . ASN A 1 717 ? 9.984 -36.375 -2.834 1 88.44 717 ASN A O 1
ATOM 5749 N N . THR A 1 718 ? 9.156 -36.5 -4.938 1 86.81 718 THR A N 1
ATOM 5750 C CA . THR A 1 718 ? 7.996 -35.656 -4.695 1 86.81 718 THR A CA 1
ATOM 5751 C C . THR A 1 718 ? 6.949 -35.844 -5.789 1 86.81 718 THR A C 1
ATOM 5753 O O . THR A 1 718 ? 7.199 -36.5 -6.785 1 86.81 718 THR A O 1
ATOM 5756 N N . ASN A 1 719 ? 5.707 -35.438 -5.609 1 89.75 719 ASN A N 1
ATOM 5757 C CA . ASN A 1 719 ? 4.621 -35.312 -6.574 1 89.75 719 ASN A CA 1
ATOM 5758 C C . ASN A 1 719 ? 4.023 -36.656 -6.938 1 89.75 719 ASN A C 1
ATOM 5760 O O . ASN A 1 719 ? 2.857 -36.75 -7.328 1 89.75 719 ASN A O 1
ATOM 5764 N N . TYR A 1 720 ? 4.969 -37.719 -6.875 1 93.62 720 TYR A N 1
ATOM 5765 C CA . TYR A 1 720 ? 4.574 -39.062 -7.258 1 93.62 720 TYR A CA 1
ATOM 5766 C C . TYR A 1 720 ? 4.875 -40.062 -6.141 1 93.62 720 TYR A C 1
ATOM 5768 O O . TYR A 1 720 ? 5.66 -39.781 -5.234 1 93.62 720 TYR A O 1
ATOM 5776 N N . PRO A 1 721 ? 4.223 -41.219 -6.191 1 94.94 721 PRO A N 1
ATOM 5777 C CA . PRO A 1 721 ? 4.578 -42.25 -5.207 1 94.94 721 PRO A CA 1
ATOM 5778 C C . PRO A 1 721 ? 6.062 -42.594 -5.23 1 94.94 721 PRO A C 1
ATOM 5780 O O . PRO A 1 721 ? 6.645 -42.781 -6.305 1 94.94 721 PRO A O 1
ATOM 5783 N N . MET A 1 722 ? 6.648 -42.812 -4.082 1 94.44 722 MET A N 1
ATOM 5784 C CA . MET A 1 722 ? 8.102 -42.938 -3.945 1 94.44 722 MET A CA 1
ATOM 5785 C C . MET A 1 722 ? 8.516 -44.406 -3.863 1 94.44 722 MET A C 1
ATOM 5787 O O . MET A 1 722 ? 9.688 -44.75 -4.027 1 94.44 722 MET A O 1
ATOM 5791 N N . TRP A 1 723 ? 7.559 -45.25 -3.541 1 95.94 723 TRP A N 1
ATOM 5792 C CA . TRP A 1 723 ? 7.758 -46.719 -3.533 1 95.94 723 TRP A CA 1
ATOM 5793 C C . TRP A 1 723 ? 6.477 -47.438 -3.914 1 95.94 723 TRP A C 1
ATOM 5795 O O . TRP A 1 723 ? 5.387 -46.844 -3.859 1 95.94 723 TRP A O 1
ATOM 5805 N N . TYR A 1 724 ? 6.613 -48.531 -4.379 1 96.62 724 TYR A N 1
ATOM 5806 C CA . TYR A 1 724 ? 5.523 -49.406 -4.809 1 96.62 724 TYR A CA 1
ATOM 5807 C C . TYR A 1 724 ? 5.895 -50.875 -4.625 1 96.62 724 TYR A C 1
ATOM 5809 O O . TYR A 1 724 ? 7.043 -51.25 -4.844 1 96.62 724 TYR A O 1
ATOM 5817 N N . PRO A 1 725 ? 5.031 -51.719 -4.16 1 97.44 725 PRO A N 1
ATOM 5818 C CA . PRO A 1 725 ? 3.656 -51.375 -3.781 1 97.44 725 PRO A CA 1
ATOM 5819 C C . PRO A 1 725 ? 3.572 -50.719 -2.408 1 97.44 725 PRO A C 1
ATOM 5821 O O . PRO A 1 725 ? 4.406 -51 -1.539 1 97.44 725 PRO A O 1
ATOM 5824 N N . PHE A 1 726 ? 2.678 -49.875 -2.27 1 96.31 726 PHE A N 1
ATOM 5825 C CA . PHE A 1 726 ? 2.395 -49.312 -0.951 1 96.31 726 PHE A CA 1
ATOM 5826 C C . PHE A 1 726 ? 1.122 -49.938 -0.373 1 96.31 726 PHE A C 1
ATOM 5828 O O . PHE A 1 726 ? 0.797 -49.719 0.796 1 96.31 726 PHE A O 1
ATOM 5835 N N . ASN A 1 727 ? 0.368 -50.688 -1.152 1 96.25 727 ASN A N 1
ATOM 5836 C CA . ASN A 1 727 ? -0.635 -51.656 -0.71 1 96.25 727 ASN A CA 1
ATOM 5837 C C . ASN A 1 727 ? -0.225 -53.094 -1.046 1 96.25 727 ASN A C 1
ATOM 5839 O O . ASN A 1 727 ? 0.077 -53.406 -2.199 1 96.25 727 ASN A O 1
ATOM 5843 N N . PRO A 1 728 ? -0.222 -53.938 -0.102 1 93.06 728 PRO A N 1
ATOM 5844 C CA . PRO A 1 728 ? 0.279 -55.312 -0.329 1 93.06 728 PRO A CA 1
ATOM 5845 C C . PRO A 1 728 ? -0.427 -56 -1.485 1 93.06 728 PRO A C 1
ATOM 5847 O O . PRO A 1 728 ? 0.19 -56.812 -2.197 1 93.06 728 PRO A O 1
ATOM 5850 N N . GLU A 1 729 ? -1.646 -55.719 -1.698 1 92.81 729 GLU A N 1
ATOM 5851 C CA . GLU A 1 729 ? -2.445 -56.375 -2.723 1 92.81 729 GLU A CA 1
ATOM 5852 C C . GLU A 1 729 ? -2.008 -55.969 -4.121 1 92.81 729 GLU A C 1
ATOM 5854 O O . GLU A 1 729 ? -2.395 -56.594 -5.113 1 92.81 729 GLU A O 1
ATOM 5859 N N . ASP A 1 730 ? -1.085 -55 -4.211 1 95.94 730 ASP A N 1
ATOM 5860 C CA . ASP A 1 730 ? -0.693 -54.469 -5.504 1 95.94 730 ASP A CA 1
ATOM 5861 C C . ASP A 1 730 ? 0.589 -55.125 -6.012 1 95.94 730 ASP A C 1
ATOM 5863 O O . ASP A 1 730 ? 1.163 -54.688 -7.012 1 95.94 730 ASP A O 1
ATOM 5867 N N . ALA A 1 731 ? 1.067 -56.156 -5.395 1 96.12 731 ALA A N 1
ATOM 5868 C CA . ALA A 1 731 ? 2.367 -56.75 -5.691 1 96.12 731 ALA A CA 1
ATOM 5869 C C . ALA A 1 731 ? 2.348 -57.469 -7.039 1 96.12 731 ALA A C 1
ATOM 5871 O O . ALA A 1 731 ? 3.402 -57.781 -7.602 1 96.12 731 ALA A O 1
ATOM 5872 N N . ASN A 1 732 ? 1.181 -57.781 -7.551 1 96.88 732 ASN A N 1
ATOM 5873 C CA . ASN A 1 732 ? 1.022 -58.469 -8.82 1 96.88 732 ASN A CA 1
ATOM 5874 C C . ASN A 1 732 ? 0.472 -57.562 -9.906 1 96.88 732 ASN A C 1
ATOM 5876 O O . ASN A 1 732 ? -0.261 -56.625 -9.609 1 96.88 732 ASN A O 1
ATOM 5880 N N . PHE A 1 733 ? 0.854 -57.844 -11.141 1 96.62 733 PHE A N 1
ATOM 5881 C CA . PHE A 1 733 ? 0.423 -57 -12.266 1 96.62 733 PHE A CA 1
ATOM 5882 C C . PHE A 1 733 ? 0.305 -57.844 -13.539 1 96.62 733 PHE A C 1
ATOM 5884 O O . PHE A 1 733 ? 1.105 -58.75 -13.766 1 96.62 733 PHE A O 1
ATOM 5891 N N . LYS A 1 734 ? -0.709 -57.594 -14.25 1 97.38 734 LYS A N 1
ATOM 5892 C CA . LYS A 1 734 ? -0.942 -58.188 -15.57 1 97.38 734 LYS A CA 1
ATOM 5893 C C . LYS A 1 734 ? -1.034 -57.125 -16.641 1 97.38 734 LYS A C 1
ATOM 5895 O O . LYS A 1 734 ? -1.736 -56.125 -16.469 1 97.38 734 LYS A O 1
ATOM 5900 N N . ALA A 1 735 ? -0.305 -57.312 -17.719 1 97.19 735 ALA A N 1
ATOM 5901 C CA . ALA A 1 735 ? -0.361 -56.375 -18.844 1 97.19 735 ALA A CA 1
ATOM 5902 C C . ALA A 1 735 ? -0.504 -57.156 -20.172 1 97.19 735 ALA A C 1
ATOM 5904 O O . ALA A 1 735 ? 0.077 -58.219 -20.328 1 97.19 735 ALA A O 1
ATOM 5905 N N . LYS A 1 736 ? -1.222 -56.531 -21.047 1 97.88 736 LYS A N 1
ATOM 5906 C CA . LYS A 1 736 ? -1.409 -57.125 -22.359 1 97.88 736 LYS A CA 1
ATOM 5907 C C . LYS A 1 736 ? -0.71 -56.312 -23.438 1 97.88 736 LYS A C 1
ATOM 5909 O O . LYS A 1 736 ? -0.747 -55.062 -23.406 1 97.88 736 LYS A O 1
ATOM 5914 N N . PHE A 1 737 ? -0.041 -57 -24.344 1 98.12 737 PHE A N 1
ATOM 5915 C CA . PHE A 1 737 ? 0.628 -56.438 -25.516 1 98.12 737 PHE A CA 1
ATOM 5916 C C . PHE A 1 737 ? 0.302 -57.25 -26.766 1 98.12 737 PHE A C 1
ATOM 5918 O O . PHE A 1 737 ? -0.363 -58.281 -26.688 1 98.12 737 PHE A O 1
ATOM 5925 N N . SER A 1 738 ? 0.69 -56.688 -27.875 1 98.06 738 SER A N 1
ATOM 5926 C CA . SER A 1 738 ? 0.665 -57.469 -29.125 1 98.06 738 SER A CA 1
ATOM 5927 C C . SER A 1 738 ? 1.775 -57.031 -30.062 1 98.06 738 SER A C 1
ATOM 5929 O O . SER A 1 738 ? 2.227 -55.875 -30.016 1 98.06 738 SER A O 1
ATOM 5931 N N . ILE A 1 739 ? 2.266 -58 -30.781 1 97.88 739 ILE A N 1
ATOM 5932 C CA . ILE A 1 739 ? 3.17 -57.75 -31.906 1 97.88 739 ILE A CA 1
ATOM 5933 C C . ILE A 1 739 ? 2.428 -57.969 -33.219 1 97.88 739 ILE A C 1
ATOM 5935 O O . ILE A 1 739 ? 2.166 -59.125 -33.625 1 97.88 739 ILE A O 1
ATOM 5939 N N . ASN A 1 740 ? 2.168 -56.906 -33.906 1 97.5 740 ASN A N 1
ATOM 5940 C CA . ASN A 1 740 ? 1.372 -56.969 -35.125 1 97.5 740 ASN A CA 1
ATOM 5941 C C . ASN A 1 740 ? 2.24 -56.812 -36.375 1 97.5 740 ASN A C 1
ATOM 5943 O O . ASN A 1 740 ? 3.088 -55.906 -36.438 1 97.5 740 ASN A O 1
ATOM 5947 N N . PHE A 1 741 ? 1.998 -57.656 -37.344 1 96.94 741 PHE A N 1
ATOM 5948 C CA . PHE A 1 741 ? 2.686 -57.594 -38.625 1 96.94 741 PHE A CA 1
ATOM 5949 C C . PHE A 1 741 ? 1.858 -56.812 -39.656 1 96.94 741 PHE A C 1
ATOM 5951 O O . PHE A 1 741 ? 0.822 -57.281 -40.094 1 96.94 741 PHE A O 1
ATOM 5958 N N . ILE A 1 742 ? 2.359 -55.688 -39.906 1 96.31 742 ILE A N 1
ATOM 5959 C CA . ILE A 1 742 ? 1.639 -54.812 -40.844 1 96.31 742 ILE A CA 1
ATOM 5960 C C . ILE A 1 742 ? 2.111 -55.062 -42.25 1 96.31 742 ILE A C 1
ATOM 5962 O O . ILE A 1 742 ? 3.301 -54.906 -42.562 1 96.31 742 ILE A O 1
ATOM 5966 N N . THR A 1 743 ? 1.17 -55.375 -43.094 1 94 743 THR A N 1
ATOM 5967 C CA . THR A 1 743 ? 1.48 -55.688 -44.5 1 94 743 THR A CA 1
ATOM 5968 C C . THR A 1 743 ? 0.848 -54.656 -45.406 1 94 743 THR A C 1
ATOM 5970 O O . THR A 1 743 ? 0.077 -53.781 -44.969 1 94 743 THR A O 1
ATOM 5973 N N . LYS A 1 744 ? 1.255 -54.781 -46.75 1 85.69 744 LYS A N 1
ATOM 5974 C CA . LYS A 1 744 ? 0.732 -53.875 -47.75 1 85.69 744 LYS A CA 1
ATOM 5975 C C . LYS A 1 744 ? -0.766 -54.062 -47.969 1 85.69 744 LYS A C 1
ATOM 5977 O O . LYS A 1 744 ? -1.252 -55.219 -47.938 1 85.69 744 LYS A O 1
ATOM 5982 N N . MET B 1 1 ? -54.906 -2.363 40.406 1 23.28 1 MET B N 1
ATOM 5983 C CA . MET B 1 1 ? -54.625 -0.942 40.531 1 23.28 1 MET B CA 1
ATOM 5984 C C . MET B 1 1 ? -53.969 -0.391 39.281 1 23.28 1 MET B C 1
ATOM 5986 O O . MET B 1 1 ? -52.969 -0.906 38.812 1 23.28 1 MET B O 1
ATOM 5990 N N . GLY B 1 2 ? -54.781 0.187 38.344 1 25.09 2 GLY B N 1
ATOM 5991 C CA . GLY B 1 2 ? -55.094 0.411 36.938 1 25.09 2 GLY B CA 1
ATOM 5992 C C . GLY B 1 2 ? -54.344 1.594 36.344 1 25.09 2 GLY B C 1
ATOM 5993 O O . GLY B 1 2 ? -54.719 2.744 36.562 1 25.09 2 GLY B O 1
ATOM 5994 N N . TRP B 1 3 ? -52.969 1.509 36.562 1 26.89 3 TRP B N 1
ATOM 5995 C CA . TRP B 1 3 ? -52.062 2.654 36.438 1 26.89 3 TRP B CA 1
ATOM 5996 C C . TRP B 1 3 ? -52.25 3.318 35.062 1 26.89 3 TRP B C 1
ATOM 5998 O O . TRP B 1 3 ? -52.219 2.643 34.031 1 26.89 3 TRP B O 1
ATOM 6008 N N . TYR B 1 4 ? -53.062 4.367 35.031 1 24.31 4 TYR B N 1
ATOM 6009 C CA . TYR B 1 4 ? -53.594 5.25 33.969 1 24.31 4 TYR B CA 1
ATOM 6010 C C . TYR B 1 4 ? -52.438 5.902 33.188 1 24.31 4 TYR B C 1
ATOM 6012 O O . TYR B 1 4 ? -51.625 6.594 33.781 1 24.31 4 TYR B O 1
ATOM 6020 N N . GLN B 1 5 ? -51.906 5.195 32.156 1 23.36 5 GLN B N 1
ATOM 6021 C CA . GLN B 1 5 ? -50.812 5.477 31.234 1 23.36 5 GLN B CA 1
ATOM 6022 C C . GLN B 1 5 ? -51.094 6.723 30.391 1 23.36 5 GLN B C 1
ATOM 6024 O O . GLN B 1 5 ? -52 6.73 29.578 1 23.36 5 GLN B O 1
ATOM 6029 N N . ALA B 1 6 ? -51.062 7.93 31.125 1 23.41 6 ALA B N 1
ATOM 6030 C CA . ALA B 1 6 ? -51.406 9.203 30.5 1 23.41 6 ALA B CA 1
ATOM 6031 C C . ALA B 1 6 ? -50.625 9.422 29.219 1 23.41 6 ALA B C 1
ATOM 6033 O O . ALA B 1 6 ? -49.406 9.336 29.203 1 23.41 6 ALA B O 1
ATOM 6034 N N . LEU B 1 7 ? -51.219 9.297 28.047 1 23.34 7 LEU B N 1
ATOM 6035 C CA . LEU B 1 7 ? -50.875 9.336 26.641 1 23.34 7 LEU B CA 1
ATOM 6036 C C . LEU B 1 7 ? -50.5 10.758 26.203 1 23.34 7 LEU B C 1
ATOM 6038 O O . LEU B 1 7 ? -51.375 11.617 26.109 1 23.34 7 LEU B O 1
ATOM 6042 N N . VAL B 1 8 ? -49.562 11.43 26.984 1 23.55 8 VAL B N 1
ATOM 6043 C CA . VAL B 1 8 ? -49.344 12.828 26.594 1 23.55 8 VAL B CA 1
ATOM 6044 C C . VAL B 1 8 ? -49.031 12.914 25.109 1 23.55 8 VAL B C 1
ATOM 6046 O O . VAL B 1 8 ? -48.094 12.258 24.641 1 23.55 8 VAL B O 1
ATOM 6049 N N . ILE B 1 9 ? -49.969 13.328 24.25 1 23.58 9 ILE B N 1
ATOM 6050 C CA . ILE B 1 9 ? -50.031 13.555 22.797 1 23.58 9 ILE B CA 1
ATOM 6051 C C . ILE B 1 9 ? -49.156 14.734 22.422 1 23.58 9 ILE B C 1
ATOM 6053 O O . ILE B 1 9 ? -49.438 15.883 22.781 1 23.58 9 ILE B O 1
ATOM 6057 N N . CYS B 1 10 ? -47.844 14.727 22.797 1 22.38 10 CYS B N 1
ATOM 6058 C CA . CYS B 1 10 ? -47.062 15.898 22.453 1 22.38 10 CYS B CA 1
ATOM 6059 C C . CYS B 1 10 ? -47.125 16.203 20.953 1 22.38 10 CYS B C 1
ATOM 6061 O O . CYS B 1 10 ? -46.781 15.359 20.125 1 22.38 10 CYS B O 1
ATOM 6063 N N . GLY B 1 11 ? -48.156 16.953 20.531 1 22.84 11 GLY B N 1
ATOM 6064 C CA . GLY B 1 11 ? -48.438 17.453 19.188 1 22.84 11 GLY B CA 1
ATOM 6065 C C . GLY B 1 11 ? -47.25 18.219 18.594 1 22.84 11 GLY B C 1
ATOM 6066 O O . GLY B 1 11 ? -46.844 19.234 19.141 1 22.84 11 GLY B O 1
ATOM 6067 N N . ILE B 1 12 ? -46.281 17.438 18.062 1 24.52 12 ILE B N 1
ATOM 6068 C CA . ILE B 1 12 ? -45.094 17.953 17.391 1 24.52 12 ILE B CA 1
ATOM 6069 C C . ILE B 1 12 ? -45.5 18.875 16.25 1 24.52 12 ILE B C 1
ATOM 6071 O O . ILE B 1 12 ? -46.188 18.453 15.312 1 24.52 12 ILE B O 1
ATOM 6075 N N . PHE B 1 13 ? -45.812 20.188 16.641 1 25.55 13 PHE B N 1
ATOM 6076 C CA . PHE B 1 13 ? -46.062 21.219 15.648 1 25.55 13 PHE B CA 1
ATOM 6077 C C . PHE B 1 13 ? -44.938 21.266 14.633 1 25.55 13 PHE B C 1
ATOM 6079 O O . PHE B 1 13 ? -43.781 21.391 15 1 25.55 13 PHE B O 1
ATOM 6086 N N . LEU B 1 14 ? -45.219 20.625 13.484 1 26.28 14 LEU B N 1
ATOM 6087 C CA . LEU B 1 14 ? -44.406 20.594 12.266 1 26.28 14 LEU B CA 1
ATOM 6088 C C . LEU B 1 14 ? -44.188 22 11.711 1 26.28 14 LEU B C 1
ATOM 6090 O O . LEU B 1 14 ? -45.156 22.625 11.242 1 26.28 14 LEU B O 1
ATOM 6094 N N . VAL B 1 15 ? -43.5 22.844 12.539 1 25.08 15 VAL B N 1
ATOM 6095 C CA . VAL B 1 15 ? -43.219 24.125 11.906 1 25.08 15 VAL B CA 1
ATOM 6096 C C . VAL B 1 15 ? -42.531 23.906 10.562 1 25.08 15 VAL B C 1
ATOM 6098 O O . VAL B 1 15 ? -41.5 23.234 10.5 1 25.08 15 VAL B O 1
ATOM 6101 N N . LEU B 1 16 ? -43.344 24.031 9.516 1 27.41 16 LEU B N 1
ATOM 6102 C CA . LEU B 1 16 ? -42.938 24.062 8.109 1 27.41 16 LEU B CA 1
ATOM 6103 C C . LEU B 1 16 ? -41.906 25.141 7.859 1 27.41 16 LEU B C 1
ATOM 6105 O O . LEU B 1 16 ? -42.219 26.328 7.867 1 27.41 16 LEU B O 1
ATOM 6109 N N . VAL B 1 17 ? -40.75 24.984 8.516 1 26.69 17 VAL B N 1
ATOM 6110 C CA . VAL B 1 17 ? -39.75 25.969 8.141 1 26.69 17 VAL B CA 1
ATOM 6111 C C . VAL B 1 17 ? -39.469 25.875 6.641 1 26.69 17 VAL B C 1
ATOM 6113 O O . VAL B 1 17 ? -39.125 24.812 6.137 1 26.69 17 VAL B O 1
ATOM 6116 N N . HIS B 1 18 ? -40.219 26.688 5.914 1 28.62 18 HIS B N 1
ATOM 6117 C CA . HIS B 1 18 ? -39.969 26.953 4.504 1 28.62 18 HIS B CA 1
ATOM 6118 C C . HIS B 1 18 ? -38.5 27.234 4.262 1 28.62 18 HIS B C 1
ATOM 6120 O O . HIS B 1 18 ? -37.938 28.156 4.852 1 28.62 18 HIS B O 1
ATOM 6126 N N . SER B 1 19 ? -37.844 26.109 4.004 1 26.25 19 SER B N 1
ATOM 6127 C CA . SER B 1 19 ? -36.406 26.141 3.641 1 26.25 19 SER B CA 1
ATOM 6128 C C . SER B 1 19 ? -36.188 27.078 2.461 1 26.25 19 SER B C 1
ATOM 6130 O O . SER B 1 19 ? -36.75 26.906 1.392 1 26.25 19 SER B O 1
ATOM 6132 N N . VAL B 1 20 ? -36.062 28.328 2.762 1 28.42 20 VAL B N 1
ATOM 6133 C CA . VAL B 1 20 ? -35.562 29.234 1.742 1 28.42 20 VAL B CA 1
ATOM 6134 C C . VAL B 1 20 ? -34.375 28.594 1.021 1 28.42 20 VAL B C 1
ATOM 6136 O O . VAL B 1 20 ? -33.375 28.219 1.65 1 28.42 20 VAL B O 1
ATOM 6139 N N . ARG B 1 21 ? -34.719 28.094 -0.16 1 27.16 21 ARG B N 1
ATOM 6140 C CA . ARG B 1 21 ? -33.75 27.547 -1.114 1 27.16 21 ARG B CA 1
ATOM 6141 C C . ARG B 1 21 ? -32.625 28.531 -1.347 1 27.16 21 ARG B C 1
ATOM 6143 O O . ARG B 1 21 ? -32.812 29.562 -1.99 1 27.16 21 ARG B O 1
ATOM 6150 N N . ILE B 1 22 ? -31.891 28.641 -0.384 1 23.38 22 ILE B N 1
ATOM 6151 C CA . ILE B 1 22 ? -30.688 29.391 -0.73 1 23.38 22 ILE B CA 1
ATOM 6152 C C . ILE B 1 22 ? -30.109 28.844 -2.033 1 23.38 22 ILE B C 1
ATOM 6154 O O . ILE B 1 22 ? -29.812 27.656 -2.141 1 23.38 22 ILE B O 1
ATOM 6158 N N . ARG B 1 23 ? -30.453 29.641 -3.039 1 28.36 23 ARG B N 1
ATOM 6159 C CA . ARG B 1 23 ? -29.828 29.391 -4.34 1 28.36 23 ARG B CA 1
ATOM 6160 C C . ARG B 1 23 ? -28.344 29.109 -4.195 1 28.36 23 ARG B C 1
ATOM 6162 O O . ARG B 1 23 ? -27.594 29.922 -3.654 1 28.36 23 ARG B O 1
ATOM 6169 N N . GLU B 1 24 ? -28.156 27.828 -4.141 1 28.56 24 GLU B N 1
ATOM 6170 C CA . GLU B 1 24 ? -26.766 27.359 -4.219 1 28.56 24 GLU B CA 1
ATOM 6171 C C . GLU B 1 24 ? -26 28.078 -5.32 1 28.56 24 GLU B C 1
ATOM 6173 O O . GLU B 1 24 ? -26.406 28.062 -6.48 1 28.56 24 GLU B O 1
ATOM 6178 N N . HIS B 1 25 ? -25.547 29.188 -5.004 1 29.3 25 HIS B N 1
ATOM 6179 C CA . HIS B 1 25 ? -24.594 29.719 -5.977 1 29.3 25 HIS B CA 1
ATOM 6180 C C . HIS B 1 25 ? -23.719 28.625 -6.555 1 29.3 25 HIS B C 1
ATOM 6182 O O . HIS B 1 25 ? -23.031 27.922 -5.812 1 29.3 25 HIS B O 1
ATOM 6188 N N . LYS B 1 26 ? -24.219 28.156 -7.625 1 34.5 26 LYS B N 1
ATOM 6189 C CA . LYS B 1 26 ? -23.406 27.234 -8.422 1 34.5 26 LYS B CA 1
ATOM 6190 C C . LYS B 1 26 ? -21.969 27.719 -8.531 1 34.5 26 LYS B C 1
ATOM 6192 O O . LYS B 1 26 ? -21.703 28.828 -9.023 1 34.5 26 LYS B O 1
ATOM 6197 N N . GLU B 1 27 ? -21.125 27.344 -7.648 1 35.22 27 GLU B N 1
ATOM 6198 C CA . GLU B 1 27 ? -19.703 27.609 -7.844 1 35.22 27 GLU B CA 1
ATOM 6199 C C . GLU B 1 27 ? -19.312 27.469 -9.312 1 35.22 27 GLU B C 1
ATOM 6201 O O . GLU B 1 27 ? -19.859 26.625 -10.023 1 35.22 27 GLU B O 1
ATOM 6206 N N . PRO B 1 28 ? -18.766 28.484 -9.898 1 37.44 28 PRO B N 1
ATOM 6207 C CA . PRO B 1 28 ? -18.391 28.328 -11.305 1 37.44 28 PRO B CA 1
ATOM 6208 C C . PRO B 1 28 ? -17.797 26.953 -11.617 1 37.44 28 PRO B C 1
ATOM 6210 O O . PRO B 1 28 ? -17.062 26.406 -10.789 1 37.44 28 PRO B O 1
ATOM 6213 N N . GLU B 1 29 ? -18.422 26.188 -12.422 1 38.12 29 GLU B N 1
ATOM 6214 C CA . GLU B 1 29 ? -17.891 24.969 -13.031 1 38.12 29 GLU B CA 1
ATOM 6215 C C . GLU B 1 29 ? -16.438 25.172 -13.453 1 38.12 29 GLU B C 1
ATOM 6217 O O . GLU B 1 29 ? -16.156 25.922 -14.383 1 38.12 29 GLU B O 1
ATOM 6222 N N . ILE B 1 30 ? -15.461 25.219 -12.602 1 41.16 30 ILE B N 1
ATOM 6223 C CA . ILE B 1 30 ? -14.086 25.125 -13.086 1 41.16 30 ILE B CA 1
ATOM 6224 C C . ILE B 1 30 ? -14.031 24.234 -14.328 1 41.16 30 ILE B C 1
ATOM 6226 O O . ILE B 1 30 ? -14.484 23.094 -14.297 1 41.16 30 ILE B O 1
ATOM 6230 N N . GLU B 1 31 ? -14.148 24.703 -15.438 1 42.81 31 GLU B N 1
ATOM 6231 C CA . GLU B 1 31 ? -13.812 23.984 -16.672 1 42.81 31 GLU B CA 1
ATOM 6232 C C . GLU B 1 31 ? -12.766 22.906 -16.406 1 42.81 31 GLU B C 1
ATOM 6234 O O . GLU B 1 31 ? -11.695 23.188 -15.859 1 42.81 31 GLU B O 1
ATOM 6239 N N . ASN B 1 32 ? -13.07 21.672 -16.156 1 51.38 32 ASN B N 1
ATOM 6240 C CA . ASN B 1 32 ? -12.32 20.453 -15.883 1 51.38 32 ASN B CA 1
ATOM 6241 C C . ASN B 1 32 ? -11.109 20.328 -16.797 1 51.38 32 ASN B C 1
ATOM 6243 O O . ASN B 1 32 ? -11.188 19.703 -17.859 1 51.38 32 ASN B O 1
ATOM 6247 N N . SER B 1 33 ? -10.234 21.359 -16.844 1 63.62 33 SER B N 1
ATOM 6248 C CA . SER B 1 33 ? -9 21.266 -17.625 1 63.62 33 SER B CA 1
ATOM 6249 C C . SER B 1 33 ? -8.188 20.031 -17.25 1 63.62 33 SER B C 1
ATOM 6251 O O . SER B 1 33 ? -8.219 19.594 -16.094 1 63.62 33 SER B O 1
ATOM 6253 N N . PHE B 1 34 ? -7.691 19.375 -18.172 1 85.56 34 PHE B N 1
ATOM 6254 C CA . PHE B 1 34 ? -6.832 18.203 -18.109 1 85.56 34 PHE B CA 1
ATOM 6255 C C . PHE B 1 34 ? -5.578 18.5 -17.297 1 85.56 34 PHE B C 1
ATOM 6257 O O . PHE B 1 34 ? -4.863 19.469 -17.578 1 85.56 34 PHE B O 1
ATOM 6264 N N . ILE B 1 35 ? -5.441 17.969 -16.031 1 94.06 35 ILE B N 1
ATOM 6265 C CA . ILE B 1 35 ? -4.262 18.094 -15.172 1 94.06 35 ILE B CA 1
ATOM 6266 C C . ILE B 1 35 ? -3.254 17 -15.539 1 94.06 35 ILE B C 1
ATOM 6268 O O . ILE B 1 35 ? -3.588 15.812 -15.547 1 94.06 35 ILE B O 1
ATOM 6272 N N . ASN B 1 36 ? -2.066 17.391 -15.898 1 96 36 ASN B N 1
ATOM 6273 C CA . ASN B 1 36 ? -1.082 16.406 -16.328 1 96 36 ASN B CA 1
ATOM 6274 C C . ASN B 1 36 ? -0.04 16.141 -15.242 1 96 36 ASN B C 1
ATOM 6276 O O . ASN B 1 36 ? 0.694 15.156 -15.297 1 96 36 ASN B O 1
ATOM 6280 N N . LYS B 1 37 ? 0.047 17.125 -14.289 1 97.56 37 LYS B N 1
ATOM 6281 C CA . LYS B 1 37 ? 1.058 16.969 -13.242 1 97.56 37 LYS B CA 1
ATOM 6282 C C . LYS B 1 37 ? 0.545 17.484 -11.898 1 97.56 37 LYS B C 1
ATOM 6284 O O . LYS B 1 37 ? -0.102 18.531 -11.836 1 97.56 37 LYS B O 1
ATOM 6289 N N . VAL B 1 38 ? 0.732 16.75 -10.797 1 98.44 38 VAL B N 1
ATOM 6290 C CA . VAL B 1 38 ? 0.352 17.125 -9.438 1 98.44 38 VAL B CA 1
ATOM 6291 C C . VAL B 1 38 ? 1.603 17.297 -8.578 1 98.44 38 VAL B C 1
ATOM 6293 O O . VAL B 1 38 ? 2.396 16.359 -8.438 1 98.44 38 VAL B O 1
ATOM 6296 N N . HIS B 1 39 ? 1.828 18.5 -8.094 1 98.62 39 HIS B N 1
ATOM 6297 C CA . HIS B 1 39 ? 2.832 18.75 -7.062 1 98.62 39 HIS B CA 1
ATOM 6298 C C . HIS B 1 39 ? 2.295 18.406 -5.676 1 98.62 39 HIS B C 1
ATOM 6300 O O . HIS B 1 39 ? 1.286 18.969 -5.242 1 98.62 39 HIS B O 1
ATOM 6306 N N . ILE B 1 40 ? 2.932 17.469 -5.035 1 98.62 40 ILE B N 1
ATOM 6307 C CA . ILE B 1 40 ? 2.5 17.078 -3.699 1 98.62 40 ILE B CA 1
ATOM 6308 C C . ILE B 1 40 ? 3.467 17.625 -2.656 1 98.62 40 ILE B C 1
ATOM 6310 O O . ILE B 1 40 ? 4.66 17.328 -2.682 1 98.62 40 ILE B O 1
ATOM 6314 N N . VAL B 1 41 ? 3.012 18.453 -1.804 1 98.38 41 VAL B N 1
ATOM 6315 C CA . VAL B 1 41 ? 3.828 18.906 -0.686 1 98.38 41 VAL B CA 1
ATOM 6316 C C . VAL B 1 41 ? 3.449 18.156 0.58 1 98.38 41 VAL B C 1
ATOM 6318 O O . VAL B 1 41 ? 2.285 18.156 0.991 1 98.38 41 VAL B O 1
ATOM 6321 N N . PHE B 1 42 ? 4.43 17.484 1.16 1 98.38 42 PHE B N 1
ATOM 6322 C CA . PHE B 1 42 ? 4.258 16.75 2.408 1 98.38 42 PHE B CA 1
ATOM 6323 C C . PHE B 1 42 ? 4.707 17.594 3.598 1 98.38 42 PHE B C 1
ATOM 6325 O O . PHE B 1 42 ? 5.848 18.047 3.643 1 98.38 42 PHE B O 1
ATOM 6332 N N . MET B 1 43 ? 3.781 17.75 4.484 1 97.62 43 MET B N 1
ATOM 6333 C CA . MET B 1 43 ? 4.074 18.562 5.66 1 97.62 43 MET B CA 1
ATOM 6334 C C . MET B 1 43 ? 3.098 18.25 6.793 1 97.62 43 MET B C 1
ATOM 6336 O O . MET B 1 43 ? 2.232 17.391 6.652 1 97.62 43 MET B O 1
ATOM 6340 N N . ASN B 1 44 ? 3.326 18.766 7.957 1 96.25 44 ASN B N 1
ATOM 6341 C CA . ASN B 1 44 ? 2.352 18.797 9.039 1 96.25 44 ASN B CA 1
ATOM 6342 C C . ASN B 1 44 ? 2.258 20.188 9.68 1 96.25 44 ASN B C 1
ATOM 6344 O O . ASN B 1 44 ? 3.107 21.047 9.43 1 96.25 44 ASN B O 1
ATOM 6348 N N . HIS B 1 45 ? 1.244 20.375 10.406 1 95.62 45 HIS B N 1
ATOM 6349 C CA . HIS B 1 45 ? 1.036 21.641 11.102 1 95.62 45 HIS B CA 1
ATOM 6350 C C . HIS B 1 45 ? 1.881 21.719 12.367 1 95.62 45 HIS B C 1
ATOM 6352 O O . HIS B 1 45 ? 1.951 20.75 13.133 1 95.62 45 HIS B O 1
ATOM 6358 N N . LEU B 1 46 ? 2.514 22.828 12.562 1 96 46 LEU B N 1
ATOM 6359 C CA . LEU B 1 46 ? 3.293 23.078 13.766 1 96 46 LEU B CA 1
ATOM 6360 C C . LEU B 1 46 ? 2.553 24.031 14.711 1 96 46 LEU B C 1
ATOM 6362 O O . LEU B 1 46 ? 2.158 25.125 14.305 1 96 46 LEU B O 1
ATOM 6366 N N . ASP B 1 47 ? 2.318 23.578 15.898 1 94.56 47 ASP B N 1
ATOM 6367 C CA . ASP B 1 47 ? 1.932 24.359 17.062 1 94.56 47 ASP B CA 1
ATOM 6368 C C . ASP B 1 47 ? 2.996 24.281 18.156 1 94.56 47 ASP B C 1
ATOM 6370 O O . ASP B 1 47 ? 3.217 23.219 18.75 1 94.56 47 ASP B O 1
ATOM 6374 N N . VAL B 1 48 ? 3.561 25.359 18.453 1 94.69 48 VAL B N 1
ATOM 6375 C CA . VAL B 1 48 ? 4.637 25.312 19.438 1 94.69 48 VAL B CA 1
ATOM 6376 C C . VAL B 1 48 ? 4.059 25.406 20.844 1 94.69 48 VAL B C 1
ATOM 6378 O O . VAL B 1 48 ? 4.086 26.484 21.453 1 94.69 48 VAL B O 1
ATOM 6381 N N . GLY B 1 49 ? 3.619 24.312 21.391 1 92.19 49 GLY B N 1
ATOM 6382 C CA . GLY B 1 49 ? 3.045 24.266 22.734 1 92.19 49 GLY B CA 1
ATOM 6383 C C . GLY B 1 49 ? 1.59 23.844 22.734 1 92.19 49 GLY B C 1
ATOM 6384 O O . GLY B 1 49 ? 0.801 24.328 23.562 1 92.19 49 GLY B O 1
ATOM 6385 N N . TYR B 1 50 ? 1.279 22.953 21.75 1 89.06 50 TYR B N 1
ATOM 6386 C CA . TYR B 1 50 ? -0.083 22.453 21.641 1 89.06 50 TYR B CA 1
ATOM 6387 C C . TYR B 1 50 ? -0.083 20.969 21.312 1 89.06 50 TYR B C 1
ATOM 6389 O O . TYR B 1 50 ? 0.769 20.484 20.547 1 89.06 50 TYR B O 1
ATOM 6397 N N . ALA B 1 51 ? -0.946 20.109 21.875 1 76.19 51 ALA B N 1
ATOM 6398 C CA . ALA B 1 51 ? -1.15 18.719 21.469 1 76.19 51 ALA B CA 1
ATOM 6399 C C . ALA B 1 51 ? -2.637 18.375 21.422 1 76.19 51 ALA B C 1
ATOM 6401 O O . ALA B 1 51 ? -3.391 18.719 22.344 1 76.19 51 ALA B O 1
ATOM 6402 N N . ASP B 1 52 ? -2.971 17.953 20.047 1 62.25 52 ASP B N 1
ATOM 6403 C CA . ASP B 1 52 ? -4.352 17.484 19.953 1 62.25 52 ASP B CA 1
ATOM 6404 C C . ASP B 1 52 ? -4.496 16.094 20.531 1 62.25 52 ASP B C 1
ATOM 6406 O O . ASP B 1 52 ? -4 15.117 19.953 1 62.25 52 ASP B O 1
ATOM 6410 N N . GLY B 1 53 ? -4.969 15.773 21.609 1 55.75 53 GLY B N 1
ATOM 6411 C CA . GLY B 1 53 ? -5.363 14.539 22.266 1 55.75 53 GLY B CA 1
ATOM 6412 C C . GLY B 1 53 ? -4.242 13.523 22.359 1 55.75 53 GLY B C 1
ATOM 6413 O O . GLY B 1 53 ? -4.473 12.359 22.703 1 55.75 53 GLY B O 1
ATOM 6414 N N . ILE B 1 54 ? -3.17 13.695 21.469 1 45.78 54 ILE B N 1
ATOM 6415 C CA . ILE B 1 54 ? -2.256 12.57 21.641 1 45.78 54 ILE B CA 1
ATOM 6416 C C . ILE B 1 54 ? -2.121 12.219 23.109 1 45.78 54 ILE B C 1
ATOM 6418 O O . ILE B 1 54 ? -2.338 13.07 23.984 1 45.78 54 ILE B O 1
ATOM 6422 N N . ASP B 1 55 ? -1.461 11.18 23.375 1 47.94 55 ASP B N 1
ATOM 6423 C CA . ASP B 1 55 ? -1.225 10.586 24.688 1 47.94 55 ASP B CA 1
ATOM 6424 C C . ASP B 1 55 ? -1.041 11.672 25.75 1 47.94 55 ASP B C 1
ATOM 6426 O O . ASP B 1 55 ? -1.006 12.859 25.438 1 47.94 55 ASP B O 1
ATOM 6430 N N . ALA B 1 56 ? -0.245 11.344 26.75 1 51.03 56 ALA B N 1
ATOM 6431 C CA . ALA B 1 56 ? 0.186 11.797 28.078 1 51.03 56 ALA B CA 1
ATOM 6432 C C . ALA B 1 56 ? 0.773 13.203 28 1 51.03 56 ALA B C 1
ATOM 6434 O O . ALA B 1 56 ? 1.055 13.82 29.031 1 51.03 56 ALA B O 1
ATOM 6435 N N . ASP B 1 57 ? 0.758 13.789 26.703 1 61.31 57 ASP B N 1
ATOM 6436 C CA . ASP B 1 57 ? 1.539 15.023 26.766 1 61.31 57 ASP B CA 1
ATOM 6437 C C . ASP B 1 57 ? 0.63 16.25 26.797 1 61.31 57 ASP B C 1
ATOM 6439 O O . ASP B 1 57 ? -0.326 16.328 26.016 1 61.31 57 ASP B O 1
ATOM 6443 N N . ALA B 1 58 ? 0.657 17.047 27.672 1 67.81 58 ALA B N 1
ATOM 6444 C CA . ALA B 1 58 ? -0.082 18.281 27.969 1 67.81 58 ALA B CA 1
ATOM 6445 C C . ALA B 1 58 ? 0.221 19.359 26.938 1 67.81 58 ALA B C 1
ATOM 6447 O O . ALA B 1 58 ? -0.384 20.438 26.969 1 67.81 58 ALA B O 1
ATOM 6448 N N . GLY B 1 59 ? 0.995 19.016 25.797 1 83.69 59 GLY B N 1
ATOM 6449 C CA . GLY B 1 59 ? 1.251 20.031 24.781 1 83.69 59 GLY B CA 1
ATOM 6450 C C . GLY B 1 59 ? 2.309 21.031 25.188 1 83.69 59 GLY B C 1
ATOM 6451 O O . GLY B 1 59 ? 2.326 22.156 24.688 1 83.69 59 GLY B O 1
ATOM 6452 N N . PHE B 1 60 ? 3.195 20.672 26.094 1 91.75 60 PHE B N 1
ATOM 6453 C CA . PHE B 1 60 ? 4.305 21.547 26.438 1 91.75 60 PHE B CA 1
ATOM 6454 C C . PHE B 1 60 ? 5.219 21.781 25.234 1 91.75 60 PHE B C 1
ATOM 6456 O O . PHE B 1 60 ? 5.383 20.891 24.406 1 91.75 60 PHE B O 1
ATOM 6463 N N . ILE B 1 61 ? 5.777 22.938 25.203 1 95.12 61 ILE B N 1
ATOM 6464 C CA . ILE B 1 61 ? 6.656 23.312 24.109 1 95.12 61 ILE B CA 1
ATOM 6465 C C . ILE B 1 61 ? 7.816 22.328 24.016 1 95.12 61 ILE B C 1
ATOM 6467 O O . ILE B 1 61 ? 8.133 21.828 22.922 1 95.12 61 ILE B O 1
ATOM 6471 N N . VAL B 1 62 ? 8.406 22 25.094 1 94.81 62 VAL B N 1
ATOM 6472 C CA . VAL B 1 62 ? 9.594 21.141 25.109 1 94.81 62 VAL B CA 1
ATOM 6473 C C . VAL B 1 62 ? 9.234 19.75 24.609 1 94.81 62 VAL B C 1
ATOM 6475 O O . VAL B 1 62 ? 10.031 19.094 23.938 1 94.81 62 VAL B O 1
ATOM 6478 N N . GLN B 1 63 ? 8.094 19.297 24.969 1 92.69 63 GLN B N 1
ATOM 6479 C CA . GLN B 1 63 ? 7.641 17.984 24.5 1 92.69 63 GLN B CA 1
ATOM 6480 C C . GLN B 1 63 ? 7.445 17.984 22.984 1 92.69 63 GLN B C 1
ATOM 6482 O O . GLN B 1 63 ? 7.848 17.047 22.297 1 92.69 63 GLN B O 1
ATOM 6487 N N . VAL B 1 64 ? 6.805 19.016 22.5 1 94.12 64 VAL B N 1
ATOM 6488 C CA . VAL B 1 64 ? 6.578 19.156 21.078 1 94.12 64 VAL B CA 1
ATOM 6489 C C . VAL B 1 64 ? 7.918 19.203 20.344 1 94.12 64 VAL B C 1
ATOM 6491 O O . VAL B 1 64 ? 8.125 18.5 19.359 1 94.12 64 VAL B O 1
ATOM 6494 N N . LEU B 1 65 ? 8.789 20.031 20.797 1 96.12 65 LEU B N 1
ATOM 6495 C CA . LEU B 1 65 ? 10.086 20.188 20.156 1 96.12 65 LEU B CA 1
ATOM 6496 C C . LEU B 1 65 ? 10.867 18.875 20.188 1 96.12 65 LEU B C 1
ATOM 6498 O O . LEU B 1 65 ? 11.516 18.5 19.203 1 96.12 65 LEU B O 1
ATOM 6502 N N . ASN B 1 66 ? 10.82 18.172 21.297 1 96 66 ASN B N 1
ATOM 6503 C CA . ASN B 1 66 ? 11.531 16.906 21.406 1 96 66 ASN B CA 1
ATOM 6504 C C . ASN B 1 66 ? 11 15.859 20.438 1 96 66 ASN B C 1
ATOM 6506 O O . ASN B 1 66 ? 11.758 15.023 19.938 1 96 66 ASN B O 1
ATOM 6510 N N . LEU B 1 67 ? 9.727 15.891 20.172 1 94.25 67 LEU B N 1
ATOM 6511 C CA . LEU B 1 67 ? 9.164 14.992 19.156 1 94.25 67 LEU B CA 1
ATOM 6512 C C . LEU B 1 67 ? 9.773 15.266 17.797 1 94.25 67 LEU B C 1
ATOM 6514 O O . LEU B 1 67 ? 10.148 14.336 17.078 1 94.25 67 LEU B O 1
ATOM 6518 N N . TYR B 1 68 ? 9.859 16.531 17.438 1 96.81 68 TYR B N 1
ATOM 6519 C CA . TYR B 1 68 ? 10.414 16.891 16.141 1 96.81 68 TYR B CA 1
ATOM 6520 C C . TYR B 1 68 ? 11.891 16.516 16.047 1 96.81 68 TYR B C 1
ATOM 6522 O O . TYR B 1 68 ? 12.344 15.945 15.055 1 96.81 68 TYR B O 1
ATOM 6530 N N . LEU B 1 69 ? 12.625 16.828 17.078 1 97.38 69 LEU B N 1
ATOM 6531 C CA . LEU B 1 69 ? 14.086 16.719 17.047 1 97.38 69 LEU B CA 1
ATOM 6532 C C . LEU B 1 69 ? 14.523 15.266 17.156 1 97.38 69 LEU B C 1
ATOM 6534 O O . LEU B 1 69 ? 15.523 14.859 16.547 1 97.38 69 LEU B O 1
ATOM 6538 N N . LYS B 1 70 ? 13.742 14.461 17.859 1 96.56 70 LYS B N 1
ATOM 6539 C CA . LYS B 1 70 ? 14.219 13.117 18.172 1 96.56 70 LYS B CA 1
ATOM 6540 C C . LYS B 1 70 ? 13.477 12.07 17.328 1 96.56 70 LYS B C 1
ATOM 6542 O O . LYS B 1 70 ? 13.984 10.969 17.109 1 96.56 70 LYS B O 1
ATOM 6547 N N . GLU B 1 71 ? 12.336 12.422 16.875 1 96.25 71 GLU B N 1
ATOM 6548 C CA . GLU B 1 71 ? 11.539 11.375 16.25 1 96.25 71 GLU B CA 1
ATOM 6549 C C . GLU B 1 71 ? 11.133 11.758 14.828 1 96.25 71 GLU B C 1
ATOM 6551 O O . GLU B 1 71 ? 11.367 11 13.883 1 96.25 71 GLU B O 1
ATOM 6556 N N . TYR B 1 72 ? 10.555 12.883 14.625 1 97.56 72 TYR B N 1
ATOM 6557 C CA . TYR B 1 72 ? 9.883 13.203 13.375 1 97.56 72 TYR B CA 1
ATOM 6558 C C . TYR B 1 72 ? 10.891 13.383 12.242 1 97.56 72 TYR B C 1
ATOM 6560 O O . TYR B 1 72 ? 10.68 12.906 11.133 1 97.56 72 TYR B O 1
ATOM 6568 N N . PHE B 1 73 ? 11.953 14.094 12.445 1 98.44 73 PHE B N 1
ATOM 6569 C CA . PHE B 1 73 ? 12.93 14.312 11.383 1 98.44 73 PHE B CA 1
ATOM 6570 C C . PHE B 1 73 ? 13.578 13 10.961 1 98.44 73 PHE B C 1
ATOM 6572 O O . PHE B 1 73 ? 13.734 12.742 9.766 1 98.44 73 PHE B O 1
ATOM 6579 N N . VAL B 1 74 ? 13.898 12.164 11.93 1 97.94 74 VAL B N 1
ATOM 6580 C CA . VAL B 1 74 ? 14.5 10.867 11.633 1 97.94 74 VAL B CA 1
ATOM 6581 C C . VAL B 1 74 ? 13.508 10.016 10.844 1 97.94 74 VAL B C 1
ATOM 6583 O O . VAL B 1 74 ? 13.875 9.383 9.852 1 97.94 74 VAL B O 1
ATOM 6586 N N . ARG B 1 75 ? 12.32 9.969 11.266 1 97.88 75 ARG B N 1
ATOM 6587 C CA . ARG B 1 75 ? 11.281 9.188 10.602 1 97.88 75 ARG B CA 1
ATOM 6588 C C . ARG B 1 75 ? 11.07 9.672 9.164 1 97.88 75 ARG B C 1
ATOM 6590 O O . ARG B 1 75 ? 10.93 8.859 8.25 1 97.88 75 ARG B O 1
ATOM 6597 N N . ALA B 1 76 ? 11.008 10.984 9 1 98.56 76 ALA B N 1
ATOM 6598 C CA . ALA B 1 76 ? 10.812 11.547 7.664 1 98.56 76 ALA B CA 1
ATOM 6599 C C . ALA B 1 76 ? 11.938 11.117 6.723 1 98.56 76 ALA B C 1
ATOM 6601 O O . ALA B 1 76 ? 11.68 10.711 5.586 1 98.56 76 ALA B O 1
ATOM 6602 N N . ILE B 1 77 ? 13.148 11.211 7.156 1 98.5 77 ILE B N 1
ATOM 6603 C CA . ILE B 1 77 ? 14.312 10.859 6.359 1 98.5 77 ILE B CA 1
ATOM 6604 C C . ILE B 1 77 ? 14.273 9.375 6.016 1 98.5 77 ILE B C 1
ATOM 6606 O O . ILE B 1 77 ? 14.5 8.984 4.867 1 98.5 77 ILE B O 1
ATOM 6610 N N . ASN B 1 78 ? 13.945 8.539 6.984 1 98.25 78 ASN B N 1
ATOM 6611 C CA . ASN B 1 78 ? 13.906 7.098 6.781 1 98.25 78 ASN B CA 1
ATOM 6612 C C . ASN B 1 78 ? 12.828 6.703 5.773 1 98.25 78 ASN B C 1
ATOM 6614 O O . ASN B 1 78 ? 13.039 5.816 4.945 1 98.25 78 ASN B O 1
ATOM 6618 N N . ILE B 1 79 ? 11.68 7.281 5.887 1 98.31 79 ILE B N 1
ATOM 6619 C CA . ILE B 1 79 ? 10.602 7.016 4.934 1 98.31 79 ILE B CA 1
ATOM 6620 C C . ILE B 1 79 ? 11.078 7.344 3.52 1 98.31 79 ILE B C 1
ATOM 6622 O O . ILE B 1 79 ? 10.906 6.539 2.6 1 98.31 79 ILE B O 1
ATOM 6626 N N . SER B 1 80 ? 11.609 8.562 3.371 1 98.38 80 SER B N 1
ATOM 6627 C CA . SER B 1 80 ? 12.07 9.016 2.062 1 98.38 80 SER B CA 1
ATOM 6628 C C . SER B 1 80 ? 13.125 8.062 1.493 1 98.38 80 SER B C 1
ATOM 6630 O O . SER B 1 80 ? 13.008 7.621 0.348 1 98.38 80 SER B O 1
ATOM 6632 N N . ARG B 1 81 ? 14.102 7.68 2.266 1 98.12 81 ARG B N 1
ATOM 6633 C CA . ARG B 1 81 ? 15.188 6.812 1.818 1 98.12 81 ARG B CA 1
ATOM 6634 C C . ARG B 1 81 ? 14.672 5.41 1.503 1 98.12 81 ARG B C 1
ATOM 6636 O O . ARG B 1 81 ? 15.125 4.777 0.549 1 98.12 81 ARG B O 1
ATOM 6643 N N . THR B 1 82 ? 13.781 4.91 2.311 1 97.94 82 THR B N 1
ATOM 6644 C CA . THR B 1 82 ? 13.242 3.568 2.111 1 97.94 82 THR B CA 1
ATOM 6645 C C . THR B 1 82 ? 12.516 3.471 0.774 1 97.94 82 THR B C 1
ATOM 6647 O O . THR B 1 82 ? 12.625 2.465 0.071 1 97.94 82 THR B O 1
ATOM 6650 N N . LEU B 1 83 ? 11.727 4.445 0.435 1 97.88 83 LEU B N 1
ATOM 6651 C CA . LEU B 1 83 ? 11.055 4.457 -0.86 1 97.88 83 LEU B CA 1
ATOM 6652 C C . LEU B 1 83 ? 12.062 4.328 -1.996 1 97.88 83 LEU B C 1
ATOM 6654 O O . LEU B 1 83 ? 11.852 3.553 -2.932 1 97.88 83 LEU B O 1
ATOM 6658 N N . VAL B 1 84 ? 13.148 5.121 -1.906 1 96.62 84 VAL B N 1
ATOM 6659 C CA . VAL B 1 84 ? 14.195 5.098 -2.928 1 96.62 84 VAL B CA 1
ATOM 6660 C C . VAL B 1 84 ? 14.867 3.727 -2.947 1 96.62 84 VAL B C 1
ATOM 6662 O O . VAL B 1 84 ? 15.039 3.127 -4.012 1 96.62 84 VAL B O 1
ATOM 6665 N N . GLN B 1 85 ? 15.219 3.213 -1.785 1 96.62 85 GLN B N 1
ATOM 6666 C CA . GLN B 1 85 ? 15.961 1.963 -1.656 1 96.62 85 GLN B CA 1
ATOM 6667 C C . GLN B 1 85 ? 15.141 0.781 -2.166 1 96.62 85 GLN B C 1
ATOM 6669 O O . GLN B 1 85 ? 15.695 -0.162 -2.738 1 96.62 85 GLN B O 1
ATOM 6674 N N . LYS B 1 86 ? 13.883 0.808 -1.98 1 96.69 86 LYS B N 1
ATOM 6675 C CA . LYS B 1 86 ? 13.008 -0.299 -2.371 1 96.69 86 LYS B CA 1
ATOM 6676 C C . LYS B 1 86 ? 12.523 -0.136 -3.809 1 96.69 86 LYS B C 1
ATOM 6678 O O . LYS B 1 86 ? 11.734 -0.945 -4.301 1 96.69 86 LYS B O 1
ATOM 6683 N N . GLY B 1 87 ? 12.914 0.904 -4.48 1 94.62 87 GLY B N 1
ATOM 6684 C CA . GLY B 1 87 ? 12.734 1.063 -5.914 1 94.62 87 GLY B CA 1
ATOM 6685 C C . GLY B 1 87 ? 11.359 1.602 -6.281 1 94.62 87 GLY B C 1
ATOM 6686 O O . GLY B 1 87 ? 10.922 1.464 -7.426 1 94.62 87 GLY B O 1
ATOM 6687 N N . TYR B 1 88 ? 10.617 2.121 -5.363 1 95.62 88 TYR B N 1
ATOM 6688 C CA . TYR B 1 88 ? 9.32 2.713 -5.68 1 95.62 88 TYR B CA 1
ATOM 6689 C C . TYR B 1 88 ? 9.484 3.928 -6.586 1 95.62 88 TYR B C 1
ATOM 6691 O O . TYR B 1 88 ? 10.461 4.672 -6.465 1 95.62 88 TYR B O 1
ATOM 6699 N N . THR B 1 89 ? 8.539 4.121 -7.496 1 94.94 89 THR B N 1
ATOM 6700 C CA . THR B 1 89 ? 8.508 5.336 -8.305 1 94.94 89 THR B CA 1
ATOM 6701 C C . THR B 1 89 ? 8.102 6.539 -7.465 1 94.94 89 THR B C 1
ATOM 6703 O O . THR B 1 89 ? 8.5 7.668 -7.754 1 94.94 89 THR B O 1
ATOM 6706 N N . GLU B 1 90 ? 7.188 6.348 -6.484 1 96.69 90 GLU B N 1
ATOM 6707 C CA . GLU B 1 90 ? 6.734 7.379 -5.562 1 96.69 90 GLU B CA 1
ATOM 6708 C C . GLU B 1 90 ? 7.879 7.879 -4.684 1 96.69 90 GLU B C 1
ATOM 6710 O O . GLU B 1 90 ? 8.727 7.09 -4.258 1 96.69 90 GLU B O 1
ATOM 6715 N N . ARG B 1 91 ? 7.898 9.18 -4.441 1 97.75 91 ARG B N 1
ATOM 6716 C CA . ARG B 1 91 ? 8.891 9.812 -3.58 1 97.75 91 ARG B CA 1
ATOM 6717 C C . ARG B 1 91 ? 8.227 10.539 -2.414 1 97.75 91 ARG B C 1
ATOM 6719 O O . ARG B 1 91 ? 7.008 10.742 -2.416 1 97.75 91 ARG B O 1
ATOM 6726 N N . PHE B 1 92 ? 8.992 10.758 -1.386 1 98.56 92 PHE B N 1
ATOM 6727 C CA . PHE B 1 92 ? 8.578 11.508 -0.21 1 98.56 92 PHE B CA 1
ATOM 6728 C C . PHE B 1 92 ? 9.594 12.594 0.122 1 98.56 92 PHE B C 1
ATOM 6730 O O . PHE B 1 92 ? 10.781 12.312 0.287 1 98.56 92 PHE B O 1
ATOM 6737 N N . LEU B 1 93 ? 9.188 13.805 0.053 1 98.44 93 LEU B N 1
ATOM 6738 C CA . LEU B 1 93 ? 9.977 14.977 0.431 1 98.44 93 LEU B CA 1
ATOM 6739 C C . LEU B 1 93 ? 9.297 15.742 1.56 1 98.44 93 LEU B C 1
ATOM 6741 O O . LEU B 1 93 ? 8.227 16.328 1.364 1 98.44 93 LEU B O 1
ATOM 6745 N N . TYR B 1 94 ? 9.906 15.742 2.717 1 98.62 94 TYR B N 1
ATOM 6746 C CA . TYR B 1 94 ? 9.297 16.328 3.9 1 98.62 94 TYR B CA 1
ATOM 6747 C C . TYR B 1 94 ? 9.594 17.828 3.98 1 98.62 94 TYR B C 1
ATOM 6749 O O . TYR B 1 94 ? 10.758 18.234 4.051 1 98.62 94 TYR B O 1
ATOM 6757 N N . THR B 1 95 ? 8.562 18.609 3.895 1 98.56 95 THR B N 1
ATOM 6758 C CA . THR B 1 95 ? 8.688 20.047 4.109 1 98.56 95 THR B CA 1
ATOM 6759 C C . THR B 1 95 ? 8.43 20.406 5.57 1 98.56 95 THR B C 1
ATOM 6761 O O . THR B 1 95 ? 7.473 19.922 6.172 1 98.56 95 THR B O 1
ATOM 6764 N N . THR B 1 96 ? 9.312 21.188 6.137 1 98.25 96 THR B N 1
ATOM 6765 C CA . THR B 1 96 ? 9.164 21.562 7.539 1 98.25 96 THR B CA 1
ATOM 6766 C C . THR B 1 96 ? 9.422 23.062 7.719 1 98.25 96 THR B C 1
ATOM 6768 O O . THR B 1 96 ? 9.438 23.812 6.746 1 98.25 96 THR B O 1
ATOM 6771 N N . HIS B 1 97 ? 9.453 23.531 8.961 1 98.25 97 HIS B N 1
ATOM 6772 C CA . HIS B 1 97 ? 9.633 24.938 9.32 1 98.25 97 HIS B CA 1
ATOM 6773 C C . HIS B 1 97 ? 11.094 25.266 9.578 1 98.25 97 HIS B C 1
ATOM 6775 O O . HIS B 1 97 ? 11.758 24.562 10.359 1 98.25 97 HIS B O 1
ATOM 6781 N N . PRO B 1 98 ? 11.578 26.297 8.977 1 98.44 98 PRO B N 1
ATOM 6782 C CA . PRO B 1 98 ? 13.008 26.594 9.125 1 98.44 98 PRO B CA 1
ATOM 6783 C C . PRO B 1 98 ? 13.414 26.844 10.57 1 98.44 98 PRO B C 1
ATOM 6785 O O . PRO B 1 98 ? 14.547 26.547 10.961 1 98.44 98 PRO B O 1
ATOM 6788 N N . TRP B 1 99 ? 12.5 27.344 11.375 1 98.44 99 TRP B N 1
ATOM 6789 C CA . TRP B 1 99 ? 12.797 27.562 12.789 1 98.44 99 TRP B CA 1
ATOM 6790 C C . TRP B 1 99 ? 13.156 26.25 13.477 1 98.44 99 TRP B C 1
ATOM 6792 O O . TRP B 1 99 ? 14.125 26.203 14.25 1 98.44 99 TRP B O 1
ATOM 6802 N N . LEU B 1 100 ? 12.453 25.203 13.18 1 98.38 100 LEU B N 1
ATOM 6803 C CA . LEU B 1 100 ? 12.734 23.875 13.734 1 98.38 100 LEU B CA 1
ATOM 6804 C C . LEU B 1 100 ? 14.094 23.375 13.25 1 98.38 100 LEU B C 1
ATOM 6806 O O . LEU B 1 100 ? 14.852 22.781 14.023 1 98.38 100 LEU B O 1
ATOM 6810 N N . VAL B 1 101 ? 14.32 23.594 11.969 1 98.56 101 VAL B N 1
ATOM 6811 C CA . VAL B 1 101 ? 15.57 23.125 11.383 1 98.56 101 VAL B CA 1
ATOM 6812 C C . VAL B 1 101 ? 16.75 23.859 12.039 1 98.56 101 VAL B C 1
ATOM 6814 O O . VAL B 1 101 ? 17.781 23.25 12.336 1 98.56 101 VAL B O 1
ATOM 6817 N N . SER B 1 102 ? 16.594 25.141 12.25 1 97.81 102 SER B N 1
ATOM 6818 C CA . SER B 1 102 ? 17.641 25.922 12.906 1 97.81 102 SER B CA 1
ATOM 6819 C C . SER B 1 102 ? 17.922 25.391 14.305 1 97.81 102 SER B C 1
ATOM 6821 O O . SER B 1 102 ? 19.078 25.312 14.727 1 97.81 102 SER B O 1
ATOM 6823 N N . LEU B 1 103 ? 16.875 25 15.039 1 97.19 103 LEU B N 1
ATOM 6824 C CA . LEU B 1 103 ? 17.047 24.438 16.375 1 97.19 103 LEU B CA 1
ATOM 6825 C C . LEU B 1 103 ? 17.734 23.078 16.297 1 97.19 103 LEU B C 1
ATOM 6827 O O . LEU B 1 103 ? 18.547 22.734 17.156 1 97.19 103 LEU B O 1
ATOM 6831 N N . TYR B 1 104 ? 17.375 22.328 15.281 1 98.19 104 TYR B N 1
ATOM 6832 C CA . TYR B 1 104 ? 17.938 20.984 15.125 1 98.19 104 TYR B CA 1
ATOM 6833 C C . TYR B 1 104 ? 19.438 21.047 14.859 1 98.19 104 TYR B C 1
ATOM 6835 O O . TYR B 1 104 ? 20.203 20.281 15.445 1 98.19 104 TYR B O 1
ATOM 6843 N N . LEU B 1 105 ? 19.828 21.922 13.984 1 98 105 LEU B N 1
ATOM 6844 C CA . LEU B 1 105 ? 21.203 21.969 13.523 1 98 105 LEU B CA 1
ATOM 6845 C C . LEU B 1 105 ? 22.078 22.734 14.508 1 98 105 LEU B C 1
ATOM 6847 O O . LEU B 1 105 ? 23.281 22.469 14.617 1 98 105 LEU B O 1
ATOM 6851 N N . ASP B 1 106 ? 21.531 23.734 15.148 1 96.44 106 ASP B N 1
ATOM 6852 C CA . ASP B 1 106 ? 22.172 24.5 16.219 1 96.44 106 ASP B CA 1
ATOM 6853 C C . ASP B 1 106 ? 21.344 24.438 17.5 1 96.44 106 ASP B C 1
ATOM 6855 O O . ASP B 1 106 ? 20.812 25.438 17.953 1 96.44 106 ASP B O 1
ATOM 6859 N N . CYS B 1 107 ? 21.391 23.297 18.125 1 96.38 107 CYS B N 1
ATOM 6860 C CA . CYS B 1 107 ? 20.484 22.984 19.234 1 96.38 107 CYS B CA 1
ATOM 6861 C C . CYS B 1 107 ? 21.016 23.578 20.547 1 96.38 107 CYS B C 1
ATOM 6863 O O . CYS B 1 107 ? 22.125 23.266 20.969 1 96.38 107 CYS B O 1
ATOM 6865 N N . PRO B 1 108 ? 20.172 24.406 21.109 1 94.62 108 PRO B N 1
ATOM 6866 C CA . PRO B 1 108 ? 20.625 25.031 22.359 1 94.62 108 PRO B CA 1
ATOM 6867 C C . PRO B 1 108 ? 20.453 24.109 23.578 1 94.62 108 PRO B C 1
ATOM 6869 O O . PRO B 1 108 ? 19.531 23.281 23.594 1 94.62 108 PRO B O 1
ATOM 6872 N N . ASN B 1 109 ? 21.312 24.281 24.516 1 93.06 109 ASN B N 1
ATOM 6873 C CA . ASN B 1 109 ? 21.172 23.578 25.781 1 93.06 109 ASN B CA 1
ATOM 6874 C C . ASN B 1 109 ? 20.281 24.359 26.75 1 93.06 109 ASN B C 1
ATOM 6876 O O . ASN B 1 109 ? 20.781 25.125 27.578 1 93.06 109 ASN B O 1
ATOM 6880 N N . ILE B 1 110 ? 19 24.062 26.672 1 94.5 110 ILE B N 1
ATOM 6881 C CA . ILE B 1 110 ? 18.062 24.828 27.5 1 94.5 110 ILE B CA 1
ATOM 6882 C C . ILE B 1 110 ? 17.078 23.875 28.172 1 94.5 110 ILE B C 1
ATOM 6884 O O . ILE B 1 110 ? 16.969 22.703 27.781 1 94.5 110 ILE B O 1
ATOM 6888 N N . THR B 1 111 ? 16.469 24.375 29.219 1 94.75 111 THR B N 1
ATOM 6889 C CA . THR B 1 111 ? 15.367 23.703 29.906 1 94.75 111 THR B CA 1
ATOM 6890 C C . THR B 1 111 ? 14.125 24.594 29.906 1 94.75 111 THR B C 1
ATOM 6892 O O . THR B 1 111 ? 14.234 25.828 30.016 1 94.75 111 THR B O 1
ATOM 6895 N N . LEU B 1 112 ? 13.055 24.062 29.703 1 93.06 112 LEU B N 1
ATOM 6896 C CA . LEU B 1 112 ? 11.758 24.734 29.812 1 93.06 112 LEU B CA 1
ATOM 6897 C C . LEU B 1 112 ? 10.914 24.094 30.922 1 93.06 112 LEU B C 1
ATOM 6899 O O . LEU B 1 112 ? 10.57 22.922 30.844 1 93.06 112 LEU B O 1
ATOM 6903 N N . LEU B 1 113 ? 10.586 24.797 31.938 1 89.94 113 LEU B N 1
ATOM 6904 C CA . LEU B 1 113 ? 9.922 24.344 33.156 1 89.94 113 LEU B CA 1
ATOM 6905 C C . LEU B 1 113 ? 10.641 23.141 33.75 1 89.94 113 LEU B C 1
ATOM 6907 O O . LEU B 1 113 ? 9.992 22.172 34.156 1 89.94 113 LEU B O 1
ATOM 6911 N N . GLY B 1 114 ? 11.859 23.141 33.562 1 87.5 114 GLY B N 1
ATOM 6912 C CA . GLY B 1 114 ? 12.703 22.125 34.188 1 87.5 114 GLY B CA 1
ATOM 6913 C C . GLY B 1 114 ? 12.969 20.938 33.281 1 87.5 114 GLY B C 1
ATOM 6914 O O . GLY B 1 114 ? 13.781 20.062 33.625 1 87.5 114 GLY B O 1
ATOM 6915 N N . GLU B 1 115 ? 12.305 20.812 32.156 1 92.44 115 GLU B N 1
ATOM 6916 C CA . GLU B 1 115 ? 12.531 19.719 31.219 1 92.44 115 GLU B CA 1
ATOM 6917 C C . GLU B 1 115 ? 13.516 20.109 30.141 1 92.44 115 GLU B C 1
ATOM 6919 O O . GLU B 1 115 ? 13.367 21.156 29.516 1 92.44 115 GLU B O 1
ATOM 6924 N N . PRO B 1 116 ? 14.445 19.312 29.906 1 95.75 116 PRO B N 1
ATOM 6925 C CA . PRO B 1 116 ? 15.484 19.688 28.953 1 95.75 116 PRO B CA 1
ATOM 6926 C C . PRO B 1 116 ? 15.047 19.5 27.5 1 95.75 116 PRO B C 1
ATOM 6928 O O . PRO B 1 116 ? 14.336 18.531 27.188 1 95.75 116 PRO B O 1
ATOM 6931 N N . LEU B 1 117 ? 15.406 20.375 26.641 1 97 117 LEU B N 1
ATOM 6932 C CA . LEU B 1 117 ? 15.367 20.125 25.203 1 97 117 LEU B CA 1
ATOM 6933 C C . LEU B 1 117 ? 16.359 19.031 24.812 1 97 117 LEU B C 1
ATOM 6935 O O . LEU B 1 117 ? 17.547 19.125 25.125 1 97 117 LEU B O 1
ATOM 6939 N N . LYS B 1 118 ? 15.891 18.016 24.172 1 97.12 118 LYS B N 1
ATOM 6940 C CA . LYS B 1 118 ? 16.75 16.906 23.781 1 97.12 118 LYS B CA 1
ATOM 6941 C C . LYS B 1 118 ? 17.375 17.156 22.422 1 97.12 118 LYS B C 1
ATOM 6943 O O . LYS B 1 118 ? 16.719 16.984 21.391 1 97.12 118 LYS B O 1
ATOM 6948 N N . CYS B 1 119 ? 18.641 17.422 22.453 1 97.5 119 CYS B N 1
ATOM 6949 C CA . CYS B 1 119 ? 19.344 17.781 21.219 1 97.5 119 CYS B CA 1
ATOM 6950 C C . CYS B 1 119 ? 19.766 16.531 20.453 1 97.5 119 CYS B C 1
ATOM 6952 O O . CYS B 1 119 ? 20.078 15.5 21.047 1 97.5 119 CYS B O 1
ATOM 6954 N N . PRO B 1 120 ? 19.734 16.594 19.125 1 97.38 120 PRO B N 1
ATOM 6955 C CA . PRO B 1 120 ? 20.266 15.5 18.312 1 97.38 120 PRO B CA 1
ATOM 6956 C C . PRO B 1 120 ? 21.766 15.312 18.484 1 97.38 120 PRO B C 1
ATOM 6958 O O . PRO B 1 120 ? 22.469 16.25 18.891 1 97.38 120 PRO B O 1
ATOM 6961 N N . THR B 1 121 ? 22.297 14.086 18.219 1 96.88 121 THR B N 1
ATOM 6962 C CA . THR B 1 121 ? 23.734 13.836 18.203 1 96.88 121 THR B CA 1
ATOM 6963 C C . THR B 1 121 ? 24.359 14.43 16.953 1 96.88 121 THR B C 1
ATOM 6965 O O . THR B 1 121 ? 23.656 14.82 16.016 1 96.88 121 THR B O 1
ATOM 6968 N N . GLN B 1 122 ? 25.656 14.5 16.969 1 97.25 122 GLN B N 1
ATOM 6969 C CA . GLN B 1 122 ? 26.375 14.984 15.789 1 97.25 122 GLN B CA 1
ATOM 6970 C C . GLN B 1 122 ? 26.094 14.102 14.578 1 97.25 122 GLN B C 1
ATOM 6972 O O . GLN B 1 122 ? 25.953 14.602 13.461 1 97.25 122 GLN B O 1
ATOM 6977 N N . GLU B 1 123 ? 26.031 12.883 14.836 1 97.06 123 GLU B N 1
ATOM 6978 C CA . GLU B 1 123 ? 25.75 11.945 13.758 1 97.06 123 GLU B CA 1
ATOM 6979 C C . GLU B 1 123 ? 24.359 12.195 13.164 1 97.06 123 GLU B C 1
ATOM 6981 O O . GLU B 1 123 ? 24.188 12.117 11.945 1 97.06 123 GLU B O 1
ATOM 6986 N N . GLU B 1 124 ? 23.453 12.438 14.023 1 97.06 124 GLU B N 1
ATOM 6987 C CA . GLU B 1 124 ? 22.094 12.719 13.578 1 97.06 124 GLU B CA 1
ATOM 6988 C C . GLU B 1 124 ? 22.031 14.023 12.781 1 97.06 124 GLU B C 1
ATOM 6990 O O . GLU B 1 124 ? 21.328 14.102 11.773 1 97.06 124 GLU B O 1
ATOM 6995 N N . GLN B 1 125 ? 22.734 15.023 13.164 1 98.12 125 GLN B N 1
ATOM 6996 C CA . GLN B 1 125 ? 22.797 16.297 12.445 1 98.12 125 GLN B CA 1
ATOM 6997 C C . GLN B 1 125 ? 23.438 16.125 11.078 1 98.12 125 GLN B C 1
ATOM 6999 O O . GLN B 1 125 ? 22.984 16.688 10.094 1 98.12 125 GLN B O 1
ATOM 7004 N N . ASP B 1 126 ? 24.5 15.328 11.094 1 98 126 ASP B N 1
ATOM 7005 C CA . ASP B 1 126 ? 25.188 15.07 9.828 1 98 126 ASP B CA 1
ATOM 7006 C C . ASP B 1 126 ? 24.266 14.328 8.859 1 98 126 ASP B C 1
ATOM 7008 O O . ASP B 1 126 ? 24.266 14.609 7.66 1 98 126 ASP B O 1
ATOM 7012 N N . ASP B 1 127 ? 23.625 13.391 9.438 1 98 127 ASP B N 1
ATOM 7013 C CA . ASP B 1 127 ? 22.672 12.664 8.602 1 98 127 ASP B CA 1
ATOM 7014 C C . ASP B 1 127 ? 21.578 13.586 8.062 1 98 127 ASP B C 1
ATOM 7016 O O . ASP B 1 127 ? 21.156 13.453 6.918 1 98 127 ASP B O 1
ATOM 7020 N N . PHE B 1 128 ? 21.094 14.445 8.867 1 98.5 128 PHE B N 1
ATOM 7021 C CA . PHE B 1 128 ? 20.109 15.43 8.453 1 98.5 128 PHE B CA 1
ATOM 7022 C C . PHE B 1 128 ? 20.656 16.312 7.332 1 98.5 128 PHE B C 1
ATOM 7024 O O . PHE B 1 128 ? 19.953 16.562 6.348 1 98.5 128 PHE B O 1
ATOM 7031 N N . ARG B 1 129 ? 21.844 16.766 7.473 1 98.25 129 ARG B N 1
ATOM 7032 C CA . ARG B 1 129 ? 22.469 17.578 6.441 1 98.25 129 ARG B CA 1
ATOM 7033 C C . ARG B 1 129 ? 22.547 16.828 5.117 1 98.25 129 ARG B C 1
ATOM 7035 O O . ARG B 1 129 ? 22.25 17.391 4.059 1 98.25 129 ARG B O 1
ATOM 7042 N N . ARG B 1 130 ? 22.938 15.57 5.207 1 97.81 130 ARG B N 1
ATOM 7043 C CA . ARG B 1 130 ? 22.984 14.75 4.004 1 97.81 130 ARG B CA 1
ATOM 7044 C C . ARG B 1 130 ? 21.594 14.609 3.383 1 97.81 130 ARG B C 1
ATOM 7046 O O . ARG B 1 130 ? 21.453 14.648 2.16 1 97.81 130 ARG B O 1
ATOM 7053 N N . ALA B 1 131 ? 20.625 14.406 4.258 1 98.25 131 ALA B N 1
ATOM 7054 C CA . ALA B 1 131 ? 19.25 14.234 3.791 1 98.25 131 ALA B CA 1
ATOM 7055 C C . ALA B 1 131 ? 18.766 15.477 3.055 1 98.25 131 ALA B C 1
ATOM 7057 O O . ALA B 1 131 ? 18.031 15.375 2.066 1 98.25 131 ALA B O 1
ATOM 7058 N N . VAL B 1 132 ? 19.109 16.656 3.557 1 97.94 132 VAL B N 1
ATOM 7059 C CA . VAL B 1 132 ? 18.75 17.906 2.896 1 97.94 132 VAL B CA 1
ATOM 7060 C C . VAL B 1 132 ? 19.391 17.953 1.511 1 97.94 132 VAL B C 1
ATOM 7062 O O . VAL B 1 132 ? 18.719 18.266 0.522 1 97.94 132 VAL B O 1
ATOM 7065 N N . LEU B 1 133 ? 20.625 17.594 1.418 1 96.25 133 LEU B N 1
ATOM 7066 C CA . LEU B 1 133 ? 21.359 17.656 0.163 1 96.25 133 LEU B CA 1
ATOM 7067 C C . LEU B 1 133 ? 20.859 16.609 -0.821 1 96.25 133 LEU B C 1
ATOM 7069 O O . LEU B 1 133 ? 20.875 16.828 -2.035 1 96.25 133 LEU B O 1
ATOM 7073 N N . GLU B 1 134 ? 20.406 15.492 -0.237 1 95.31 134 GLU B N 1
ATOM 7074 C CA . GLU B 1 134 ? 19.875 14.414 -1.061 1 95.31 134 GLU B CA 1
ATOM 7075 C C . GLU B 1 134 ? 18.438 14.703 -1.498 1 95.31 134 GLU B C 1
ATOM 7077 O O . GLU B 1 134 ? 17.875 13.984 -2.324 1 95.31 134 GLU B O 1
ATOM 7082 N N . GLY B 1 135 ? 17.844 15.719 -0.964 1 95.44 135 GLY B N 1
ATOM 7083 C CA . GLY B 1 135 ? 16.516 16.125 -1.383 1 95.44 135 GLY B CA 1
ATOM 7084 C C . GLY B 1 135 ? 15.406 15.438 -0.613 1 95.44 135 GLY B C 1
ATOM 7085 O O . GLY B 1 135 ? 14.312 15.227 -1.145 1 95.44 135 GLY B O 1
ATOM 7086 N N . HIS B 1 136 ? 15.656 14.992 0.667 1 97.81 136 HIS B N 1
ATOM 7087 C CA . HIS B 1 136 ? 14.664 14.289 1.474 1 97.81 136 HIS B CA 1
ATOM 7088 C C . HIS B 1 136 ? 13.93 15.25 2.404 1 97.81 136 HIS B C 1
ATOM 7090 O O . HIS B 1 136 ? 12.852 14.93 2.916 1 97.81 136 HIS B O 1
ATOM 7096 N N . VAL B 1 137 ? 14.5 16.422 2.656 1 98.19 137 VAL B N 1
ATOM 7097 C CA . VAL B 1 137 ? 13.93 17.406 3.568 1 98.19 137 VAL B CA 1
ATOM 7098 C C . VAL B 1 137 ? 14.039 18.797 2.953 1 98.19 137 VAL B C 1
ATOM 7100 O O . VAL B 1 137 ? 15.023 19.109 2.281 1 98.19 137 VAL B O 1
ATOM 7103 N N . ASN B 1 138 ? 13.016 19.547 3.092 1 97.56 138 ASN B N 1
ATOM 7104 C CA . ASN B 1 138 ? 12.938 20.938 2.654 1 97.56 138 ASN B CA 1
ATOM 7105 C C . ASN B 1 138 ? 12.211 21.812 3.674 1 97.56 138 ASN B C 1
ATOM 7107 O O . ASN B 1 138 ? 11.711 21.312 4.68 1 97.56 138 ASN B O 1
ATOM 7111 N N . TRP B 1 139 ? 12.297 23.141 3.527 1 98.56 139 TRP B N 1
ATOM 7112 C CA . TRP B 1 139 ? 11.555 24.047 4.402 1 98.56 139 TRP B CA 1
ATOM 7113 C C . TRP B 1 139 ? 10.961 25.203 3.615 1 98.56 139 TRP B C 1
ATOM 7115 O O . TRP B 1 139 ? 11.445 25.531 2.529 1 98.56 139 TRP B O 1
ATOM 7125 N N . HIS B 1 140 ? 9.875 25.766 4.094 1 97.94 140 HIS B N 1
ATOM 7126 C CA . HIS B 1 140 ? 9.312 26.969 3.471 1 97.94 140 HIS B CA 1
ATOM 7127 C C . HIS B 1 140 ? 9.984 28.234 3.99 1 97.94 140 HIS B C 1
ATOM 7129 O O . HIS B 1 140 ? 10.969 28.156 4.73 1 97.94 140 HIS B O 1
ATOM 7135 N N . ALA B 1 141 ? 9.461 29.438 3.703 1 97.94 141 ALA B N 1
ATOM 7136 C CA . ALA B 1 141 ? 10.266 30.656 3.781 1 97.94 141 ALA B CA 1
ATOM 7137 C C . ALA B 1 141 ? 10.078 31.344 5.125 1 97.94 141 ALA B C 1
ATOM 7139 O O . ALA B 1 141 ? 10.875 32.219 5.5 1 97.94 141 ALA B O 1
ATOM 7140 N N . SER B 1 142 ? 9.039 31.062 5.844 1 97.19 142 SER B N 1
ATOM 7141 C CA . SER B 1 142 ? 8.773 31.719 7.117 1 97.19 142 SER B CA 1
ATOM 7142 C C . SER B 1 142 ? 9.125 30.812 8.297 1 97.19 142 SER B C 1
ATOM 7144 O O . SER B 1 142 ? 9.203 29.594 8.141 1 97.19 142 SER B O 1
ATOM 7146 N N . PRO B 1 143 ? 9.406 31.391 9.461 1 97.81 143 PRO B N 1
ATOM 7147 C CA . PRO B 1 143 ? 9.852 30.547 10.57 1 97.81 143 PRO B CA 1
ATOM 7148 C C . PRO B 1 143 ? 8.789 29.547 11.008 1 97.81 143 PRO B C 1
ATOM 7150 O O . PRO B 1 143 ? 9.109 28.406 11.359 1 97.81 143 PRO B O 1
ATOM 7153 N N . PHE B 1 144 ? 7.625 29.875 11.125 1 97.5 144 PHE B N 1
ATOM 7154 C CA . PHE B 1 144 ? 6.461 29.078 11.508 1 97.5 144 PHE B CA 1
ATOM 7155 C C . PHE B 1 144 ? 5.176 29.875 11.305 1 97.5 144 PHE B C 1
ATOM 7157 O O . PHE B 1 144 ? 5.148 30.844 10.539 1 97.5 144 PHE B O 1
ATOM 7164 N N . ASN B 1 145 ? 4.055 29.469 11.852 1 96.62 145 ASN B N 1
ATOM 7165 C CA . ASN B 1 145 ? 2.771 30.156 11.766 1 96.62 145 ASN B CA 1
ATOM 7166 C C . ASN B 1 145 ? 2.682 31.312 12.758 1 96.62 145 ASN B C 1
ATOM 7168 O O . ASN B 1 145 ? 2.73 31.109 13.969 1 96.62 145 ASN B O 1
ATOM 7172 N N . MET B 1 146 ? 2.576 32.531 12.211 1 95.62 146 MET B N 1
ATOM 7173 C CA . MET B 1 146 ? 2.678 33.688 13.078 1 95.62 146 MET B CA 1
ATOM 7174 C C . MET B 1 146 ? 1.393 34.531 13.047 1 95.62 146 MET B C 1
ATOM 7176 O O . MET B 1 146 ? 0.623 34.438 12.086 1 95.62 146 MET B O 1
ATOM 7180 N N . GLN B 1 147 ? 1.22 35.281 14.078 1 96.38 147 GLN B N 1
ATOM 7181 C CA . GLN B 1 147 ? 0.246 36.375 14.062 1 96.38 147 GLN B CA 1
ATOM 7182 C C . GLN B 1 147 ? 0.871 37.656 13.547 1 96.38 147 GLN B C 1
ATOM 7184 O O . GLN B 1 147 ? 1.396 38.469 14.328 1 96.38 147 GLN B O 1
ATOM 7189 N N . THR B 1 148 ? 0.668 37.938 12.336 1 96.31 148 THR B N 1
ATOM 7190 C CA . THR B 1 148 ? 1.417 38.969 11.625 1 96.31 148 THR B CA 1
ATOM 7191 C C . THR B 1 148 ? 0.969 40.375 12.062 1 96.31 148 THR B C 1
ATOM 7193 O O . THR B 1 148 ? 1.718 41.344 11.922 1 96.31 148 THR B O 1
ATOM 7196 N N . ASP B 1 149 ? -0.208 40.5 12.633 1 95.62 149 ASP B N 1
ATOM 7197 C CA . ASP B 1 149 ? -0.685 41.781 13.148 1 95.62 149 ASP B CA 1
ATOM 7198 C C . ASP B 1 149 ? 0.03 42.156 14.445 1 95.62 149 ASP B C 1
ATOM 7200 O O . ASP B 1 149 ? -0.064 43.281 14.914 1 95.62 149 ASP B O 1
ATOM 7204 N N . PHE B 1 150 ? 0.789 41.219 14.969 1 96.69 150 PHE B N 1
ATOM 7205 C CA . PHE B 1 150 ? 1.378 41.406 16.297 1 96.69 150 PHE B CA 1
ATOM 7206 C C . PHE B 1 150 ? 2.898 41.344 16.219 1 96.69 150 PHE B C 1
ATOM 7208 O O . PHE B 1 150 ? 3.59 41.938 17.047 1 96.69 150 PHE B O 1
ATOM 7215 N N . VAL B 1 151 ? 3.447 40.781 15.211 1 96.12 151 VAL B N 1
ATOM 7216 C CA . VAL B 1 151 ? 4.891 40.562 15.109 1 96.12 151 VAL B CA 1
ATOM 7217 C C . VAL B 1 151 ? 5.586 41.906 14.891 1 96.12 151 VAL B C 1
ATOM 7219 O O . VAL B 1 151 ? 5.082 42.781 14.164 1 96.12 151 VAL B O 1
ATOM 7222 N N . GLY B 1 152 ? 6.723 42.125 15.5 1 92.38 152 GLY B N 1
ATOM 7223 C CA . GLY B 1 152 ? 7.52 43.312 15.281 1 92.38 152 GLY B CA 1
ATOM 7224 C C . GLY B 1 152 ? 8.133 43.375 13.891 1 92.38 152 GLY B C 1
ATOM 7225 O O . GLY B 1 152 ? 8.445 42.312 13.305 1 92.38 152 GLY B O 1
ATOM 7226 N N . THR B 1 153 ? 8.297 44.531 13.461 1 90.69 153 THR B N 1
ATOM 7227 C CA . THR B 1 153 ? 8.781 44.719 12.102 1 90.69 153 THR B CA 1
ATOM 7228 C C . THR B 1 153 ? 10.117 44.031 11.891 1 90.69 153 THR B C 1
ATOM 7230 O O . THR B 1 153 ? 10.266 43.219 10.969 1 90.69 153 THR B O 1
ATOM 7233 N N . TYR B 1 154 ? 11.023 44.312 12.797 1 92.94 154 TYR B N 1
ATOM 7234 C CA . TYR B 1 154 ? 12.344 43.688 12.633 1 92.94 154 TYR B CA 1
ATOM 7235 C C . TYR B 1 154 ? 12.281 42.188 12.891 1 92.94 154 TYR B C 1
ATOM 7237 O O . TYR B 1 154 ? 13.055 41.438 12.312 1 92.94 154 TYR B O 1
ATOM 7245 N N . LEU B 1 155 ? 11.453 41.844 13.805 1 95.56 155 LEU B N 1
ATOM 7246 C CA . LEU B 1 155 ? 11.336 40.438 14.102 1 95.56 155 LEU B CA 1
ATOM 7247 C C . LEU B 1 155 ? 10.805 39.656 12.898 1 95.56 155 LEU B C 1
ATOM 7249 O O . LEU B 1 155 ? 11.172 38.5 12.688 1 95.56 155 LEU B O 1
ATOM 7253 N N . LEU B 1 156 ? 9.883 40.25 12.133 1 96.62 156 LEU B N 1
ATOM 7254 C CA . LEU B 1 156 ? 9.445 39.625 10.891 1 96.62 156 LEU B CA 1
ATOM 7255 C C . LEU B 1 156 ? 10.625 39.406 9.945 1 96.62 156 LEU B C 1
ATOM 7257 O O . LEU B 1 156 ? 10.766 38.312 9.383 1 96.62 156 LEU B O 1
ATOM 7261 N N . GLU B 1 157 ? 11.422 40.406 9.789 1 96.06 157 GLU B N 1
ATOM 7262 C CA . GLU B 1 157 ? 12.617 40.281 8.953 1 96.06 157 GLU B CA 1
ATOM 7263 C C . GLU B 1 157 ? 13.539 39.188 9.453 1 96.06 157 GLU B C 1
ATOM 7265 O O . GLU B 1 157 ? 13.984 38.344 8.672 1 96.06 157 GLU B O 1
ATOM 7270 N N . ALA B 1 158 ? 13.789 39.219 10.742 1 95.75 158 ALA B N 1
ATOM 7271 C CA . ALA B 1 158 ? 14.672 38.25 11.352 1 95.75 158 ALA B CA 1
ATOM 7272 C C . ALA B 1 158 ? 14.125 36.812 11.164 1 95.75 158 ALA B C 1
ATOM 7274 O O . ALA B 1 158 ? 14.891 35.875 11.008 1 95.75 158 ALA B O 1
ATOM 7275 N N . GLY B 1 159 ? 12.82 36.719 11.258 1 96.81 159 GLY B N 1
ATOM 7276 C CA . GLY B 1 159 ? 12.188 35.406 11.031 1 96.81 159 GLY B CA 1
ATOM 7277 C C . GLY B 1 159 ? 12.414 34.906 9.625 1 96.81 159 GLY B C 1
ATOM 7278 O O . GLY B 1 159 ? 12.672 33.719 9.438 1 96.81 159 GLY B O 1
ATOM 7279 N N . LEU B 1 160 ? 12.305 35.719 8.586 1 97.62 160 LEU B N 1
ATOM 7280 C CA . LEU B 1 160 ? 12.523 35.312 7.199 1 97.62 160 LEU B CA 1
ATOM 7281 C C . LEU B 1 160 ? 13.992 34.969 6.953 1 97.62 160 LEU B C 1
ATOM 7283 O O . LEU B 1 160 ? 14.305 34.125 6.113 1 97.62 160 LEU B O 1
ATOM 7287 N N . GLU B 1 161 ? 14.828 35.625 7.727 1 96.75 161 GLU B N 1
ATOM 7288 C CA . GLU B 1 161 ? 16.266 35.406 7.555 1 96.75 161 GLU B CA 1
ATOM 7289 C C . GLU B 1 161 ? 16.688 34 8.008 1 96.75 161 GLU B C 1
ATOM 7291 O O . GLU B 1 161 ? 17.734 33.5 7.602 1 96.75 161 GLU B O 1
ATOM 7296 N N . ILE B 1 162 ? 15.906 33.406 8.852 1 97.12 162 ILE B N 1
ATOM 7297 C CA . ILE B 1 162 ? 16.25 32.062 9.305 1 97.12 162 ILE B CA 1
ATOM 7298 C C . ILE B 1 162 ? 16.297 31.125 8.109 1 97.12 162 ILE B C 1
ATOM 7300 O O . ILE B 1 162 ? 17.266 30.375 7.938 1 97.12 162 ILE B O 1
ATOM 7304 N N . ALA B 1 163 ? 15.266 31.141 7.293 1 98 163 ALA B N 1
ATOM 7305 C CA . ALA B 1 163 ? 15.234 30.312 6.094 1 98 163 ALA B CA 1
ATOM 7306 C C . ALA B 1 163 ? 16.375 30.656 5.145 1 98 163 ALA B C 1
ATOM 7308 O O . ALA B 1 163 ? 17 29.781 4.547 1 98 163 ALA B O 1
ATOM 7309 N N . GLN B 1 164 ? 16.641 31.938 5.023 1 97.19 164 GLN B N 1
ATOM 7310 C CA . GLN B 1 164 ? 17.703 32.406 4.129 1 97.19 164 GLN B CA 1
ATOM 7311 C C . GLN B 1 164 ? 19.062 31.891 4.59 1 97.19 164 GLN B C 1
ATOM 7313 O O . GLN B 1 164 ? 19.891 31.5 3.771 1 97.19 164 GLN B O 1
ATOM 7318 N N . ARG B 1 165 ? 19.297 31.922 5.809 1 96.25 165 ARG B N 1
ATOM 7319 C CA . ARG B 1 165 ? 20.562 31.422 6.348 1 96.25 165 ARG B CA 1
ATOM 7320 C C . ARG B 1 165 ? 20.688 29.922 6.125 1 96.25 165 ARG B C 1
ATOM 7322 O O . ARG B 1 165 ? 21.781 29.438 5.816 1 96.25 165 ARG B O 1
ATOM 7329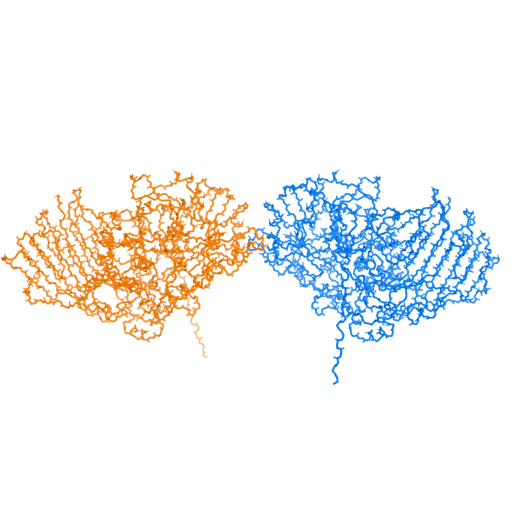 N N . LEU B 1 166 ? 19.594 29.219 6.359 1 97.56 166 LEU B N 1
ATOM 7330 C CA . LEU B 1 166 ? 19.609 27.797 6.094 1 97.56 166 LEU B CA 1
ATOM 7331 C C . LEU B 1 166 ? 19.891 27.516 4.621 1 97.56 166 LEU B C 1
ATOM 7333 O O . LEU B 1 166 ? 20.672 26.625 4.293 1 97.56 166 LEU B O 1
ATOM 7337 N N . ASP B 1 167 ? 19.188 28.266 3.746 1 97.81 167 ASP B N 1
ATOM 7338 C CA . ASP B 1 167 ? 19.453 28.125 2.318 1 97.81 167 ASP B CA 1
ATOM 7339 C C . ASP B 1 167 ? 20.938 28.312 2.02 1 97.81 167 ASP B C 1
ATOM 7341 O O . ASP B 1 167 ? 21.531 27.531 1.277 1 97.81 167 ASP B O 1
ATOM 7345 N N . ALA B 1 168 ? 21.5 29.328 2.592 1 96.56 168 ALA B N 1
ATOM 7346 C CA . ALA B 1 168 ? 22.922 29.609 2.385 1 96.56 168 ALA B CA 1
ATOM 7347 C C . ALA B 1 168 ? 23.781 28.469 2.896 1 96.56 168 ALA B C 1
ATOM 7349 O O . ALA B 1 168 ? 24.766 28.094 2.254 1 96.56 168 ALA B O 1
ATOM 7350 N N . MET B 1 169 ? 23.453 27.969 4.027 1 96.25 169 MET B N 1
ATOM 7351 C CA . MET B 1 169 ? 24.203 26.875 4.641 1 96.25 169 MET B CA 1
ATOM 7352 C C . MET B 1 169 ? 24.25 25.672 3.715 1 96.25 169 MET B C 1
ATOM 7354 O O . MET B 1 169 ? 25.25 24.953 3.682 1 96.25 169 MET B O 1
ATOM 7358 N N . PHE B 1 170 ? 23.219 25.453 3.023 1 97 170 PHE B N 1
ATOM 7359 C CA . PHE B 1 170 ? 23.125 24.25 2.191 1 97 170 PHE B CA 1
ATOM 7360 C C . PHE B 1 170 ? 23.312 24.609 0.72 1 97 170 PHE B C 1
ATOM 7362 O O . PHE B 1 170 ? 23.047 23.781 -0.159 1 97 170 PHE B O 1
ATOM 7369 N N . TYR B 1 171 ? 23.656 25.859 0.375 1 94.38 171 TYR B N 1
ATOM 7370 C CA . TYR B 1 171 ? 23.922 26.328 -0.976 1 94.38 171 TYR B CA 1
ATOM 7371 C C . TYR B 1 171 ? 22.688 26.203 -1.857 1 94.38 171 TYR B C 1
ATOM 7373 O O . TYR B 1 171 ? 22.781 25.828 -3.027 1 94.38 171 TYR B O 1
ATOM 7381 N N . ILE B 1 172 ? 21.594 26.375 -1.185 1 94.56 172 ILE B N 1
ATOM 7382 C CA . ILE B 1 172 ? 20.312 26.359 -1.904 1 94.56 172 ILE B CA 1
ATOM 7383 C C . ILE B 1 172 ? 20.016 27.75 -2.436 1 94.56 172 ILE B C 1
ATOM 7385 O O . ILE B 1 172 ? 20.016 28.734 -1.678 1 94.56 172 ILE B O 1
ATOM 7389 N N . LYS B 1 173 ? 19.844 27.844 -3.707 1 92.75 173 LYS B N 1
ATOM 7390 C CA . LYS B 1 173 ? 19.375 29.078 -4.316 1 92.75 173 LYS B CA 1
ATOM 7391 C C . LYS B 1 173 ? 17.891 29.031 -4.605 1 92.75 173 LYS B C 1
ATOM 7393 O O . LYS B 1 173 ? 17.469 28.656 -5.699 1 92.75 173 LYS B O 1
ATOM 7398 N N . ARG B 1 174 ? 17.125 29.5 -3.666 1 93.69 174 ARG B N 1
ATOM 7399 C CA . ARG B 1 174 ? 15.68 29.469 -3.799 1 93.69 174 ARG B CA 1
ATOM 7400 C C . ARG B 1 174 ? 15.18 30.656 -4.621 1 93.69 174 ARG B C 1
ATOM 7402 O O . ARG B 1 174 ? 15.391 31.812 -4.246 1 93.69 174 ARG B O 1
ATOM 7409 N N . ARG B 1 175 ? 14.531 30.453 -5.789 1 92.56 175 ARG B N 1
ATOM 7410 C CA . ARG B 1 175 ? 14.086 31.516 -6.691 1 92.56 175 ARG B CA 1
ATOM 7411 C C . ARG B 1 175 ? 12.648 31.922 -6.391 1 92.56 175 ARG B C 1
ATOM 7413 O O . ARG B 1 175 ? 12.25 33.062 -6.676 1 92.56 175 ARG B O 1
ATOM 7420 N N . TYR B 1 176 ? 11.891 30.938 -5.75 1 97.88 176 TYR B N 1
ATOM 7421 C CA . TYR B 1 176 ? 10.477 31.203 -5.5 1 97.88 176 TYR B CA 1
ATOM 7422 C C . TYR B 1 176 ? 10.109 30.875 -4.059 1 97.88 176 TYR B C 1
ATOM 7424 O O . TYR B 1 176 ? 9.188 30.078 -3.811 1 97.88 176 TYR B O 1
ATOM 7432 N N . PRO B 1 177 ? 10.883 31.562 -3.123 1 98.19 177 PRO B N 1
ATOM 7433 C CA . PRO B 1 177 ? 10.547 31.266 -1.727 1 98.19 177 PRO B CA 1
ATOM 7434 C C . PRO B 1 177 ? 9.086 31.578 -1.394 1 98.19 177 PRO B C 1
ATOM 7436 O O . PRO B 1 177 ? 8.555 32.594 -1.832 1 98.19 177 PRO B O 1
ATOM 7439 N N . THR B 1 178 ? 8.477 30.656 -0.666 1 98.44 178 THR B N 1
ATOM 7440 C CA . THR B 1 178 ? 7.047 30.734 -0.364 1 98.44 178 THR B CA 1
ATOM 7441 C C . THR B 1 178 ? 6.809 30.641 1.141 1 98.44 178 THR B C 1
ATOM 7443 O O . THR B 1 178 ? 7.34 29.75 1.805 1 98.44 178 THR B O 1
ATOM 7446 N N . MET B 1 179 ? 6.062 31.594 1.658 1 97.88 179 MET B N 1
ATOM 7447 C CA . MET B 1 179 ? 5.617 31.562 3.049 1 97.88 179 MET B CA 1
ATOM 7448 C C . MET B 1 179 ? 4.375 30.688 3.199 1 97.88 179 MET B C 1
ATOM 7450 O O . MET B 1 179 ? 3.393 30.875 2.479 1 97.88 179 MET B O 1
ATOM 7454 N N . SER B 1 180 ? 4.488 29.703 4.078 1 97.44 180 SER B N 1
ATOM 7455 C CA . SER B 1 180 ? 3.33 28.875 4.395 1 97.44 180 SER B CA 1
ATOM 7456 C C . SER B 1 180 ? 2.732 29.25 5.746 1 97.44 180 SER B C 1
ATOM 7458 O O . SER B 1 180 ? 3.443 29.312 6.75 1 97.44 180 SER B O 1
ATOM 7460 N N . GLN B 1 181 ? 1.5 29.609 5.723 1 96.19 181 GLN B N 1
ATOM 7461 C CA . GLN B 1 181 ? 0.735 29.938 6.922 1 96.19 181 GLN B CA 1
ATOM 7462 C C . GLN B 1 181 ? -0.501 29.047 7.043 1 96.19 181 GLN B C 1
ATOM 7464 O O . GLN B 1 181 ? -1.294 28.953 6.105 1 96.19 181 GLN B O 1
ATOM 7469 N N . ARG B 1 182 ? -0.606 28.391 8.172 1 95 182 ARG B N 1
ATOM 7470 C CA . ARG B 1 182 ? -1.744 27.5 8.414 1 95 182 ARG B CA 1
ATOM 7471 C C . ARG B 1 182 ? -2.457 27.891 9.711 1 95 182 ARG B C 1
ATOM 7473 O O . ARG B 1 182 ? -1.862 28.5 10.594 1 95 182 ARG B O 1
ATOM 7480 N N . ASP B 1 183 ? -3.678 27.531 9.867 1 93.19 183 ASP B N 1
ATOM 7481 C CA . ASP B 1 183 ? -4.504 27.703 11.062 1 93.19 183 ASP B CA 1
ATOM 7482 C C . ASP B 1 183 ? -5.02 29.141 11.172 1 93.19 183 ASP B C 1
ATOM 7484 O O . ASP B 1 183 ? -6.23 29.375 11.18 1 93.19 183 ASP B O 1
ATOM 7488 N N . VAL B 1 184 ? -4.098 30.109 11.188 1 92.44 184 VAL B N 1
ATOM 7489 C CA . VAL B 1 184 ? -4.453 31.516 11.305 1 92.44 184 VAL B CA 1
ATOM 7490 C C . VAL B 1 184 ? -5.223 31.953 10.055 1 92.44 184 VAL B C 1
ATOM 7492 O O . VAL B 1 184 ? -4.727 31.828 8.938 1 92.44 184 VAL B O 1
ATOM 7495 N N . PRO B 1 185 ? -6.406 32.469 10.172 1 90.88 185 PRO B N 1
ATOM 7496 C CA . PRO B 1 185 ? -7.281 32.656 9.016 1 90.88 185 PRO B CA 1
ATOM 7497 C C . PRO B 1 185 ? -6.801 33.781 8.094 1 90.88 185 PRO B C 1
ATOM 7499 O O . PRO B 1 185 ? -7.125 33.781 6.902 1 90.88 185 PRO B O 1
ATOM 7502 N N . GLY B 1 186 ? -6.09 34.75 8.758 1 93.5 186 GLY B N 1
ATOM 7503 C CA . GLY B 1 186 ? -5.715 35.875 7.898 1 93.5 186 GLY B CA 1
ATOM 7504 C C . GLY B 1 186 ? -4.34 36.438 8.211 1 93.5 186 GLY B C 1
ATOM 7505 O O . GLY B 1 186 ? -3.697 36 9.172 1 93.5 186 GLY B O 1
ATOM 7506 N N . ILE B 1 187 ? -3.934 37.312 7.289 1 96.31 187 ILE B N 1
ATOM 7507 C CA . ILE B 1 187 ? -2.654 38 7.316 1 96.31 187 ILE B CA 1
ATOM 7508 C C . ILE B 1 187 ? -2.865 39.469 6.969 1 96.31 187 ILE B C 1
ATOM 7510 O O . ILE B 1 187 ? -3.668 39.812 6.09 1 96.31 187 ILE B O 1
ATOM 7514 N N . THR B 1 188 ? -2.209 40.406 7.676 1 98.06 188 THR B N 1
ATOM 7515 C CA . THR B 1 188 ? -2.279 41.812 7.305 1 98.06 188 THR B CA 1
ATOM 7516 C C . THR B 1 188 ? -1.481 42.062 6.031 1 98.06 188 THR B C 1
ATOM 7518 O O . THR B 1 188 ? -0.419 41.469 5.824 1 98.06 188 THR B O 1
ATOM 7521 N N . LYS B 1 189 ? -1.971 42.969 5.168 1 98.06 189 LYS B N 1
ATOM 7522 C CA . LYS B 1 189 ? -1.258 43.312 3.947 1 98.06 189 LYS B CA 1
ATOM 7523 C C . LYS B 1 189 ? 0.021 44.094 4.262 1 98.06 189 LYS B C 1
ATOM 7525 O O . LYS B 1 189 ? 0.897 44.219 3.404 1 98.06 189 LYS B O 1
ATOM 7530 N N . ALA B 1 190 ? 0.154 44.5 5.496 1 97.75 190 ALA B N 1
ATOM 7531 C CA . ALA B 1 190 ? 1.318 45.281 5.922 1 97.75 190 ALA B CA 1
ATOM 7532 C C . ALA B 1 190 ? 2.592 44.438 5.836 1 97.75 190 ALA B C 1
ATOM 7534 O O . ALA B 1 190 ? 3.701 45 5.891 1 97.75 190 ALA B O 1
ATOM 7535 N N . VAL B 1 191 ? 2.51 43.156 5.652 1 97.81 191 VAL B N 1
ATOM 7536 C CA . VAL B 1 191 ? 3.684 42.312 5.582 1 97.81 191 VAL B CA 1
ATOM 7537 C C . VAL B 1 191 ? 4.297 42.375 4.184 1 97.81 191 VAL B C 1
ATOM 7539 O O . VAL B 1 191 ? 5.461 42.031 3.99 1 97.81 191 VAL B O 1
ATOM 7542 N N . ILE B 1 192 ? 3.549 42.781 3.133 1 97.88 192 ILE B N 1
ATOM 7543 C CA . ILE B 1 192 ? 3.869 42.594 1.72 1 97.88 192 ILE B CA 1
ATOM 7544 C C . ILE B 1 192 ? 5.18 43.312 1.395 1 97.88 192 ILE B C 1
ATOM 7546 O O . ILE B 1 192 ? 6.074 42.719 0.777 1 97.88 192 ILE B O 1
ATOM 7550 N N . PRO B 1 193 ? 5.344 44.562 1.858 1 97.06 193 PRO B N 1
ATOM 7551 C CA . PRO B 1 193 ? 6.609 45.219 1.529 1 97.06 193 PRO B CA 1
ATOM 7552 C C . PRO B 1 193 ? 7.824 44.469 2.068 1 97.06 193 PRO B C 1
ATOM 7554 O O . PRO B 1 193 ? 8.828 44.344 1.367 1 97.06 193 PRO B O 1
ATOM 7557 N N . THR B 1 194 ? 7.711 44 3.287 1 97 194 THR B N 1
ATOM 7558 C CA . THR B 1 194 ? 8.805 43.25 3.875 1 97 194 THR B CA 1
ATOM 7559 C C . THR B 1 194 ? 9.031 41.938 3.115 1 97 194 THR B C 1
ATOM 7561 O O . THR B 1 194 ? 10.172 41.562 2.863 1 97 194 THR B O 1
ATOM 7564 N N . LEU B 1 195 ? 7.957 41.25 2.738 1 97.94 195 LEU B N 1
ATOM 7565 C CA . LEU B 1 195 ? 8.07 40 1.997 1 97.94 195 LEU B CA 1
ATOM 7566 C C . LEU B 1 195 ? 8.781 40.219 0.666 1 97.94 195 LEU B C 1
ATOM 7568 O O . LEU B 1 195 ? 9.688 39.438 0.304 1 97.94 195 LEU B O 1
ATOM 7572 N N . LEU B 1 196 ? 8.375 41.25 -0.04 1 97.19 196 LEU B N 1
ATOM 7573 C CA . LEU B 1 196 ? 8.984 41.562 -1.327 1 97.19 196 LEU B CA 1
ATOM 7574 C C . LEU B 1 196 ? 10.461 41.906 -1.158 1 97.19 196 LEU B C 1
ATOM 7576 O O . LEU B 1 196 ? 11.297 41.5 -1.961 1 97.19 196 LEU B O 1
ATOM 7580 N N . MET B 1 197 ? 10.75 42.656 -0.145 1 96.06 197 MET B N 1
ATOM 7581 C CA . MET B 1 197 ? 12.125 43.031 0.144 1 96.06 197 MET B CA 1
ATOM 7582 C C . MET B 1 197 ? 13 41.812 0.361 1 96.06 197 MET B C 1
ATOM 7584 O O . MET B 1 197 ? 14.18 41.812 -0.013 1 96.06 197 MET B O 1
ATOM 7588 N N . TYR B 1 198 ? 12.477 40.781 0.918 1 96.62 198 TYR B N 1
ATOM 7589 C CA . TYR B 1 198 ? 13.242 39.562 1.231 1 96.62 198 TYR B CA 1
ATOM 7590 C C . TYR B 1 198 ? 13.078 38.531 0.144 1 96.62 198 TYR B C 1
ATOM 7592 O O . TYR B 1 198 ? 13.445 37.375 0.335 1 96.62 198 TYR B O 1
ATOM 7600 N N . GLY B 1 199 ? 12.445 38.875 -0.908 1 96.69 199 GLY B N 1
ATOM 7601 C CA . GLY B 1 199 ? 12.391 38.031 -2.096 1 96.69 199 GLY B CA 1
ATOM 7602 C C . GLY B 1 199 ? 11.305 36.969 -2.025 1 96.69 199 GLY B C 1
ATOM 7603 O O . GLY B 1 199 ? 11.305 36.031 -2.818 1 96.69 199 GLY B O 1
ATOM 7604 N N . ILE B 1 200 ? 10.422 37.031 -1.104 1 98.19 200 ILE B N 1
ATOM 7605 C CA . ILE B 1 200 ? 9.32 36.094 -1.016 1 98.19 200 ILE B CA 1
ATOM 7606 C C . ILE B 1 200 ? 8.375 36.281 -2.203 1 98.19 200 ILE B C 1
ATOM 7608 O O . ILE B 1 200 ? 7.969 37.406 -2.502 1 98.19 200 ILE B O 1
ATOM 7612 N N . LYS B 1 201 ? 8.031 35.156 -2.863 1 98.38 201 LYS B N 1
ATOM 7613 C CA . LYS B 1 201 ? 7.27 35.25 -4.105 1 98.38 201 LYS B CA 1
ATOM 7614 C C . LYS B 1 201 ? 5.816 34.844 -3.893 1 98.38 201 LYS B C 1
ATOM 7616 O O . LYS B 1 201 ? 4.945 35.188 -4.695 1 98.38 201 LYS B O 1
ATOM 7621 N N . ALA B 1 202 ? 5.562 34.094 -2.846 1 98.62 202 ALA B N 1
ATOM 7622 C CA . ALA B 1 202 ? 4.195 33.625 -2.674 1 98.62 202 ALA B CA 1
ATOM 7623 C C . ALA B 1 202 ? 3.877 33.375 -1.201 1 98.62 202 ALA B C 1
ATOM 7625 O O . ALA B 1 202 ? 4.785 33.219 -0.38 1 98.62 202 ALA B O 1
ATOM 7626 N N . ILE B 1 203 ? 2.564 33.406 -0.931 1 98.06 203 ILE B N 1
ATOM 7627 C CA . ILE B 1 203 ? 2.006 33.062 0.371 1 98.06 203 ILE B CA 1
ATOM 7628 C C . ILE B 1 203 ? 0.964 31.969 0.206 1 98.06 203 ILE B C 1
ATOM 7630 O O . ILE B 1 203 ? 0.042 32.094 -0.604 1 98.06 203 ILE B O 1
ATOM 7634 N N . SER B 1 204 ? 1.192 30.906 0.902 1 97.38 204 SER B N 1
ATOM 7635 C CA . SER B 1 204 ? 0.2 29.844 0.974 1 97.38 204 SER B CA 1
ATOM 7636 C C . SER B 1 204 ? -0.515 29.844 2.32 1 97.38 204 SER B C 1
ATOM 7638 O O . SER B 1 204 ? 0.122 29.703 3.367 1 97.38 204 SER B O 1
ATOM 7640 N N . VAL B 1 205 ? -1.833 29.969 2.277 1 96.88 205 VAL B N 1
ATOM 7641 C CA . VAL B 1 205 ? -2.574 30.031 3.533 1 96.88 205 VAL B CA 1
ATOM 7642 C C . VAL B 1 205 ? -3.631 28.922 3.564 1 96.88 205 VAL B C 1
ATOM 7644 O O . VAL B 1 205 ? -4.367 28.734 2.596 1 96.88 205 VAL B O 1
ATOM 7647 N N . GLY B 1 206 ? -3.643 28.141 4.586 1 96 206 GLY B N 1
ATOM 7648 C CA . GLY B 1 206 ? -4.738 27.25 4.91 1 96 206 GLY B CA 1
ATOM 7649 C C . GLY B 1 206 ? -5.539 27.688 6.121 1 96 206 GLY B C 1
ATOM 7650 O O . GLY B 1 206 ? -5.008 27.766 7.23 1 96 206 GLY B O 1
ATOM 7651 N N . VAL B 1 207 ? -6.801 27.906 5.957 1 95.44 207 VAL B N 1
ATOM 7652 C CA . VAL B 1 207 ? -7.648 28.5 6.988 1 95.44 207 VAL B CA 1
ATOM 7653 C C . VAL B 1 207 ? -8.234 27.391 7.867 1 95.44 207 VAL B C 1
ATOM 7655 O O . VAL B 1 207 ? -8.688 26.359 7.363 1 95.44 207 VAL B O 1
ATOM 7658 N N . ASN B 1 208 ? -8.18 27.609 9.109 1 93.69 208 ASN B N 1
ATOM 7659 C CA . ASN B 1 208 ? -8.82 26.688 10.047 1 93.69 208 ASN B CA 1
ATOM 7660 C C . ASN B 1 208 ? -10.297 26.5 9.703 1 93.69 208 ASN B C 1
ATOM 7662 O O . ASN B 1 208 ? -11.016 27.469 9.445 1 93.69 208 ASN B O 1
ATOM 7666 N N . PRO B 1 209 ? -10.805 25.328 9.75 1 90.44 209 PRO B N 1
ATOM 7667 C CA . PRO B 1 209 ? -12.188 25.062 9.359 1 90.44 209 PRO B CA 1
ATOM 7668 C C . PRO B 1 209 ? -13.203 25.641 10.352 1 90.44 209 PRO B C 1
ATOM 7670 O O . PRO B 1 209 ? -14.391 25.719 10.047 1 90.44 209 PRO B O 1
ATOM 7673 N N . GLY B 1 210 ? -12.781 26.016 11.484 1 90.19 210 GLY B N 1
ATOM 7674 C CA . GLY B 1 210 ? -13.664 26.609 12.477 1 90.19 210 GLY B CA 1
ATOM 7675 C C . GLY B 1 210 ? -13.859 28.109 12.281 1 90.19 210 GLY B C 1
ATOM 7676 O O . GLY B 1 210 ? -14.656 28.734 12.984 1 90.19 210 GLY B O 1
ATOM 7677 N N . THR B 1 211 ? -13.234 28.672 11.312 1 92.75 211 THR B N 1
ATOM 7678 C CA . THR B 1 211 ? -13.273 30.109 11.094 1 92.75 211 THR B CA 1
ATOM 7679 C C . THR B 1 211 ? -13.734 30.438 9.68 1 92.75 211 THR B C 1
ATOM 7681 O O . THR B 1 211 ? -13.359 29.75 8.727 1 92.75 211 THR B O 1
ATOM 7684 N N . ALA B 1 212 ? -14.484 31.469 9.531 1 93.62 212 ALA B N 1
ATOM 7685 C CA . ALA B 1 212 ? -14.891 31.922 8.203 1 93.62 212 ALA B CA 1
ATOM 7686 C C . ALA B 1 212 ? -13.68 32.344 7.379 1 93.62 212 ALA B C 1
ATOM 7688 O O . ALA B 1 212 ? -12.898 33.219 7.805 1 93.62 212 ALA B O 1
ATOM 7689 N N . PRO B 1 213 ? -13.531 31.75 6.277 1 95.12 213 PRO B N 1
ATOM 7690 C CA . PRO B 1 213 ? -12.391 32.125 5.453 1 95.12 213 PRO B CA 1
ATOM 7691 C C . PRO B 1 213 ? -12.578 33.5 4.781 1 95.12 213 PRO B C 1
ATOM 7693 O O . PRO B 1 213 ? -13.672 33.812 4.312 1 95.12 213 PRO B O 1
ATOM 7696 N N . PRO B 1 214 ? -11.516 34.281 4.75 1 97.06 214 PRO B N 1
ATOM 7697 C CA . PRO B 1 214 ? -11.633 35.531 3.996 1 97.06 214 PRO B CA 1
ATOM 7698 C C . PRO B 1 214 ? -12.07 35.312 2.551 1 97.06 214 PRO B C 1
ATOM 7700 O O . PRO B 1 214 ? -11.648 34.344 1.917 1 97.06 214 PRO B O 1
ATOM 7703 N N . ASP B 1 215 ? -12.906 36.188 2.1 1 96.88 215 ASP B N 1
ATOM 7704 C CA . ASP B 1 215 ? -13.453 36.062 0.754 1 96.88 215 ASP B CA 1
ATOM 7705 C C . ASP B 1 215 ? -12.469 36.562 -0.295 1 96.88 215 ASP B C 1
ATOM 7707 O O . ASP B 1 215 ? -12.688 37.594 -0.91 1 96.88 215 ASP B O 1
ATOM 7711 N N . VAL B 1 216 ? -11.445 35.781 -0.525 1 96.69 216 VAL B N 1
ATOM 7712 C CA . VAL B 1 216 ? -10.414 36.125 -1.499 1 96.69 216 VAL B CA 1
ATOM 7713 C C . VAL B 1 216 ? -10.43 35.094 -2.633 1 96.69 216 VAL B C 1
ATOM 7715 O O . VAL B 1 216 ? -10.938 34 -2.469 1 96.69 216 VAL B O 1
ATOM 7718 N N . PRO B 1 217 ? -9.875 35.5 -3.838 1 94.25 217 PRO B N 1
ATOM 7719 C CA . PRO B 1 217 ? -9.719 34.469 -4.883 1 94.25 217 PRO B CA 1
ATOM 7720 C C . PRO B 1 217 ? -8.812 33.312 -4.453 1 94.25 217 PRO B C 1
ATOM 7722 O O . PRO B 1 217 ? -7.945 33.5 -3.592 1 94.25 217 PRO B O 1
ATOM 7725 N N . PRO B 1 218 ? -9.047 32.156 -4.992 1 91 218 PRO B N 1
ATOM 7726 C CA . PRO B 1 218 ? -8.195 31.047 -4.602 1 91 218 PRO B CA 1
ATOM 7727 C C . PRO B 1 218 ? -6.715 31.297 -4.875 1 91 218 PRO B C 1
ATOM 7729 O O . PRO B 1 218 ? -5.855 30.828 -4.121 1 91 218 PRO B O 1
ATOM 7732 N N . VAL B 1 219 ? -6.445 31.953 -6.016 1 96.56 219 VAL B N 1
ATOM 7733 C CA . VAL B 1 219 ? -5.102 32.375 -6.395 1 96.56 219 VAL B CA 1
ATOM 7734 C C . VAL B 1 219 ? -5.129 33.781 -6.926 1 96.56 219 VAL B C 1
ATOM 7736 O O . VAL B 1 219 ? -5.945 34.125 -7.789 1 96.56 219 VAL B O 1
ATOM 7739 N N . PHE B 1 220 ? -4.246 34.656 -6.422 1 97.88 220 PHE B N 1
ATOM 7740 C CA . PHE B 1 220 ? -4.23 36.031 -6.852 1 97.88 220 PHE B CA 1
ATOM 7741 C C . PHE B 1 220 ? -2.883 36.688 -6.551 1 97.88 220 PHE B C 1
ATOM 7743 O O . PHE B 1 220 ? -2.031 36.094 -5.895 1 97.88 220 PHE B O 1
ATOM 7750 N N . VAL B 1 221 ? -2.654 37.875 -7.066 1 98.5 221 VAL B N 1
ATOM 7751 C CA . VAL B 1 221 ? -1.501 38.688 -6.742 1 98.5 221 VAL B CA 1
ATOM 7752 C C . VAL B 1 221 ? -1.9 39.75 -5.719 1 98.5 221 VAL B C 1
ATOM 7754 O O . VAL B 1 221 ? -2.822 40.531 -5.957 1 98.5 221 VAL B O 1
ATOM 7757 N N . TRP B 1 222 ? -1.302 39.75 -4.633 1 98.62 222 TRP B N 1
ATOM 7758 C CA . TRP B 1 222 ? -1.617 40.656 -3.523 1 98.62 222 TRP B CA 1
ATOM 7759 C C . TRP B 1 222 ? -0.608 41.781 -3.439 1 98.62 222 TRP B C 1
ATOM 7761 O O . TRP B 1 222 ? 0.592 41.562 -3.285 1 98.62 222 TRP B O 1
ATOM 7771 N N . LYS B 1 223 ? -1.084 43.031 -3.547 1 98.44 223 LYS B N 1
ATOM 7772 C CA . LYS B 1 223 ? -0.251 44.219 -3.457 1 98.44 223 LYS B CA 1
ATOM 7773 C C . LYS B 1 223 ? -0.611 45.031 -2.227 1 98.44 223 LYS B C 1
ATOM 7775 O O . LYS B 1 223 ? -1.738 44.969 -1.733 1 98.44 223 LYS B O 1
ATOM 7780 N N . TYR B 1 224 ? 0.384 45.75 -1.744 1 97.75 224 TYR B N 1
ATOM 7781 C CA . TYR B 1 224 ? 0.095 46.688 -0.667 1 97.75 224 TYR B CA 1
ATOM 7782 C C . TYR B 1 224 ? -0.732 47.875 -1.177 1 97.75 224 TYR B C 1
ATOM 7784 O O . TYR B 1 224 ? -1.687 48.281 -0.521 1 97.75 224 TYR B O 1
ATOM 7792 N N . SER B 1 225 ? -0.3 48.344 -2.289 1 96.56 225 SER B N 1
ATOM 7793 C CA . SER B 1 225 ? -1.035 49.438 -2.92 1 96.56 225 SER B CA 1
ATOM 7794 C C . SER B 1 225 ? -1.193 49.219 -4.418 1 96.56 225 SER B C 1
ATOM 7796 O O . SER B 1 225 ? -0.401 48.469 -5.027 1 96.56 225 SER B O 1
ATOM 7798 N N . GLU B 1 226 ? -2.176 49.844 -4.953 1 93.94 226 GLU B N 1
ATOM 7799 C CA . GLU B 1 226 ? -2.438 49.719 -6.383 1 93.94 226 GLU B CA 1
ATOM 7800 C C . GLU B 1 226 ? -1.252 50.188 -7.211 1 93.94 226 GLU B C 1
ATOM 7802 O O . GLU B 1 226 ? -0.973 49.656 -8.289 1 93.94 226 GLU B O 1
ATOM 7807 N N . SER B 1 227 ? -0.573 51.125 -6.66 1 94.56 227 SER B N 1
ATOM 7808 C CA . SER B 1 227 ? 0.501 51.781 -7.41 1 94.56 227 SER B CA 1
ATOM 7809 C C . SER B 1 227 ? 1.788 50.969 -7.344 1 94.56 227 SER B C 1
ATOM 7811 O O . SER B 1 227 ? 2.719 51.188 -8.117 1 94.56 227 SER B O 1
ATOM 7813 N N . ASP B 1 228 ? 1.8 50 -6.508 1 95.25 228 ASP B N 1
ATOM 7814 C CA . ASP B 1 228 ? 3.004 49.188 -6.414 1 95.25 228 ASP B CA 1
ATOM 7815 C C . ASP B 1 228 ? 3.211 48.375 -7.688 1 95.25 228 ASP B C 1
ATOM 7817 O O . ASP B 1 228 ? 2.254 47.844 -8.25 1 95.25 228 ASP B O 1
ATOM 7821 N N . PRO B 1 229 ? 4.438 48.312 -8.148 1 93.56 229 PRO B N 1
ATOM 7822 C CA . PRO B 1 229 ? 4.699 47.625 -9.414 1 93.56 229 PRO B CA 1
ATOM 7823 C C . PRO B 1 229 ? 4.52 46.125 -9.305 1 93.56 229 PRO B C 1
ATOM 7825 O O . PRO B 1 229 ? 4.223 45.469 -10.305 1 93.56 229 PRO B O 1
ATOM 7828 N N . ASP B 1 230 ? 4.797 45.656 -8.172 1 94 230 ASP B N 1
ATOM 7829 C CA . ASP B 1 230 ? 4.734 44.219 -8 1 94 230 ASP B CA 1
ATOM 7830 C C . ASP B 1 230 ? 4.07 43.844 -6.676 1 94 230 ASP B C 1
ATOM 7832 O O . ASP B 1 230 ? 3.869 44.688 -5.816 1 94 230 ASP B O 1
ATOM 7836 N N . GLY B 1 231 ? 3.535 42.562 -6.602 1 97.44 231 GLY B N 1
ATOM 7837 C CA . GLY B 1 231 ? 2.965 41.969 -5.402 1 97.44 231 GLY B CA 1
ATOM 7838 C C . GLY B 1 231 ? 3.414 40.531 -5.18 1 97.44 231 GLY B C 1
ATOM 7839 O O . GLY B 1 231 ? 4.309 40.062 -5.871 1 97.44 231 GLY B O 1
ATOM 7840 N N . VAL B 1 232 ? 2.928 39.938 -4.207 1 98.38 232 VAL B N 1
ATOM 7841 C CA . VAL B 1 232 ? 3.197 38.531 -3.885 1 98.38 232 VAL B CA 1
ATOM 7842 C C . VAL B 1 232 ? 2.037 37.656 -4.363 1 98.38 232 VAL B C 1
ATOM 7844 O O . VAL B 1 232 ? 0.874 38.062 -4.27 1 98.38 232 VAL B O 1
ATOM 7847 N N . MET B 1 233 ? 2.33 36.5 -5.012 1 98.38 233 MET B N 1
ATOM 7848 C CA . MET B 1 233 ? 1.257 35.562 -5.32 1 98.38 233 MET B CA 1
ATOM 7849 C C . MET B 1 233 ? 0.715 34.906 -4.051 1 98.38 233 MET B C 1
ATOM 7851 O O . MET B 1 233 ? 1.479 34.594 -3.141 1 98.38 233 MET B O 1
ATOM 7855 N N . ALA B 1 234 ? -0.583 34.844 -3.98 1 97.94 234 ALA B N 1
ATOM 7856 C CA . ALA B 1 234 ? -1.214 34.312 -2.773 1 97.94 234 ALA B CA 1
ATOM 7857 C C . ALA B 1 234 ? -2.27 33.281 -3.117 1 97.94 234 ALA B C 1
ATOM 7859 O O . ALA B 1 234 ? -3.033 33.438 -4.07 1 97.94 234 ALA B O 1
ATOM 7860 N N . PHE B 1 235 ? -2.229 32.188 -2.508 1 94.88 235 PHE B N 1
ATOM 7861 C CA . PHE B 1 235 ? -3.322 31.234 -2.674 1 94.88 235 PHE B CA 1
ATOM 7862 C C . PHE B 1 235 ? -3.83 30.75 -1.32 1 94.88 235 PHE B C 1
ATOM 7864 O O . PHE B 1 235 ? -3.037 30.438 -0.433 1 94.88 235 PHE B O 1
ATOM 7871 N N . TRP B 1 236 ? -5.137 30.875 -1.153 1 94.69 236 TRP B N 1
ATOM 7872 C CA . TRP B 1 236 ? -5.895 30.609 0.067 1 94.69 236 TRP B CA 1
ATOM 7873 C C . TRP B 1 236 ? -6.777 29.375 -0.089 1 94.69 236 TRP B C 1
ATOM 7875 O O . TRP B 1 236 ? -7.516 29.25 -1.069 1 94.69 236 TRP B O 1
ATOM 7885 N N . VAL B 1 237 ? -6.66 28.484 0.858 1 94.88 237 VAL B N 1
ATOM 7886 C CA . VAL B 1 237 ? -7.52 27.312 0.858 1 94.88 237 VAL B CA 1
ATOM 7887 C C . VAL B 1 237 ? -8.547 27.422 1.98 1 94.88 237 VAL B C 1
ATOM 7889 O O . VAL B 1 237 ? -8.203 27.344 3.16 1 94.88 237 VAL B O 1
ATOM 7892 N N . LYS B 1 238 ? -9.828 27.609 1.611 1 93.19 238 LYS B N 1
ATOM 7893 C CA . LYS B 1 238 ? -10.922 27.641 2.578 1 93.19 238 LYS B CA 1
ATOM 7894 C C . LYS B 1 238 ? -11.039 26.312 3.326 1 93.19 238 LYS B C 1
ATOM 7896 O O . LYS B 1 238 ? -11.188 25.266 2.707 1 93.19 238 LYS B O 1
ATOM 7901 N N . GLY B 1 239 ? -10.969 26.469 4.535 1 90.62 239 GLY B N 1
ATOM 7902 C CA . GLY B 1 239 ? -10.961 25.234 5.289 1 90.62 239 GLY B CA 1
ATOM 7903 C C . GLY B 1 239 ? -9.781 24.344 4.957 1 90.62 239 GLY B C 1
ATOM 7904 O O . GLY B 1 239 ? -9.906 23.109 4.93 1 90.62 239 GLY B O 1
ATOM 7905 N N . GLY B 1 240 ? -8.734 24.938 4.41 1 83.5 240 GLY B N 1
ATOM 7906 C CA . GLY B 1 240 ? -7.562 24.234 3.914 1 83.5 240 GLY B CA 1
ATOM 7907 C C . GLY B 1 240 ? -6.617 23.797 5.02 1 83.5 240 GLY B C 1
ATOM 7908 O O . GLY B 1 240 ? -5.535 23.281 4.746 1 83.5 240 GLY B O 1
ATOM 7909 N N . TYR B 1 241 ? -7.008 24.141 6.215 1 63.69 241 TYR B N 1
ATOM 7910 C CA . TYR B 1 241 ? -6.09 24.016 7.344 1 63.69 241 TYR B CA 1
ATOM 7911 C C . TYR B 1 241 ? -5.953 22.578 7.793 1 63.69 241 TYR B C 1
ATOM 7913 O O . TYR B 1 241 ? -6.953 21.906 8.047 1 63.69 241 TYR B O 1
ATOM 7921 N N . PRO B 1 242 ? -4.227 22.266 8.039 1 76.88 242 PRO B N 1
ATOM 7922 C CA . PRO B 1 242 ? -4.152 20.969 7.391 1 76.88 242 PRO B CA 1
ATOM 7923 C C . PRO B 1 242 ? -5.383 20.094 7.652 1 76.88 242 PRO B C 1
ATOM 7925 O O . PRO B 1 242 ? -5.973 20.172 8.734 1 76.88 242 PRO B O 1
ATOM 7928 N N . LEU B 1 243 ? -5.883 19.266 6.836 1 87.75 243 LEU B N 1
ATOM 7929 C CA . LEU B 1 243 ? -7.078 18.438 6.918 1 87.75 243 LEU B CA 1
ATOM 7930 C C . LEU B 1 243 ? -6.707 16.953 6.941 1 87.75 243 LEU B C 1
ATOM 7932 O O . LEU B 1 243 ? -7.582 16.094 7.051 1 87.75 243 LEU B O 1
ATOM 7936 N N . ASN B 1 244 ? -5.422 16.625 7.121 1 93.75 244 ASN B N 1
ATOM 7937 C CA . ASN B 1 244 ? -4.938 15.25 7.012 1 93.75 244 ASN B CA 1
ATOM 7938 C C . ASN B 1 244 ? -5.344 14.617 5.684 1 93.75 244 ASN B C 1
ATOM 7940 O O . ASN B 1 244 ? -6.469 14.805 5.219 1 93.75 244 ASN B O 1
ATOM 7944 N N . PRO B 1 245 ? -4.523 13.852 5.105 1 95.94 245 PRO B N 1
ATOM 7945 C CA . PRO B 1 245 ? -4.973 12.992 4.004 1 95.94 245 PRO B CA 1
ATOM 7946 C C . PRO B 1 245 ? -5.977 11.938 4.453 1 95.94 245 PRO B C 1
ATOM 7948 O O . PRO B 1 245 ? -5.914 11.461 5.59 1 95.94 245 PRO B O 1
ATOM 7951 N N . GLY B 1 246 ? -6.953 11.586 3.576 1 95.12 246 GLY B N 1
ATOM 7952 C CA . GLY B 1 246 ? -7.945 10.57 3.898 1 95.12 246 GLY B CA 1
ATOM 7953 C C . GLY B 1 246 ? -7.379 9.164 3.904 1 95.12 246 GLY B C 1
ATOM 7954 O O . GLY B 1 246 ? -6.203 8.961 3.596 1 95.12 246 GLY B O 1
ATOM 7955 N N . PRO B 1 247 ? -8.227 8.164 4.305 1 94.69 247 PRO B N 1
ATOM 7956 C CA . PRO B 1 247 ? -7.766 6.777 4.43 1 94.69 247 PRO B CA 1
ATOM 7957 C C . PRO B 1 247 ? -7.668 6.066 3.084 1 94.69 247 PRO B C 1
ATOM 7959 O O . PRO B 1 247 ? -6.871 5.133 2.932 1 94.69 247 PRO B O 1
ATOM 7962 N N . ASP B 1 248 ? -8.453 6.457 2.121 1 95.31 248 ASP B N 1
ATOM 7963 C CA . ASP B 1 248 ? -8.508 5.82 0.809 1 95.31 248 ASP B CA 1
ATOM 7964 C C . ASP B 1 248 ? -9.078 6.77 -0.239 1 95.31 248 ASP B C 1
ATOM 7966 O O . ASP B 1 248 ? -9.484 7.891 0.085 1 95.31 248 ASP B O 1
ATOM 7970 N N . PRO B 1 249 ? -9.164 6.406 -1.521 1 95.69 249 PRO B N 1
ATOM 7971 C CA . PRO B 1 249 ? -9.523 7.344 -2.586 1 95.69 249 PRO B CA 1
ATOM 7972 C C . PRO B 1 249 ? -10.969 7.812 -2.494 1 95.69 249 PRO B C 1
ATOM 7974 O O . PRO B 1 249 ? -11.297 8.914 -2.949 1 95.69 249 PRO B O 1
ATOM 7977 N N . ILE B 1 250 ? -11.914 7.047 -1.954 1 95.62 250 ILE B N 1
ATOM 7978 C CA . ILE B 1 250 ? -13.312 7.461 -1.891 1 95.62 250 ILE B CA 1
ATOM 7979 C C . ILE B 1 250 ? -13.484 8.516 -0.805 1 95.62 250 ILE B C 1
ATOM 7981 O O . ILE B 1 250 ? -14.445 9.289 -0.828 1 95.62 250 ILE B O 1
ATOM 7985 N N . ASP B 1 251 ? -12.641 8.609 0.17 1 96.69 251 ASP B N 1
ATOM 7986 C CA . ASP B 1 251 ? -12.547 9.609 1.227 1 96.69 251 ASP B CA 1
ATOM 7987 C C . ASP B 1 251 ? -11.172 10.273 1.232 1 96.69 251 ASP B C 1
ATOM 7989 O O . ASP B 1 251 ? -10.352 10 2.111 1 96.69 251 ASP B O 1
ATOM 7993 N N . PRO B 1 252 ? -10.961 11.203 0.353 1 96.81 252 PRO B N 1
ATOM 7994 C CA . PRO B 1 252 ? -9.609 11.719 0.114 1 96.81 252 PRO B CA 1
ATOM 7995 C C . PRO B 1 252 ? -9.133 12.656 1.22 1 96.81 252 PRO B C 1
ATOM 7997 O O . PRO B 1 252 ? -7.938 12.953 1.308 1 96.81 252 PRO B O 1
ATOM 8000 N N . GLY B 1 253 ? -10.086 13.227 2.107 1 95.44 253 GLY B N 1
ATOM 8001 C CA . GLY B 1 253 ? -9.688 14.164 3.148 1 95.44 253 GLY B CA 1
ATOM 8002 C C . GLY B 1 253 ? -9 15.398 2.607 1 95.44 253 GLY B C 1
ATOM 8003 O O . GLY B 1 253 ? -9.516 16.062 1.703 1 95.44 253 GLY B O 1
ATOM 8004 N N . GLY B 1 254 ? -7.832 15.711 3.127 1 95.69 254 GLY B N 1
ATOM 8005 C CA . GLY B 1 254 ? -7.105 16.906 2.736 1 95.69 254 GLY B CA 1
ATOM 8006 C C . GLY B 1 254 ? -6.559 16.844 1.323 1 95.69 254 GLY B C 1
ATOM 8007 O O . GLY B 1 254 ? -6.133 17.859 0.768 1 95.69 254 GLY B O 1
ATOM 8008 N N . LEU B 1 255 ? -6.633 15.648 0.717 1 97.38 255 LEU B N 1
ATOM 8009 C CA . LEU B 1 255 ? -6.094 15.477 -0.628 1 97.38 255 LEU B CA 1
ATOM 8010 C C . LEU B 1 255 ? -7.195 15.594 -1.675 1 97.38 255 LEU B C 1
ATOM 8012 O O . LEU B 1 255 ? -6.957 15.359 -2.863 1 97.38 255 LEU B O 1
ATOM 8016 N N . ALA B 1 256 ? -8.367 15.938 -1.253 1 96.31 256 ALA B N 1
ATOM 8017 C CA . ALA B 1 256 ? -9.469 16.141 -2.195 1 96.31 256 ALA B CA 1
ATOM 8018 C C . ALA B 1 256 ? -9.125 17.203 -3.23 1 96.31 256 ALA B C 1
ATOM 8020 O O . ALA B 1 256 ? -8.414 18.156 -2.928 1 96.31 256 ALA B O 1
ATOM 8021 N N . ARG B 1 257 ? -9.664 17.062 -4.375 1 94.56 257 ARG B N 1
ATOM 8022 C CA . ARG B 1 257 ? -9.398 17.953 -5.504 1 94.56 257 ARG B CA 1
ATOM 8023 C C . ARG B 1 257 ? -9.695 19.406 -5.145 1 94.56 257 ARG B C 1
ATOM 8025 O O . ARG B 1 257 ? -8.953 20.312 -5.527 1 94.56 257 ARG B O 1
ATOM 8032 N N . ASN B 1 258 ? -10.742 19.641 -4.367 1 93 258 ASN B N 1
ATOM 8033 C CA . ASN B 1 258 ? -11.156 21 -4.035 1 93 258 ASN B CA 1
ATOM 8034 C C . ASN B 1 258 ? -10.289 21.594 -2.938 1 93 258 ASN B C 1
ATOM 8036 O O . ASN B 1 258 ? -10.461 22.766 -2.564 1 93 258 ASN B O 1
ATOM 8040 N N . LYS B 1 259 ? -9.367 20.859 -2.424 1 95.44 259 LYS B N 1
ATOM 8041 C CA . LYS B 1 259 ? -8.414 21.359 -1.437 1 95.44 259 LYS B CA 1
ATOM 8042 C C . LYS B 1 259 ? -7.047 21.609 -2.066 1 95.44 259 LYS B C 1
ATOM 8044 O O . LYS B 1 259 ? -6.109 22.016 -1.385 1 95.44 259 LYS B O 1
ATOM 8049 N N . CYS B 1 260 ? -6.906 21.375 -3.336 1 96.38 260 CYS B N 1
ATOM 8050 C CA . CYS B 1 260 ? -5.688 21.656 -4.086 1 96.38 260 CYS B CA 1
ATOM 8051 C C . CYS B 1 260 ? -5.742 23.047 -4.73 1 96.38 260 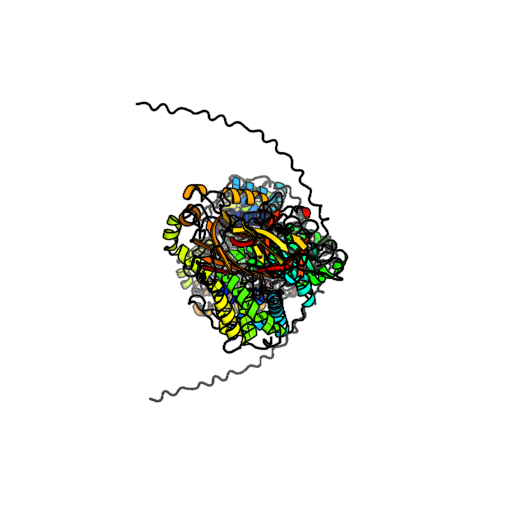CYS B C 1
ATOM 8053 O O . CYS B 1 260 ? -6.809 23.656 -4.785 1 96.38 260 CYS B O 1
ATOM 8055 N N . ILE B 1 261 ? -4.633 23.531 -5.152 1 96.75 261 ILE B N 1
ATOM 8056 C CA . ILE B 1 261 ? -4.559 24.812 -5.828 1 96.75 261 ILE B CA 1
ATOM 8057 C C . ILE B 1 261 ? -4.625 24.609 -7.34 1 96.75 261 ILE B C 1
ATOM 8059 O O . ILE B 1 261 ? -3.674 24.109 -7.945 1 96.75 261 ILE B O 1
ATOM 8063 N N . ILE B 1 262 ? -5.688 25 -7.848 1 93.69 262 ILE B N 1
ATOM 8064 C CA . ILE B 1 262 ? -5.898 24.938 -9.289 1 93.69 262 ILE B CA 1
ATOM 8065 C C . ILE B 1 262 ? -5.988 26.344 -9.859 1 93.69 262 ILE B C 1
ATOM 8067 O O . ILE B 1 262 ? -6.852 27.125 -9.453 1 93.69 262 ILE B O 1
ATOM 8071 N N . ALA B 1 263 ? -5.078 26.734 -10.656 1 93.62 263 ALA B N 1
ATOM 8072 C CA . ALA B 1 263 ? -5.059 28.062 -11.266 1 93.62 263 ALA B CA 1
ATOM 8073 C C . ALA B 1 263 ? -5.496 27.984 -12.727 1 93.62 263 ALA B C 1
ATOM 8075 O O . ALA B 1 263 ? -5.117 27.062 -13.453 1 93.62 263 ALA B O 1
ATOM 8076 N N . ASP B 1 264 ? -6.238 28.969 -13.117 1 89.69 264 ASP B N 1
ATOM 8077 C CA . ASP B 1 264 ? -6.703 29.016 -14.5 1 89.69 264 ASP B CA 1
ATOM 8078 C C . ASP B 1 264 ? -5.523 29.078 -15.477 1 89.69 264 ASP B C 1
ATOM 8080 O O . ASP B 1 264 ? -4.574 29.828 -15.25 1 89.69 264 ASP B O 1
ATOM 8084 N N . GLY B 1 265 ? -5.586 28.219 -16.406 1 90.19 265 GLY B N 1
ATOM 8085 C CA . GLY B 1 265 ? -4.574 28.25 -17.453 1 90.19 265 GLY B CA 1
ATOM 8086 C C . GLY B 1 265 ? -3.396 27.344 -17.156 1 90.19 265 GLY B C 1
ATOM 8087 O O . GLY B 1 265 ? -2.49 27.203 -17.984 1 90.19 265 GLY B O 1
ATOM 8088 N N . LEU B 1 266 ? -3.35 26.734 -16.016 1 94.12 266 LEU B N 1
ATOM 8089 C CA . LEU B 1 266 ? -2.244 25.844 -15.648 1 94.12 266 LEU B CA 1
ATOM 8090 C C . LEU B 1 266 ? -2.697 24.391 -15.617 1 94.12 266 LEU B C 1
ATOM 8092 O O . LEU B 1 266 ? -3.783 24.094 -15.125 1 94.12 266 LEU B O 1
ATOM 8096 N N . GLN B 1 267 ? -1.91 23.484 -16.156 1 96.06 267 GLN B N 1
ATOM 8097 C CA . GLN B 1 267 ? -2.23 22.062 -16.156 1 96.06 267 GLN B CA 1
ATOM 8098 C C . GLN B 1 267 ? -1.521 21.344 -15.023 1 96.06 267 GLN B C 1
ATOM 8100 O O . GLN B 1 267 ? -1.526 20.109 -14.969 1 96.06 267 GLN B O 1
ATOM 8105 N N . GLU B 1 268 ? -0.874 22.125 -14.164 1 97.62 268 GLU B N 1
ATOM 8106 C CA . GLU B 1 268 ? -0.255 21.594 -12.961 1 97.62 268 GLU B CA 1
ATOM 8107 C C . GLU B 1 268 ? -0.967 22.094 -11.703 1 97.62 268 GLU B C 1
ATOM 8109 O O . GLU B 1 268 ? -1.438 23.234 -11.672 1 97.62 268 GLU B O 1
ATOM 8114 N N . VAL B 1 269 ? -1.138 21.25 -10.758 1 97.69 269 VAL B N 1
ATOM 8115 C CA . VAL B 1 269 ? -1.852 21.609 -9.539 1 97.69 269 VAL B CA 1
ATOM 8116 C C . VAL B 1 269 ? -0.96 21.359 -8.328 1 97.69 269 VAL B C 1
ATOM 8118 O O . VAL B 1 269 ? 0.033 20.641 -8.414 1 97.69 269 VAL B O 1
ATOM 8121 N N . LEU B 1 270 ? -1.186 22.078 -7.25 1 98.19 270 LEU B N 1
ATOM 8122 C CA . LEU B 1 270 ? -0.527 21.859 -5.965 1 98.19 270 LEU B CA 1
ATOM 8123 C C . LEU B 1 270 ? -1.488 21.234 -4.961 1 98.19 270 LEU B C 1
ATOM 8125 O O . LEU B 1 270 ? -2.557 21.797 -4.691 1 98.19 270 LEU B O 1
ATOM 8129 N N . CYS B 1 271 ? -1.199 20.047 -4.484 1 97.88 271 CYS B N 1
ATOM 8130 C CA . CYS B 1 271 ? -1.999 19.375 -3.459 1 97.88 271 CYS B CA 1
ATOM 8131 C C . CYS B 1 271 ? -1.217 19.25 -2.156 1 97.88 271 CYS B C 1
ATOM 8133 O O . CYS B 1 271 ? 0.015 19.234 -2.168 1 97.88 271 CYS B O 1
ATOM 8135 N N . PHE B 1 272 ? -1.93 19.172 -1.08 1 97.62 272 PHE B N 1
ATOM 8136 C CA . PHE B 1 272 ? -1.325 19.266 0.243 1 97.62 272 PHE B CA 1
ATOM 8137 C C . PHE B 1 272 ? -1.52 17.969 1.021 1 97.62 272 PHE B C 1
ATOM 8139 O O . PHE B 1 272 ? -2.586 17.734 1.596 1 97.62 272 PHE B O 1
ATOM 8146 N N . ALA B 1 273 ? -0.479 17.188 1.053 1 97.38 273 ALA B N 1
ATOM 8147 C CA . ALA B 1 273 ? -0.483 16.047 1.968 1 97.38 273 ALA B CA 1
ATOM 8148 C C . ALA B 1 273 ? -0.046 16.469 3.369 1 97.38 273 ALA B C 1
ATOM 8150 O O . ALA B 1 273 ? 0.943 15.961 3.896 1 97.38 273 ALA B O 1
ATOM 8151 N N . PHE B 1 274 ? -0.842 17.328 3.969 1 95.88 274 PHE B N 1
ATOM 8152 C CA . PHE B 1 274 ? -0.539 17.938 5.258 1 95.88 274 PHE B CA 1
ATOM 8153 C C . PHE B 1 274 ? -1.226 17.188 6.391 1 95.88 274 PHE B C 1
ATOM 8155 O O . PHE B 1 274 ? -2.443 17 6.371 1 95.88 274 PHE B O 1
ATOM 8162 N N . ARG B 1 275 ? -0.417 16.797 7.316 1 95.12 275 ARG B N 1
ATOM 8163 C CA . ARG B 1 275 ? -0.964 16.188 8.531 1 95.12 275 ARG B CA 1
ATOM 8164 C C . ARG B 1 275 ? -1.215 17.25 9.602 1 95.12 275 ARG B C 1
ATOM 8166 O O . ARG B 1 275 ? -0.646 18.344 9.547 1 95.12 275 ARG B O 1
ATOM 8173 N N . THR B 1 276 ? -2.023 16.938 10.586 1 92.44 276 THR B N 1
ATOM 8174 C CA . THR B 1 276 ? -2.568 17.938 11.492 1 92.44 276 THR B CA 1
ATOM 8175 C C . THR B 1 276 ? -1.607 18.203 12.641 1 92.44 276 THR B C 1
ATOM 8177 O O . THR B 1 276 ? -0.413 17.922 12.547 1 92.44 276 THR B O 1
ATOM 8180 N N . ASP B 1 277 ? -2 18.75 13.711 1 91.44 277 ASP B N 1
ATOM 8181 C CA . ASP B 1 277 ? -1.269 19.375 14.812 1 91.44 277 ASP B CA 1
ATOM 8182 C C . ASP B 1 277 ? -0.194 18.438 15.352 1 91.44 277 ASP B C 1
ATOM 8184 O O . ASP B 1 277 ? -0.501 17.484 16.078 1 91.44 277 ASP B O 1
ATOM 8188 N N . ASN B 1 278 ? 0.993 18.781 15.008 1 93.25 278 ASN B N 1
ATOM 8189 C CA . ASN B 1 278 ? 2.189 18.141 15.547 1 93.25 278 ASN B CA 1
ATOM 8190 C C . ASN B 1 278 ? 2.145 16.625 15.375 1 93.25 278 ASN B C 1
ATOM 8192 O O . ASN B 1 278 ? 2.611 15.891 16.25 1 93.25 278 ASN B O 1
ATOM 8196 N N . THR B 1 279 ? 1.562 16.094 14.281 1 92.69 279 THR B N 1
ATOM 8197 C CA . THR B 1 279 ? 1.46 14.656 14.07 1 92.69 279 THR B CA 1
ATOM 8198 C C . THR B 1 279 ? 2.682 14.141 13.312 1 92.69 279 THR B C 1
ATOM 8200 O O . THR B 1 279 ? 2.887 12.93 13.219 1 92.69 279 THR B O 1
ATOM 8203 N N . GLY B 1 280 ? 3.496 15.055 12.812 1 94.69 280 GLY B N 1
ATOM 8204 C CA . GLY B 1 280 ? 4.73 14.648 12.156 1 94.69 280 GLY B CA 1
ATOM 8205 C C . GLY B 1 280 ? 4.504 14 10.805 1 94.69 280 GLY B C 1
ATOM 8206 O O . GLY B 1 280 ? 3.418 14.102 10.234 1 94.69 280 GLY B O 1
ATOM 8207 N N . PRO B 1 281 ? 5.602 13.508 10.227 1 97.44 281 PRO B N 1
ATOM 8208 C CA . PRO B 1 281 ? 5.477 12.781 8.961 1 97.44 281 PRO B CA 1
ATOM 8209 C C . PRO B 1 281 ? 4.641 11.508 9.094 1 97.44 281 PRO B C 1
ATOM 8211 O O . PRO B 1 281 ? 4.312 11.094 10.211 1 97.44 281 PRO B O 1
ATOM 8214 N N . PRO B 1 282 ? 4.242 10.914 7.969 1 96.44 282 PRO B N 1
ATOM 8215 C CA . PRO B 1 282 ? 3.527 9.633 8.031 1 96.44 282 PRO B CA 1
ATOM 8216 C C . PRO B 1 282 ? 4.285 8.57 8.82 1 96.44 282 PRO B C 1
ATOM 8218 O O . PRO B 1 282 ? 5.5 8.688 9.016 1 96.44 282 PRO B O 1
ATOM 8221 N N . GLU B 1 283 ? 3.609 7.512 9.25 1 95.06 283 GLU B N 1
ATOM 8222 C CA . GLU B 1 283 ? 4.195 6.488 10.109 1 95.06 283 GLU B CA 1
ATOM 8223 C C . GLU B 1 283 ? 5.062 5.523 9.312 1 95.06 283 GLU B C 1
ATOM 8225 O O . GLU B 1 283 ? 6.016 4.949 9.844 1 95.06 283 GLU B O 1
ATOM 8230 N N . ASP B 1 284 ? 4.742 5.293 8.07 1 95.38 284 ASP B N 1
ATOM 8231 C CA . ASP B 1 284 ? 5.449 4.309 7.254 1 95.38 284 ASP B CA 1
ATOM 8232 C C . ASP B 1 284 ? 5.273 4.602 5.766 1 95.38 284 ASP B C 1
ATOM 8234 O O . ASP B 1 284 ? 4.559 5.535 5.391 1 95.38 284 ASP B O 1
ATOM 8238 N N . ILE B 1 285 ? 6 3.854 4.891 1 96.31 285 ILE B N 1
ATOM 8239 C CA . ILE B 1 285 ? 5.973 4.102 3.453 1 96.31 285 ILE B CA 1
ATOM 8240 C C . ILE B 1 285 ? 4.602 3.736 2.891 1 96.31 285 ILE B C 1
ATOM 8242 O O . ILE B 1 285 ? 4.148 4.328 1.906 1 96.31 285 ILE B O 1
ATOM 8246 N N . GLU B 1 286 ? 3.85 2.73 3.473 1 94.44 286 GLU B N 1
ATOM 8247 C CA . GLU B 1 286 ? 2.52 2.342 3.016 1 94.44 286 GLU B CA 1
ATOM 8248 C C . GLU B 1 286 ? 1.553 3.521 3.061 1 94.44 286 GLU B C 1
ATOM 8250 O O . GLU B 1 286 ? 0.723 3.686 2.164 1 94.44 286 GLU B O 1
ATOM 8255 N N . THR B 1 287 ? 1.687 4.34 4.137 1 96.81 287 THR B N 1
ATOM 8256 C CA . THR B 1 287 ? 0.85 5.527 4.258 1 96.81 287 THR B CA 1
ATOM 8257 C C . THR B 1 287 ? 1.124 6.5 3.117 1 96.81 287 THR B C 1
ATOM 8259 O O . THR B 1 287 ? 0.192 7.059 2.535 1 96.81 287 THR B O 1
ATOM 8262 N N . VAL B 1 288 ? 2.391 6.703 2.791 1 97.94 288 VAL B N 1
ATOM 8263 C CA . VAL B 1 288 ? 2.777 7.598 1.706 1 97.94 288 VAL B CA 1
ATOM 8264 C C . VAL B 1 288 ? 2.211 7.082 0.385 1 97.94 288 VAL B C 1
ATOM 8266 O O . VAL B 1 288 ? 1.656 7.852 -0.403 1 97.94 288 VAL B O 1
ATOM 8269 N N . LEU B 1 289 ? 2.387 5.773 0.13 1 97.12 289 LEU B N 1
ATOM 8270 C CA . LEU B 1 289 ? 1.865 5.168 -1.092 1 97.12 289 LEU B CA 1
ATOM 8271 C C . LEU B 1 289 ? 0.35 5.32 -1.169 1 97.12 289 LEU B C 1
ATOM 8273 O O . LEU B 1 289 ? -0.205 5.508 -2.254 1 97.12 289 LEU B O 1
ATOM 8277 N N . GLY B 1 290 ? -0.313 5.203 -0.05 1 96.81 290 GLY B N 1
ATOM 8278 C CA . GLY B 1 290 ? -1.746 5.445 0.005 1 96.81 290 GLY B CA 1
ATOM 8279 C C . GLY B 1 290 ? -2.133 6.84 -0.452 1 96.81 290 GLY B C 1
ATOM 8280 O O . GLY B 1 290 ? -3.158 7.023 -1.111 1 96.81 290 GLY B O 1
ATOM 8281 N N . TYR B 1 291 ? -1.323 7.859 -0.076 1 98 291 TYR B N 1
ATOM 8282 C CA . TYR B 1 291 ? -1.574 9.219 -0.538 1 98 291 TYR B CA 1
ATOM 8283 C C . TYR B 1 291 ? -1.535 9.297 -2.059 1 98 291 TYR B C 1
ATOM 8285 O O . TYR B 1 291 ? -2.359 9.977 -2.676 1 98 291 TYR B O 1
ATOM 8293 N N . TYR B 1 292 ? -0.537 8.633 -2.576 1 98.06 292 TYR B N 1
ATOM 8294 C CA . TYR B 1 292 ? -0.414 8.609 -4.031 1 98.06 292 TYR B CA 1
ATOM 8295 C C . TYR B 1 292 ? -1.634 7.965 -4.672 1 98.06 292 TYR B C 1
ATOM 8297 O O . TYR B 1 292 ? -2.104 8.414 -5.719 1 98.06 292 TYR B O 1
ATOM 8305 N N . GLU B 1 293 ? -2.148 6.844 -4.086 1 97.06 293 GLU B N 1
ATOM 8306 C CA . GLU B 1 293 ? -3.338 6.191 -4.621 1 97.06 293 GLU B CA 1
ATOM 8307 C C . GLU B 1 293 ? -4.535 7.137 -4.625 1 97.06 293 GLU B C 1
ATOM 8309 O O . GLU B 1 293 ? -5.316 7.156 -5.578 1 97.06 293 GLU B O 1
ATOM 8314 N N . ILE B 1 294 ? -4.723 7.922 -3.586 1 97.81 294 ILE B N 1
ATOM 8315 C CA . ILE B 1 294 ? -5.812 8.891 -3.498 1 97.81 294 ILE B CA 1
ATOM 8316 C C . ILE B 1 294 ? -5.695 9.906 -4.633 1 97.81 294 ILE B C 1
ATOM 8318 O O . ILE B 1 294 ? -6.676 10.18 -5.328 1 97.81 294 ILE B O 1
ATOM 8322 N N . LEU B 1 295 ? -4.523 10.422 -4.816 1 98.19 295 LEU B N 1
ATOM 8323 C CA . LEU B 1 295 ? -4.316 11.469 -5.809 1 98.19 295 LEU B CA 1
ATOM 8324 C C . LEU B 1 295 ? -4.453 10.914 -7.223 1 98.19 295 LEU B C 1
ATOM 8326 O O . LEU B 1 295 ? -4.852 11.633 -8.141 1 98.19 295 LEU B O 1
ATOM 8330 N N . ARG B 1 296 ? -4.055 9.594 -7.449 1 96.5 296 ARG B N 1
ATOM 8331 C CA . ARG B 1 296 ? -4.258 8.977 -8.758 1 96.5 296 ARG B CA 1
ATOM 8332 C C . ARG B 1 296 ? -5.738 8.961 -9.125 1 96.5 296 ARG B C 1
ATOM 8334 O O . ARG B 1 296 ? -6.09 9.109 -10.297 1 96.5 296 ARG B O 1
ATOM 8341 N N . GLN B 1 297 ? -6.566 8.695 -8.148 1 96 297 GLN B N 1
ATOM 8342 C CA . GLN B 1 297 ? -8 8.719 -8.391 1 96 297 GLN B CA 1
ATOM 8343 C C . GLN B 1 297 ? -8.492 10.148 -8.633 1 96 297 GLN B C 1
ATOM 8345 O O . GLN B 1 297 ? -9.328 10.383 -9.508 1 96 297 GLN B O 1
ATOM 8350 N N . GLU B 1 298 ? -7.961 11.203 -7.844 1 96.62 298 GLU B N 1
ATOM 8351 C CA . GLU B 1 298 ? -8.367 12.594 -7.961 1 96.62 298 GLU B CA 1
ATOM 8352 C C . GLU B 1 298 ? -7.938 13.188 -9.305 1 96.62 298 GLU B C 1
ATOM 8354 O O . GLU B 1 298 ? -8.625 14.047 -9.859 1 96.62 298 GLU B O 1
ATOM 8359 N N . PHE B 1 299 ? -6.789 12.727 -9.758 1 96.56 299 PHE B N 1
ATOM 8360 C CA . PHE B 1 299 ? -6.223 13.258 -10.992 1 96.56 299 PHE B CA 1
ATOM 8361 C C . PHE B 1 299 ? -5.746 12.133 -11.898 1 96.56 299 PHE B C 1
ATOM 8363 O O . PHE B 1 299 ? -4.543 11.969 -12.125 1 96.56 299 PHE B O 1
ATOM 8370 N N . PRO B 1 300 ? -6.672 11.414 -12.547 1 92.38 300 PRO B N 1
ATOM 8371 C CA . PRO B 1 300 ? -6.312 10.25 -13.375 1 92.38 300 PRO B CA 1
ATOM 8372 C C . PRO B 1 300 ? -5.367 10.609 -14.516 1 92.38 300 PRO B C 1
ATOM 8374 O O . PRO B 1 300 ? -5.613 11.57 -15.25 1 92.38 300 PRO B O 1
ATOM 8377 N N . GLY B 1 301 ? -4.246 9.836 -14.555 1 90.5 301 GLY B N 1
ATOM 8378 C CA . GLY B 1 301 ? -3.316 9.992 -15.656 1 90.5 301 GLY B CA 1
ATOM 8379 C C . GLY B 1 301 ? -2.232 11.023 -15.391 1 90.5 301 GLY B C 1
ATOM 8380 O O . GLY B 1 301 ? -1.263 11.125 -16.141 1 90.5 301 GLY B O 1
ATOM 8381 N N . ALA B 1 302 ? -2.354 11.836 -14.32 1 95.56 302 ALA B N 1
ATOM 8382 C CA . ALA B 1 302 ? -1.384 12.891 -14.023 1 95.56 302 ALA B CA 1
ATOM 8383 C C . ALA B 1 302 ? -0.1 12.305 -13.445 1 95.56 302 ALA B C 1
ATOM 8385 O O . ALA B 1 302 ? -0.134 11.281 -12.758 1 95.56 302 ALA B O 1
ATOM 8386 N N . GLU B 1 303 ? 1.014 12.914 -13.789 1 96.25 303 GLU B N 1
ATOM 8387 C CA . GLU B 1 303 ? 2.26 12.625 -13.086 1 96.25 303 GLU B CA 1
ATOM 8388 C C . GLU B 1 303 ? 2.219 13.148 -11.656 1 96.25 303 GLU B C 1
ATOM 8390 O O . GLU B 1 303 ? 1.885 14.312 -11.422 1 96.25 303 GLU B O 1
ATOM 8395 N N . LEU B 1 304 ? 2.428 12.266 -10.719 1 97.62 304 LEU B N 1
ATOM 8396 C CA . LEU B 1 304 ? 2.463 12.664 -9.312 1 97.62 304 LEU B CA 1
ATOM 8397 C C . LEU B 1 304 ? 3.898 12.844 -8.836 1 97.62 304 LEU B C 1
ATOM 8399 O O . LEU B 1 304 ? 4.719 11.93 -8.953 1 97.62 304 LEU B O 1
ATOM 8403 N N . VAL B 1 305 ? 4.215 14.047 -8.281 1 98.06 305 VAL B N 1
ATOM 8404 C CA . VAL B 1 305 ? 5.598 14.336 -7.926 1 98.06 305 VAL B CA 1
ATOM 8405 C C . VAL B 1 305 ? 5.664 14.875 -6.5 1 98.06 305 VAL B C 1
ATOM 8407 O O . VAL B 1 305 ? 4.945 15.812 -6.152 1 98.06 305 VAL B O 1
ATOM 8410 N N . ALA B 1 306 ? 6.484 14.211 -5.605 1 98.38 306 ALA B N 1
ATOM 8411 C CA . ALA B 1 306 ? 6.859 14.875 -4.363 1 98.38 306 ALA B CA 1
ATOM 8412 C C . ALA B 1 306 ? 7.59 16.188 -4.645 1 98.38 306 ALA B C 1
ATOM 8414 O O . ALA B 1 306 ? 8.664 16.188 -5.25 1 98.38 306 ALA B O 1
ATOM 8415 N N . SER B 1 307 ? 7.004 17.266 -4.227 1 98.25 307 SER B N 1
ATOM 8416 C CA . SER B 1 307 ? 7.461 18.578 -4.695 1 98.25 307 SER B CA 1
ATOM 8417 C C . SER B 1 307 ? 7.656 19.531 -3.529 1 98.25 307 SER B C 1
ATOM 8419 O O . SER B 1 307 ? 7.691 19.125 -2.371 1 98.25 307 SER B O 1
ATOM 8421 N N . THR B 1 308 ? 8.031 20.812 -3.832 1 97.88 308 THR B N 1
ATOM 8422 C CA . THR B 1 308 ? 8.141 21.938 -2.91 1 97.88 308 THR B CA 1
ATOM 8423 C C . THR B 1 308 ? 7.246 23.094 -3.348 1 97.88 308 THR B C 1
ATOM 8425 O O . THR B 1 308 ? 6.785 23.125 -4.492 1 97.88 308 THR B O 1
ATOM 8428 N N . PHE B 1 309 ? 7.035 23.984 -2.424 1 98.12 309 PHE B N 1
ATOM 8429 C CA . PHE B 1 309 ? 6.324 25.203 -2.785 1 98.12 309 PHE B CA 1
ATOM 8430 C C . PHE B 1 309 ? 7.055 25.938 -3.902 1 98.12 309 PHE B C 1
ATOM 8432 O O . PHE B 1 309 ? 6.422 26.438 -4.84 1 98.12 309 PHE B O 1
ATOM 8439 N N . ASP B 1 310 ? 8.328 25.953 -3.84 1 97.12 310 ASP B N 1
ATOM 8440 C CA . ASP B 1 310 ? 9.172 26.641 -4.816 1 97.12 310 ASP B CA 1
ATOM 8441 C C . ASP B 1 310 ? 8.914 26.125 -6.227 1 97.12 310 ASP B C 1
ATOM 8443 O O . ASP B 1 310 ? 8.742 26.906 -7.16 1 97.12 310 ASP B O 1
ATOM 8447 N N . ASN B 1 311 ? 8.898 24.828 -6.344 1 97.56 311 ASN B N 1
ATOM 8448 C CA . ASN B 1 311 ? 8.719 24.219 -7.656 1 97.56 311 ASN B CA 1
ATOM 8449 C C . ASN B 1 311 ? 7.352 24.547 -8.242 1 97.56 311 ASN B C 1
ATOM 8451 O O . ASN B 1 311 ? 7.238 24.844 -9.438 1 97.56 311 ASN B O 1
ATOM 8455 N N . TYR B 1 312 ? 6.332 24.516 -7.48 1 98.19 312 TYR B N 1
ATOM 8456 C CA . TYR B 1 312 ? 5.008 24.844 -8 1 98.19 312 TYR B CA 1
ATOM 8457 C C . TYR B 1 312 ? 4.898 26.328 -8.32 1 98.19 312 TYR B C 1
ATOM 8459 O O . TYR B 1 312 ? 4.332 26.703 -9.352 1 98.19 312 TYR B O 1
ATOM 8467 N N . VAL B 1 313 ? 5.379 27.172 -7.383 1 98.5 313 VAL B N 1
ATOM 8468 C CA . VAL B 1 313 ? 5.246 28.609 -7.57 1 98.5 313 VAL B CA 1
ATOM 8469 C C . VAL B 1 313 ? 6.023 29.031 -8.812 1 98.5 313 VAL B C 1
ATOM 8471 O O . VAL B 1 313 ? 5.613 29.969 -9.516 1 98.5 313 VAL B O 1
ATOM 8474 N N . ALA B 1 314 ? 7.113 28.344 -9.125 1 98 314 ALA B N 1
ATOM 8475 C CA . ALA B 1 314 ? 7.82 28.609 -10.375 1 98 314 ALA B CA 1
ATOM 8476 C C . ALA B 1 314 ? 6.895 28.438 -11.578 1 98 314 ALA B C 1
ATOM 8478 O O . ALA B 1 314 ? 6.941 29.234 -12.523 1 98 314 ALA B O 1
ATOM 8479 N N . VAL B 1 315 ? 6.07 27.391 -11.508 1 97.56 315 VAL B N 1
ATOM 8480 C CA . VAL B 1 315 ? 5.113 27.141 -12.578 1 97.56 315 VAL B CA 1
ATOM 8481 C C . VAL B 1 315 ? 3.992 28.188 -12.523 1 97.56 315 VAL B C 1
ATOM 8483 O O . VAL B 1 315 ? 3.57 28.703 -13.562 1 97.56 315 VAL B O 1
ATOM 8486 N N . LEU B 1 316 ? 3.529 28.469 -11.367 1 97.69 316 LEU B N 1
ATOM 8487 C CA . LEU B 1 316 ? 2.475 29.453 -11.18 1 97.69 316 LEU B CA 1
ATOM 8488 C C . LEU B 1 316 ? 2.904 30.812 -11.719 1 97.69 316 LEU B C 1
ATOM 8490 O O . LEU B 1 316 ? 2.084 31.562 -12.266 1 97.69 316 LEU B O 1
ATOM 8494 N N . ASP B 1 317 ? 4.152 31.141 -11.578 1 97.69 317 ASP B N 1
ATOM 8495 C CA . ASP B 1 317 ? 4.707 32.438 -12 1 97.69 317 ASP B CA 1
ATOM 8496 C C . ASP B 1 317 ? 4.531 32.625 -13.5 1 97.69 317 ASP B C 1
ATOM 8498 O O . ASP B 1 317 ? 4.48 33.781 -13.977 1 97.69 317 ASP B O 1
ATOM 8502 N N . THR B 1 318 ? 4.43 31.516 -14.211 1 97.25 318 THR B N 1
ATOM 8503 C CA . THR B 1 318 ? 4.293 31.609 -15.664 1 97.25 318 THR B CA 1
ATOM 8504 C C . THR B 1 318 ? 2.941 32.219 -16.047 1 97.25 318 THR B C 1
ATOM 8506 O O . THR B 1 318 ? 2.773 32.719 -17.141 1 97.25 318 THR B O 1
ATOM 8509 N N . VAL B 1 319 ? 2.002 32.156 -15.141 1 96.56 319 VAL B N 1
ATOM 8510 C CA . VAL B 1 319 ? 0.683 32.688 -15.445 1 96.56 319 VAL B CA 1
ATOM 8511 C C . VAL B 1 319 ? 0.377 33.875 -14.508 1 96.56 319 VAL B C 1
ATOM 8513 O O . VAL B 1 319 ? -0.777 34.281 -14.383 1 96.56 319 VAL B O 1
ATOM 8516 N N . LYS B 1 320 ? 1.32 34.438 -13.789 1 97.06 320 LYS B N 1
ATOM 8517 C CA . LYS B 1 320 ? 1.146 35.5 -12.797 1 97.06 320 LYS B CA 1
ATOM 8518 C C . LYS B 1 320 ? 0.4 36.688 -13.383 1 97.06 320 LYS B C 1
ATOM 8520 O O . LYS B 1 320 ? -0.463 37.281 -12.727 1 97.06 320 LYS B O 1
ATOM 8525 N N . SER B 1 321 ? 0.662 37.031 -14.609 1 96.25 321 SER B N 1
ATOM 8526 C CA . SER B 1 321 ? 0.095 38.219 -15.258 1 96.25 321 SER B CA 1
ATOM 8527 C C . SER B 1 321 ? -1.405 38.062 -15.477 1 96.25 321 SER B C 1
ATOM 8529 O O . SER B 1 321 ? -2.119 39.031 -15.672 1 96.25 321 SER B O 1
ATOM 8531 N N . THR B 1 322 ? -1.854 36.812 -15.445 1 95.88 322 THR B N 1
ATOM 8532 C CA . THR B 1 322 ? -3.266 36.562 -15.719 1 95.88 322 THR B CA 1
ATOM 8533 C C . THR B 1 322 ? -4.055 36.406 -14.422 1 95.88 322 THR B C 1
ATOM 8535 O O . THR B 1 322 ? -5.285 36.375 -14.438 1 95.88 322 THR B O 1
ATOM 8538 N N . LEU B 1 323 ? -3.42 36.469 -13.273 1 96.69 323 LEU B N 1
ATOM 8539 C CA . LEU B 1 323 ? -4.086 36.281 -11.984 1 96.69 323 LEU B CA 1
ATOM 8540 C C . LEU B 1 323 ? -4.75 37.594 -11.547 1 96.69 323 LEU B C 1
ATOM 8542 O O . LEU B 1 323 ? -4.266 38.688 -11.883 1 96.69 323 LEU B O 1
ATOM 8546 N N . PRO B 1 324 ? -5.895 37.469 -10.852 1 96.81 324 PRO B N 1
ATOM 8547 C CA . PRO B 1 324 ? -6.48 38.688 -10.305 1 96.81 324 PRO B CA 1
ATOM 8548 C C . PRO B 1 324 ? -5.531 39.438 -9.367 1 96.81 324 PRO B C 1
ATOM 8550 O O . PRO B 1 324 ? -4.812 38.812 -8.586 1 96.81 324 PRO B O 1
ATOM 8553 N N . VAL B 1 325 ? -5.496 40.812 -9.398 1 97.88 325 VAL B N 1
ATOM 8554 C CA . VAL B 1 325 ? -4.691 41.656 -8.523 1 97.88 325 VAL B CA 1
ATOM 8555 C C . VAL B 1 325 ? -5.586 42.312 -7.469 1 97.88 325 VAL B C 1
ATOM 8557 O O . VAL B 1 325 ? -6.645 42.844 -7.793 1 97.88 325 VAL B O 1
ATOM 8560 N N . ARG B 1 326 ? -5.195 42.188 -6.2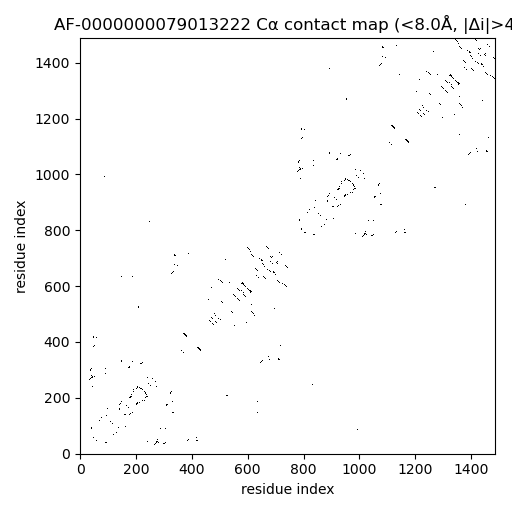46 1 98 326 ARG B N 1
ATOM 8561 C CA . ARG B 1 326 ? -5.98 42.75 -5.152 1 98 326 ARG B CA 1
ATOM 8562 C C . ARG B 1 326 ? -5.098 43.531 -4.191 1 98 326 ARG B C 1
ATOM 8564 O O . ARG B 1 326 ? -3.895 43.281 -4.105 1 98 326 ARG B O 1
ATOM 8571 N N . THR B 1 327 ? -5.727 44.5 -3.4 1 98.06 327 THR B N 1
ATOM 8572 C CA . THR B 1 327 ? -4.961 45.344 -2.477 1 98.06 327 THR B CA 1
ATOM 8573 C C . THR B 1 327 ? -5.684 45.469 -1.139 1 98.06 327 THR B C 1
ATOM 8575 O O . THR B 1 327 ? -5.395 46.375 -0.355 1 98.06 327 THR B O 1
ATOM 8578 N N . PHE B 1 328 ? -6.605 44.688 -0.92 1 97.62 328 PHE B N 1
ATOM 8579 C CA . PHE B 1 328 ? -7.395 44.75 0.303 1 97.62 328 PHE B CA 1
ATOM 8580 C C . PHE B 1 328 ? -6.578 44.312 1.509 1 97.62 328 PHE B C 1
ATOM 8582 O O . PHE B 1 328 ? -5.613 43.562 1.364 1 97.62 328 PHE B O 1
ATOM 8589 N N . GLU B 1 329 ? -7 44.875 2.68 1 98.06 329 GLU B N 1
ATOM 8590 C CA . GLU B 1 329 ? -6.586 44.281 3.947 1 98.06 329 GLU B CA 1
ATOM 8591 C C . GLU B 1 329 ? -7.387 43 4.246 1 98.06 329 GLU B C 1
ATOM 8593 O O . GLU B 1 329 ? -8.586 42.938 3.975 1 98.06 329 GLU B O 1
ATOM 8598 N N . ILE B 1 330 ? -6.703 41.969 4.719 1 97.94 330 ILE B N 1
ATOM 8599 C CA . ILE B 1 330 ? -7.406 40.781 5.203 1 97.94 330 ILE B CA 1
ATOM 8600 C C . ILE B 1 330 ? -7.457 40.812 6.73 1 97.94 330 ILE B C 1
ATOM 8602 O O . ILE B 1 330 ? -8.539 40.719 7.32 1 97.94 330 ILE B O 1
ATOM 8606 N N . GLY B 1 331 ? -6.223 41.062 7.344 1 96.38 331 GLY B N 1
ATOM 8607 C CA . GLY B 1 331 ? -6.145 41.062 8.797 1 96.38 331 GLY B CA 1
ATOM 8608 C C . GLY B 1 331 ? -6.371 39.688 9.391 1 96.38 331 GLY B C 1
ATOM 8609 O O . GLY B 1 331 ? -6.73 38.75 8.672 1 96.38 331 GLY B O 1
ATOM 8610 N N . ASP B 1 332 ? -6.117 39.531 10.695 1 94.88 332 ASP B N 1
ATOM 8611 C CA . ASP B 1 332 ? -6.23 38.25 11.422 1 94.88 332 ASP B CA 1
ATOM 8612 C C . ASP B 1 332 ? -7.375 38.312 12.43 1 94.88 332 ASP B C 1
ATOM 8614 O O . ASP B 1 332 ? -7.289 39 13.445 1 94.88 332 ASP B O 1
ATOM 8618 N N . THR B 1 333 ? -8.352 37.438 12.211 1 94.31 333 THR B N 1
ATOM 8619 C CA . THR B 1 333 ? -9.5 37.469 13.102 1 94.31 333 THR B CA 1
ATOM 8620 C C . THR B 1 333 ? -9.164 36.781 14.43 1 94.31 333 THR B C 1
ATOM 8622 O O . THR B 1 333 ? -9.898 36.938 15.414 1 94.31 333 THR B O 1
ATOM 8625 N N . TRP B 1 334 ? -8.055 36.094 14.5 1 93.69 334 TRP B N 1
ATOM 8626 C CA . TRP B 1 334 ? -7.625 35.438 15.734 1 93.69 334 TRP B CA 1
ATOM 8627 C C . TRP B 1 334 ? -6.762 36.375 16.562 1 93.69 334 TRP B C 1
ATOM 8629 O O . TRP B 1 334 ? -6.359 36.031 17.688 1 93.69 334 TRP B O 1
ATOM 8639 N N . ILE B 1 335 ? -6.57 37.531 16.125 1 95.81 335 ILE B N 1
ATOM 8640 C CA . ILE B 1 335 ? -5.598 38.438 16.75 1 95.81 335 ILE B CA 1
ATOM 8641 C C . ILE B 1 335 ? -6.094 38.875 18.125 1 95.81 335 ILE B C 1
ATOM 8643 O O . ILE B 1 335 ? -5.312 39.344 18.953 1 95.81 335 ILE B O 1
ATOM 8647 N N . GLN B 1 336 ? -7.387 38.781 18.406 1 93.62 336 GLN B N 1
ATOM 8648 C CA . GLN B 1 336 ? -7.953 39.156 19.688 1 93.62 336 GLN B CA 1
ATOM 8649 C C . GLN B 1 336 ? -7.309 38.375 20.828 1 93.62 336 GLN B C 1
ATOM 8651 O O . GLN B 1 336 ? -7.273 38.812 21.969 1 93.62 336 GLN B O 1
ATOM 8656 N N . GLY B 1 337 ? -6.688 37.25 20.531 1 94.06 337 GLY B N 1
ATOM 8657 C CA . GLY B 1 337 ? -6.141 36.375 21.547 1 94.06 337 GLY B CA 1
ATOM 8658 C C . GLY B 1 337 ? -4.871 36.906 22.188 1 94.06 337 GLY B C 1
ATOM 8659 O O . GLY B 1 337 ? -4.504 36.5 23.281 1 94.06 337 GLY B O 1
ATOM 8660 N N . ILE B 1 338 ? -4.219 37.844 21.578 1 95.62 338 ILE B N 1
ATOM 8661 C CA . ILE B 1 338 ? -2.891 38.219 22.031 1 95.62 338 ILE B CA 1
ATOM 8662 C C . ILE B 1 338 ? -3.008 39.031 23.328 1 95.62 338 ILE B C 1
ATOM 8664 O O . ILE B 1 338 ? -2.018 39.219 24.047 1 95.62 338 ILE B O 1
ATOM 8668 N N . THR B 1 339 ? -4.215 39.5 23.688 1 97.44 339 THR B N 1
ATOM 8669 C CA . THR B 1 339 ? -4.348 40.281 24.906 1 97.44 339 THR B CA 1
ATOM 8670 C C . THR B 1 339 ? -4.84 39.406 26.047 1 97.44 339 THR B C 1
ATOM 8672 O O . THR B 1 339 ? -5.219 39.906 27.109 1 97.44 339 THR B O 1
ATOM 8675 N N . SER B 1 340 ? -4.805 38.125 25.828 1 96.62 340 SER B N 1
ATOM 8676 C CA . SER B 1 340 ? -5.195 37.188 26.875 1 96.62 340 SER B CA 1
ATOM 8677 C C . SER B 1 340 ? -4.133 37.094 27.953 1 96.62 340 SER B C 1
ATOM 8679 O O . SER B 1 340 ? -4.395 36.562 29.047 1 96.62 340 SER B O 1
ATOM 8681 N N . ASP B 1 341 ? -2.924 37.531 27.656 1 97.81 341 ASP B N 1
ATOM 8682 C CA . ASP B 1 341 ? -1.806 37.531 28.594 1 97.81 341 ASP B CA 1
ATOM 8683 C C . ASP B 1 341 ? -1.096 38.875 28.625 1 97.81 341 ASP B C 1
ATOM 8685 O O . ASP B 1 341 ? -0.125 39.094 27.891 1 97.81 341 ASP B O 1
ATOM 8689 N N . ILE B 1 342 ? -1.493 39.719 29.547 1 98.12 342 ILE B N 1
ATOM 8690 C CA . ILE B 1 342 ? -1.006 41.094 29.641 1 98.12 342 ILE B CA 1
ATOM 8691 C C . ILE B 1 342 ? 0.504 41.094 29.859 1 98.12 342 ILE B C 1
ATOM 8693 O O . ILE B 1 342 ? 1.235 41.875 29.234 1 98.12 342 ILE B O 1
ATOM 8697 N N . TRP B 1 343 ? 0.908 40.25 30.766 1 98 343 TRP B N 1
ATOM 8698 C CA . TRP B 1 343 ? 2.326 40.188 31.094 1 98 343 TRP B CA 1
ATOM 8699 C C . TRP B 1 343 ? 3.166 39.875 29.875 1 98 343 TRP B C 1
ATOM 8701 O O . TRP B 1 343 ? 4.172 40.531 29.594 1 98 343 TRP B O 1
ATOM 8711 N N . LYS B 1 344 ? 2.797 38.875 29.094 1 97.88 344 LYS B N 1
ATOM 8712 C CA . LYS B 1 344 ? 3.561 38.375 27.953 1 97.88 344 LYS B CA 1
ATOM 8713 C C . LYS B 1 344 ? 3.664 39.469 26.875 1 97.88 344 LYS B C 1
ATOM 8715 O O . LYS B 1 344 ? 4.758 39.781 26.391 1 97.88 344 LYS B O 1
ATOM 8720 N N . TYR B 1 345 ? 2.473 40.094 26.5 1 97.94 345 TYR B N 1
ATOM 8721 C CA . TYR B 1 345 ? 2.549 41.031 25.375 1 97.94 345 TYR B CA 1
ATOM 8722 C C . TYR B 1 345 ? 3.244 42.312 25.797 1 97.94 345 TYR B C 1
ATOM 8724 O O . TYR B 1 345 ? 3.906 42.969 24.984 1 97.94 345 TYR B O 1
ATOM 8732 N N . SER B 1 346 ? 3.111 42.75 27.094 1 97.88 346 SER B N 1
ATOM 8733 C CA . SER B 1 346 ? 3.744 44 27.531 1 97.88 346 SER B CA 1
ATOM 8734 C C . SER B 1 346 ? 5.258 43.812 27.625 1 97.88 346 SER B C 1
ATOM 8736 O O . SER B 1 346 ? 6.008 44.719 27.234 1 97.88 346 SER B O 1
ATOM 8738 N N . HIS B 1 347 ? 5.695 42.656 28.172 1 98.19 347 HIS B N 1
ATOM 8739 C CA . HIS B 1 347 ? 7.129 42.406 28.234 1 98.19 347 HIS B CA 1
ATOM 8740 C C . HIS B 1 347 ? 7.719 42.219 26.828 1 98.19 347 HIS B C 1
ATOM 8742 O O . HIS B 1 347 ? 8.859 42.625 26.578 1 98.19 347 HIS B O 1
ATOM 8748 N N . TYR B 1 348 ? 7.039 41.625 25.953 1 98.19 348 TYR B N 1
ATOM 8749 C CA . TYR B 1 348 ? 7.461 41.5 24.562 1 98.19 348 TYR B CA 1
ATOM 8750 C C . TYR B 1 348 ? 7.66 42.875 23.922 1 98.19 348 TYR B C 1
ATOM 8752 O O . TYR B 1 348 ? 8.703 43.125 23.312 1 98.19 348 TYR B O 1
ATOM 8760 N N . ARG B 1 349 ? 6.602 43.719 24.031 1 97.75 349 ARG B N 1
ATOM 8761 C CA . ARG B 1 349 ? 6.711 45.062 23.469 1 97.75 349 ARG B CA 1
ATOM 8762 C C . ARG B 1 349 ? 7.844 45.844 24.125 1 97.75 349 ARG B C 1
ATOM 8764 O O . ARG B 1 349 ? 8.523 46.625 23.469 1 97.75 349 ARG B O 1
ATOM 8771 N N . ALA B 1 350 ? 8 45.656 25.469 1 98.19 350 ALA B N 1
ATOM 8772 C CA . ALA B 1 350 ? 9.125 46.312 26.156 1 98.19 350 ALA B CA 1
ATOM 8773 C C . ALA B 1 350 ? 10.453 45.844 25.578 1 98.19 350 ALA B C 1
ATOM 8775 O O . ALA B 1 350 ? 11.375 46.656 25.406 1 98.19 350 ALA B O 1
ATOM 8776 N N . PHE B 1 351 ? 10.555 44.562 25.312 1 98.38 351 PHE B N 1
ATOM 8777 C CA . PHE B 1 351 ? 11.75 44 24.688 1 98.38 351 PHE B CA 1
ATOM 8778 C C . PHE B 1 351 ? 12 44.625 23.328 1 98.38 351 PHE B C 1
ATOM 8780 O O . PHE B 1 351 ? 13.125 45.031 23.031 1 98.38 351 PHE B O 1
ATOM 8787 N N . LEU B 1 352 ? 10.992 44.812 22.531 1 97.19 352 LEU B N 1
ATOM 8788 C CA . LEU B 1 352 ? 11.109 45.375 21.203 1 97.19 352 LEU B CA 1
ATOM 8789 C C . LEU B 1 352 ? 11.547 46.844 21.266 1 97.19 352 LEU B C 1
ATOM 8791 O O . LEU B 1 352 ? 12.312 47.312 20.422 1 97.19 352 LEU B O 1
ATOM 8795 N N . ARG B 1 353 ? 11.078 47.562 22.266 1 96.5 353 ARG B N 1
ATOM 8796 C CA . ARG B 1 353 ? 11.422 48.969 22.422 1 96.5 353 ARG B CA 1
ATOM 8797 C C . ARG B 1 353 ? 12.914 49.156 22.672 1 96.5 353 ARG B C 1
ATOM 8799 O O . ARG B 1 353 ? 13.5 50.156 22.266 1 96.5 353 ARG B O 1
ATOM 8806 N N . ALA B 1 354 ? 13.438 48.156 23.359 1 97.56 354 ALA B N 1
ATOM 8807 C CA . ALA B 1 354 ? 14.875 48.188 23.578 1 97.56 354 ALA B CA 1
ATOM 8808 C C . ALA B 1 354 ? 15.625 47.719 22.344 1 97.56 354 ALA B C 1
ATOM 8810 O O . ALA B 1 354 ? 16.672 48.281 21.984 1 97.56 354 ALA B O 1
ATOM 8811 N N . LEU B 1 355 ? 15.125 46.812 21.609 1 96.69 355 LEU B N 1
ATOM 8812 C CA . LEU B 1 355 ? 15.781 46.156 20.484 1 96.69 355 LEU B CA 1
ATOM 8813 C C . LEU B 1 355 ? 15.82 47.062 19.266 1 96.69 355 LEU B C 1
ATOM 8815 O O . LEU B 1 355 ? 16.828 47.156 18.562 1 96.69 355 LEU B O 1
ATOM 8819 N N . ASP B 1 356 ? 14.711 47.781 18.969 1 93.69 356 ASP B N 1
ATOM 8820 C CA . ASP B 1 356 ? 14.555 48.531 17.734 1 93.69 356 ASP B CA 1
ATOM 8821 C C . ASP B 1 356 ? 15.648 49.594 17.594 1 93.69 356 ASP B C 1
ATOM 8823 O O . ASP B 1 356 ? 16.328 49.656 16.562 1 93.69 356 ASP B O 1
ATOM 8827 N N . PRO B 1 357 ? 15.891 50.344 18.641 1 94.38 357 PRO B N 1
ATOM 8828 C CA . PRO B 1 357 ? 16.969 51.344 18.516 1 94.38 357 PRO B CA 1
ATOM 8829 C C . PRO B 1 357 ? 18.344 50.688 18.406 1 94.38 357 PRO B C 1
ATOM 8831 O O . PRO B 1 357 ? 19.234 51.188 17.719 1 94.38 357 PRO B O 1
ATOM 8834 N N . CYS B 1 358 ? 18.484 49.625 19.109 1 96.25 358 CYS B N 1
ATOM 8835 C CA . CYS B 1 358 ? 19.734 48.875 19.047 1 96.25 358 CYS B CA 1
ATOM 8836 C C . CYS B 1 358 ? 20.031 48.406 17.625 1 96.25 358 CYS B C 1
ATOM 8838 O O . CYS B 1 358 ? 21.172 48.5 17.156 1 96.25 358 CYS B O 1
ATOM 8840 N N . ILE B 1 359 ? 19.016 47.969 16.906 1 93.88 359 ILE B N 1
ATOM 8841 C CA . ILE B 1 359 ? 19.156 47.5 15.539 1 93.88 359 ILE B CA 1
ATOM 8842 C C . ILE B 1 359 ? 19.406 48.688 14.609 1 93.88 359 ILE B C 1
ATOM 8844 O O . ILE B 1 359 ? 20.312 48.656 13.773 1 93.88 359 ILE B O 1
ATOM 8848 N N . SER B 1 360 ? 18.641 49.75 14.805 1 91.69 360 SER B N 1
ATOM 8849 C CA . SER B 1 360 ? 18.734 50.906 13.922 1 91.69 360 SER B CA 1
ATOM 8850 C C . SER B 1 360 ? 20.078 51.594 14.055 1 91.69 360 SER B C 1
ATOM 8852 O O . SER B 1 360 ? 20.594 52.156 13.078 1 91.69 360 SER B O 1
ATOM 8854 N N . SER B 1 361 ? 20.656 51.594 15.227 1 94.38 361 SER B N 1
ATOM 8855 C CA . SER B 1 361 ? 21.938 52.25 15.461 1 94.38 361 SER B CA 1
ATOM 8856 C C . SER B 1 361 ? 23.094 51.375 15 1 94.38 361 SER B C 1
ATOM 8858 O O . SER B 1 361 ? 24.219 51.844 14.859 1 94.38 361 SER B O 1
ATOM 8860 N N . GLY B 1 362 ? 22.812 50.094 14.875 1 92.69 362 GLY B N 1
ATOM 8861 C CA . GLY B 1 362 ? 23.859 49.188 14.484 1 92.69 362 GLY B CA 1
ATOM 8862 C C . GLY B 1 362 ? 24.547 48.531 15.664 1 92.69 362 GLY B C 1
ATOM 8863 O O . GLY B 1 362 ? 25.406 47.656 15.484 1 92.69 362 GLY B O 1
ATOM 8864 N N . ASP B 1 363 ? 24.094 48.812 16.797 1 94.5 363 ASP B N 1
ATOM 8865 C CA . ASP B 1 363 ? 24.703 48.25 18 1 94.5 363 ASP B CA 1
ATOM 8866 C C . ASP B 1 363 ? 24.375 46.75 18.141 1 94.5 363 ASP B C 1
ATOM 8868 O O . ASP B 1 363 ? 25.125 46.031 18.781 1 94.5 363 ASP B O 1
ATOM 8872 N N . CYS B 1 364 ? 23.312 46.344 17.656 1 95.19 364 CYS B N 1
ATOM 8873 C CA . CYS B 1 364 ? 22.953 44.938 17.594 1 95.19 364 CYS B CA 1
ATOM 8874 C C . CYS B 1 364 ? 23.234 44.375 16.219 1 95.19 364 CYS B C 1
ATOM 8876 O O . CYS B 1 364 ? 22.391 44.406 15.328 1 95.19 364 CYS B O 1
ATOM 8878 N N . SER B 1 365 ? 24.375 43.844 16.141 1 92.12 365 SER B N 1
ATOM 8879 C CA . SER B 1 365 ? 24.828 43.281 14.883 1 92.12 365 SER B CA 1
ATOM 8880 C C . SER B 1 365 ? 24.156 41.938 14.617 1 92.12 365 SER B C 1
ATOM 8882 O O . SER B 1 365 ? 24.031 41.094 15.523 1 92.12 365 SER B O 1
ATOM 8884 N N . LYS B 1 366 ? 23.75 41.781 13.43 1 83.5 366 LYS B N 1
ATOM 8885 C CA . LYS B 1 366 ? 23.109 40.531 13.023 1 83.5 366 LYS B CA 1
ATOM 8886 C C . LYS B 1 366 ? 24.109 39.375 13.078 1 83.5 366 LYS B C 1
ATOM 8888 O O . LYS B 1 366 ? 23.719 38.188 13.094 1 83.5 366 LYS B O 1
ATOM 8893 N N . ASN B 1 367 ? 25.438 39.656 13.094 1 87.94 367 ASN B N 1
ATOM 8894 C CA . ASN B 1 367 ? 26.469 38.625 13.109 1 87.94 367 ASN B CA 1
ATOM 8895 C C . ASN B 1 367 ? 26.844 38.25 14.531 1 87.94 367 ASN B C 1
ATOM 8897 O O . ASN B 1 367 ? 27.594 37.281 14.734 1 87.94 367 ASN B O 1
ATOM 8901 N N . ASP B 1 368 ? 26.344 38.938 15.477 1 94 368 ASP B N 1
ATOM 8902 C CA . ASP B 1 368 ? 26.562 38.594 16.875 1 94 368 ASP B CA 1
ATOM 8903 C C . ASP B 1 368 ? 25.703 37.375 17.266 1 94 368 ASP B C 1
ATOM 8905 O O . ASP B 1 368 ? 24.469 37.469 17.25 1 94 368 ASP B O 1
ATOM 8909 N N . PRO B 1 369 ? 26.391 36.25 17.656 1 92.31 369 PRO B N 1
ATOM 8910 C CA . PRO B 1 369 ? 25.625 35.062 17.984 1 92.31 369 PRO B CA 1
ATOM 8911 C C . PRO B 1 369 ? 24.641 35.281 19.125 1 92.31 369 PRO B C 1
ATOM 8913 O O . PRO B 1 369 ? 23.578 34.656 19.172 1 92.31 369 PRO B O 1
ATOM 8916 N N . ARG B 1 370 ? 25.141 36.188 20.062 1 93.69 370 ARG B N 1
ATOM 8917 C CA . ARG B 1 370 ? 24.234 36.5 21.172 1 93.69 370 ARG B CA 1
ATOM 8918 C C . ARG B 1 370 ? 22.938 37.094 20.656 1 93.69 370 ARG B C 1
ATOM 8920 O O . ARG B 1 370 ? 21.859 36.719 21.125 1 93.69 370 ARG B O 1
ATOM 8927 N N . ILE B 1 371 ? 22.891 37.938 19.625 1 96.69 371 ILE B N 1
ATOM 8928 C CA . ILE B 1 371 ? 21.734 38.562 19.016 1 96.69 371 ILE B CA 1
ATOM 8929 C C . ILE B 1 371 ? 20.938 37.562 18.203 1 96.69 371 ILE B C 1
ATOM 8931 O O . ILE B 1 371 ? 19.719 37.531 18.266 1 96.69 371 ILE B O 1
ATOM 8935 N N . GLN B 1 372 ? 21.656 36.75 17.516 1 93.94 372 GLN B N 1
ATOM 8936 C CA . GLN B 1 372 ? 20.984 35.719 16.703 1 93.94 372 GLN B CA 1
ATOM 8937 C C . GLN B 1 372 ? 20.172 34.781 17.594 1 93.94 372 GLN B C 1
ATOM 8939 O O . GLN B 1 372 ? 19.031 34.438 17.25 1 93.94 372 GLN B O 1
ATOM 8944 N N . ASN B 1 373 ? 20.766 34.375 18.625 1 95.31 373 ASN B N 1
ATOM 8945 C CA . ASN B 1 373 ? 20.062 33.469 19.547 1 95.31 373 ASN B CA 1
ATOM 8946 C C . ASN B 1 373 ? 18.859 34.188 20.172 1 95.31 373 ASN B C 1
ATOM 8948 O O . ASN B 1 373 ? 17.781 33.594 20.328 1 95.31 373 ASN B O 1
ATOM 8952 N N . MET B 1 374 ? 19.156 35.375 20.578 1 97.56 374 MET B N 1
ATOM 8953 C CA . MET B 1 374 ? 18.062 36.156 21.156 1 97.56 374 MET B CA 1
ATOM 8954 C C . MET B 1 374 ? 16.891 36.25 20.172 1 97.56 374 MET B C 1
ATOM 8956 O O . MET B 1 374 ? 15.742 36.031 20.547 1 97.56 374 MET B O 1
ATOM 8960 N N . LEU B 1 375 ? 17.125 36.531 18.922 1 96.88 375 LEU B N 1
ATOM 8961 C CA . LEU B 1 375 ? 16.094 36.688 17.906 1 96.88 375 LEU B CA 1
ATOM 8962 C C . LEU B 1 375 ? 15.344 35.375 17.688 1 96.88 375 LEU B C 1
ATOM 8964 O O . LEU B 1 375 ? 14.125 35.375 17.5 1 96.88 375 LEU B O 1
ATOM 8968 N N . ARG B 1 376 ? 16.062 34.281 17.703 1 95.94 376 ARG B N 1
ATOM 8969 C CA . ARG B 1 376 ? 15.461 32.969 17.516 1 95.94 376 ARG B CA 1
ATOM 8970 C C . ARG B 1 376 ? 14.445 32.656 18.609 1 95.94 376 ARG B C 1
ATOM 8972 O O . ARG B 1 376 ? 13.422 32.031 18.359 1 95.94 376 ARG B O 1
ATOM 8979 N N . TYR B 1 377 ? 14.75 33.125 19.828 1 97.62 377 TYR B N 1
ATOM 8980 C CA . TYR B 1 377 ? 13.828 32.906 20.938 1 97.62 377 TYR B CA 1
ATOM 8981 C C . TYR B 1 377 ? 12.695 33.938 20.891 1 97.62 377 TYR B C 1
ATOM 8983 O O . TYR B 1 377 ? 11.531 33.594 21.094 1 97.62 377 TYR B O 1
ATOM 8991 N N . LEU B 1 378 ? 12.977 35.125 20.609 1 98 378 LEU B N 1
ATOM 8992 C CA . LEU B 1 378 ? 12.008 36.219 20.672 1 98 378 LEU B CA 1
ATOM 8993 C C . LEU B 1 378 ? 10.93 36.062 19.594 1 98 378 LEU B C 1
ATOM 8995 O O . LEU B 1 378 ? 9.773 36.438 19.812 1 98 378 LEU B O 1
ATOM 8999 N N . ILE B 1 379 ? 11.289 35.531 18.469 1 97.38 379 ILE B N 1
ATOM 9000 C CA . ILE B 1 379 ? 10.367 35.406 17.344 1 97.38 379 ILE B CA 1
ATOM 9001 C C . ILE B 1 379 ? 9.273 34.406 17.672 1 97.38 379 ILE B C 1
ATOM 9003 O O . ILE B 1 379 ? 8.234 34.344 17.016 1 97.38 379 ILE B O 1
ATOM 9007 N N . LYS B 1 380 ? 9.484 33.594 18.719 1 97.31 380 LYS B N 1
ATOM 9008 C CA . LYS B 1 380 ? 8.5 32.594 19.109 1 97.31 380 LYS B CA 1
ATOM 9009 C C . LYS B 1 380 ? 7.266 33.25 19.719 1 97.31 380 LYS B C 1
ATOM 9011 O O . LYS B 1 380 ? 6.184 32.656 19.75 1 97.31 380 LYS B O 1
ATOM 9016 N N . ILE B 1 381 ? 7.395 34.406 20.203 1 97.69 381 ILE B N 1
ATOM 9017 C CA . ILE B 1 381 ? 6.34 35.031 20.984 1 97.69 381 ILE B CA 1
ATOM 9018 C C . ILE B 1 381 ? 5.133 35.312 20.094 1 97.69 381 ILE B C 1
ATOM 9020 O O . ILE B 1 381 ? 3.994 35.031 20.469 1 97.69 381 ILE B O 1
ATOM 9024 N N . PRO B 1 382 ? 5.324 35.781 18.875 1 97 382 PRO B N 1
ATOM 9025 C CA . PRO B 1 382 ? 4.152 36 18.031 1 97 382 PRO B CA 1
ATOM 9026 C C . PRO B 1 382 ? 3.684 34.75 17.312 1 97 382 PRO B C 1
ATOM 9028 O O . PRO B 1 382 ? 2.785 34.812 16.469 1 97 382 PRO B O 1
ATOM 9031 N N . GLU B 1 383 ? 4.316 33.562 17.516 1 96.94 383 GLU B N 1
ATOM 9032 C CA . GLU B 1 383 ? 3.738 32.312 17.047 1 96.94 383 GLU B CA 1
ATOM 9033 C C . GLU B 1 383 ? 2.322 32.125 17.578 1 96.94 383 GLU B C 1
ATOM 9035 O O . GLU B 1 383 ? 2.029 32.469 18.719 1 96.94 383 GLU B O 1
ATOM 9040 N N . HIS B 1 384 ? 1.441 31.531 16.875 1 95 384 HIS B N 1
ATOM 9041 C CA . HIS B 1 384 ? 0.003 31.672 17.078 1 95 384 HIS B CA 1
ATOM 9042 C C . HIS B 1 384 ? -0.478 30.797 18.234 1 95 384 HIS B C 1
ATOM 9044 O O . HIS B 1 384 ? -1.641 30.891 18.625 1 95 384 HIS B O 1
ATOM 9050 N N . THR B 1 385 ? 0.333 29.984 18.828 1 94.12 385 THR B N 1
ATOM 9051 C CA . THR B 1 385 ? -0.049 29.141 19.938 1 94.12 385 THR B CA 1
ATOM 9052 C C . THR B 1 385 ? 0.478 29.703 21.25 1 94.12 385 THR B C 1
ATOM 9054 O O . THR B 1 385 ? 1.685 29.891 21.422 1 94.12 385 THR B O 1
ATOM 9057 N N . TRP B 1 386 ? -0.427 29.922 22.203 1 93.44 386 TRP B N 1
ATOM 9058 C CA . TRP B 1 386 ? -0.02 30.5 23.484 1 93.44 386 TRP B CA 1
ATOM 9059 C C . TRP B 1 386 ? -0.332 29.562 24.641 1 93.44 386 TRP B C 1
ATOM 9061 O O . TRP B 1 386 ? -0.187 29.922 25.812 1 93.44 386 TRP B O 1
ATOM 9071 N N . GLY B 1 387 ? -0.803 28.359 24.281 1 86.75 387 GLY B N 1
ATOM 9072 C CA . GLY B 1 387 ? -1.028 27.344 25.297 1 86.75 387 GLY B CA 1
ATOM 9073 C C . GLY B 1 387 ? -1.775 26.141 24.781 1 86.75 387 GLY B C 1
ATOM 9074 O O . GLY B 1 387 ? -2.281 26.141 23.656 1 86.75 387 GLY B O 1
ATOM 9075 N N . SER B 1 388 ? -1.926 25.047 25.688 1 75.94 388 SER B N 1
ATOM 9076 C CA . SER B 1 388 ? -2.459 23.766 25.25 1 75.94 388 SER B CA 1
ATOM 9077 C C . SER B 1 388 ? -3.977 23.719 25.391 1 75.94 388 SER B C 1
ATOM 9079 O O . SER B 1 388 ? -4.574 24.594 26.016 1 75.94 388 SER B O 1
ATOM 9081 N N . HIS B 1 389 ? -4.602 22.719 24.703 1 71.56 389 HIS B N 1
ATOM 9082 C CA . HIS B 1 389 ? -6.039 22.469 24.719 1 71.56 389 HIS B CA 1
ATOM 9083 C C . HIS B 1 389 ? -6.41 21.469 25.828 1 71.56 389 HIS B C 1
ATOM 9085 O O . HIS B 1 389 ? -7.555 21.016 25.891 1 71.56 389 HIS B O 1
ATOM 9091 N N . GLY B 1 390 ? -5.715 21.266 26.672 1 65.56 390 GLY B N 1
ATOM 9092 C CA . GLY B 1 390 ? -5.887 20.062 27.469 1 65.56 390 GLY B CA 1
ATOM 9093 C C . GLY B 1 390 ? -6.973 20.203 28.516 1 65.56 390 GLY B C 1
ATOM 9094 O O . GLY B 1 390 ? -7.434 19.203 29.078 1 65.56 390 GLY B O 1
ATOM 9095 N N . LEU B 1 391 ? -7.441 21.375 28.719 1 76.56 391 LEU B N 1
ATOM 9096 C CA . LEU B 1 391 ? -8.383 21.547 29.812 1 76.56 391 LEU B CA 1
ATOM 9097 C C . LEU B 1 391 ? -9.82 21.594 29.297 1 76.56 391 LEU B C 1
ATOM 9099 O O . LEU B 1 391 ? -10.203 22.531 28.594 1 76.56 391 LEU B O 1
ATOM 9103 N N . ILE B 1 392 ? -10.562 20.469 29.516 1 77.19 392 ILE B N 1
ATOM 9104 C CA . ILE B 1 392 ? -11.984 20.422 29.203 1 77.19 392 ILE B CA 1
ATOM 9105 C C . ILE B 1 392 ? -12.805 20.453 30.484 1 77.19 392 ILE B C 1
ATOM 9107 O O . ILE B 1 392 ? -12.852 19.453 31.219 1 77.19 392 ILE B O 1
ATOM 9111 N N . ASP B 1 393 ? -13.312 21.656 30.812 1 87.56 393 ASP B N 1
ATOM 9112 C CA . ASP B 1 393 ? -14.133 21.844 32 1 87.56 393 ASP B CA 1
ATOM 9113 C C . ASP B 1 393 ? -15.336 22.734 31.703 1 87.56 393 ASP B C 1
ATOM 9115 O O . ASP B 1 393 ? -15.18 23.906 31.359 1 87.56 393 ASP B O 1
ATOM 9119 N N . SER B 1 394 ? -16.5 22.219 31.891 1 90.75 394 SER B N 1
ATOM 9120 C CA . SER B 1 394 ? -17.719 22.984 31.641 1 90.75 394 SER B CA 1
ATOM 9121 C C . SER B 1 394 ? -18.453 23.312 32.938 1 90.75 394 SER B C 1
ATOM 9123 O O . SER B 1 394 ? -19.672 23.562 32.906 1 90.75 394 SER B O 1
ATOM 9125 N N . ILE B 1 395 ? -17.75 23.25 34.031 1 93.81 395 ILE B N 1
ATOM 9126 C CA . ILE B 1 395 ? -18.438 23.391 35.312 1 93.81 395 ILE B CA 1
ATOM 9127 C C . ILE B 1 395 ? -17.875 24.578 36.062 1 93.81 395 ILE B C 1
ATOM 9129 O O . ILE B 1 395 ? -18.625 25.438 36.531 1 93.81 395 ILE B O 1
ATOM 9133 N N . ALA B 1 396 ? -16.531 24.688 36.219 1 95.38 396 ALA B N 1
ATOM 9134 C CA . ALA B 1 396 ? -15.898 25.656 37.125 1 95.38 396 ALA B CA 1
ATOM 9135 C C . ALA B 1 396 ? -15.891 27.047 36.531 1 95.38 396 ALA B C 1
ATOM 9137 O O . ALA B 1 396 ? -14.828 27.609 36.25 1 95.38 396 ALA B O 1
ATOM 9138 N N . TRP B 1 397 ? -17.094 27.641 36.469 1 96.69 397 TRP B N 1
ATOM 9139 C CA . TRP B 1 397 ? -17.219 28.938 35.812 1 96.69 397 TRP B CA 1
ATOM 9140 C C . TRP B 1 397 ? -17.234 30.078 36.844 1 96.69 397 TRP B C 1
ATOM 9142 O O . TRP B 1 397 ? -16.672 31.156 36.594 1 96.69 397 TRP B O 1
ATOM 9152 N N . SER B 1 398 ? -17.797 29.875 38 1 97.31 398 SER B N 1
ATOM 9153 C CA . SER B 1 398 ? -17.781 30.938 39 1 97.31 398 SER B CA 1
ATOM 9154 C C . SER B 1 398 ? -16.391 31.141 39.562 1 97.31 398 SER B C 1
ATOM 9156 O O . SER B 1 398 ? -15.57 30.219 39.594 1 97.31 398 SER B O 1
ATOM 9158 N N . ASN B 1 399 ? -16.109 32.344 40.062 1 97.31 399 ASN B N 1
ATOM 9159 C CA . ASN B 1 399 ? -14.805 32.625 40.625 1 97.31 399 ASN B CA 1
ATOM 9160 C C . ASN B 1 399 ? -14.477 31.656 41.781 1 97.31 399 ASN B C 1
ATOM 9162 O O . ASN B 1 399 ? -13.328 31.234 41.906 1 97.31 399 ASN B O 1
ATOM 9166 N N . GLN B 1 400 ? -15.469 31.375 42.531 1 96.56 400 GLN B N 1
ATOM 9167 C CA . GLN B 1 400 ? -15.258 30.438 43.656 1 96.56 400 GLN B CA 1
ATOM 9168 C C . GLN B 1 400 ? -14.906 29.047 43.125 1 96.56 400 GLN B C 1
ATOM 9170 O O . GLN B 1 400 ? -13.969 28.422 43.625 1 96.56 400 GLN B O 1
ATOM 9175 N N . ALA B 1 401 ? -15.664 28.594 42.219 1 97 401 ALA B N 1
ATOM 9176 C CA . ALA B 1 401 ? -15.398 27.281 41.625 1 97 401 ALA B CA 1
ATOM 9177 C C . ALA B 1 401 ? -14.031 27.25 40.938 1 97 401 ALA B C 1
ATOM 9179 O O . ALA B 1 401 ? -13.328 26.25 41 1 97 401 ALA B O 1
ATOM 9180 N N . LEU B 1 402 ? -13.672 28.328 40.25 1 96.88 402 LEU B N 1
ATOM 9181 C CA . LEU B 1 402 ? -12.375 28.422 39.594 1 96.88 402 LEU B CA 1
ATOM 9182 C C . LEU B 1 402 ? -11.242 28.344 40.594 1 96.88 402 LEU B C 1
ATOM 9184 O O . LEU B 1 402 ? -10.227 27.688 40.375 1 96.88 402 LEU B O 1
ATOM 9188 N N . GLU B 1 403 ? -11.391 29.031 41.688 1 96.44 403 GLU B N 1
ATOM 9189 C CA . GLU B 1 403 ? -10.359 29.031 42.719 1 96.44 403 GLU B CA 1
ATOM 9190 C C . GLU B 1 403 ? -10.07 27.625 43.219 1 96.44 403 GLU B C 1
ATOM 9192 O O . GLU B 1 403 ? -8.914 27.25 43.406 1 96.44 403 GLU B O 1
ATOM 9197 N N . VAL B 1 404 ? -11.07 26.891 43.344 1 97 404 VAL B N 1
ATOM 9198 C CA . VAL B 1 404 ? -10.93 25.5 43.781 1 97 404 VAL B CA 1
ATOM 9199 C C . VAL B 1 404 ? -10.297 24.672 42.656 1 97 404 VAL B C 1
ATOM 9201 O O . VAL B 1 404 ? -9.383 23.891 42.906 1 97 404 VAL B O 1
ATOM 9204 N N . ALA B 1 405 ? -10.828 24.828 41.469 1 96.38 405 ALA B N 1
ATOM 9205 C CA . ALA B 1 405 ? -10.359 24.078 40.312 1 96.38 405 ALA B CA 1
ATOM 9206 C C . ALA B 1 405 ? -8.867 24.312 40.062 1 96.38 405 ALA B C 1
ATOM 9208 O O . ALA B 1 405 ? -8.148 23.391 39.656 1 96.38 405 ALA B O 1
ATOM 9209 N N . ARG B 1 406 ? -8.375 25.484 40.281 1 96.06 406 ARG B N 1
ATOM 9210 C CA . ARG B 1 406 ? -7 25.875 40.031 1 96.06 406 ARG B CA 1
ATOM 9211 C C . ARG B 1 406 ? -6.031 25.172 40.969 1 96.06 406 ARG B C 1
ATOM 9213 O O . ARG B 1 406 ? -4.824 25.141 40.719 1 96.06 406 ARG B O 1
ATOM 9220 N N . THR B 1 407 ? -6.504 24.594 41.969 1 96.19 407 THR B N 1
ATOM 9221 C CA . THR B 1 407 ? -5.652 23.828 42.875 1 96.19 407 THR B CA 1
ATOM 9222 C C . THR B 1 407 ? -5.453 22.406 42.344 1 96.19 407 THR B C 1
ATOM 9224 O O . THR B 1 407 ? -4.617 21.672 42.875 1 96.19 407 THR B O 1
ATOM 9227 N N . THR B 1 408 ? -6.207 22.047 41.344 1 94.62 408 THR B N 1
ATOM 9228 C CA . THR B 1 408 ? -6.129 20.688 40.812 1 94.62 408 THR B CA 1
ATOM 9229 C C . THR B 1 408 ? -5.031 20.594 39.75 1 94.62 408 THR B C 1
ATOM 9231 O O . THR B 1 408 ? -4.625 21.609 39.188 1 94.62 408 THR B O 1
ATOM 9234 N N . LYS B 1 409 ? -4.578 19.359 39.438 1 91.69 409 LYS B N 1
ATOM 9235 C CA . LYS B 1 409 ? -3.441 19.109 38.562 1 91.69 409 LYS B CA 1
ATOM 9236 C C . LYS B 1 409 ? -3.744 19.547 37.125 1 91.69 409 LYS B C 1
ATOM 9238 O O . LYS B 1 409 ? -2.904 20.172 36.469 1 91.69 409 LYS B O 1
ATOM 9243 N N . PRO B 1 410 ? -4.961 19.297 36.562 1 88.94 410 PRO B N 1
ATOM 9244 C CA . PRO B 1 410 ? -5.223 19.719 35.156 1 88.94 410 PRO B CA 1
ATOM 9245 C C . PRO B 1 410 ? -5.117 21.234 35 1 88.94 410 PRO B C 1
ATOM 9247 O O . PRO B 1 410 ? -4.586 21.703 33.969 1 88.94 410 PRO B O 1
ATOM 9250 N N . TYR B 1 411 ? -5.598 21.984 35.938 1 92.75 411 TYR B N 1
ATOM 9251 C CA . TYR B 1 411 ? -5.543 23.438 35.844 1 92.75 411 TYR B CA 1
ATOM 9252 C C . TYR B 1 411 ? -4.113 23.938 36.031 1 92.75 411 TYR B C 1
ATOM 9254 O O . TYR B 1 411 ? -3.676 24.859 35.344 1 92.75 411 TYR B O 1
ATOM 9262 N N . GLN B 1 412 ? -3.406 23.297 36.906 1 93.56 412 GLN B N 1
ATOM 9263 C CA . GLN B 1 412 ? -2.012 23.672 37.125 1 93.56 412 GLN B CA 1
ATOM 9264 C C . GLN B 1 412 ? -1.165 23.375 35.906 1 93.56 412 GLN B C 1
ATOM 9266 O O . GLN B 1 412 ? -0.309 24.188 35.531 1 93.56 412 GLN B O 1
ATOM 9271 N N . THR B 1 413 ? -1.383 22.203 35.344 1 90.69 413 THR B N 1
ATOM 9272 C CA . THR B 1 413 ? -0.678 21.828 34.125 1 90.69 413 THR B CA 1
ATOM 9273 C C . THR B 1 413 ? -0.968 22.828 33.031 1 90.69 413 THR B C 1
ATOM 9275 O O . THR B 1 413 ? -0.06 23.234 32.281 1 90.69 413 THR B O 1
ATOM 9278 N N . ASN B 1 414 ? -2.201 23.188 32.906 1 91.81 414 ASN B N 1
ATOM 9279 C CA . ASN B 1 414 ? -2.572 24.156 31.875 1 91.81 414 ASN B CA 1
ATOM 9280 C C . ASN B 1 414 ? -1.898 25.5 32.125 1 91.81 414 ASN B C 1
ATOM 9282 O O . ASN B 1 414 ? -1.393 26.109 31.172 1 91.81 414 ASN B O 1
ATOM 9286 N N . GLU B 1 415 ? -1.897 26.031 33.281 1 94.25 415 GLU B N 1
ATOM 9287 C CA . GLU B 1 415 ? -1.221 27.281 33.594 1 94.25 415 GLU B CA 1
ATOM 9288 C C . GLU B 1 415 ? 0.276 27.188 33.344 1 94.25 415 GLU B C 1
ATOM 9290 O O . GLU B 1 415 ? 0.899 28.172 32.906 1 94.25 415 GLU B O 1
ATOM 9295 N N . ASP B 1 416 ? 0.809 26 33.531 1 93.88 416 ASP B N 1
ATOM 9296 C CA . ASP B 1 416 ? 2.229 25.781 33.25 1 93.88 416 ASP B CA 1
ATOM 9297 C C . ASP B 1 416 ? 2.527 25.906 31.766 1 93.88 416 ASP B C 1
ATOM 9299 O O . ASP B 1 416 ? 3.602 26.375 31.375 1 93.88 416 ASP B O 1
ATOM 9303 N N . THR B 1 417 ? 1.61 25.469 30.938 1 93.81 417 THR B N 1
ATOM 9304 C CA . THR B 1 417 ? 1.82 25.641 29.5 1 93.81 417 THR B CA 1
ATOM 9305 C C . THR B 1 417 ? 1.866 27.109 29.141 1 93.81 417 THR B C 1
ATOM 9307 O O . THR B 1 417 ? 2.592 27.516 28.219 1 93.81 417 THR B O 1
ATOM 9310 N N . TRP B 1 418 ? 1.074 27.922 29.891 1 95.38 418 TRP B N 1
ATOM 9311 C CA . TRP B 1 418 ? 1.099 29.375 29.641 1 95.38 418 TRP B CA 1
ATOM 9312 C C . TRP B 1 418 ? 2.402 29.984 30.156 1 95.38 418 TRP B C 1
ATOM 9314 O O . TRP B 1 418 ? 2.984 30.844 29.484 1 95.38 418 TRP B O 1
ATOM 9324 N N . ARG B 1 419 ? 2.867 29.516 31.266 1 96.44 419 ARG B N 1
ATOM 9325 C CA . ARG B 1 419 ? 4.121 30 31.828 1 96.44 419 ARG B CA 1
ATOM 9326 C C . ARG B 1 419 ? 5.305 29.625 30.938 1 96.44 419 ARG B C 1
ATOM 9328 O O . ARG B 1 419 ? 6.258 30.391 30.812 1 96.44 419 ARG B O 1
ATOM 9335 N N . GLU B 1 420 ? 5.215 28.438 30.375 1 95.62 420 GLU B N 1
ATOM 9336 C CA . GLU B 1 420 ? 6.281 27.984 29.484 1 95.62 420 GLU B CA 1
ATOM 9337 C C . GLU B 1 420 ? 6.445 28.938 28.297 1 95.62 420 GLU B C 1
ATOM 9339 O O . GLU B 1 420 ? 7.566 29.203 27.859 1 95.62 420 GLU B O 1
ATOM 9344 N N . GLN B 1 421 ? 5.355 29.453 27.797 1 96.44 421 GLN B N 1
ATOM 9345 C CA . GLN B 1 421 ? 5.402 30.422 26.703 1 96.44 421 GLN B CA 1
ATOM 9346 C C . GLN B 1 421 ? 6.203 31.656 27.094 1 96.44 421 GLN B C 1
ATOM 9348 O O . GLN B 1 421 ? 6.996 32.156 26.297 1 96.44 421 GLN B O 1
ATOM 9353 N N . ARG B 1 422 ? 6.039 32.094 28.297 1 97.19 422 ARG B N 1
ATOM 9354 C CA . ARG B 1 422 ? 6.691 33.281 28.797 1 97.19 422 ARG B CA 1
ATOM 9355 C C . ARG B 1 422 ? 8.203 33.094 28.891 1 97.19 422 ARG B C 1
ATOM 9357 O O . ARG B 1 422 ? 8.961 34.062 28.781 1 97.19 422 ARG B O 1
ATOM 9364 N N . GLU B 1 423 ? 8.617 31.844 29.031 1 97.25 423 GLU B N 1
ATOM 9365 C CA . GLU B 1 423 ? 10.031 31.547 29.234 1 97.25 423 GLU B CA 1
ATOM 9366 C C . GLU B 1 423 ? 10.859 31.938 28.016 1 97.25 423 GLU B C 1
ATOM 9368 O O . GLU B 1 423 ? 12.07 32.125 28.125 1 97.25 423 GLU B O 1
ATOM 9373 N N . PHE B 1 424 ? 10.242 32.062 26.922 1 97.69 424 PHE B N 1
ATOM 9374 C CA . PHE B 1 424 ? 10.992 32.438 25.719 1 97.69 424 PHE B CA 1
ATOM 9375 C C . PHE B 1 424 ? 11.484 33.875 25.828 1 97.69 424 PHE B C 1
ATOM 9377 O O . PHE B 1 424 ? 12.484 34.25 25.203 1 97.69 424 PHE B O 1
ATOM 9384 N N . LEU B 1 425 ? 10.797 34.719 26.562 1 98.25 425 LEU B N 1
ATOM 9385 C CA . LEU B 1 425 ? 11.312 36.031 26.844 1 98.25 425 LEU B CA 1
ATOM 9386 C C . LEU B 1 425 ? 12.539 35.969 27.734 1 98.25 425 LEU B C 1
ATOM 9388 O O . LEU B 1 425 ? 13.5 36.719 27.547 1 98.25 425 LEU B O 1
ATOM 9392 N N . ASP B 1 426 ? 12.523 35.062 28.688 1 97.62 426 ASP B N 1
ATOM 9393 C CA . ASP B 1 426 ? 13.68 34.875 29.562 1 97.62 426 ASP B CA 1
ATOM 9394 C C . ASP B 1 426 ? 14.867 34.312 28.781 1 97.62 426 ASP B C 1
ATOM 9396 O O . ASP B 1 426 ? 16 34.719 29 1 97.62 426 ASP B O 1
ATOM 9400 N N . LEU B 1 427 ? 14.555 33.344 27.938 1 97.56 427 LEU B N 1
ATOM 9401 C CA . LEU B 1 427 ? 15.602 32.781 27.094 1 97.56 427 LEU B CA 1
ATOM 9402 C C . LEU B 1 427 ? 16.234 33.844 26.203 1 97.56 427 LEU B C 1
ATOM 9404 O O . LEU B 1 427 ? 17.453 33.875 26.031 1 97.56 427 LEU B O 1
ATOM 9408 N N . ALA B 1 428 ? 15.344 34.656 25.578 1 98.25 428 ALA B N 1
ATOM 9409 C CA . ALA B 1 428 ? 15.852 35.719 24.734 1 98.25 428 ALA B CA 1
ATOM 9410 C C . ALA B 1 428 ? 16.766 36.656 25.531 1 98.25 428 ALA B C 1
ATOM 9412 O O . ALA B 1 428 ? 17.859 37 25.078 1 98.25 428 ALA B O 1
ATOM 9413 N N . LEU B 1 429 ? 16.328 37.031 26.703 1 98.44 429 LEU B N 1
ATOM 9414 C CA . LEU B 1 429 ? 17.109 37.938 27.531 1 98.44 429 LEU B CA 1
ATOM 9415 C C . LEU B 1 429 ? 18.406 37.281 27.984 1 98.44 429 LEU B C 1
ATOM 9417 O O . LEU B 1 429 ? 19.469 37.938 27.922 1 98.44 429 LEU B O 1
ATOM 9421 N N . SER B 1 430 ? 18.375 36.094 28.375 1 97.25 430 SER B N 1
ATOM 9422 C CA . SER B 1 430 ? 19.547 35.375 28.844 1 97.25 430 SER B CA 1
ATOM 9423 C C . SER B 1 430 ? 20.578 35.188 27.734 1 97.25 430 SER B C 1
ATOM 9425 O O . SER B 1 430 ? 21.781 35.219 28 1 97.25 430 SER B O 1
ATOM 9427 N N . SER B 1 431 ? 20.125 35.031 26.562 1 96.25 431 SER B N 1
ATOM 9428 C CA . SER B 1 431 ? 21.016 34.812 25.422 1 96.25 431 SER B CA 1
ATOM 9429 C C . SER B 1 431 ? 21.891 36.031 25.156 1 96.25 431 SER B C 1
ATOM 9431 O O . SER B 1 431 ? 22.938 35.938 24.516 1 96.25 431 SER B O 1
ATOM 9433 N N . LEU B 1 432 ? 21.469 37.156 25.625 1 97.75 432 LEU B N 1
ATOM 9434 C CA . LEU B 1 432 ? 22.203 38.375 25.391 1 97.75 432 LEU B CA 1
ATOM 9435 C C . LEU B 1 432 ? 23.484 38.406 26.219 1 97.75 432 LEU B C 1
ATOM 9437 O O . LEU B 1 432 ? 24.422 39.156 25.891 1 97.75 432 LEU B O 1
ATOM 9441 N N . GLY B 1 433 ? 23.516 37.625 27.359 1 96.25 433 GLY B N 1
ATOM 9442 C CA . GLY B 1 433 ? 24.703 37.625 28.203 1 96.25 433 GLY B CA 1
ATOM 9443 C C . GLY B 1 433 ? 25.109 39 28.703 1 96.25 433 GLY B C 1
ATOM 9444 O O . GLY B 1 433 ? 24.312 39.656 29.359 1 96.25 433 GLY B O 1
ATOM 9445 N N . ASP B 1 434 ? 26.297 39.5 28.234 1 96.38 434 ASP B N 1
ATOM 9446 C CA . ASP B 1 434 ? 26.812 40.781 28.703 1 96.38 434 ASP B CA 1
ATOM 9447 C C . ASP B 1 434 ? 26.562 41.875 27.688 1 96.38 434 ASP B C 1
ATOM 9449 O O . ASP B 1 434 ? 27.062 43 27.828 1 96.38 434 ASP B O 1
ATOM 9453 N N . HIS B 1 435 ? 25.875 41.562 26.625 1 97.44 435 HIS B N 1
ATOM 9454 C CA . HIS B 1 435 ? 25.547 42.594 25.641 1 97.44 435 HIS B CA 1
ATOM 9455 C C . HIS B 1 435 ? 24.812 43.75 26.281 1 97.44 435 HIS B C 1
ATOM 9457 O O . HIS B 1 435 ? 23.922 43.562 27.125 1 97.44 435 HIS B O 1
ATOM 9463 N N . PRO B 1 436 ? 24.969 45 25.891 1 97.06 436 PRO B N 1
ATOM 9464 C CA . PRO B 1 436 ? 24.328 46.188 26.484 1 97.06 436 PRO B CA 1
ATOM 9465 C C . PRO B 1 436 ? 22.812 46.188 26.328 1 97.06 436 PRO B C 1
ATOM 9467 O O . PRO B 1 436 ? 22.109 46.75 27.156 1 97.06 436 PRO B O 1
ATOM 9470 N N . LEU B 1 437 ? 22.406 45.531 25.359 1 98.12 437 LEU B N 1
ATOM 9471 C CA . LEU B 1 437 ? 20.969 45.438 25.125 1 98.12 437 LEU B CA 1
ATOM 9472 C C . LEU B 1 437 ? 20.266 44.812 26.312 1 98.12 437 LEU B C 1
ATOM 9474 O O . LEU B 1 437 ? 19.125 45.125 26.625 1 98.12 437 LEU B O 1
ATOM 9478 N N . ALA B 1 438 ? 20.922 43.875 27.047 1 98.25 438 ALA B N 1
ATOM 9479 C CA . ALA B 1 438 ? 20.328 43.219 28.203 1 98.25 438 ALA B CA 1
ATOM 9480 C C . ALA B 1 438 ? 19.906 44.219 29.266 1 98.25 438 ALA B C 1
ATOM 9482 O O . ALA B 1 438 ? 18.797 44.156 29.797 1 98.25 438 ALA B O 1
ATOM 9483 N N . ALA B 1 439 ? 20.766 45.125 29.516 1 97.88 439 ALA B N 1
ATOM 9484 C CA . ALA B 1 439 ? 20.453 46.156 30.516 1 97.88 439 ALA B CA 1
ATOM 9485 C C . ALA B 1 439 ? 19.312 47.062 30.047 1 97.88 439 ALA B C 1
ATOM 9487 O O . ALA B 1 439 ? 18.484 47.5 30.844 1 97.88 439 ALA B O 1
ATOM 9488 N N . GLN B 1 440 ? 19.328 47.344 28.844 1 98.06 440 GLN B N 1
ATOM 9489 C CA . GLN B 1 440 ? 18.266 48.188 28.281 1 98.06 440 GLN B CA 1
ATOM 9490 C C . GLN B 1 440 ? 16.906 47.5 28.391 1 98.06 440 GLN B C 1
ATOM 9492 O O . GLN B 1 440 ? 15.914 48.125 28.703 1 98.06 440 GLN B O 1
ATOM 9497 N N . VAL B 1 441 ? 16.891 46.188 28.078 1 98.5 441 VAL B N 1
ATOM 9498 C CA . VAL B 1 441 ? 15.656 45.438 28.188 1 98.5 441 VAL B CA 1
ATOM 9499 C C . VAL B 1 441 ? 15.188 45.406 29.641 1 98.5 441 VAL B C 1
ATOM 9501 O O . VAL B 1 441 ? 14 45.594 29.922 1 98.5 441 VAL B O 1
ATOM 9504 N N . LYS B 1 442 ? 16.078 45.188 30.562 1 98.06 442 LYS B N 1
ATOM 9505 C CA . LYS B 1 442 ? 15.734 45.156 31.969 1 98.06 442 LYS B CA 1
ATOM 9506 C C . LYS B 1 442 ? 15.188 46.5 32.438 1 98.06 442 LYS B C 1
ATOM 9508 O O . LYS B 1 442 ? 14.289 46.562 33.281 1 98.06 442 LYS B O 1
ATOM 9513 N N . GLN B 1 443 ? 15.75 47.531 31.906 1 97.81 443 GLN B N 1
ATOM 9514 C CA . GLN B 1 443 ? 15.25 48.844 32.219 1 97.81 443 GLN B CA 1
ATOM 9515 C C . GLN B 1 443 ? 13.82 49.031 31.734 1 97.81 443 GLN B C 1
ATOM 9517 O O . GLN B 1 443 ? 12.977 49.594 32.438 1 97.81 443 GLN B O 1
ATOM 9522 N N . GLN B 1 444 ? 13.57 48.625 30.531 1 97.81 444 GLN B N 1
ATOM 9523 C CA . GLN B 1 444 ? 12.219 48.688 29.984 1 97.81 444 GLN B CA 1
ATOM 9524 C C . GLN B 1 444 ? 11.258 47.844 30.828 1 97.81 444 GLN B C 1
ATOM 9526 O O . GLN B 1 444 ? 10.109 48.219 31.047 1 97.81 444 GLN B O 1
ATOM 9531 N N . TYR B 1 445 ? 11.719 46.625 31.312 1 97.31 445 TYR B N 1
ATOM 9532 C CA . TYR B 1 445 ? 10.906 45.781 32.188 1 97.31 445 TYR B CA 1
ATOM 9533 C C . TYR B 1 445 ? 10.586 46.469 33.5 1 97.31 445 TYR B C 1
ATOM 9535 O O . TYR B 1 445 ? 9.461 46.375 34 1 97.31 445 TYR B O 1
ATOM 9543 N N . ALA B 1 446 ? 11.547 47.156 34 1 96 446 ALA B N 1
ATOM 9544 C CA . ALA B 1 446 ? 11.367 47.875 35.25 1 96 446 ALA B CA 1
ATOM 9545 C C . ALA B 1 446 ? 10.32 48.969 35.125 1 96 446 ALA B C 1
ATOM 9547 O O . ALA B 1 446 ? 9.578 49.25 36.062 1 96 446 ALA B O 1
ATOM 9548 N N . ASP B 1 447 ? 10.281 49.5 34.031 1 94.31 447 ASP B N 1
ATOM 9549 C CA . ASP B 1 447 ? 9.328 50.562 33.75 1 94.31 447 ASP B CA 1
ATOM 9550 C C . ASP B 1 447 ? 7.895 50.062 33.75 1 94.31 447 ASP B C 1
ATOM 9552 O O . ASP B 1 447 ? 6.945 50.812 33.844 1 94.31 447 ASP B O 1
ATOM 9556 N N . LEU B 1 448 ? 7.676 48.75 33.688 1 94.56 448 LEU B N 1
ATOM 9557 C CA . LEU B 1 448 ? 6.348 48.156 33.656 1 94.56 448 LEU B CA 1
ATOM 9558 C C . LEU B 1 448 ? 5.82 47.938 35.094 1 94.56 448 LEU B C 1
ATOM 9560 O O . LEU B 1 448 ? 4.621 47.719 35.281 1 94.56 448 LEU B O 1
ATOM 9564 N N . GLU B 1 449 ? 6.719 48.031 36.062 1 89.25 449 GLU B N 1
ATOM 9565 C CA . GLU B 1 449 ? 6.301 47.844 37.438 1 89.25 449 GLU B CA 1
ATOM 9566 C C . GLU B 1 449 ? 5.34 48.938 37.875 1 89.25 449 GLU B C 1
ATOM 9568 O O . GLU B 1 449 ? 5.52 50.094 37.562 1 89.25 449 GLU B O 1
ATOM 9573 N N . THR B 1 450 ? 4.309 48.438 38.562 1 85.88 450 THR B N 1
ATOM 9574 C CA . THR B 1 450 ? 3.234 49.375 38.906 1 85.88 450 THR B CA 1
ATOM 9575 C C . THR B 1 450 ? 3.105 49.5 40.406 1 85.88 450 THR B C 1
ATOM 9577 O O . THR B 1 450 ? 3.072 48.5 41.125 1 85.88 450 THR B O 1
ATOM 9580 N N . ILE B 1 451 ? 3.135 50.688 40.812 1 83.44 451 ILE B N 1
ATOM 9581 C CA . ILE B 1 451 ? 2.818 51 42.219 1 83.44 451 ILE B CA 1
ATOM 9582 C C . ILE B 1 451 ? 1.729 52.062 42.25 1 83.44 451 ILE B C 1
ATOM 9584 O O . ILE B 1 451 ? 1.489 52.781 41.281 1 83.44 451 ILE B O 1
ATOM 9588 N N . GLU B 1 452 ? 0.985 52.062 43.344 1 91.06 452 GLU B N 1
ATOM 9589 C CA . GLU B 1 452 ? -0.005 53.094 43.531 1 91.06 452 GLU B CA 1
ATOM 9590 C C . GLU B 1 452 ? 0.643 54.469 43.469 1 91.06 452 GLU B C 1
ATOM 9592 O O . GLU B 1 452 ? 1.705 54.688 44.062 1 91.06 452 GLU B O 1
ATOM 9597 N N . PRO B 1 453 ? 0.093 55.344 42.688 1 92.69 453 PRO B N 1
ATOM 9598 C CA . PRO B 1 453 ? 0.726 56.625 42.5 1 92.69 453 PRO B CA 1
ATOM 9599 C C . PRO B 1 453 ? 0.674 57.469 43.781 1 92.69 453 PRO B C 1
ATOM 9601 O O . PRO B 1 453 ? -0.262 57.344 44.562 1 92.69 453 PRO B O 1
ATOM 9604 N N . ASP B 1 454 ? 1.718 58.312 43.906 1 91.31 454 ASP B N 1
ATOM 9605 C CA . ASP B 1 454 ? 1.757 59.312 44.969 1 91.31 454 ASP B CA 1
ATOM 9606 C C . ASP B 1 454 ? 1.022 60.594 44.562 1 91.31 454 ASP B C 1
ATOM 9608 O O . ASP B 1 454 ? 1.46 61.281 43.656 1 91.31 454 ASP B O 1
ATOM 9612 N N . LEU B 1 455 ? -0.008 60.906 45.281 1 93.31 455 LEU B N 1
ATOM 9613 C CA . LEU B 1 455 ? -0.861 62.031 44.875 1 93.31 455 LEU B CA 1
ATOM 9614 C C . LEU B 1 455 ? -0.534 63.281 45.719 1 93.31 455 LEU B C 1
ATOM 9616 O O . LEU B 1 455 ? -1.22 64.312 45.594 1 93.31 455 LEU B O 1
ATOM 9620 N N . SER B 1 456 ? 0.547 63.281 46.469 1 91.88 456 SER B N 1
ATOM 9621 C CA . SER B 1 456 ? 0.85 64.375 47.406 1 91.88 456 SER B CA 1
ATOM 9622 C C . SER B 1 456 ? 1.134 65.688 46.656 1 91.88 456 SER B C 1
ATOM 9624 O O . SER B 1 456 ? 0.861 66.75 47.156 1 91.88 456 SER B O 1
ATOM 9626 N N . GLY B 1 457 ? 1.635 65.625 45.594 1 88.56 457 GLY B N 1
ATOM 9627 C CA . GLY B 1 457 ? 1.924 66.812 44.812 1 88.56 457 GLY B CA 1
ATOM 9628 C C . GLY B 1 457 ? 0.722 67.312 44.062 1 88.56 457 GLY B C 1
ATOM 9629 O O . GLY B 1 457 ? 0.834 68.312 43.312 1 88.56 457 GLY B O 1
ATOM 9630 N N . TYR B 1 458 ? -0.475 66.75 44.344 1 94.12 458 TYR B N 1
ATOM 9631 C CA . TYR B 1 458 ? -1.69 67.125 43.625 1 94.12 458 TYR B CA 1
ATOM 9632 C C . TYR B 1 458 ? -2.773 67.625 44.594 1 94.12 458 TYR B C 1
ATOM 9634 O O . TYR B 1 458 ? -2.74 67.25 45.781 1 94.12 458 TYR B O 1
ATOM 9642 N N . THR B 1 459 ? -3.654 68.438 44.156 1 94.75 459 THR B N 1
ATOM 9643 C CA . THR B 1 459 ? -4.797 68.938 44.938 1 94.75 459 THR B CA 1
ATOM 9644 C C . THR B 1 459 ? -6.102 68.375 44.375 1 94.75 459 THR B C 1
ATOM 9646 O O . THR B 1 459 ? -6.207 68.188 43.156 1 94.75 459 THR B O 1
ATOM 9649 N N . GLU B 1 460 ? -6.988 68.188 45.188 1 95.56 460 GLU B N 1
ATOM 9650 C CA . GLU B 1 460 ? -8.281 67.688 44.75 1 95.56 460 GLU B CA 1
ATOM 9651 C C . GLU B 1 460 ? -8.953 68.625 43.781 1 95.56 460 GLU B C 1
ATOM 9653 O O . GLU B 1 460 ? -8.859 69.875 43.906 1 95.56 460 GLU B O 1
ATOM 9658 N N . ALA B 1 461 ? -9.555 68.062 42.812 1 95.94 461 ALA B N 1
ATOM 9659 C CA . ALA B 1 461 ? -10.25 68.812 41.781 1 95.94 461 ALA B CA 1
ATOM 9660 C C . ALA B 1 461 ? -11.656 68.25 41.531 1 95.94 461 ALA B C 1
ATOM 9662 O O . ALA B 1 461 ? -11.984 67.188 42.031 1 95.94 461 ALA B O 1
ATOM 9663 N N . ASP B 1 462 ? -12.461 69.062 40.812 1 96 462 ASP B N 1
ATOM 9664 C CA . ASP B 1 462 ? -13.844 68.625 40.562 1 96 462 ASP B CA 1
ATOM 9665 C C . ASP B 1 462 ? -14.023 68.188 39.125 1 96 462 ASP B C 1
ATOM 9667 O O . ASP B 1 462 ? -13.43 68.75 38.188 1 96 462 ASP B O 1
ATOM 9671 N N . VAL B 1 463 ? -14.836 67.188 38.906 1 96.25 463 VAL B N 1
ATOM 9672 C CA . VAL B 1 463 ? -15.234 66.75 37.594 1 96.25 463 VAL B CA 1
ATOM 9673 C C . VAL B 1 463 ? -16.25 67.75 37.031 1 96.25 463 VAL B C 1
ATOM 9675 O O . VAL B 1 463 ? -16.766 68.625 37.75 1 96.25 463 VAL B O 1
ATOM 9678 N N . ASP B 1 464 ? -16.484 67.812 35.812 1 94.94 464 ASP B N 1
ATOM 9679 C CA . ASP B 1 464 ? -17.453 68.625 35.094 1 94.94 464 ASP B CA 1
ATOM 9680 C C . ASP B 1 464 ? -17.094 70.062 35.188 1 94.94 464 ASP B C 1
ATOM 9682 O O . ASP B 1 464 ? -17.969 70.938 35.219 1 94.94 464 ASP B O 1
ATOM 9686 N N . THR B 1 465 ? -15.859 70.312 35.469 1 96.06 465 THR B N 1
ATOM 9687 C CA . THR B 1 465 ? -15.297 71.688 35.469 1 96.06 465 THR B CA 1
ATOM 9688 C C . THR B 1 465 ? -14.133 71.812 34.5 1 96.06 465 THR B C 1
ATOM 9690 O O . THR B 1 465 ? -13.219 70.938 34.5 1 96.06 465 THR B O 1
ATOM 9693 N N . PRO B 1 466 ? -14.211 72.812 33.656 1 96.62 466 PRO B N 1
ATOM 9694 C CA . PRO B 1 466 ? -13.086 73 32.719 1 96.62 466 PRO B CA 1
ATOM 9695 C C . PRO B 1 466 ? -11.828 73.5 33.438 1 96.62 466 PRO B C 1
ATOM 9697 O O . PRO B 1 466 ? -11.914 74.375 34.312 1 96.62 466 PRO B O 1
ATOM 9700 N N . TYR B 1 467 ? -10.812 72.938 33.125 1 95.19 467 TYR B N 1
ATOM 9701 C CA . TYR B 1 467 ? -9.508 73.438 33.594 1 95.19 467 TYR B CA 1
ATOM 9702 C C . TYR B 1 467 ? -8.688 74 32.438 1 95.19 467 TYR B C 1
ATOM 9704 O O . TYR B 1 467 ? -8.68 73.438 31.344 1 95.19 467 TYR B O 1
ATOM 9712 N N . TYR B 1 468 ? -8.016 75.125 32.656 1 92.25 468 TYR B N 1
ATOM 9713 C CA . TYR B 1 468 ? -7.266 75.875 31.625 1 92.25 468 TYR B CA 1
ATOM 9714 C C . TYR B 1 468 ? -5.766 75.75 31.875 1 92.25 468 TYR B C 1
ATOM 9716 O O . TYR B 1 468 ? -5.273 76.188 32.938 1 92.25 468 TYR B O 1
ATOM 9724 N N . CYS B 1 469 ? -5.121 75.188 30.969 1 89.75 469 CYS B N 1
ATOM 9725 C CA . CYS B 1 469 ? -3.67 75.062 31.047 1 89.75 469 CYS B CA 1
ATOM 9726 C C . CYS B 1 469 ? -2.988 76.25 30.438 1 89.75 469 CYS B C 1
ATOM 9728 O O . CYS B 1 469 ? -3.6 77 29.656 1 89.75 469 CYS B O 1
ATOM 9730 N N . ASN B 1 470 ? -1.758 76.5 30.703 1 84.38 470 ASN B N 1
ATOM 9731 C CA . ASN B 1 470 ? -1.028 77.688 30.328 1 84.38 470 ASN B CA 1
ATOM 9732 C C . ASN B 1 470 ? -0.808 77.75 28.812 1 84.38 470 ASN B C 1
ATOM 9734 O O . ASN B 1 470 ? -0.647 78.812 28.25 1 84.38 470 ASN B O 1
ATOM 9738 N N . ASN B 1 471 ? -0.804 76.625 28.188 1 85.56 471 ASN B N 1
ATOM 9739 C CA . ASN B 1 471 ? -0.54 76.625 26.75 1 85.56 471 ASN B CA 1
ATOM 9740 C C . ASN B 1 471 ? -1.826 76.75 25.953 1 85.56 471 ASN B C 1
ATOM 9742 O O . ASN B 1 471 ? -1.807 76.625 24.719 1 85.56 471 ASN B O 1
ATOM 9746 N N . GLY B 1 472 ? -2.896 76.938 26.641 1 89.31 472 GLY B N 1
ATOM 9747 C CA . GLY B 1 472 ? -4.164 77.125 25.953 1 89.31 472 GLY B CA 1
ATOM 9748 C C . GLY B 1 472 ? -5.047 75.875 25.953 1 89.31 472 GLY B C 1
ATOM 9749 O O . GLY B 1 472 ? -6.219 75.938 25.578 1 89.31 472 GLY B O 1
ATOM 9750 N N . LEU B 1 473 ? -4.566 74.812 26.391 1 93.25 473 LEU B N 1
ATOM 9751 C CA . LEU B 1 473 ? -5.34 73.562 26.469 1 93.25 473 LEU B CA 1
ATOM 9752 C C . LEU B 1 473 ? -6.457 73.688 27.5 1 93.25 473 LEU B C 1
ATOM 9754 O O . LEU B 1 473 ? -6.25 74.188 28.594 1 93.25 473 LEU B O 1
ATOM 9758 N N . VAL B 1 474 ? -7.617 73.25 27.125 1 95.44 474 VAL B N 1
ATOM 9759 C CA . VAL B 1 474 ? -8.719 73.125 28.078 1 95.44 474 VAL B CA 1
ATOM 9760 C C . VAL B 1 474 ? -9.156 71.688 28.203 1 95.44 474 VAL B C 1
ATOM 9762 O O . VAL B 1 474 ? -9.352 71 27.203 1 95.44 474 VAL B O 1
ATOM 9765 N N . ILE B 1 475 ? -9.25 71.188 29.422 1 96.75 475 ILE B N 1
ATOM 9766 C CA . ILE B 1 475 ? -9.617 69.812 29.656 1 96.75 475 ILE B CA 1
ATOM 9767 C C . ILE B 1 475 ? -10.695 69.75 30.734 1 96.75 475 ILE B C 1
ATOM 9769 O O . ILE B 1 475 ? -10.688 70.5 31.688 1 96.75 475 ILE B O 1
ATOM 9773 N N . GLN B 1 476 ? -11.656 68.938 30.5 1 97.62 476 GLN B N 1
ATOM 9774 C CA . GLN B 1 476 ? -12.734 68.688 31.438 1 97.62 476 GLN B CA 1
ATOM 9775 C C . GLN B 1 476 ? -12.977 67.188 31.562 1 97.62 476 GLN B C 1
ATOM 9777 O O . GLN B 1 476 ? -12.961 66.438 30.578 1 97.62 476 GLN B O 1
ATOM 9782 N N . PHE B 1 477 ? -13.156 66.688 32.844 1 97.94 477 PHE B N 1
ATOM 9783 C CA . PHE B 1 477 ? -13.398 65.25 33.062 1 97.94 477 PHE B CA 1
ATOM 9784 C C . PHE B 1 477 ? -14.852 65 33.438 1 97.94 477 PHE B C 1
ATOM 9786 O O . PHE B 1 477 ? -15.5 65.875 34.062 1 97.94 477 PHE B O 1
ATOM 9793 N N . SER B 1 478 ? -15.305 63.938 33.031 1 97.38 478 SER B N 1
ATOM 9794 C CA . SER B 1 478 ? -16.672 63.531 33.344 1 97.38 478 SER B CA 1
ATOM 9795 C C . SER B 1 478 ? -16.703 62.625 34.594 1 97.38 478 SER B C 1
ATOM 9797 O O . SER B 1 478 ? -15.656 62.281 35.125 1 97.38 478 SER B O 1
ATOM 9799 N N . GLN B 1 479 ? -17.922 62.188 34.938 1 96.5 479 GLN B N 1
ATOM 9800 C CA . GLN B 1 479 ? -18.156 61.406 36.156 1 96.5 479 GLN B CA 1
ATOM 9801 C C . GLN B 1 479 ? -17.578 60 36 1 96.5 479 GLN B C 1
ATOM 9803 O O . GLN B 1 479 ? -17.297 59.344 37 1 96.5 479 GLN B O 1
ATOM 9808 N N . ASP B 1 480 ? -17.312 59.625 34.812 1 96.31 480 ASP B N 1
ATOM 9809 C CA . ASP B 1 480 ? -16.75 58.281 34.625 1 96.31 480 ASP B CA 1
ATOM 9810 C C . ASP B 1 480 ? -15.242 58.312 34.438 1 96.31 480 ASP B C 1
ATOM 9812 O O . ASP B 1 480 ? -14.602 57.312 34.188 1 96.31 480 ASP B O 1
ATOM 9816 N N . GLY B 1 481 ? -14.758 59.469 34.594 1 96.69 481 GLY B N 1
ATOM 9817 C CA . GLY B 1 481 ? -13.312 59.656 34.531 1 96.69 481 GLY B CA 1
ATOM 9818 C C . GLY B 1 481 ? -12.797 60 33.156 1 96.69 481 GLY B C 1
ATOM 9819 O O . GLY B 1 481 ? -11.633 60.344 33 1 96.69 481 GLY B O 1
ATOM 9820 N N . SER B 1 482 ? -13.602 59.969 32.125 1 98 482 SER B N 1
ATOM 9821 C CA . SER B 1 482 ? -13.18 60.281 30.75 1 98 482 SER B CA 1
ATOM 9822 C C . SER B 1 482 ? -13.117 61.781 30.531 1 98 482 SER B C 1
ATOM 9824 O O . SER B 1 482 ? -13.656 62.562 31.328 1 98 482 SER B O 1
ATOM 9826 N N . ILE B 1 483 ? -12.453 62.125 29.5 1 98.25 483 ILE B N 1
ATOM 9827 C CA . ILE B 1 483 ? -12.352 63.531 29.125 1 98.25 483 ILE B CA 1
ATOM 9828 C C . ILE B 1 483 ? -13.586 63.969 28.328 1 98.25 483 ILE B C 1
ATOM 9830 O O . ILE B 1 483 ? -13.82 63.438 27.234 1 98.25 483 ILE B O 1
ATOM 9834 N N . SER B 1 484 ? -14.328 64.875 28.812 1 97.94 484 SER B N 1
ATOM 9835 C CA . SER B 1 484 ? -15.562 65.312 28.156 1 97.94 484 SER B CA 1
ATOM 9836 C C . SER B 1 484 ? -15.375 66.625 27.391 1 97.94 484 SER B C 1
ATOM 9838 O O . SER B 1 484 ? -16.25 67 26.609 1 97.94 484 SER B O 1
ATOM 9840 N N . ARG B 1 485 ? -14.242 67.312 27.609 1 97.94 485 ARG B N 1
ATOM 9841 C CA . ARG B 1 485 ? -13.82 68.438 26.797 1 97.94 485 ARG B CA 1
ATOM 9842 C C . ARG B 1 485 ? -12.305 68.5 26.641 1 97.94 485 ARG B C 1
ATOM 9844 O O . ARG B 1 485 ? -11.578 68.312 27.625 1 97.94 485 ARG B O 1
ATOM 9851 N N . LEU B 1 486 ? -11.922 68.625 25.469 1 97.88 486 LEU B N 1
ATOM 9852 C CA . LEU B 1 486 ? -10.508 68.812 25.172 1 97.88 486 LEU B CA 1
ATOM 9853 C C . LEU B 1 486 ? -10.312 69.812 24.031 1 97.88 486 LEU B C 1
ATOM 9855 O O . LEU B 1 486 ? -10.445 69.438 22.859 1 97.88 486 LEU B O 1
ATOM 9859 N N . PHE B 1 487 ? -9.992 71 24.406 1 96.38 487 PHE B N 1
ATOM 9860 C CA . PHE B 1 487 ? -9.703 72 23.391 1 96.38 487 PHE B CA 1
ATOM 9861 C C . PHE B 1 487 ? -8.227 72 23 1 96.38 487 PHE B C 1
ATOM 9863 O O . PHE B 1 487 ? -7.352 72.125 23.859 1 96.38 487 PHE B O 1
ATOM 9870 N N . ASP B 1 488 ? -7.949 71.688 21.828 1 94.88 488 ASP B N 1
ATOM 9871 C CA . ASP B 1 488 ? -6.633 71.688 21.203 1 94.88 488 ASP B CA 1
ATOM 9872 C C . ASP B 1 488 ? -6.258 73.125 20.719 1 94.88 488 ASP B C 1
ATOM 9874 O O . ASP B 1 488 ? -6.809 73.625 19.719 1 94.88 488 ASP B O 1
ATOM 9878 N N . PRO B 1 489 ? -5.426 73.75 21.375 1 92.5 489 PRO B N 1
ATOM 9879 C CA . PRO B 1 489 ? -5.098 75.125 20.984 1 92.5 489 PRO B CA 1
ATOM 9880 C C . PRO B 1 489 ? -4.281 75.188 19.703 1 92.5 489 PRO B C 1
ATOM 9882 O O . PRO B 1 489 ? -4.168 76.25 19.094 1 92.5 489 PRO B O 1
ATOM 9885 N N . PHE B 1 490 ? -3.742 74.125 19.234 1 93.5 490 PHE B N 1
ATOM 9886 C CA . PHE B 1 490 ? -2.879 74.125 18.062 1 93.5 490 PHE B CA 1
ATOM 9887 C C . PHE B 1 490 ? -3.705 74.062 16.781 1 93.5 490 PHE B C 1
ATOM 9889 O O . PHE B 1 490 ? -3.428 74.75 15.805 1 93.5 490 PHE B O 1
ATOM 9896 N N . ASN B 1 491 ? -4.641 73.188 16.906 1 93.56 491 ASN B N 1
ATOM 9897 C CA . ASN B 1 491 ? -5.551 73.062 15.773 1 93.56 491 ASN B CA 1
ATOM 9898 C C . ASN B 1 491 ? -6.805 73.875 15.961 1 93.56 491 ASN B C 1
ATOM 9900 O O . ASN B 1 491 ? -7.641 74 15.062 1 93.56 491 ASN B O 1
ATOM 9904 N N . GLN B 1 492 ? -6.906 74.5 17.109 1 94.19 492 GLN B N 1
ATOM 9905 C CA . GLN B 1 492 ? -8.016 75.375 17.469 1 94.19 492 GLN B CA 1
ATOM 9906 C C . GLN B 1 492 ? -9.359 74.625 17.312 1 94.19 492 GLN B C 1
ATOM 9908 O O . GLN B 1 492 ? -10.258 75.125 16.625 1 94.19 492 GLN B O 1
ATOM 9913 N N . ARG B 1 493 ? -9.43 73.562 18.031 1 95.06 493 ARG B N 1
ATOM 9914 C CA . ARG B 1 493 ? -10.68 72.812 17.922 1 95.06 493 ARG B CA 1
ATOM 9915 C C . ARG B 1 493 ? -10.938 71.938 19.188 1 95.06 493 ARG B C 1
ATOM 9917 O O . ARG B 1 493 ? -10.008 71.688 19.953 1 95.06 493 ARG B O 1
ATOM 9924 N N . GLU B 1 494 ? -12.195 71.5 19.297 1 96.69 494 GLU B N 1
ATOM 9925 C CA . GLU B 1 494 ? -12.609 70.562 20.344 1 96.69 494 GLU B CA 1
ATOM 9926 C C . GLU B 1 494 ? -12.508 69.125 19.875 1 96.69 494 GLU B C 1
ATOM 9928 O O . GLU B 1 494 ? -12.938 68.812 18.766 1 96.69 494 GLU B O 1
ATOM 9933 N N . TRP B 1 495 ? -11.906 68.25 20.656 1 97.56 495 TRP B N 1
ATOM 9934 C CA . TRP B 1 495 ? -11.797 66.875 20.297 1 97.56 495 TRP B CA 1
ATOM 9935 C C . TRP B 1 495 ? -12.773 66 21.109 1 97.56 495 TRP B C 1
ATOM 9937 O O . TRP B 1 495 ? -13.016 64.875 20.766 1 97.56 495 TRP B O 1
ATOM 9947 N N . ALA B 1 496 ? -13.312 66.562 22.203 1 97.94 496 ALA B N 1
ATOM 9948 C CA . ALA B 1 496 ? -14.211 65.75 23.062 1 97.94 496 ALA B CA 1
ATOM 9949 C C . ALA B 1 496 ? -15.477 66.562 23.391 1 97.94 496 ALA B C 1
ATOM 9951 O O . ALA B 1 496 ? -15.484 67.812 23.281 1 97.94 496 ALA B O 1
ATOM 9952 N N . SER B 1 497 ? -16.469 65.812 23.656 1 96.31 497 SER B N 1
ATOM 9953 C CA . SER B 1 497 ? -17.734 66.375 24.141 1 96.31 497 SER B CA 1
ATOM 9954 C C . SER B 1 497 ? -18.391 65.438 25.141 1 96.31 497 SER B C 1
ATOM 9956 O O . SER B 1 497 ? -17.812 64.375 25.484 1 96.31 497 SER B O 1
ATOM 9958 N N . GLU B 1 498 ? -19.5 65.812 25.594 1 92.81 498 GLU B N 1
ATOM 9959 C CA . GLU B 1 498 ? -20.219 65 26.562 1 92.81 498 GLU B CA 1
ATOM 9960 C C . GLU B 1 498 ? -20.547 63.625 26 1 92.81 498 GLU B C 1
ATOM 9962 O O . GLU B 1 498 ? -20.531 62.625 26.719 1 92.81 498 GLU B O 1
ATOM 9967 N N . ASN B 1 499 ? -20.766 63.594 24.703 1 91.81 499 ASN B N 1
ATOM 9968 C CA . ASN B 1 499 ? -21.156 62.344 24.062 1 91.81 499 ASN B CA 1
ATOM 9969 C C . ASN B 1 499 ? -20 61.719 23.281 1 91.81 499 ASN B C 1
ATOM 9971 O O . ASN B 1 499 ? -20.141 60.656 22.703 1 91.81 499 ASN B O 1
ATOM 9975 N N . SER B 1 500 ? -18.906 62.375 23.188 1 96 500 SER B N 1
ATOM 9976 C CA . SER B 1 500 ? -17.672 61.969 22.547 1 96 500 SER B CA 1
ATOM 9977 C C . SER B 1 500 ? -16.469 62.188 23.453 1 96 500 SER B C 1
ATOM 9979 O O . SER B 1 500 ? -15.852 63.25 23.406 1 96 500 SER B O 1
ATOM 9981 N N . THR B 1 501 ? -16.172 61.156 24.188 1 97.5 501 THR B N 1
ATOM 9982 C CA . THR B 1 501 ? -15.188 61.344 25.234 1 97.5 501 THR B CA 1
ATOM 9983 C C . THR B 1 501 ? -13.875 60.656 24.891 1 97.5 501 THR B C 1
ATOM 9985 O O . THR B 1 501 ? -13.836 59.812 23.984 1 97.5 501 THR B O 1
ATOM 9988 N N . LEU B 1 502 ? -12.836 61.031 25.484 1 98.31 502 LEU B N 1
ATOM 9989 C CA . LEU B 1 502 ? -11.523 60.406 25.344 1 98.31 502 LEU B CA 1
ATOM 9990 C C . LEU B 1 502 ? -11.07 59.781 26.656 1 98.31 502 LEU B C 1
ATOM 9992 O O . LEU B 1 502 ? -11.344 60.344 27.734 1 98.31 502 LEU B O 1
ATOM 9996 N N . GLY B 1 503 ? -10.484 58.656 26.578 1 98.19 503 GLY B N 1
ATOM 9997 C CA . GLY B 1 503 ? -9.945 58 27.75 1 98.19 503 GLY B CA 1
ATOM 9998 C C . GLY B 1 503 ? -11.008 57.344 28.625 1 98.19 503 GLY B C 1
ATOM 9999 O O . GLY B 1 503 ? -10.969 57.469 29.844 1 98.19 503 GLY B O 1
ATOM 10000 N N . GLN B 1 504 ? -11.93 56.781 27.984 1 98.06 504 GLN B N 1
ATOM 10001 C CA . GLN B 1 504 ? -12.969 56.094 28.719 1 98.06 504 GLN B CA 1
ATOM 10002 C C . GLN B 1 504 ? -12.477 54.719 29.203 1 98.06 504 GLN B C 1
ATOM 10004 O O . GLN B 1 504 ? -11.984 53.906 28.406 1 98.06 504 GLN B O 1
ATOM 10009 N N . LEU B 1 505 ? -12.57 54.469 30.531 1 98.31 505 LEU B N 1
ATOM 10010 C CA . LEU B 1 505 ? -12.328 53.156 31.078 1 98.31 505 LEU B CA 1
ATOM 10011 C C . LEU B 1 505 ? -13.539 52.25 30.875 1 98.31 505 LEU B C 1
ATOM 10013 O O . LEU B 1 505 ? -14.656 52.594 31.281 1 98.31 505 LEU B O 1
ATOM 10017 N N . ILE B 1 506 ? -13.266 51.094 30.141 1 98.38 506 ILE B N 1
ATOM 10018 C CA . ILE B 1 506 ? -14.375 50.25 29.766 1 98.38 506 ILE B CA 1
ATOM 10019 C C . ILE B 1 506 ? -14.188 48.844 30.359 1 98.38 506 ILE B C 1
ATOM 10021 O O . ILE B 1 506 ? -13.109 48.25 30.25 1 98.38 506 ILE B O 1
ATOM 10025 N N . TYR B 1 507 ? -15.141 48.344 31.078 1 98.56 507 TYR B N 1
ATOM 10026 C CA . TYR B 1 507 ? -15.203 46.969 31.562 1 98.56 507 TYR B CA 1
ATOM 10027 C C . TYR B 1 507 ? -16.484 46.281 31.094 1 98.56 507 TYR B C 1
ATOM 10029 O O . TYR B 1 507 ? -17.578 46.688 31.438 1 98.56 507 TYR B O 1
ATOM 10037 N N . ASP B 1 508 ? -16.312 45.25 30.281 1 98.56 508 ASP B N 1
ATOM 10038 C CA . ASP B 1 508 ? -17.438 44.531 29.703 1 98.56 508 ASP B CA 1
ATOM 10039 C C . ASP B 1 508 ? -17.422 43.062 30.141 1 98.56 508 ASP B C 1
ATOM 10041 O O . ASP B 1 508 ? -16.359 42.469 30.281 1 98.56 508 ASP B O 1
ATOM 10045 N N . THR B 1 509 ? -18.594 42.562 30.375 1 98.31 509 THR B N 1
ATOM 10046 C CA . THR B 1 509 ? -18.781 41.125 30.578 1 98.31 509 THR B CA 1
ATOM 10047 C C . THR B 1 509 ? -19.719 40.562 29.531 1 98.31 509 THR B C 1
ATOM 10049 O O . THR B 1 509 ? -20.531 41.281 28.938 1 98.31 509 THR B O 1
ATOM 10052 N N . TYR B 1 510 ? -19.547 39.312 29.266 1 97.69 510 TYR B N 1
ATOM 10053 C CA . TYR B 1 510 ? -20.312 38.656 28.219 1 97.69 510 TYR B CA 1
ATOM 10054 C C . TYR B 1 510 ? -20.906 37.344 28.719 1 97.69 510 TYR B C 1
ATOM 10056 O O . TYR B 1 510 ? -20.656 36.938 29.844 1 97.69 510 TYR B O 1
ATOM 10064 N N . ILE B 1 511 ? -21.734 36.75 27.875 1 97.31 511 ILE B N 1
ATOM 10065 C CA . ILE B 1 511 ? -22.453 35.562 28.266 1 97.31 511 ILE B CA 1
ATOM 10066 C C . ILE B 1 511 ? -22.344 34.5 27.188 1 97.31 511 ILE B C 1
ATOM 10068 O O . ILE B 1 511 ? -21.812 34.75 26.109 1 97.31 511 ILE B O 1
ATOM 10072 N N . GLU B 1 512 ? -22.828 33.312 27.547 1 96.31 512 GLU B N 1
ATOM 10073 C CA . GLU B 1 512 ? -22.75 32.156 26.656 1 96.31 512 GLU B CA 1
ATOM 10074 C C . GLU B 1 512 ? -23.391 32.438 25.297 1 96.31 512 GLU B C 1
ATOM 10076 O O . GLU B 1 512 ? -22.875 32 24.266 1 96.31 512 GLU B O 1
ATOM 10081 N N . GLN B 1 513 ? -24.469 33.188 25.312 1 96.12 513 GLN B N 1
ATOM 10082 C CA . GLN B 1 513 ? -25.203 33.469 24.094 1 96.12 513 GLN B CA 1
ATOM 10083 C C . GLN B 1 513 ? -24.359 34.281 23.109 1 96.12 513 GLN B C 1
ATOM 10085 O O . GLN B 1 513 ? -24.516 34.156 21.891 1 96.12 513 GLN B O 1
ATOM 10090 N N . ASP B 1 514 ? -23.422 35.094 23.547 1 96.31 514 ASP B N 1
ATOM 10091 C CA . ASP B 1 514 ? -22.531 35.844 22.656 1 96.31 514 ASP B CA 1
ATOM 10092 C C . ASP B 1 514 ? -21.688 34.906 21.812 1 96.31 514 ASP B C 1
ATOM 10094 O O . ASP B 1 514 ? -21.422 35.188 20.641 1 96.31 514 ASP B O 1
ATOM 10098 N N . PHE B 1 515 ? -21.281 33.844 22.406 1 95.44 515 PHE B N 1
ATOM 10099 C CA . PHE B 1 515 ? -20.469 32.875 21.703 1 95.44 515 PHE B CA 1
ATOM 10100 C C . PHE B 1 515 ? -21.312 32.062 20.703 1 95.44 515 PHE B C 1
ATOM 10102 O O . PHE B 1 515 ? -20.844 31.766 19.609 1 95.44 515 PHE B O 1
ATOM 10109 N N . VAL B 1 516 ? -22.484 31.734 21.109 1 94.31 516 VAL B N 1
ATOM 10110 C CA . VAL B 1 516 ? -23.406 31.047 20.203 1 94.31 516 VAL B CA 1
ATOM 10111 C C . VAL B 1 516 ? -23.672 31.922 18.984 1 94.31 516 VAL B C 1
ATOM 10113 O O . VAL B 1 516 ? -23.672 31.422 17.844 1 94.31 516 VAL B O 1
ATOM 10116 N N . ASP B 1 517 ? -23.906 33.188 19.25 1 94.38 517 ASP B N 1
ATOM 10117 C CA . ASP B 1 517 ? -24.188 34.125 18.172 1 94.38 517 ASP B CA 1
ATOM 10118 C C . ASP B 1 517 ? -22.953 34.281 17.266 1 94.38 517 ASP B C 1
ATOM 10120 O O . ASP B 1 517 ? -23.094 34.438 16.047 1 94.38 517 ASP B O 1
ATOM 10124 N N . MET B 1 518 ? -21.828 34.375 17.828 1 94.81 518 MET B N 1
ATOM 10125 C CA . MET B 1 518 ? -20.594 34.438 17.047 1 94.81 518 MET B CA 1
ATOM 10126 C C . MET B 1 518 ? -20.438 33.219 16.156 1 94.81 518 MET B C 1
ATOM 10128 O O . MET B 1 518 ? -20.062 33.344 14.992 1 94.81 518 MET B O 1
ATOM 10132 N N . ALA B 1 519 ? -20.672 32.062 16.734 1 93.88 519 ALA B N 1
ATOM 10133 C CA . ALA B 1 519 ? -20.5 30.828 16 1 93.88 519 ALA B CA 1
ATOM 10134 C C . ALA B 1 519 ? -21.359 30.797 14.742 1 93.88 519 ALA B C 1
ATOM 10136 O O . ALA B 1 519 ? -20.938 30.266 13.711 1 93.88 519 ALA B O 1
ATOM 10137 N N . LYS B 1 520 ? -22.547 31.359 14.758 1 92.94 520 LYS B N 1
ATOM 10138 C CA . LYS B 1 520 ? -23.453 31.391 13.617 1 92.94 520 LYS B CA 1
ATOM 10139 C C . LYS B 1 520 ? -22.844 32.156 12.453 1 92.94 520 LYS B C 1
ATOM 10141 O O . LYS B 1 520 ? -23.156 31.906 11.289 1 92.94 520 LYS B O 1
ATOM 10146 N N . LEU B 1 521 ? -22 33.094 12.805 1 93 521 LEU B N 1
ATOM 10147 C CA . LEU B 1 521 ? -21.453 34 11.789 1 93 521 LEU B CA 1
ATOM 10148 C C . LEU B 1 521 ? -20.016 33.594 11.438 1 93 521 LEU B C 1
ATOM 10150 O O . LEU B 1 521 ? -19.516 33.938 10.359 1 93 521 LEU B O 1
ATOM 10154 N N . TYR B 1 522 ? -19.438 32.875 12.289 1 93.44 522 TYR B N 1
ATOM 10155 C CA . TYR B 1 522 ? -17.984 32.719 12.219 1 93.44 522 TYR B CA 1
ATOM 10156 C C . TYR B 1 522 ? -17.609 31.312 11.766 1 93.44 522 TYR B C 1
ATOM 10158 O O . TYR B 1 522 ? -16.609 31.125 11.062 1 93.44 522 TYR B O 1
ATOM 10166 N N . ASN B 1 523 ? -18.359 30.312 12.102 1 91.56 523 ASN B N 1
ATOM 10167 C CA . ASN B 1 523 ? -18.016 28.922 11.812 1 91.56 523 ASN B CA 1
ATOM 10168 C C . ASN B 1 523 ? -18.141 28.609 10.328 1 91.56 523 ASN B C 1
ATOM 10170 O O . ASN B 1 523 ? -19.125 29.016 9.688 1 91.56 523 ASN B O 1
ATOM 10174 N N . TYR B 1 524 ? -17.172 27.922 9.812 1 92.38 524 TYR B N 1
ATOM 10175 C CA . TYR B 1 524 ? -17.219 27.484 8.422 1 92.38 524 TYR B CA 1
ATOM 10176 C C . TYR B 1 524 ? -17.609 26.016 8.32 1 92.38 524 TYR B C 1
ATOM 10178 O O . TYR B 1 524 ? -18.797 25.703 8.172 1 92.38 524 TYR B O 1
ATOM 10186 N N . GLU B 1 525 ? -16.641 25.078 8.609 1 86.25 525 GLU B N 1
ATOM 10187 C CA . GLU B 1 525 ? -16.969 23.656 8.57 1 86.25 525 GLU B CA 1
ATOM 10188 C C . GLU B 1 525 ? -17.172 23.094 9.969 1 86.25 525 GLU B C 1
ATOM 10190 O O . GLU B 1 525 ? -17.812 22.062 10.148 1 86.25 525 GLU B O 1
ATOM 10195 N N . SER B 1 526 ? -16.516 23.719 10.898 1 81.06 526 SER B N 1
ATOM 10196 C CA . SER B 1 526 ? -16.578 23.297 12.297 1 81.06 526 SER B CA 1
ATOM 10197 C C . SER B 1 526 ? -16.391 24.5 13.234 1 81.06 526 SER B C 1
ATOM 10199 O O . SER B 1 526 ? -16.281 25.641 12.781 1 81.06 526 SER B O 1
ATOM 10201 N N . GLY B 1 527 ? -16.5 24.188 14.516 1 75.44 527 GLY B N 1
ATOM 10202 C CA . GLY B 1 527 ? -16.203 25.234 15.5 1 75.44 527 GLY B CA 1
ATOM 10203 C C . GLY B 1 527 ? -14.789 25.172 16.031 1 75.44 527 GLY B C 1
ATOM 10204 O O . GLY B 1 527 ? -14.125 24.141 15.906 1 75.44 527 GLY B O 1
ATOM 10205 N N . VAL B 1 528 ? -14.266 26.375 16.297 1 67.88 528 VAL B N 1
ATOM 10206 C CA . VAL B 1 528 ? -12.922 26.484 16.859 1 67.88 528 VAL B CA 1
ATOM 10207 C C . VAL B 1 528 ? -12.992 26.906 18.312 1 67.88 528 VAL B C 1
ATOM 10209 O O . VAL B 1 528 ? -13.961 27.531 18.75 1 67.88 528 VAL B O 1
ATOM 10212 N N . GLY B 1 529 ? -13.023 26.203 19.344 1 74.56 529 GLY B N 1
ATOM 10213 C CA . GLY B 1 529 ? -12.875 26.438 20.781 1 74.56 529 GLY B CA 1
ATOM 10214 C C . GLY B 1 529 ? -13.211 27.859 21.188 1 74.56 529 GLY B C 1
ATOM 10215 O O . GLY B 1 529 ? -12.695 28.359 22.188 1 74.56 529 GLY B O 1
ATOM 10216 N N . TYR B 1 530 ? -13.938 28.625 20.297 1 80.25 530 TYR B N 1
ATOM 10217 C CA . TYR B 1 530 ? -14.484 29.922 20.688 1 80.25 530 TYR B CA 1
ATOM 10218 C C . TYR B 1 530 ? -15.797 29.75 21.438 1 80.25 530 TYR B C 1
ATOM 10220 O O . TYR B 1 530 ? -16.859 30.047 20.891 1 80.25 530 TYR B O 1
ATOM 10228 N N . ASP B 1 531 ? -15.703 29.219 22.453 1 87.94 531 ASP B N 1
ATOM 10229 C CA . ASP B 1 531 ? -16.906 28.969 23.234 1 87.94 531 ASP B CA 1
ATOM 10230 C C . ASP B 1 531 ? -16.609 28.906 24.719 1 87.94 531 ASP B C 1
ATOM 10232 O O . ASP B 1 531 ? -15.438 28.859 25.125 1 87.94 531 ASP B O 1
ATOM 10236 N N . LYS B 1 532 ? -17.531 29.094 25.484 1 92.12 532 LYS B N 1
ATOM 10237 C CA . LYS B 1 532 ? -17.531 28.891 26.922 1 92.12 532 LYS B CA 1
ATOM 10238 C C . LYS B 1 532 ? -18.828 28.234 27.391 1 92.12 532 LYS B C 1
ATOM 10240 O O . LYS B 1 532 ? -19.656 28.875 28.016 1 92.12 532 LYS B O 1
ATOM 10245 N N . PRO B 1 533 ? -18.875 26.938 27.078 1 92.12 533 PRO B N 1
ATOM 10246 C CA . PRO B 1 533 ? -20.156 26.234 27.25 1 92.12 533 PRO B CA 1
ATOM 10247 C C . PRO B 1 533 ? -20.562 26.094 28.703 1 92.12 533 PRO B C 1
ATOM 10249 O O . PRO B 1 533 ? -19.703 25.859 29.562 1 92.12 533 PRO B O 1
ATOM 10252 N N . ASN B 1 534 ? -21.859 26.188 29.016 1 94.75 534 ASN B N 1
ATOM 10253 C CA . ASN B 1 534 ? -22.531 25.875 30.281 1 94.75 534 ASN B CA 1
ATOM 10254 C C . ASN B 1 534 ? -22.266 26.953 31.328 1 94.75 534 ASN B C 1
ATOM 10256 O O . ASN B 1 534 ? -22.516 26.734 32.531 1 94.75 534 ASN B O 1
ATOM 10260 N N . MET B 1 535 ? -21.656 28.078 30.906 1 95.38 535 MET B N 1
ATOM 10261 C CA . MET B 1 535 ? -21.391 29.109 31.906 1 95.38 535 MET B CA 1
ATOM 10262 C C . MET B 1 535 ? -22.688 29.703 32.438 1 95.38 535 MET B C 1
ATOM 10264 O O . MET B 1 535 ? -22.75 30.125 33.594 1 95.38 535 MET B O 1
ATOM 10268 N N . THR B 1 536 ? -23.688 29.734 31.609 1 96.19 536 THR B N 1
ATOM 10269 C CA . THR B 1 536 ? -24.984 30.234 32.062 1 96.19 536 THR B CA 1
ATOM 10270 C C . THR B 1 536 ? -25.516 29.391 33.219 1 96.19 536 THR B C 1
ATOM 10272 O O . THR B 1 536 ? -25.953 29.938 34.219 1 96.19 536 THR B O 1
ATOM 10275 N N . ALA B 1 537 ? -25.484 28.125 33.094 1 96.06 537 ALA B N 1
ATOM 10276 C CA . ALA B 1 537 ? -26.031 27.203 34.094 1 96.06 537 ALA B CA 1
ATOM 10277 C C . ALA B 1 537 ? -25.203 27.234 35.375 1 96.06 537 ALA B C 1
ATOM 10279 O O . ALA B 1 537 ? -25.75 27.094 36.469 1 96.06 537 ALA B O 1
ATOM 10280 N N . ASN B 1 538 ? -23.938 27.469 35.25 1 96.62 538 ASN B N 1
ATOM 10281 C CA . ASN B 1 538 ? -23.062 27.234 36.375 1 96.62 538 ASN B CA 1
ATOM 10282 C C . ASN B 1 538 ? -22.688 28.547 37.094 1 96.62 538 ASN B C 1
ATOM 10284 O O . ASN B 1 538 ? -22.219 28.531 38.219 1 96.62 538 ASN B O 1
ATOM 10288 N N . ALA B 1 539 ? -22.844 29.734 36.406 1 97.12 539 ALA B N 1
ATOM 10289 C CA . ALA B 1 539 ? -22.375 30.969 37.031 1 97.12 539 ALA B CA 1
ATOM 10290 C C . ALA B 1 539 ? -23.344 32.125 36.75 1 97.12 539 ALA B C 1
ATOM 10292 O O . ALA B 1 539 ? -23.219 33.188 37.344 1 97.12 539 ALA B O 1
ATOM 10293 N N . HIS B 1 540 ? -24.281 31.969 35.875 1 96.44 540 HIS B N 1
ATOM 10294 C CA . HIS B 1 540 ? -25.328 32.938 35.531 1 96.44 540 HIS B CA 1
ATOM 10295 C C . HIS B 1 540 ? -24.734 34.312 35.281 1 96.44 540 HIS B C 1
ATOM 10297 O O . HIS B 1 540 ? -25.156 35.312 35.906 1 96.44 540 HIS B O 1
ATOM 10303 N N . PRO B 1 541 ? -23.781 34.438 34.375 1 97.31 541 PRO B N 1
ATOM 10304 C CA . PRO B 1 541 ? -23.188 35.75 34.094 1 97.31 541 PRO B CA 1
ATOM 10305 C C . PRO B 1 541 ? -24.156 36.688 33.406 1 97.31 541 PRO B C 1
ATOM 10307 O O . PRO B 1 541 ? -25.172 36.25 32.844 1 97.31 541 PRO B O 1
ATOM 10310 N N . GLU B 1 542 ? -23.828 38 33.438 1 97.12 542 GLU B N 1
ATOM 10311 C CA . GLU B 1 542 ? -24.578 39.062 32.719 1 97.12 542 GLU B CA 1
ATOM 10312 C C . GLU B 1 542 ? -23.734 39.719 31.656 1 97.12 542 GLU B C 1
ATOM 10314 O O . GLU B 1 542 ? -22.547 39.938 31.844 1 97.12 542 GLU B O 1
ATOM 10319 N N . LYS B 1 543 ? -24.375 39.938 30.531 1 97.5 543 LYS B N 1
ATOM 10320 C CA . LYS B 1 543 ? -23.766 40.781 29.516 1 97.5 543 LYS B CA 1
ATOM 10321 C C . LYS B 1 543 ? -23.984 42.25 29.828 1 97.5 543 LYS B C 1
ATOM 10323 O O . LYS B 1 543 ? -25.125 42.719 29.859 1 97.5 543 LYS B O 1
ATOM 10328 N N . LYS B 1 544 ? -22.875 42.938 30.047 1 97.25 544 LYS B N 1
ATOM 10329 C CA . LYS B 1 544 ? -23.031 44.344 30.484 1 97.25 544 LYS B CA 1
ATOM 10330 C C . LYS B 1 544 ? -21.734 45.125 30.297 1 97.25 544 LYS B C 1
ATOM 10332 O O . LYS B 1 544 ? -20.641 44.594 30.531 1 97.25 544 LYS B O 1
ATOM 10337 N N . ARG B 1 545 ? -21.781 46.312 29.734 1 96.44 545 ARG B N 1
ATOM 10338 C CA . ARG B 1 545 ? -20.75 47.344 29.953 1 96.44 545 ARG B CA 1
ATOM 10339 C C . ARG B 1 545 ? -20.953 48.031 31.297 1 96.44 545 ARG B C 1
ATOM 10341 O O . ARG B 1 545 ? -21.844 48.875 31.438 1 96.44 545 ARG B O 1
ATOM 10348 N N . TRP B 1 546 ? -20.172 47.812 32.219 1 98.44 546 TRP B N 1
ATOM 10349 C CA . TRP B 1 546 ? -20.375 48.219 33.594 1 98.44 546 TRP B CA 1
ATOM 10350 C C . TRP B 1 546 ? -20.016 49.688 33.781 1 98.44 546 TRP B C 1
ATOM 10352 O O . TRP B 1 546 ? -19.078 50.188 33.125 1 98.44 546 TRP B O 1
ATOM 10362 N N . GLU B 1 547 ? -20.75 50.344 34.656 1 97.56 547 GLU B N 1
ATOM 10363 C CA . GLU B 1 547 ? -20.5 51.75 34.906 1 97.56 547 GLU B CA 1
ATOM 10364 C C . GLU B 1 547 ? -19.203 51.938 35.688 1 97.56 547 GLU B C 1
ATOM 10366 O O . GLU B 1 547 ? -18.938 51.25 36.656 1 97.56 547 GLU B O 1
ATOM 10371 N N . VAL B 1 548 ? -18.406 52.844 35.188 1 98.06 548 VAL B N 1
ATOM 10372 C CA . VAL B 1 548 ? -17.203 53.281 35.875 1 98.06 548 VAL B CA 1
ATOM 10373 C C . VAL B 1 548 ? -17.438 54.656 36.5 1 98.06 548 VAL B C 1
ATOM 10375 O O . VAL B 1 548 ? -18.125 55.5 35.906 1 98.06 548 VAL B O 1
ATOM 10378 N N . THR B 1 549 ? -16.938 54.875 37.688 1 97.81 549 THR B N 1
ATOM 10379 C CA . THR B 1 549 ? -17.125 56.156 38.375 1 97.81 549 THR B CA 1
ATOM 10380 C C . THR B 1 549 ? -15.812 56.656 38.938 1 97.81 549 THR B C 1
ATOM 10382 O O . THR B 1 549 ? -14.977 55.875 39.406 1 97.81 549 THR B O 1
ATOM 10385 N N . VAL B 1 550 ? -15.703 57.969 38.938 1 97.88 550 VAL B N 1
ATOM 10386 C CA . VAL B 1 550 ? -14.531 58.625 39.531 1 97.88 550 VAL B CA 1
ATOM 10387 C C . VAL B 1 550 ? -14.602 58.562 41.062 1 97.88 550 VAL B C 1
ATOM 10389 O O . VAL B 1 550 ? -15.648 58.844 41.625 1 97.88 550 VAL B O 1
ATOM 10392 N N . LEU B 1 551 ? -13.555 58.188 41.625 1 97.12 551 LEU B N 1
ATOM 10393 C CA . LEU B 1 551 ? -13.406 58.219 43.062 1 97.12 551 LEU B CA 1
ATOM 10394 C C . LEU B 1 551 ? -12.672 59.469 43.531 1 97.12 551 LEU B C 1
ATOM 10396 O O . LEU B 1 551 ? -12.805 59.875 44.688 1 97.12 551 LEU B O 1
ATOM 10400 N N . GLY B 1 552 ? -11.836 60 42.656 1 97.25 552 GLY B N 1
ATOM 10401 C CA . GLY B 1 552 ? -11.102 61.25 42.906 1 97.25 552 GLY B CA 1
ATOM 10402 C C . GLY B 1 552 ? -10.43 61.812 41.688 1 97.25 552 GLY B C 1
ATOM 10403 O O . GLY B 1 552 ? -9.953 61.062 40.812 1 97.25 552 GLY B O 1
ATOM 10404 N N . LEU B 1 553 ? -10.508 63.094 41.531 1 97.5 553 LEU B N 1
ATOM 10405 C CA . LEU B 1 553 ? -9.758 63.875 40.562 1 97.5 553 LEU B CA 1
ATOM 10406 C C . LEU B 1 553 ? -8.75 64.812 41.219 1 97.5 553 LEU B C 1
ATOM 10408 O O . LEU B 1 553 ? -9.07 65.438 42.219 1 97.5 553 LEU B O 1
ATOM 10412 N N . TYR B 1 554 ? -7.547 64.75 40.75 1 97.06 554 TYR B N 1
ATOM 10413 C CA . TYR B 1 554 ? -6.477 65.562 41.312 1 97.06 554 TYR B CA 1
ATOM 10414 C C . TYR B 1 554 ? -5.758 66.375 40.219 1 97.06 554 TYR B C 1
ATOM 10416 O O . TYR B 1 554 ? -5.605 65.875 39.094 1 97.06 554 TYR B O 1
ATOM 10424 N N . LYS B 1 555 ? -5.359 67.625 40.531 1 95.06 555 LYS B N 1
ATOM 10425 C CA . LYS B 1 555 ? -4.719 68.438 39.531 1 95.06 555 LYS B CA 1
ATOM 10426 C C . LYS B 1 555 ? -3.424 69.062 40.062 1 95.06 555 LYS B C 1
ATOM 10428 O O . LYS B 1 555 ? -3.27 69.188 41.281 1 95.06 555 LYS B O 1
ATOM 10433 N N . ASN B 1 556 ? -2.57 69.188 39.344 1 92.06 556 ASN B N 1
ATOM 10434 C CA . ASN B 1 556 ? -1.365 70 39.531 1 92.06 556 ASN B CA 1
ATOM 10435 C C . ASN B 1 556 ? -1.142 71 38.375 1 92.06 556 ASN B C 1
ATOM 10437 O O . ASN B 1 556 ? -0.574 70.625 37.344 1 92.06 556 ASN B O 1
ATOM 10441 N N . ILE B 1 557 ? -1.744 72.188 38.562 1 84.12 557 ILE B N 1
ATOM 10442 C CA . ILE B 1 557 ? -1.593 73.25 37.562 1 84.12 557 ILE B CA 1
ATOM 10443 C C . ILE B 1 557 ? -0.782 74.438 38.156 1 84.12 557 ILE B C 1
ATOM 10445 O O . ILE B 1 557 ? -1.24 75.062 39.094 1 84.12 557 ILE B O 1
ATOM 10449 N N . ILE B 1 558 ? 0.434 74.5 38.062 1 69.12 558 ILE B N 1
ATOM 10450 C CA . ILE B 1 558 ? 1.251 75.562 38.656 1 69.12 558 ILE B CA 1
ATOM 10451 C C . ILE B 1 558 ? 1.358 76.688 37.688 1 69.12 558 ILE B C 1
ATOM 10453 O O . ILE B 1 558 ? 1.775 76.562 36.531 1 69.12 558 ILE B O 1
ATOM 10457 N N . LEU B 1 559 ? 0.725 77.875 38.031 1 58.91 559 LEU B N 1
ATOM 10458 C CA . LEU B 1 559 ? 0.708 79.125 37.25 1 58.91 559 LEU B CA 1
ATOM 10459 C C . LEU B 1 559 ? 2.088 79.375 36.688 1 58.91 559 LEU B C 1
ATOM 10461 O O . LEU B 1 559 ? 2.213 79.75 35.5 1 58.91 559 LEU B O 1
ATOM 10465 N N . ASN B 1 560 ? 3.121 79.5 37.531 1 55.22 560 ASN B N 1
ATOM 10466 C CA . ASN B 1 560 ? 4.426 79.875 37.031 1 55.22 560 ASN B CA 1
ATOM 10467 C C . ASN B 1 560 ? 5.195 78.75 36.438 1 55.22 560 ASN B C 1
ATOM 10469 O O . ASN B 1 560 ? 6.285 78.938 35.875 1 55.22 560 ASN B O 1
ATOM 10473 N N . ASN B 1 561 ? 4.633 77.562 36.562 1 59.69 561 ASN B N 1
ATOM 10474 C CA . ASN B 1 561 ? 5.27 76.375 35.969 1 59.69 561 ASN B CA 1
ATOM 10475 C C . ASN B 1 561 ? 4.41 75.812 34.844 1 59.69 561 ASN B C 1
ATOM 10477 O O . ASN B 1 561 ? 3.184 75.875 34.906 1 59.69 561 ASN B O 1
ATOM 10481 N N . SER B 1 562 ? 4.855 75.688 33.75 1 64.25 562 SER B N 1
ATOM 10482 C CA . SER B 1 562 ? 4.332 75.438 32.406 1 64.25 562 SER B CA 1
ATOM 10483 C C . SER B 1 562 ? 3.727 74 32.281 1 64.25 562 SER B C 1
ATOM 10485 O O . SER B 1 562 ? 3.297 73.625 31.203 1 64.25 562 SER B O 1
ATOM 10487 N N . ASN B 1 563 ? 3.551 73.25 33.5 1 80.94 563 ASN B N 1
ATOM 10488 C CA . ASN B 1 563 ? 3.041 71.875 33.312 1 80.94 563 ASN B CA 1
ATOM 10489 C C . ASN B 1 563 ? 1.601 71.75 33.812 1 80.94 563 ASN B C 1
ATOM 10491 O O . ASN B 1 563 ? 1.206 72.375 34.781 1 80.94 563 ASN B O 1
ATOM 10495 N N . CYS B 1 564 ? 0.741 71.125 33.125 1 89.75 564 CYS B N 1
ATOM 10496 C CA . CYS B 1 564 ? -0.622 70.75 33.469 1 89.75 564 CYS B CA 1
ATOM 10497 C C . CYS B 1 564 ? -0.73 69.25 33.688 1 89.75 564 CYS B C 1
ATOM 10499 O O . CYS B 1 564 ? -0.505 68.438 32.781 1 89.75 564 CYS B O 1
ATOM 10501 N N . GLY B 1 565 ? -1.032 68.812 35 1 94 565 GLY B N 1
ATOM 10502 C CA . GLY B 1 565 ? -1.129 67.438 35.344 1 94 565 GLY B CA 1
ATOM 10503 C C . GLY B 1 565 ? -2.414 67.062 36.062 1 94 565 GLY B C 1
ATOM 10504 O O . GLY B 1 565 ? -2.904 67.875 36.906 1 94 565 GLY B O 1
ATOM 10505 N N . PHE B 1 566 ? -2.969 65.938 35.719 1 96.12 566 PHE B N 1
ATOM 10506 C CA . PHE B 1 566 ? -4.184 65.438 36.344 1 96.12 566 PHE B CA 1
ATOM 10507 C C . PHE B 1 566 ? -4.066 63.969 36.688 1 96.12 566 PHE B C 1
ATOM 10509 O O . PHE B 1 566 ? -3.447 63.219 35.938 1 96.12 566 PHE B O 1
ATOM 10516 N N . TRP B 1 567 ? -4.625 63.531 37.875 1 97.19 567 TRP B N 1
ATOM 10517 C CA . TRP B 1 567 ? -4.867 62.125 38.188 1 97.19 567 TRP B CA 1
ATOM 10518 C C . TRP B 1 567 ? -6.359 61.844 38.312 1 97.19 567 TRP B C 1
ATOM 10520 O O . TRP B 1 567 ? -7.078 62.562 39 1 97.19 567 TRP B O 1
ATOM 10530 N N . VAL B 1 568 ? -6.734 60.875 37.594 1 98.12 568 VAL B N 1
ATOM 10531 C CA . VAL B 1 568 ? -8.086 60.344 37.75 1 98.12 568 VAL B CA 1
ATOM 10532 C C . VAL B 1 568 ? -8.047 59 38.469 1 98.12 568 VAL B C 1
ATOM 10534 O O . VAL B 1 568 ? -7.375 58.062 38.031 1 98.12 568 VAL B O 1
ATOM 10537 N N . LYS B 1 569 ? -8.594 58.906 39.625 1 97.69 569 LYS B N 1
ATOM 10538 C CA . LYS B 1 569 ? -8.852 57.656 40.344 1 97.69 569 LYS B CA 1
ATOM 10539 C C . LYS B 1 569 ? -10.281 57.156 40.094 1 97.69 569 LYS B C 1
ATOM 10541 O O . LYS B 1 569 ? -11.242 57.906 40.312 1 97.69 569 LYS B O 1
ATOM 10546 N N . ALA B 1 570 ? -10.43 55.969 39.531 1 98.19 570 ALA B N 1
ATOM 10547 C CA . ALA B 1 570 ? -11.758 55.5 39.156 1 98.19 570 ALA B CA 1
ATOM 10548 C C . ALA B 1 570 ? -11.898 54 39.438 1 98.19 570 ALA B C 1
ATOM 10550 O O . ALA B 1 570 ? -10.898 53.312 39.562 1 98.19 570 ALA B O 1
ATOM 10551 N N . ALA B 1 571 ? -13.109 53.469 39.531 1 97.88 571 ALA B N 1
ATOM 10552 C CA . ALA B 1 571 ? -13.438 52.062 39.688 1 97.88 571 ALA B CA 1
ATOM 10553 C C . ALA B 1 571 ? -14.82 51.75 39.125 1 97.88 571 ALA B C 1
ATOM 10555 O O . ALA B 1 571 ? -15.617 52.656 38.875 1 97.88 571 ALA B O 1
ATOM 10556 N N . THR B 1 572 ? -15.047 50.531 38.875 1 97.81 572 THR B N 1
ATOM 10557 C CA . THR B 1 572 ? -16.406 50.156 38.562 1 97.81 572 THR B CA 1
ATOM 10558 C C . THR B 1 572 ? -17.344 50.375 39.719 1 97.81 572 THR B C 1
ATOM 10560 O O . THR B 1 572 ? -16.984 50.156 40.875 1 97.81 572 THR B O 1
ATOM 10563 N N . LYS B 1 573 ? -18.516 50.812 39.438 1 97.25 573 LYS B N 1
ATOM 10564 C CA . LYS B 1 573 ? -19.453 51.219 40.469 1 97.25 573 LYS B CA 1
ATOM 10565 C C . LYS B 1 573 ? -20 50 41.219 1 97.25 573 LYS B C 1
ATOM 10567 O O . LYS B 1 573 ? -20.188 50.062 42.438 1 97.25 573 LYS B O 1
ATOM 10572 N N . ASP B 1 574 ? -20.234 49 40.5 1 96.94 574 ASP B N 1
ATOM 10573 C CA . ASP B 1 574 ? -20.875 47.812 41.062 1 96.94 574 ASP B CA 1
ATOM 10574 C C . ASP B 1 574 ? -19.812 46.844 41.625 1 96.94 574 ASP B C 1
ATOM 10576 O O . ASP B 1 574 ? -18.984 46.344 40.875 1 96.94 574 ASP B O 1
ATOM 10580 N N . ASP B 1 575 ? -19.938 46.5 42.781 1 93.81 575 ASP B N 1
ATOM 10581 C CA . ASP B 1 575 ? -18.969 45.656 43.469 1 93.81 575 ASP B CA 1
ATOM 10582 C C . ASP B 1 575 ? -18.953 44.25 42.906 1 93.81 575 ASP B C 1
ATOM 10584 O O . ASP B 1 575 ? -17.969 43.5 43.031 1 93.81 575 ASP B O 1
ATOM 10588 N N . GLN B 1 576 ? -19.984 43.906 42.281 1 95.75 576 GLN B N 1
ATOM 10589 C CA . GLN B 1 576 ? -20.047 42.562 41.688 1 95.75 576 GLN B CA 1
ATOM 10590 C C . GLN B 1 576 ? -18.984 42.375 40.625 1 95.75 576 GLN B C 1
ATOM 10592 O O . GLN B 1 576 ? -18.562 41.25 40.312 1 95.75 576 GLN B O 1
ATOM 10597 N N . THR B 1 577 ? -18.547 43.438 40.031 1 97.88 577 THR B N 1
ATOM 10598 C CA . THR B 1 577 ? -17.516 43.375 38.969 1 97.88 577 THR B CA 1
ATOM 10599 C C . THR B 1 577 ? -16.203 42.844 39.531 1 97.88 577 THR B C 1
ATOM 10601 O O . THR B 1 577 ? -15.359 42.344 38.781 1 97.88 577 THR B O 1
ATOM 10604 N N . ARG B 1 578 ? -16 42.812 40.844 1 95.75 578 ARG B N 1
ATOM 10605 C CA . ARG B 1 578 ? -14.773 42.344 41.5 1 95.75 578 ARG B CA 1
ATOM 10606 C C . ARG B 1 578 ? -15.008 41.062 42.25 1 95.75 578 ARG B C 1
ATOM 10608 O O . ARG B 1 578 ? -14.07 40.281 42.531 1 95.75 578 ARG B O 1
ATOM 10615 N N . SER B 1 579 ? -16.25 40.844 42.656 1 94.88 579 SER B N 1
ATOM 10616 C CA . SER B 1 579 ? -16.547 39.625 43.406 1 94.88 579 SER B CA 1
ATOM 10617 C C . SER B 1 579 ? -17 38.5 42.5 1 94.88 579 SER B C 1
ATOM 10619 O O . SER B 1 579 ? -16.562 37.375 42.656 1 94.88 579 SER B O 1
ATOM 10621 N N . LYS B 1 580 ? -17.797 38.844 41.469 1 96.5 580 LYS B N 1
ATOM 10622 C CA . LYS B 1 580 ? -18.328 37.875 40.562 1 96.5 580 LYS B CA 1
ATOM 10623 C C . LYS B 1 580 ? -17.5 37.812 39.281 1 96.5 580 LYS B C 1
ATOM 10625 O O . LYS B 1 580 ? -17.422 36.75 38.625 1 96.5 580 LYS B O 1
ATOM 10630 N N . TYR B 1 581 ? -16.938 38.875 38.938 1 98.19 581 TYR B N 1
ATOM 10631 C CA . TYR B 1 581 ? -16.172 38.969 37.688 1 98.19 581 TYR B CA 1
ATOM 10632 C C . TYR B 1 581 ? -14.711 39.312 38 1 98.19 581 TYR B C 1
ATOM 10634 O O . TYR B 1 581 ? -14.125 38.812 38.969 1 98.19 581 TYR B O 1
ATOM 10642 N N . GLY B 1 582 ? -14.031 39.906 37.062 1 98.12 582 GLY B N 1
ATOM 10643 C CA . GLY B 1 582 ? -12.594 40.062 37.219 1 98.12 582 GLY B CA 1
ATOM 10644 C C . GLY B 1 582 ? -12.117 41.5 37.094 1 98.12 582 GLY B C 1
ATOM 10645 O O . GLY B 1 582 ? -10.969 41.75 36.719 1 98.12 582 GLY B O 1
ATOM 10646 N N . ALA B 1 583 ? -12.914 42.469 37.344 1 98.44 583 ALA B N 1
ATOM 10647 C CA . ALA B 1 583 ? -12.508 43.875 37.25 1 98.44 583 ALA B CA 1
ATOM 10648 C C . ALA B 1 583 ? -11.383 44.188 38.25 1 98.44 583 ALA B C 1
ATOM 10650 O O . ALA B 1 583 ? -11.289 43.562 39.281 1 98.44 583 ALA B O 1
ATOM 10651 N N . PRO B 1 584 ? -10.523 45.125 37.906 1 97.75 584 PRO B N 1
ATOM 10652 C CA . PRO B 1 584 ? -9.539 45.562 38.906 1 97.75 584 PRO B CA 1
ATOM 10653 C C . PRO B 1 584 ? -10.172 46.344 40.062 1 97.75 584 PRO B C 1
ATOM 10655 O O . PRO B 1 584 ? -11.266 46.906 39.906 1 97.75 584 PRO B O 1
ATOM 10658 N N . ARG B 1 585 ? -9.445 46.406 41.094 1 97.19 585 ARG B N 1
ATOM 10659 C CA . ARG B 1 585 ? -9.898 47.156 42.25 1 97.19 585 ARG B CA 1
ATOM 10660 C C . ARG B 1 585 ? -10.016 48.656 41.938 1 97.19 585 ARG B C 1
ATOM 10662 O O . ARG B 1 585 ? -10.961 49.312 42.375 1 97.19 585 ARG B O 1
ATOM 10669 N N . VAL B 1 586 ? -9.039 49.125 41.219 1 97.38 586 VAL B N 1
ATOM 10670 C CA . VAL B 1 586 ? -9.023 50.562 40.969 1 97.38 586 VAL B CA 1
ATOM 10671 C C . VAL B 1 586 ? -8.195 50.844 39.719 1 97.38 586 VAL B C 1
ATOM 10673 O O . VAL B 1 586 ? -7.273 50.094 39.406 1 97.38 586 VAL B O 1
ATOM 10676 N N . PHE B 1 587 ? -8.602 51.906 39.031 1 97.81 587 PHE B N 1
ATOM 10677 C CA . PHE B 1 587 ? -7.809 52.469 37.969 1 97.81 587 PHE B CA 1
ATOM 10678 C C . PHE B 1 587 ? -7.246 53.844 38.375 1 97.81 587 PHE B C 1
ATOM 10680 O O . PHE B 1 587 ? -7.887 54.562 39.125 1 97.81 587 PHE B O 1
ATOM 10687 N N . PHE B 1 588 ? -6.031 54.094 37.969 1 97.94 588 PHE B N 1
ATOM 10688 C CA . PHE B 1 588 ? -5.48 55.469 37.938 1 97.94 588 PHE B CA 1
ATOM 10689 C C . PHE B 1 588 ? -5.074 55.875 36.531 1 97.94 588 PHE B C 1
ATOM 10691 O O . PHE B 1 588 ? -4.461 55.094 35.812 1 97.94 588 PHE B O 1
ATOM 10698 N N . VAL B 1 589 ? -5.5 57.031 36.125 1 98.25 589 VAL B N 1
ATOM 10699 C CA . VAL B 1 589 ? -5.051 57.562 34.844 1 98.25 589 VAL B CA 1
ATOM 10700 C C . VAL B 1 589 ? -4.375 58.938 35.031 1 98.25 589 VAL B C 1
ATOM 10702 O O . VAL B 1 589 ? -4.973 59.844 35.625 1 98.25 589 VAL B O 1
ATOM 10705 N N . HIS B 1 590 ? -3.197 59.031 34.625 1 97.38 590 HIS B N 1
ATOM 10706 C CA . HIS B 1 590 ? -2.422 60.25 34.719 1 97.38 590 HIS B CA 1
ATOM 10707 C C . HIS B 1 590 ? -2.377 60.969 33.344 1 97.38 590 HIS B C 1
ATOM 10709 O O . HIS B 1 590 ? -2.025 60.375 32.344 1 97.38 590 HIS B O 1
ATOM 10715 N N . TYR B 1 591 ? -2.783 62.188 33.312 1 96.88 591 TYR B N 1
ATOM 10716 C CA . TYR B 1 591 ? -2.631 63.062 32.125 1 96.88 591 TYR B CA 1
ATOM 10717 C C . TYR B 1 591 ? -1.622 64.188 32.406 1 96.88 591 TYR B C 1
ATOM 10719 O O . TYR B 1 591 ? -1.763 64.938 33.406 1 96.88 591 TYR B O 1
ATOM 10727 N N . GLU B 1 592 ? -0.642 64.25 31.594 1 94.56 592 GLU B N 1
ATOM 10728 C CA . GLU B 1 592 ? 0.381 65.25 31.781 1 94.56 592 GLU B CA 1
ATOM 10729 C C . GLU B 1 592 ? 0.694 65.938 30.469 1 94.56 592 GLU B C 1
ATOM 10731 O O . GLU B 1 592 ? 0.96 65.312 29.453 1 94.56 592 GLU B O 1
ATOM 10736 N N . MET B 1 593 ? 0.67 67.25 30.5 1 91.12 593 MET B N 1
ATOM 10737 C CA . MET B 1 593 ? 1.054 68.062 29.344 1 91.12 593 MET B CA 1
ATOM 10738 C C . MET B 1 593 ? 2.143 69.062 29.734 1 91.12 593 MET B C 1
ATOM 10740 O O . MET B 1 593 ? 1.946 69.875 30.625 1 91.12 593 MET B O 1
ATOM 10744 N N . GLU B 1 594 ? 3.197 68.938 29.047 1 85.06 594 GLU B N 1
ATOM 10745 C CA . GLU B 1 594 ? 4.281 69.875 29.219 1 85.06 594 GLU B CA 1
ATOM 10746 C C . GLU B 1 594 ? 4.051 71.125 28.391 1 85.06 594 GLU B C 1
ATOM 10748 O O . GLU B 1 594 ? 3.438 71.062 27.328 1 85.06 594 GLU B O 1
ATOM 10753 N N . SER B 1 595 ? 4.516 72.25 28.844 1 77.5 595 SER B N 1
ATOM 10754 C CA . SER B 1 595 ? 4.199 73.562 28.297 1 77.5 595 SER B CA 1
ATOM 10755 C C . SER B 1 595 ? 4.488 73.625 26.812 1 77.5 595 SER B C 1
ATOM 10757 O O . SER B 1 595 ? 3.711 74.25 26.047 1 77.5 595 SER B O 1
ATOM 10759 N N . LEU B 1 596 ? 5.496 73.125 26.375 1 81.56 596 LEU B N 1
ATOM 10760 C CA . LEU B 1 596 ? 5.855 73.25 24.969 1 81.56 596 LEU B CA 1
ATOM 10761 C C . LEU B 1 596 ? 5.484 72 24.188 1 81.56 596 LEU B C 1
ATOM 10763 O O . LEU B 1 596 ? 5.641 71.938 22.953 1 81.56 596 LEU B O 1
ATOM 10767 N N . ALA B 1 597 ? 4.766 71.188 24.828 1 87.25 597 ALA B N 1
ATOM 10768 C CA . ALA B 1 597 ? 4.457 69.938 24.156 1 87.25 597 ALA B CA 1
ATOM 10769 C C . ALA B 1 597 ? 3.158 70.062 23.359 1 87.25 597 ALA B C 1
ATOM 10771 O O . ALA B 1 597 ? 2.266 70.812 23.719 1 87.25 597 ALA B O 1
ATOM 10772 N N . ARG B 1 598 ? 3.096 69.312 22.234 1 93.25 598 ARG B N 1
ATOM 10773 C CA . ARG B 1 598 ? 1.88 69.25 21.422 1 93.25 598 ARG B CA 1
ATOM 10774 C C . ARG B 1 598 ? 1.181 67.875 21.641 1 93.25 598 ARG B C 1
ATOM 10776 O O . ARG B 1 598 ? 0.629 67.312 20.688 1 93.25 598 ARG B O 1
ATOM 10783 N N . TRP B 1 599 ? 1.446 67.375 22.734 1 95.06 599 TRP B N 1
ATOM 10784 C CA . TRP B 1 599 ? 0.812 66.062 23.078 1 95.06 599 TRP B CA 1
ATOM 10785 C C . TRP B 1 599 ? 0.513 66 24.578 1 95.06 599 TRP B C 1
ATOM 10787 O O . TRP B 1 599 ? 1.03 66.812 25.359 1 95.06 599 TRP B O 1
ATOM 10797 N N . ILE B 1 600 ? -0.381 65.188 24.938 1 96.56 600 ILE B N 1
ATOM 10798 C CA . ILE B 1 600 ? -0.68 64.812 26.328 1 96.56 600 ILE B CA 1
ATOM 10799 C C . ILE B 1 600 ? -0.176 63.406 26.609 1 96.56 600 ILE B C 1
ATOM 10801 O O . ILE B 1 600 ? -0.61 62.438 25.969 1 96.56 600 ILE B O 1
ATOM 10805 N N . ASP B 1 601 ? 0.733 63.281 27.562 1 96.81 601 ASP B N 1
ATOM 10806 C CA . ASP B 1 601 ? 1.124 61.938 28.016 1 96.81 601 ASP B CA 1
ATOM 10807 C C . ASP B 1 601 ? 0.05 61.344 28.906 1 96.81 601 ASP B C 1
ATOM 10809 O O . ASP B 1 601 ? -0.479 62 29.797 1 96.81 601 ASP B O 1
ATOM 10813 N N . VAL B 1 602 ? -0.251 60.125 28.594 1 97.88 602 VAL B N 1
ATOM 10814 C CA . VAL B 1 602 ? -1.265 59.438 29.375 1 97.88 602 VAL B CA 1
ATOM 10815 C C . VAL B 1 602 ? -0.675 58.156 29.953 1 97.88 602 VAL B C 1
ATOM 10817 O O . VAL B 1 602 ? -0.094 57.344 29.219 1 97.88 602 VAL B O 1
ATOM 10820 N N . THR B 1 603 ? -0.771 57.906 31.25 1 97.38 603 THR B N 1
ATOM 10821 C CA . THR B 1 603 ? -0.374 56.656 31.891 1 97.38 603 THR B CA 1
ATOM 10822 C C . THR B 1 603 ? -1.547 56.031 32.656 1 97.38 603 THR B C 1
ATOM 10824 O O . THR B 1 603 ? -2.172 56.688 33.469 1 97.38 603 THR B O 1
ATOM 10827 N N . LEU B 1 604 ? -1.847 54.844 32.312 1 97.81 604 LEU B N 1
ATOM 10828 C CA . LEU B 1 604 ? -2.947 54.094 32.938 1 97.81 604 LEU B CA 1
ATOM 10829 C C . LEU B 1 604 ? -2.422 53.031 33.875 1 97.81 604 LEU B C 1
ATOM 10831 O O . LEU B 1 604 ? -1.54 52.25 33.5 1 97.81 604 LEU B O 1
ATOM 10835 N N . PHE B 1 605 ? -2.932 53.031 35.156 1 96.94 605 PHE B N 1
ATOM 10836 C CA . PHE B 1 605 ? -2.678 51.969 36.125 1 96.94 605 PHE B CA 1
ATOM 10837 C C . PHE B 1 605 ? -3.941 51.156 36.375 1 96.94 605 PHE B C 1
ATOM 10839 O O . PHE B 1 605 ? -5.016 51.719 36.594 1 96.94 605 PHE B O 1
ATOM 10846 N N . MET B 1 606 ? -3.783 49.969 36.188 1 97.19 606 MET B N 1
ATOM 10847 C CA . MET B 1 606 ? -4.805 49 36.625 1 97.19 606 MET B CA 1
ATOM 10848 C C . MET B 1 606 ? -4.32 48.188 37.812 1 97.19 606 MET B C 1
ATOM 10850 O O . MET B 1 606 ? -3.363 47.438 37.719 1 97.19 606 MET B O 1
ATOM 10854 N N . LEU B 1 607 ? -4.973 48.312 39 1 97.19 607 LEU B N 1
ATOM 10855 C CA . LEU B 1 607 ? -4.461 47.656 40.219 1 97.19 607 LEU B CA 1
ATOM 10856 C C . LEU B 1 607 ? -5.477 46.688 40.781 1 97.19 607 LEU B C 1
ATOM 10858 O O . LEU B 1 607 ? -6.656 47 40.938 1 97.19 607 LEU B O 1
ATOM 10862 N N . GLY B 1 608 ? -4.973 45.5 40.969 1 96.94 608 GLY B N 1
ATOM 10863 C CA . GLY B 1 608 ? -5.746 44.5 41.688 1 96.94 608 GLY B CA 1
ATOM 10864 C C . GLY B 1 608 ? -6.789 43.844 40.812 1 96.94 608 GLY B C 1
ATOM 10865 O O . GLY B 1 608 ? -7.953 43.719 41.219 1 96.94 608 GLY B O 1
ATOM 10866 N N . LYS B 1 609 ? -6.484 43.5 39.594 1 97.88 609 LYS B N 1
ATOM 10867 C CA . LYS B 1 609 ? -7.418 42.719 38.812 1 97.88 609 LYS B CA 1
ATOM 10868 C C . LYS B 1 609 ? -7.699 41.375 39.469 1 97.88 609 LYS B C 1
ATOM 10870 O O . LYS B 1 609 ? -6.781 40.688 39.938 1 97.88 609 LYS B O 1
ATOM 10875 N N . VAL B 1 610 ? -8.922 40.938 39.406 1 97.69 610 VAL B N 1
ATOM 10876 C CA . VAL B 1 610 ? -9.336 39.688 39.969 1 97.69 610 VAL B CA 1
ATOM 10877 C C . VAL B 1 610 ? -9.305 38.594 38.906 1 97.69 610 VAL B C 1
ATOM 10879 O O . VAL B 1 610 ? -9.57 38.875 37.719 1 97.69 610 VAL B O 1
ATOM 10882 N N . THR B 1 611 ? -8.922 37.375 39.281 1 97.75 611 THR B N 1
ATOM 10883 C CA . THR B 1 611 ? -8.906 36.25 38.344 1 97.75 611 THR B CA 1
ATOM 10884 C C . THR B 1 611 ? -10.32 35.781 38.062 1 97.75 611 THR B C 1
ATOM 10886 O O . THR B 1 611 ? -11.109 35.531 38.969 1 97.75 611 THR B O 1
ATOM 10889 N N . THR B 1 612 ? -10.68 35.656 36.812 1 97.56 612 THR B N 1
ATOM 10890 C CA . THR B 1 612 ? -11.969 35.094 36.438 1 97.56 612 THR B CA 1
ATOM 10891 C C . THR B 1 612 ? -11.867 34.344 35.125 1 97.56 612 THR B C 1
ATOM 10893 O O . THR B 1 612 ? -11.062 34.719 34.25 1 97.56 612 THR B O 1
ATOM 10896 N N . ARG B 1 613 ? -12.602 33.312 35.062 1 95.75 613 ARG B N 1
ATOM 10897 C CA . ARG B 1 613 ? -12.727 32.531 33.812 1 95.75 613 ARG B CA 1
ATOM 10898 C C . ARG B 1 613 ? -13.914 33.031 33 1 95.75 613 ARG B C 1
ATOM 10900 O O . ARG B 1 613 ? -14.016 32.719 31.797 1 95.75 613 ARG B O 1
ATOM 10907 N N . LEU B 1 614 ? -14.82 33.719 33.625 1 97.62 614 LEU B N 1
ATOM 10908 C CA . LEU B 1 614 ? -15.953 34.312 32.906 1 97.62 614 LEU B CA 1
ATOM 10909 C C . LEU B 1 614 ? -15.477 35.312 31.844 1 97.62 614 LEU B C 1
ATOM 10911 O O . LEU B 1 614 ? -14.484 36 32.031 1 97.62 614 LEU B O 1
ATOM 10915 N N . PRO B 1 615 ? -16.188 35.312 30.688 1 97.31 615 PRO B N 1
ATOM 10916 C CA . PRO B 1 615 ? -15.727 36.188 29.609 1 97.31 615 PRO B CA 1
ATOM 10917 C C . PRO B 1 615 ? -15.828 37.656 29.953 1 97.31 615 PRO B C 1
ATOM 10919 O O . PRO B 1 615 ? -16.891 38.125 30.375 1 97.31 615 PRO B O 1
ATOM 10922 N N . GLU B 1 616 ? -14.797 38.375 29.797 1 98 616 GLU B N 1
ATOM 10923 C CA . GLU B 1 616 ? -14.672 39.781 30.125 1 98 616 GLU B CA 1
ATOM 10924 C C . GLU B 1 616 ? -13.703 40.5 29.188 1 98 616 GLU B C 1
ATOM 10926 O O . GLU B 1 616 ? -12.977 39.844 28.438 1 98 616 GLU B O 1
ATOM 10931 N N . SER B 1 617 ? -13.766 41.781 29.156 1 98.31 617 SER B N 1
ATOM 10932 C CA . SER B 1 617 ? -12.867 42.625 28.391 1 98.31 617 SER B CA 1
ATOM 10933 C C . SER B 1 617 ? -12.625 43.969 29.094 1 98.31 617 SER B C 1
ATOM 10935 O O . SER B 1 617 ? -13.547 44.531 29.688 1 98.31 617 SER B O 1
ATOM 10937 N N . ILE B 1 618 ? -11.406 44.375 29.141 1 98.69 618 ILE B N 1
ATOM 10938 C CA . ILE B 1 618 ? -10.992 45.688 29.672 1 98.69 618 ILE B CA 1
ATOM 10939 C C . ILE B 1 618 ? -10.367 46.5 28.547 1 98.69 618 ILE B C 1
ATOM 10941 O O . ILE B 1 618 ? -9.414 46.062 27.891 1 98.69 618 ILE B O 1
ATOM 10945 N N . SER B 1 619 ? -10.891 47.75 28.359 1 98.75 619 SER B N 1
ATOM 10946 C CA . SER B 1 619 ? -10.383 48.594 27.281 1 98.75 619 SER B CA 1
ATOM 10947 C C . SER B 1 619 ? -10.258 50.031 27.719 1 98.75 619 SER B C 1
ATOM 10949 O O . SER B 1 619 ? -10.773 50.438 28.766 1 98.75 619 SER B O 1
ATOM 10951 N N . PHE B 1 620 ? -9.438 50.688 27.031 1 98.62 620 PHE B N 1
ATOM 10952 C CA . PHE B 1 620 ? -9.281 52.125 27.125 1 98.62 620 PHE B CA 1
ATOM 10953 C C . PHE B 1 620 ? -9.75 52.812 25.844 1 98.62 620 PHE B C 1
ATOM 10955 O O . PHE B 1 620 ? -9.086 52.75 24.812 1 98.62 620 PHE B O 1
ATOM 10962 N N . GLY B 1 621 ? -10.914 53.531 25.906 1 98.12 621 GLY B N 1
ATOM 10963 C CA . GLY B 1 621 ? -11.633 53.938 24.703 1 98.12 621 GLY B CA 1
ATOM 10964 C C . GLY B 1 621 ? -11.445 55.406 24.344 1 98.12 621 GLY B C 1
ATOM 10965 O O . GLY B 1 621 ? -11.352 56.25 25.234 1 98.12 621 GLY B O 1
ATOM 10966 N N . PHE B 1 622 ? -11.43 55.688 23.047 1 98.31 622 PHE B N 1
ATOM 10967 C CA . PHE B 1 622 ? -11.336 57.031 22.5 1 98.31 622 PHE B CA 1
ATOM 10968 C C . PHE B 1 622 ? -12.414 57.281 21.438 1 98.31 622 PHE B C 1
ATOM 10970 O O . PHE B 1 622 ? -12.43 56.594 20.406 1 98.31 622 PHE B O 1
ATOM 10977 N N . SER B 1 623 ? -13.281 58.125 21.719 1 97.44 623 SER B N 1
ATOM 10978 C CA . SER B 1 623 ? -14.336 58.531 20.781 1 97.44 623 SER B CA 1
ATOM 10979 C C . SER B 1 623 ? -14.273 60 20.453 1 97.44 623 SER B C 1
ATOM 10981 O O . SER B 1 623 ? -15.18 60.781 20.797 1 97.44 623 SER B O 1
ATOM 10983 N N . PRO B 1 624 ? -13.305 60.438 19.719 1 97.38 624 PRO B N 1
ATOM 10984 C CA . PRO B 1 624 ? -13.148 61.844 19.406 1 97.38 624 PRO B CA 1
ATOM 10985 C C . PRO B 1 624 ? -14.195 62.375 18.422 1 97.38 624 PRO B C 1
ATOM 10987 O O . PRO B 1 624 ? -14.766 61.594 17.672 1 97.38 624 PRO B O 1
ATOM 10990 N N . LEU B 1 625 ? -14.414 63.656 18.547 1 94.69 625 LEU B N 1
ATOM 10991 C CA . LEU B 1 625 ? -15.133 64.312 17.453 1 94.69 625 LEU B CA 1
ATOM 10992 C C . LEU B 1 625 ? -14.359 64.188 16.141 1 94.69 625 LEU B C 1
ATOM 10994 O O . LEU B 1 625 ? -13.281 64.75 15.992 1 94.69 625 LEU B O 1
ATOM 10998 N N . SER B 1 626 ? -14.859 63.406 15.219 1 86.69 626 SER B N 1
ATOM 10999 C CA . SER B 1 626 ? -14.039 62.938 14.102 1 86.69 626 SER B CA 1
ATOM 11000 C C . SER B 1 626 ? -14.578 63.438 12.773 1 86.69 626 SER B C 1
ATOM 11002 O O . SER B 1 626 ? -14.164 63 11.711 1 86.69 626 SER B O 1
ATOM 11004 N N . ALA B 1 627 ? -15.406 64.375 12.836 1 84.69 627 ALA B N 1
ATOM 11005 C CA . ALA B 1 627 ? -15.969 64.875 11.578 1 84.69 627 ALA B CA 1
ATOM 11006 C C . ALA B 1 627 ? -14.859 65.312 10.625 1 84.69 627 ALA B C 1
ATOM 11008 O O . ALA B 1 627 ? -13.93 66 11.016 1 84.69 627 ALA B O 1
ATOM 11009 N N . ASN B 1 628 ? -14.914 64.812 9.391 1 88.25 628 ASN B N 1
ATOM 11010 C CA . ASN B 1 628 ? -14.023 65.125 8.281 1 88.25 628 ASN B CA 1
ATOM 11011 C C . ASN B 1 628 ? -12.617 64.625 8.508 1 88.25 628 ASN B C 1
ATOM 11013 O O . ASN B 1 628 ? -11.633 65.188 8.031 1 88.25 628 ASN B O 1
ATOM 11017 N N . HIS B 1 629 ? -12.461 63.656 9.305 1 92.94 629 HIS B N 1
ATOM 11018 C CA . HIS B 1 629 ? -11.188 62.969 9.555 1 92.94 629 HIS B CA 1
ATOM 11019 C C . HIS B 1 629 ? -11.289 61.5 9.25 1 92.94 629 HIS B C 1
ATOM 11021 O O . HIS B 1 629 ? -12.375 60.906 9.305 1 92.94 629 HIS B O 1
ATOM 11027 N N . THR B 1 630 ? -10.172 60.906 8.891 1 93.62 630 THR B N 1
ATOM 11028 C CA . THR B 1 630 ? -10.117 59.5 8.531 1 93.62 630 THR B CA 1
ATOM 11029 C C . THR B 1 630 ? -9.18 58.719 9.469 1 93.62 630 THR B C 1
ATOM 11031 O O . THR B 1 630 ? -8.102 59.219 9.812 1 93.62 630 THR B O 1
ATOM 11034 N N . TRP B 1 631 ? -9.688 57.562 9.844 1 95.94 631 TRP B N 1
ATOM 11035 C CA . TRP B 1 631 ? -8.898 56.688 10.711 1 95.94 631 TRP B CA 1
ATOM 11036 C C . TRP B 1 631 ? -7.883 55.875 9.898 1 95.94 631 TRP B C 1
ATOM 11038 O O . TRP B 1 631 ? -8.18 55.438 8.781 1 95.94 631 TRP B O 1
ATOM 11048 N N . THR B 1 632 ? -6.684 55.719 10.422 1 96.5 632 THR B N 1
ATOM 11049 C CA . THR B 1 632 ? -5.645 54.844 9.875 1 96.5 632 THR B CA 1
ATOM 11050 C C . THR B 1 632 ? -4.91 54.125 10.984 1 96.5 632 THR B C 1
ATOM 11052 O O . THR B 1 632 ? -4.625 54.688 12.039 1 96.5 632 THR B O 1
ATOM 11055 N N . LEU B 1 633 ? -4.656 52.844 10.742 1 97.5 633 LEU B N 1
ATOM 11056 C CA . LEU B 1 633 ? -3.924 52.031 11.688 1 97.5 633 LEU B CA 1
ATOM 11057 C C . LEU B 1 633 ? -2.477 51.844 11.25 1 97.5 633 LEU B C 1
ATOM 11059 O O . LEU B 1 633 ? -2.201 51.688 10.062 1 97.5 633 LEU B O 1
ATOM 11063 N N . ASN B 1 634 ? -1.629 51.875 12.156 1 97.12 634 ASN B N 1
ATOM 11064 C CA . ASN B 1 634 ? -0.223 51.594 11.891 1 97.12 634 ASN B CA 1
ATOM 11065 C C . ASN B 1 634 ? 0.123 50.156 12.219 1 97.12 634 ASN B C 1
ATOM 11067 O O . ASN B 1 634 ? 0.027 49.719 13.367 1 97.12 634 ASN B O 1
ATOM 11071 N N . LYS B 1 635 ? 0.438 49.375 11.203 1 96.38 635 LYS B N 1
ATOM 11072 C CA . LYS B 1 635 ? 0.863 48 11.312 1 96.38 635 LYS B CA 1
ATOM 11073 C C . LYS B 1 635 ? 2.213 47.781 10.641 1 96.38 635 LYS B C 1
ATOM 11075 O O . LYS B 1 635 ? 2.373 48.062 9.453 1 96.38 635 LYS B O 1
ATOM 11080 N N . LEU B 1 636 ? 3.139 47.25 11.336 1 95.44 636 LEU B N 1
ATOM 11081 C CA . LEU B 1 636 ? 4.461 46.969 10.773 1 95.44 636 LEU B CA 1
ATOM 11082 C C . LEU B 1 636 ? 5.004 48.219 10.078 1 95.44 636 LEU B C 1
ATOM 11084 O O . LEU B 1 636 ? 5.516 48.125 8.953 1 95.44 636 LEU B O 1
ATOM 11088 N N . LEU B 1 637 ? 4.77 49.312 10.625 1 91.56 637 LEU B N 1
ATOM 11089 C CA . LEU B 1 637 ? 5.242 50.625 10.188 1 91.56 637 LEU B CA 1
ATOM 11090 C C . LEU B 1 637 ? 4.543 51.031 8.906 1 91.56 637 LEU B C 1
ATOM 11092 O O . LEU B 1 637 ? 4.977 51.969 8.242 1 91.56 637 LEU B O 1
ATOM 11096 N N . MET B 1 638 ? 3.512 50.375 8.57 1 95.5 638 MET B N 1
ATOM 11097 C CA . MET B 1 638 ? 2.715 50.719 7.391 1 95.5 638 MET B CA 1
ATOM 11098 C C . MET B 1 638 ? 1.339 51.219 7.797 1 95.5 638 MET B C 1
ATOM 11100 O O . MET B 1 638 ? 0.83 50.875 8.867 1 95.5 638 MET B O 1
ATOM 11104 N N . LYS B 1 639 ? 0.799 52.031 6.902 1 96 639 LYS B N 1
ATOM 11105 C CA . LYS B 1 639 ? -0.557 52.531 7.109 1 96 639 LYS B CA 1
ATOM 11106 C C . LYS B 1 639 ? -1.592 51.562 6.539 1 96 639 LYS B C 1
ATOM 11108 O O . LYS B 1 639 ? -1.467 51.125 5.398 1 96 639 LYS B O 1
ATOM 11113 N N . VAL B 1 640 ? -2.537 51.219 7.328 1 97 640 VAL B N 1
ATOM 11114 C CA . VAL B 1 640 ? -3.607 50.312 6.895 1 97 640 VAL B CA 1
ATOM 11115 C C . VAL B 1 640 ? -4.961 51 7.098 1 97 640 VAL B C 1
ATOM 11117 O O . VAL B 1 640 ? -5.246 51.531 8.18 1 97 640 VAL B O 1
ATOM 11120 N N . ASP B 1 641 ? -5.742 51 6.059 1 96.25 641 ASP B N 1
ATOM 11121 C CA . ASP B 1 641 ? -7.105 51.531 6.117 1 96.25 641 ASP B CA 1
ATOM 11122 C C . ASP B 1 641 ? -8.055 50.5 6.734 1 96.25 641 ASP B C 1
ATOM 11124 O O . ASP B 1 641 ? -8.297 49.438 6.148 1 96.25 641 ASP B O 1
ATOM 11128 N N . PRO B 1 642 ? -8.594 50.812 7.902 1 96 642 PRO B N 1
ATOM 11129 C CA . PRO B 1 642 ? -9.484 49.844 8.523 1 96 642 PRO B CA 1
ATOM 11130 C C . PRO B 1 642 ? -10.789 49.656 7.754 1 96 642 PRO B C 1
ATOM 11132 O O . PRO B 1 642 ? -11.547 48.719 8.031 1 96 642 PRO B O 1
ATOM 11135 N N . CYS B 1 643 ? -11.008 50.438 6.742 1 95.5 643 CYS B N 1
ATOM 11136 C CA . CYS B 1 643 ? -12.266 50.375 6 1 95.5 643 CYS B CA 1
ATOM 11137 C C . CYS B 1 643 ? -12.078 49.625 4.691 1 95.5 643 CYS B C 1
ATOM 11139 O O . CYS B 1 643 ? -13.023 49.469 3.91 1 95.5 643 CYS B O 1
ATOM 11141 N N . ASP B 1 644 ? -10.938 49.125 4.438 1 96.12 644 ASP B N 1
ATOM 11142 C CA . ASP B 1 644 ? -10.664 48.344 3.238 1 96.12 644 ASP B CA 1
ATOM 11143 C C . ASP B 1 644 ? -10.328 46.906 3.592 1 96.12 644 ASP B C 1
ATOM 11145 O O . ASP B 1 644 ? -9.344 46.344 3.102 1 96.12 644 ASP B O 1
ATOM 11149 N N . VAL B 1 645 ? -11.07 46.312 4.496 1 97.94 645 VAL B N 1
ATOM 11150 C CA . VAL B 1 645 ? -10.906 44.938 4.887 1 97.94 645 VAL B CA 1
ATOM 11151 C C . VAL B 1 645 ? -11.844 44.062 4.055 1 97.94 645 VAL B C 1
ATOM 11153 O O . VAL B 1 645 ? -13.023 44.375 3.898 1 97.94 645 VAL B O 1
ATOM 11156 N N . VAL B 1 646 ? -11.344 43 3.496 1 97.94 646 VAL B N 1
ATOM 11157 C CA . VAL B 1 646 ? -12.109 42.094 2.635 1 97.94 646 VAL B CA 1
ATOM 11158 C C . VAL B 1 646 ? -13.211 41.406 3.445 1 97.94 646 VAL B C 1
ATOM 11160 O O . VAL B 1 646 ? -13.117 41.312 4.668 1 97.94 646 VAL B O 1
ATOM 11163 N N . LEU B 1 647 ? -14.305 41 2.764 1 97.19 647 LEU B N 1
ATOM 11164 C CA . LEU B 1 647 ? -15.352 40.219 3.404 1 97.19 647 LEU B CA 1
ATOM 11165 C C . LEU B 1 647 ? -14.766 39.031 4.141 1 97.19 647 LEU B C 1
ATOM 11167 O O . LEU B 1 647 ? -13.914 38.312 3.602 1 97.19 647 LEU B O 1
ATOM 11171 N N . ASN B 1 648 ? -15.195 38.812 5.398 1 96.5 648 ASN B N 1
ATOM 11172 C CA . ASN B 1 648 ? -14.766 37.719 6.27 1 96.5 648 ASN B CA 1
ATOM 11173 C C . ASN B 1 648 ? -13.336 37.938 6.762 1 96.5 648 ASN B C 1
ATOM 11175 O O . ASN B 1 648 ? -12.734 37 7.336 1 96.5 648 ASN B O 1
ATOM 11179 N N . GLY B 1 649 ? -12.695 39.094 6.496 1 97.25 649 GLY B N 1
ATOM 11180 C CA . GLY B 1 649 ? -11.461 39.5 7.141 1 97.25 649 GLY B CA 1
ATOM 11181 C C . GLY B 1 649 ? -11.68 40.094 8.516 1 97.25 649 GLY B C 1
ATOM 11182 O O . GLY B 1 649 ? -12.789 40.094 9.039 1 97.25 649 GLY B O 1
ATOM 11183 N N . SER B 1 650 ? -10.641 40.625 9.156 1 97.31 650 SER B N 1
ATOM 11184 C CA . SER B 1 650 ? -10.719 41.188 10.5 1 97.31 650 SER B CA 1
ATOM 11185 C C . SER B 1 650 ? -11.242 42.625 10.484 1 97.31 650 SER B C 1
ATOM 11187 O O . SER B 1 650 ? -10.461 43.562 10.484 1 97.31 650 SER B O 1
ATOM 11189 N N . GLN B 1 651 ? -12.477 42.719 10.648 1 97.44 651 GLN B N 1
ATOM 11190 C CA . GLN B 1 651 ? -13.133 44.031 10.477 1 97.44 651 GLN B CA 1
ATOM 11191 C C . GLN B 1 651 ? -12.945 44.906 11.719 1 97.44 651 GLN B C 1
ATOM 11193 O O . GLN B 1 651 ? -12.539 46.062 11.609 1 97.44 651 GLN B O 1
ATOM 11198 N N . TYR B 1 652 ? -13.148 44.312 12.883 1 97.31 652 TYR B N 1
ATOM 11199 C CA . TYR B 1 652 ? -13.359 45.125 14.078 1 97.31 652 TYR B CA 1
ATOM 11200 C C . TYR B 1 652 ? -12.188 44.969 15.039 1 97.31 652 TYR B C 1
ATOM 11202 O O . TYR B 1 652 ? -12.062 45.75 15.992 1 97.31 652 TYR B O 1
ATOM 11210 N N . VAL B 1 653 ? -11.344 44.031 14.883 1 97.25 653 VAL B N 1
ATOM 11211 C CA . VAL B 1 653 ? -10.25 43.75 15.805 1 97.25 653 VAL B CA 1
ATOM 11212 C C . VAL B 1 653 ? -8.922 43.812 15.055 1 97.25 653 VAL B C 1
ATOM 11214 O O . VAL B 1 653 ? -8.719 43.062 14.094 1 97.25 653 VAL B O 1
ATOM 11217 N N . HIS B 1 654 ? -7.992 44.625 15.484 1 97.88 654 HIS B N 1
ATOM 11218 C CA . HIS B 1 654 ? -6.742 44.812 14.758 1 97.88 654 HIS B CA 1
ATOM 11219 C C . HIS B 1 654 ? -5.555 44.906 15.711 1 97.88 654 HIS B C 1
ATOM 11221 O O . HIS B 1 654 ? -5.645 45.562 16.75 1 97.88 654 HIS B O 1
ATOM 11227 N N . GLY B 1 655 ? -4.508 44.188 15.406 1 97.25 655 GLY B N 1
ATOM 11228 C CA . GLY B 1 655 ? -3.23 44.5 16.016 1 97.25 655 GLY B CA 1
ATOM 11229 C C . GLY B 1 655 ? -2.592 45.75 15.43 1 97.25 655 GLY B C 1
ATOM 11230 O O . GLY B 1 655 ? -2.754 46.031 14.242 1 97.25 655 GLY B O 1
ATOM 11231 N N . ILE B 1 656 ? -1.878 46.531 16.281 1 96.88 656 ILE B N 1
ATOM 11232 C CA . ILE B 1 656 ? -1.164 47.688 15.797 1 96.88 656 ILE B CA 1
ATOM 11233 C C . ILE B 1 656 ? 0.272 47.688 16.312 1 96.88 656 ILE B C 1
ATOM 11235 O O . ILE B 1 656 ? 0.567 47.031 17.328 1 96.88 656 ILE B O 1
ATOM 11239 N N . ASN B 1 657 ? 1.074 48.375 15.586 1 93.38 657 ASN B N 1
ATOM 11240 C CA . ASN B 1 657 ? 2.43 48.594 16.078 1 93.38 657 ASN B CA 1
ATOM 11241 C C . ASN B 1 657 ? 2.447 49.562 17.25 1 93.38 657 ASN B C 1
ATOM 11243 O O . ASN B 1 657 ? 2.705 49.188 18.391 1 93.38 657 ASN B O 1
ATOM 11247 N N . THR B 1 658 ? 2.105 50.969 16.969 1 93.38 658 THR B N 1
ATOM 11248 C CA . THR B 1 658 ? 2.07 51.844 18.109 1 93.38 658 THR B CA 1
ATOM 11249 C C . THR B 1 658 ? 1.084 53 17.875 1 93.38 658 THR B C 1
ATOM 11251 O O . THR B 1 658 ? 0.729 53.719 18.797 1 93.38 658 THR B O 1
ATOM 11254 N N . TYR B 1 659 ? 0.563 53.125 16.656 1 94.94 659 TYR B N 1
ATOM 11255 C CA . TYR B 1 659 ? -0.187 54.344 16.406 1 94.94 659 TYR B CA 1
ATOM 11256 C C . TYR B 1 659 ? -1.535 54.031 15.766 1 94.94 659 TYR B C 1
ATOM 11258 O O . TYR B 1 659 ? -1.668 53.062 15.023 1 94.94 659 TYR B O 1
ATOM 11266 N N . VAL B 1 660 ? -2.418 54.875 16.094 1 97.5 660 VAL B N 1
ATOM 11267 C CA . VAL B 1 660 ? -3.672 55.094 15.367 1 97.5 660 VAL B CA 1
ATOM 11268 C C . VAL B 1 660 ? -3.82 56.562 14.992 1 97.5 660 VAL B C 1
ATOM 11270 O O . VAL B 1 660 ? -3.562 57.438 15.805 1 97.5 660 VAL B O 1
ATOM 11273 N N . PHE B 1 661 ? -4.246 56.812 13.727 1 96.69 661 PHE B N 1
ATOM 11274 C CA . PHE B 1 661 ? -4.348 58.188 13.25 1 96.69 661 PHE B CA 1
ATOM 11275 C C . PHE B 1 661 ? -5.797 58.562 12.961 1 96.69 661 PHE B C 1
ATOM 11277 O O . PHE B 1 661 ? -6.574 57.719 12.5 1 96.69 661 PHE B O 1
ATOM 11284 N N . LEU B 1 662 ? -6.102 59.719 13.289 1 97.06 662 LEU B N 1
ATOM 11285 C CA . LEU B 1 662 ? -7.316 60.375 12.852 1 97.06 662 LEU B CA 1
ATOM 11286 C C . LEU B 1 662 ? -6.988 61.719 12.203 1 97.06 662 LEU B C 1
ATOM 11288 O O . LEU B 1 662 ? -6.867 62.75 12.898 1 97.06 662 LEU B O 1
ATOM 11292 N N . LEU B 1 663 ? -6.914 61.75 10.875 1 95.56 663 LEU B N 1
ATOM 11293 C CA . LEU B 1 663 ? -6.395 62.906 10.164 1 95.56 663 LEU B CA 1
ATOM 11294 C C . LEU B 1 663 ? -7.379 63.375 9.094 1 95.56 663 LEU B C 1
ATOM 11296 O O . LEU B 1 663 ? -8.156 62.562 8.57 1 95.56 663 LEU B O 1
ATOM 11300 N N . ASP B 1 664 ? -7.273 64.625 8.789 1 94.5 664 ASP B N 1
ATOM 11301 C CA . ASP B 1 664 ? -8.094 65.188 7.719 1 94.5 664 ASP B CA 1
ATOM 11302 C C . ASP B 1 664 ? -7.336 65.188 6.391 1 94.5 664 ASP B C 1
ATOM 11304 O O . ASP B 1 664 ? -6.281 64.562 6.273 1 94.5 664 ASP B O 1
ATOM 11308 N N . GLY B 1 665 ? -7.918 65.812 5.422 1 91.06 665 GLY B N 1
ATOM 11309 C CA . GLY B 1 665 ? -7.328 65.812 4.094 1 91.06 665 GLY B CA 1
ATOM 11310 C C . GLY B 1 665 ? -5.973 66.5 4.055 1 91.06 665 GLY B C 1
ATOM 11311 O O . GLY B 1 665 ? -5.172 66.25 3.154 1 91.06 665 GLY B O 1
ATOM 11312 N N . GLU B 1 666 ? -5.707 67.375 5.043 1 93 666 GLU B N 1
ATOM 11313 C CA . GLU B 1 666 ? -4.434 68.062 5.105 1 93 666 GLU B CA 1
ATOM 11314 C C . GLU B 1 666 ? -3.465 67.375 6.062 1 93 666 GLU B C 1
ATOM 11316 O O . GLU B 1 666 ? -2.438 67.938 6.43 1 93 666 GLU B O 1
ATOM 11321 N N . SER B 1 667 ? -3.846 66.25 6.535 1 92.62 667 SER B N 1
ATOM 11322 C CA . SER B 1 667 ? -3.025 65.438 7.418 1 92.62 667 SER B CA 1
ATOM 11323 C C . SER B 1 667 ? -2.881 66.062 8.797 1 92.62 667 SER B C 1
ATOM 11325 O O . SER B 1 667 ? -1.823 65.938 9.422 1 92.62 667 SER B O 1
ATOM 11327 N N . THR B 1 668 ? -3.822 66.812 9.234 1 95.06 668 THR B N 1
ATOM 11328 C CA . THR B 1 668 ? -3.879 67.375 10.586 1 95.06 668 THR B CA 1
ATOM 11329 C C . THR B 1 668 ? -4.938 66.625 11.414 1 95.06 668 THR B C 1
ATOM 11331 O O . THR B 1 668 ? -5.91 66.125 10.867 1 95.06 668 THR B O 1
ATOM 11334 N N . GLY B 1 669 ? -4.691 66.562 12.656 1 96.38 669 GLY B N 1
ATOM 11335 C CA . GLY B 1 669 ? -5.652 65.875 13.516 1 96.38 669 GLY B CA 1
ATOM 11336 C C . GLY B 1 669 ? -5.023 65.312 14.766 1 96.38 669 GLY B C 1
ATOM 11337 O O . GLY B 1 669 ? -4.223 65.938 15.438 1 96.38 669 GLY B O 1
ATOM 11338 N N . LEU B 1 670 ? -5.438 64.062 15.039 1 96.69 670 LEU B N 1
ATOM 11339 C CA . LEU B 1 670 ? -4.973 63.344 16.234 1 96.69 670 LEU B CA 1
ATOM 11340 C C . LEU B 1 670 ? -4.16 62.125 15.891 1 96.69 670 LEU B C 1
ATOM 11342 O O . LEU B 1 670 ? -4.457 61.438 14.906 1 96.69 670 LEU B O 1
ATOM 11346 N N . GLN B 1 671 ? -3.201 61.938 16.594 1 96.88 671 GLN B N 1
ATOM 11347 C CA . GLN B 1 671 ? -2.486 60.656 16.641 1 96.88 671 GLN B CA 1
ATOM 11348 C C . GLN B 1 671 ? -2.525 60.062 18.047 1 96.88 671 GLN B C 1
ATOM 11350 O O . GLN B 1 671 ? -2.162 60.719 19.031 1 96.88 671 GLN B O 1
ATOM 11355 N N . LEU B 1 672 ? -3.096 58.906 18.156 1 97.94 672 LEU B N 1
ATOM 11356 C CA . LEU B 1 672 ? -3.1 58.188 19.422 1 97.94 672 LEU B CA 1
ATOM 11357 C C . LEU B 1 672 ? -1.966 57.156 19.453 1 97.94 672 LEU B C 1
ATOM 11359 O O . LEU B 1 672 ? -1.866 56.312 18.578 1 97.94 672 LEU B O 1
ATOM 11363 N N . TRP B 1 673 ? -1.169 57.312 20.438 1 97.75 673 TRP B N 1
ATOM 11364 C CA . TRP B 1 673 ? -0.01 56.438 20.594 1 97.75 673 TRP B CA 1
ATOM 11365 C C . TRP B 1 673 ? -0.226 55.469 21.75 1 97.75 673 TRP B C 1
ATOM 11367 O O . TRP B 1 673 ? -0.677 55.844 22.828 1 97.75 673 TRP B O 1
ATOM 11377 N N . SER B 1 674 ? -0.025 54.188 21.516 1 98 674 SER B N 1
ATOM 11378 C CA . SER B 1 674 ? -0.055 53.125 22.531 1 98 674 SER B CA 1
ATOM 11379 C C . SER B 1 674 ? 1.29 52.406 22.625 1 98 674 SER B C 1
ATOM 11381 O O . SER B 1 674 ? 1.706 51.75 21.688 1 98 674 SER B O 1
ATOM 11383 N N . GLN B 1 675 ? 1.912 52.5 23.719 1 97.44 675 GLN B N 1
ATOM 11384 C CA . GLN B 1 675 ? 3.238 51.938 23.891 1 97.44 675 GLN B CA 1
ATOM 11385 C C . GLN B 1 675 ? 3.145 50.438 24.188 1 97.44 675 GLN B C 1
ATOM 11387 O O . GLN B 1 675 ? 3.906 49.625 23.625 1 97.44 675 GLN B O 1
ATOM 11392 N N . ASP B 1 676 ? 2.199 50.062 25.047 1 97.69 676 ASP B N 1
ATOM 11393 C CA . ASP B 1 676 ? 2.23 48.719 25.625 1 97.69 676 ASP B CA 1
ATOM 11394 C C . ASP B 1 676 ? 1.096 47.875 25.078 1 97.69 676 ASP B C 1
ATOM 11396 O O . ASP B 1 676 ? 1.272 46.656 24.844 1 97.69 676 ASP B O 1
ATOM 11400 N N . VAL B 1 677 ? -0.086 48.438 24.828 1 98.12 677 VAL B N 1
ATOM 11401 C CA . VAL B 1 677 ? -1.279 47.688 24.453 1 98.12 677 VAL B CA 1
ATOM 11402 C C . VAL B 1 677 ? -1.339 47.531 22.938 1 98.12 677 VAL B C 1
ATOM 11404 O O . VAL B 1 677 ? -1.448 48.531 22.219 1 98.12 677 VAL B O 1
ATOM 11407 N N . PRO B 1 678 ? -1.307 46.344 22.438 1 97.69 678 PRO B N 1
ATOM 11408 C CA . PRO B 1 678 ? -1.097 46.156 21 1 97.69 678 PRO B CA 1
ATOM 11409 C C . PRO B 1 678 ? -2.404 45.938 20.234 1 97.69 678 PRO B C 1
ATOM 11411 O O . PRO B 1 678 ? -2.389 45.781 19.016 1 97.69 678 PRO B O 1
ATOM 11414 N N . LEU B 1 679 ? -3.535 45.938 20.844 1 98.31 679 LEU B N 1
ATOM 11415 C CA . LEU B 1 679 ? -4.785 45.531 20.188 1 98.31 679 LEU B CA 1
ATOM 11416 C C . LEU B 1 679 ? -5.805 46.688 20.25 1 98.31 679 LEU B C 1
ATOM 11418 O O . LEU B 1 679 ? -5.93 47.344 21.266 1 98.31 679 LEU B O 1
ATOM 11422 N N . VAL B 1 680 ? -6.52 46.844 19.141 1 97.94 680 VAL B N 1
ATOM 11423 C CA . VAL B 1 680 ? -7.535 47.875 19.062 1 97.94 680 VAL B CA 1
ATOM 11424 C C . VAL B 1 680 ? -8.852 47.281 18.562 1 97.94 680 VAL B C 1
ATOM 11426 O O . VAL B 1 680 ? -8.867 46.438 17.672 1 97.94 680 VAL B O 1
ATOM 11429 N N . PHE B 1 681 ? -9.914 47.719 19.219 1 98.25 681 PHE B N 1
ATOM 11430 C CA . PHE B 1 681 ? -11.273 47.469 18.75 1 98.25 681 PHE B CA 1
ATOM 11431 C C . PHE B 1 681 ? -11.852 48.656 18.031 1 98.25 681 PHE B C 1
ATOM 11433 O O . PHE B 1 681 ? -11.602 49.812 18.422 1 98.25 681 PHE B O 1
ATOM 11440 N N . ILE B 1 682 ? -12.609 48.406 17.047 1 97.88 682 ILE B N 1
ATOM 11441 C CA . ILE B 1 682 ? -13.312 49.469 16.328 1 97.88 682 ILE B CA 1
ATOM 11442 C C . ILE B 1 682 ? -14.797 49.406 16.672 1 97.88 682 ILE B C 1
ATOM 11444 O O . ILE B 1 682 ? -15.438 48.375 16.562 1 97.88 682 ILE B O 1
ATOM 11448 N N . GLY B 1 683 ? -15.305 50.531 17.141 1 97.62 683 GLY B N 1
ATOM 11449 C CA . GLY B 1 683 ? -16.734 50.719 17.312 1 97.62 683 GLY B CA 1
ATOM 11450 C C . GLY B 1 683 ? -17.359 51.562 16.234 1 97.62 683 GLY B C 1
ATOM 11451 O O . GLY B 1 683 ? -16.766 52.531 15.773 1 97.62 683 GLY B O 1
ATOM 11452 N N . THR B 1 684 ? -18.516 51.188 15.836 1 96.44 684 THR B N 1
ATOM 11453 C CA . THR B 1 684 ? -19.266 51.938 14.836 1 96.44 684 THR B CA 1
ATOM 11454 C C . THR B 1 684 ? -20.641 52.344 15.375 1 96.44 684 THR B C 1
ATOM 11456 O O . THR B 1 684 ? -20.969 52.062 16.531 1 96.44 684 THR B O 1
ATOM 11459 N N . ALA B 1 685 ? -21.344 53.031 14.539 1 94.5 685 ALA B N 1
ATOM 11460 C CA . ALA B 1 685 ? -22.688 53.469 14.93 1 94.5 685 ALA B CA 1
ATOM 11461 C C . ALA B 1 685 ? -23.578 52.281 15.25 1 94.5 685 ALA B C 1
ATOM 11463 O O . ALA B 1 685 ? -24.438 52.375 16.125 1 94.5 685 ALA B O 1
ATOM 11464 N N . ASP B 1 686 ? -23.266 51.219 14.633 1 92.19 686 ASP B N 1
ATOM 11465 C CA . ASP B 1 686 ? -24.172 50.094 14.742 1 92.19 686 ASP B CA 1
ATOM 11466 C C . ASP B 1 686 ? -23.531 48.938 15.516 1 92.19 686 ASP B C 1
ATOM 11468 O O . ASP B 1 686 ? -24.172 47.906 15.727 1 92.19 686 ASP B O 1
ATOM 11472 N N . HIS B 1 687 ? -22.297 49.094 15.82 1 94.88 687 HIS B N 1
ATOM 11473 C CA . HIS B 1 687 ? -21.578 48 16.453 1 94.88 687 HIS B CA 1
ATOM 11474 C C . HIS B 1 687 ? -20.656 48.5 17.547 1 94.88 687 HIS B C 1
ATOM 11476 O O . HIS B 1 687 ? -19.703 49.219 17.266 1 94.88 687 HIS B O 1
ATOM 11482 N N . VAL B 1 688 ? -20.938 48.062 18.766 1 95.94 688 VAL B N 1
ATOM 11483 C CA . VAL B 1 688 ? -20.141 48.469 19.906 1 95.94 688 VAL B CA 1
ATOM 11484 C C . VAL B 1 688 ? -18.766 47.781 19.859 1 95.94 688 VAL B C 1
ATOM 11486 O O . VAL B 1 688 ? -18.656 46.625 19.422 1 95.94 688 VAL B O 1
ATOM 11489 N N . ASP B 1 689 ? -17.719 48.531 20.219 1 96.69 689 ASP B N 1
ATOM 11490 C CA . ASP B 1 689 ? -16.391 47.938 20.281 1 96.69 689 ASP B CA 1
ATOM 11491 C C . ASP B 1 689 ? -16.375 46.719 21.219 1 96.69 689 ASP B C 1
ATOM 11493 O O . ASP B 1 689 ? -16.859 46.781 22.344 1 96.69 689 ASP B O 1
ATOM 11497 N N . SER B 1 690 ? -15.875 45.625 20.781 1 96.62 690 SER B N 1
ATOM 11498 C CA . SER B 1 690 ? -15.852 44.375 21.531 1 96.62 690 SER B CA 1
ATOM 11499 C C . SER B 1 690 ? -14.742 43.438 21.047 1 96.62 690 SER B C 1
ATOM 11501 O O . SER B 1 690 ? -14.164 43.656 19.969 1 96.62 690 SER B O 1
ATOM 11503 N N . PRO B 1 691 ? -14.422 42.438 21.859 1 96.31 691 PRO B N 1
ATOM 11504 C CA . PRO B 1 691 ? -13.375 41.5 21.438 1 96.31 691 PRO B CA 1
ATOM 11505 C C . PRO B 1 691 ? -13.859 40.531 20.375 1 96.31 691 PRO B C 1
ATOM 11507 O O . PRO B 1 691 ? -13.047 39.812 19.781 1 96.31 691 PRO B O 1
ATOM 11510 N N . PHE B 1 692 ? -15.109 40.438 20.016 1 95.94 692 PHE B N 1
ATOM 11511 C CA . PHE B 1 692 ? -15.633 39.531 19.016 1 95.94 692 PHE B CA 1
ATOM 11512 C C . PHE B 1 692 ? -15.359 40.031 17.609 1 95.94 692 PHE B C 1
ATOM 11514 O O . PHE B 1 692 ? -15.641 41.219 17.312 1 95.94 692 PHE B O 1
ATOM 11521 N N . PRO B 1 693 ? -14.805 39.188 16.781 1 93.62 693 PRO B N 1
ATOM 11522 C CA . PRO B 1 693 ? -14.461 39.656 15.43 1 93.62 693 PRO B CA 1
ATOM 11523 C C . PRO B 1 693 ? -15.68 39.812 14.523 1 93.62 693 PRO B C 1
ATOM 11525 O O . PRO B 1 693 ? -15.578 40.344 13.414 1 93.62 693 PRO B O 1
ATOM 11528 N N . VAL B 1 694 ? -16.844 39.438 14.875 1 94.75 694 VAL B N 1
ATOM 11529 C CA . VAL B 1 694 ? -18.062 39.438 14.062 1 94.75 694 VAL B CA 1
ATOM 11530 C C . VAL B 1 694 ? -18.875 40.688 14.359 1 94.75 694 VAL B C 1
ATOM 11532 O O . VAL B 1 694 ? -18.797 41.25 15.453 1 94.75 694 VAL B O 1
ATOM 11535 N N . PRO B 1 695 ? -19.719 41.031 13.508 1 95.56 695 PRO B N 1
ATOM 11536 C CA . PRO B 1 695 ? -19.922 40.531 12.156 1 95.56 695 PRO B CA 1
ATOM 11537 C C . PRO B 1 695 ? -18.703 40.688 11.258 1 95.56 695 PRO B C 1
ATOM 11539 O O . PRO B 1 695 ? -17.75 41.375 11.633 1 95.56 695 PRO B O 1
ATOM 11542 N N . LEU B 1 696 ? -18.734 40.031 10.133 1 95.69 696 LEU B N 1
ATOM 11543 C CA . LEU B 1 696 ? -17.562 40 9.273 1 95.69 696 LEU B CA 1
ATOM 11544 C C . LEU B 1 696 ? -17.812 40.781 7.988 1 95.69 696 LEU B C 1
ATOM 11546 O O . LEU B 1 696 ? -16.938 40.844 7.113 1 95.69 696 LEU B O 1
ATOM 11550 N N . GLN B 1 697 ? -18.938 41.375 7.863 1 96.25 697 GLN B N 1
ATOM 11551 C CA . GLN B 1 697 ? -19.25 42.219 6.719 1 96.25 697 GLN B CA 1
ATOM 11552 C C . GLN B 1 697 ? -18.516 43.562 6.809 1 96.25 697 GLN B C 1
ATOM 11554 O O . GLN B 1 697 ? -18.469 44.188 7.875 1 96.25 697 GLN B O 1
ATOM 11559 N N . PRO B 1 698 ? -17.922 43.969 5.672 1 95.56 698 PRO B N 1
ATOM 11560 C CA . PRO B 1 698 ? -17.344 45.312 5.695 1 95.56 698 PRO B CA 1
ATOM 11561 C C . PRO B 1 698 ? -18.344 46.375 6.125 1 95.56 698 PRO B C 1
ATOM 11563 O O . PRO B 1 698 ? -19.531 46.281 5.824 1 95.56 698 PRO B O 1
ATOM 11566 N N . PHE B 1 699 ? -17.891 47.375 6.797 1 94.94 699 PHE B N 1
ATOM 11567 C CA . PHE B 1 699 ? -18.75 48.469 7.258 1 94.94 699 PHE B CA 1
ATOM 11568 C C . PHE B 1 699 ? -18.375 49.781 6.578 1 94.94 699 PHE B C 1
ATOM 11570 O O . PHE B 1 699 ? -17.328 49.875 5.93 1 94.94 699 PHE B O 1
ATOM 11577 N N . GLU B 1 700 ? -19.25 50.812 6.758 1 92.31 700 GLU B N 1
ATOM 11578 C CA . GLU B 1 700 ? -19 52.125 6.211 1 92.31 700 GLU B CA 1
ATOM 11579 C C . GLU B 1 700 ? -18.016 52.906 7.078 1 92.31 700 GLU B C 1
ATOM 11581 O O . GLU B 1 700 ? -18.203 53.031 8.289 1 92.31 700 GLU B O 1
ATOM 11586 N N . CYS B 1 701 ? -17.062 53.469 6.461 1 91.56 701 CYS B N 1
ATOM 11587 C CA . CYS B 1 701 ? -15.992 54.156 7.168 1 91.56 701 CYS B CA 1
ATOM 11588 C C . CYS B 1 701 ? -16.531 55.281 8.023 1 91.56 701 CYS B C 1
ATOM 11590 O O . CYS B 1 701 ? -16.031 55.562 9.117 1 91.56 701 CYS B O 1
ATOM 11592 N N . SER B 1 702 ? -17.547 55.906 7.512 1 91.38 702 SER B N 1
ATOM 11593 C CA . SER B 1 702 ? -18.125 57.062 8.203 1 91.38 702 SER B CA 1
ATOM 11594 C C . SER B 1 702 ? -18.859 56.625 9.477 1 91.38 702 SER B C 1
ATOM 11596 O O . SER B 1 702 ? -19.172 57.438 10.328 1 91.38 702 SER B O 1
ATOM 11598 N N . SER B 1 703 ? -19.016 55.375 9.594 1 94.31 703 SER B N 1
ATOM 11599 C CA . SER B 1 703 ? -19.766 54.875 10.742 1 94.31 703 SER B CA 1
ATOM 11600 C C . SER B 1 703 ? -18.875 54.656 11.953 1 94.31 703 SER B C 1
ATOM 11602 O O . SER B 1 703 ? -19.359 54.406 13.055 1 94.31 703 SER B O 1
ATOM 11604 N N . ILE B 1 704 ? -17.562 54.75 11.805 1 96.12 704 ILE B N 1
ATOM 11605 C CA . ILE B 1 704 ? -16.656 54.531 12.93 1 96.12 704 ILE B CA 1
ATOM 11606 C C . ILE B 1 704 ? -16.875 55.625 13.977 1 96.12 704 ILE B C 1
ATOM 11608 O O . ILE B 1 704 ? -16.875 56.812 13.656 1 96.12 704 ILE B O 1
ATOM 11612 N N . ARG B 1 705 ? -17.047 55.188 15.227 1 94.56 705 ARG B N 1
ATOM 11613 C CA . ARG B 1 705 ? -17.312 56.125 16.312 1 94.56 705 ARG B CA 1
ATOM 11614 C C . ARG B 1 705 ? -16.125 56.188 17.281 1 94.56 705 ARG B C 1
ATOM 11616 O O . ARG B 1 705 ? -15.875 57.219 17.906 1 94.56 705 ARG B O 1
ATOM 11623 N N . ASN B 1 706 ? -15.547 55.125 17.438 1 95.69 706 ASN B N 1
ATOM 11624 C CA . ASN B 1 706 ? -14.477 55.094 18.438 1 95.69 706 ASN B CA 1
ATOM 11625 C C . ASN B 1 706 ? -13.469 53.969 18.141 1 95.69 706 ASN B C 1
ATOM 11627 O O . ASN B 1 706 ? -13.758 53.062 17.391 1 95.69 706 ASN B O 1
ATOM 11631 N N . ILE B 1 707 ? -12.336 54.188 18.703 1 97 707 ILE B N 1
ATOM 11632 C CA . ILE B 1 707 ? -11.297 53.156 18.812 1 97 707 ILE B CA 1
ATOM 11633 C C . ILE B 1 707 ? -10.969 52.906 20.281 1 97 707 ILE B C 1
ATOM 11635 O O . ILE B 1 707 ? -10.852 53.875 21.062 1 97 707 ILE B O 1
ATOM 11639 N N . SER B 1 708 ? -10.953 51.625 20.625 1 98.44 708 SER B N 1
ATOM 11640 C CA . SER B 1 708 ? -10.641 51.25 22 1 98.44 708 SER B CA 1
ATOM 11641 C C . SER B 1 708 ? -9.414 50.344 22.062 1 98.44 708 SER B C 1
ATOM 11643 O O . SER B 1 708 ? -9.398 49.281 21.453 1 98.44 708 SER B O 1
ATOM 11645 N N . PHE B 1 709 ? -8.398 50.781 22.781 1 98.62 709 PHE B N 1
ATOM 11646 C CA . PHE B 1 709 ? -7.258 49.906 23.047 1 98.62 709 PHE B CA 1
ATOM 11647 C C . PHE B 1 709 ? -7.633 48.812 24.016 1 98.62 709 PHE B C 1
ATOM 11649 O O . PHE B 1 709 ? -7.957 49.094 25.172 1 98.62 709 PHE B O 1
ATOM 11656 N N . ASN B 1 710 ? -7.617 47.594 23.547 1 98.69 710 ASN B N 1
ATOM 11657 C CA . ASN B 1 710 ? -8.008 46.469 24.406 1 98.69 710 ASN B CA 1
ATOM 11658 C C . ASN B 1 710 ? -6.852 46 25.266 1 98.69 710 ASN B C 1
ATOM 11660 O O . ASN B 1 710 ? -5.875 45.438 24.766 1 98.69 710 ASN B O 1
ATOM 11664 N N . ILE B 1 711 ? -7.027 46.125 26.547 1 98.5 711 ILE B N 1
ATOM 11665 C CA . ILE B 1 711 ? -5.992 45.781 27.516 1 98.5 711 ILE B CA 1
ATOM 11666 C C . ILE B 1 711 ? -6.047 44.281 27.812 1 98.5 711 ILE B C 1
ATOM 11668 O O . ILE B 1 711 ? -5.008 43.656 27.969 1 98.5 711 ILE B O 1
ATOM 11672 N N . TYR B 1 712 ? -7.223 43.781 27.844 1 98.31 712 TYR B N 1
ATOM 11673 C CA . TYR B 1 712 ? -7.391 42.375 28.203 1 98.31 712 TYR B CA 1
ATOM 11674 C C . TYR B 1 712 ? -8.727 41.844 27.688 1 98.31 712 TYR B C 1
ATOM 11676 O O . TYR B 1 712 ? -9.727 42.562 27.703 1 98.31 712 TYR B O 1
ATOM 11684 N N . ASN B 1 713 ? -8.688 40.625 27.219 1 97.75 713 ASN B N 1
ATOM 11685 C CA . ASN B 1 713 ? -9.898 39.844 27.047 1 97.75 713 ASN B CA 1
ATOM 11686 C C . ASN B 1 713 ? -9.625 38.344 27.188 1 97.75 713 ASN B C 1
ATOM 11688 O O . ASN B 1 713 ? -8.469 37.906 27.172 1 97.75 713 ASN B O 1
ATOM 11692 N N . ASN B 1 714 ? -10.625 37.562 27.453 1 95.94 714 ASN B N 1
ATOM 11693 C CA . ASN B 1 714 ? -10.469 36.094 27.578 1 95.94 714 ASN B CA 1
ATOM 11694 C C . ASN B 1 714 ? -11.633 35.375 26.922 1 95.94 714 ASN B C 1
ATOM 11696 O O . ASN B 1 714 ? -12.195 34.438 27.516 1 95.94 714 ASN B O 1
ATOM 11700 N N . ILE B 1 715 ? -11.883 35.719 25.719 1 93.56 715 ILE B N 1
ATOM 11701 C CA . ILE B 1 715 ? -13.047 35.125 25.078 1 93.56 715 ILE B CA 1
ATOM 11702 C C . ILE B 1 715 ? -12.648 33.812 24.406 1 93.56 715 ILE B C 1
ATOM 11704 O O . ILE B 1 715 ? -13.312 33.344 23.469 1 93.56 715 ILE B O 1
ATOM 11708 N N . TRP B 1 716 ? -11.617 33.188 24.812 1 88.44 716 TRP B N 1
ATOM 11709 C CA . TRP B 1 716 ? -11.125 31.938 24.219 1 88.44 716 TRP B CA 1
ATOM 11710 C C . TRP B 1 716 ? -11.211 30.781 25.219 1 88.44 716 TRP B C 1
ATOM 11712 O O . TRP B 1 716 ? -11.211 31 26.422 1 88.44 716 TRP B O 1
ATOM 11722 N N . ASN B 1 717 ? -11.297 29.594 24.625 1 88.5 717 ASN B N 1
ATOM 11723 C CA . ASN B 1 717 ? -11.297 28.375 25.438 1 88.5 717 ASN B CA 1
ATOM 11724 C C . ASN B 1 717 ? -10.219 27.391 24.969 1 88.5 717 ASN B C 1
ATOM 11726 O O . ASN B 1 717 ? -10.273 26.203 25.297 1 88.5 717 ASN B O 1
ATOM 11730 N N . THR B 1 718 ? -9.367 27.844 24.062 1 86.88 718 THR B N 1
ATOM 11731 C CA . THR B 1 718 ? -8.211 27.078 23.625 1 86.88 718 THR B CA 1
ATOM 11732 C C . THR B 1 718 ? -7.125 28 23.062 1 86.88 718 THR B C 1
ATOM 11734 O O . THR B 1 718 ? -7.352 29.203 22.906 1 86.88 718 THR B O 1
ATOM 11737 N N . ASN B 1 719 ? -5.887 27.578 22.938 1 89.81 719 ASN B N 1
ATOM 11738 C CA . ASN B 1 719 ? -4.762 28.188 22.234 1 89.81 719 ASN B CA 1
ATOM 11739 C C . ASN B 1 719 ? -4.168 29.344 23.047 1 89.81 719 ASN B C 1
ATOM 11741 O O . ASN B 1 719 ? -2.998 29.688 22.859 1 89.81 719 ASN B O 1
ATOM 11745 N N . TYR B 1 720 ? -5.133 30.031 23.844 1 93.81 720 TYR B N 1
ATOM 11746 C CA . TYR B 1 720 ? -4.738 31.188 24.625 1 93.81 720 TYR B CA 1
ATOM 11747 C C . TYR B 1 720 ? -5.09 31 26.094 1 93.81 720 TYR B C 1
ATOM 11749 O O . TYR B 1 720 ? -5.898 30.141 26.438 1 93.81 720 TYR B O 1
ATOM 11757 N N . PRO B 1 721 ? -4.457 31.797 26.953 1 95.06 721 PRO B N 1
ATOM 11758 C CA . PRO B 1 721 ? -4.863 31.734 28.359 1 95.06 721 PRO B CA 1
ATOM 11759 C C . PRO B 1 721 ? -6.352 32 28.562 1 95.06 721 PRO B C 1
ATOM 11761 O O . PRO B 1 721 ? -6.898 32.938 27.953 1 95.06 721 PRO B O 1
ATOM 11764 N N . MET B 1 722 ? -6.973 31.297 29.469 1 94.5 722 MET B N 1
ATOM 11765 C CA . MET B 1 722 ? -8.43 31.312 29.609 1 94.5 722 MET B CA 1
ATOM 11766 C C . MET B 1 722 ? -8.859 32.219 30.75 1 94.5 722 MET B C 1
ATOM 11768 O O . MET B 1 722 ? -10.031 32.594 30.859 1 94.5 722 MET B O 1
ATOM 11772 N N . TRP B 1 723 ? -7.934 32.5 31.641 1 96 723 TRP B N 1
ATOM 11773 C CA . TRP B 1 723 ? -8.148 33.438 32.719 1 96 723 TRP B CA 1
ATOM 11774 C C . TRP B 1 723 ? -6.863 34.188 33.062 1 96 723 TRP B C 1
ATOM 11776 O O . TRP B 1 723 ? -5.77 33.75 32.688 1 96 723 TRP B O 1
ATOM 11786 N N . TYR B 1 724 ? -7.004 35.281 33.594 1 96.62 724 TYR B N 1
ATOM 11787 C CA . TYR B 1 724 ? -5.91 36.156 34 1 96.62 724 TYR B CA 1
ATOM 11788 C C . TYR B 1 724 ? -6.305 36.969 35.219 1 96.62 724 TYR B C 1
ATOM 11790 O O . TYR B 1 724 ? -7.453 37.406 35.344 1 96.62 724 TYR B O 1
ATOM 11798 N N . PRO B 1 725 ? -5.465 37.188 36.188 1 97.5 725 PRO B N 1
ATOM 11799 C CA . PRO B 1 725 ? -4.102 36.625 36.219 1 97.5 725 PRO B CA 1
ATOM 11800 C C . PRO B 1 725 ? -4.055 35.156 36.625 1 97.5 725 PRO B C 1
ATOM 11802 O O . PRO B 1 725 ? -4.91 34.719 37.375 1 97.5 725 PRO B O 1
ATOM 11805 N N . PHE B 1 726 ? -3.154 34.469 36.125 1 96.38 726 PHE B N 1
ATOM 11806 C CA . PHE B 1 726 ? -2.906 33.125 36.562 1 96.38 726 PHE B CA 1
ATOM 11807 C C . PHE B 1 726 ? -1.661 33.062 37.438 1 96.38 726 PHE B C 1
ATOM 11809 O O . PHE B 1 726 ? -1.377 32.031 38.062 1 96.38 726 PHE B O 1
ATOM 11816 N N . ASN B 1 727 ? -0.885 34.125 37.531 1 96.31 727 ASN B N 1
ATOM 11817 C CA . ASN B 1 727 ? 0.093 34.406 38.562 1 96.31 727 ASN B CA 1
ATOM 11818 C C . ASN B 1 727 ? -0.324 35.594 39.406 1 96.31 727 ASN B C 1
ATOM 11820 O O . ASN B 1 727 ? -0.589 36.688 38.875 1 96.31 727 ASN B O 1
ATOM 11824 N N . PRO B 1 728 ? -0.368 35.469 40.688 1 93.19 728 PRO B N 1
ATOM 11825 C CA . PRO B 1 728 ? -0.882 36.531 41.531 1 93.19 728 PRO B CA 1
ATOM 11826 C C . PRO B 1 728 ? -0.148 37.844 41.312 1 93.19 728 PRO B C 1
ATOM 11828 O O . PRO B 1 728 ? -0.752 38.938 41.438 1 93.19 728 PRO B O 1
ATOM 11831 N N . GLU B 1 729 ? 1.077 37.812 41.031 1 92.94 729 GLU B N 1
ATOM 11832 C CA . GLU B 1 729 ? 1.902 39 40.875 1 92.94 729 GLU B CA 1
ATOM 11833 C C . GLU B 1 729 ? 1.521 39.812 39.625 1 92.94 729 GLU B C 1
ATOM 11835 O O . GLU B 1 729 ? 1.925 40.938 39.469 1 92.94 729 GLU B O 1
ATOM 11840 N N . ASP B 1 730 ? 0.621 39.25 38.812 1 96 730 ASP B N 1
ATOM 11841 C CA . ASP B 1 730 ? 0.281 39.875 37.531 1 96 730 ASP B CA 1
ATOM 11842 C C . ASP B 1 730 ? -0.99 40.719 37.656 1 96 730 ASP B C 1
ATOM 11844 O O . ASP B 1 730 ? -1.509 41.219 36.656 1 96 730 ASP B O 1
ATOM 11848 N N . ALA B 1 731 ? -1.505 40.938 38.844 1 96.25 731 ALA B N 1
ATOM 11849 C CA . ALA B 1 731 ? -2.803 41.562 39.031 1 96.25 731 ALA B CA 1
ATOM 11850 C C . ALA B 1 731 ? -2.75 43.031 38.688 1 96.25 731 ALA B C 1
ATOM 11852 O O . ALA B 1 731 ? -3.789 43.688 38.531 1 96.25 731 ALA B O 1
ATOM 11853 N N . ASN B 1 732 ? -1.57 43.625 38.656 1 96.88 732 ASN B N 1
ATOM 11854 C CA . ASN B 1 732 ? -1.382 45.062 38.375 1 96.88 732 ASN B CA 1
ATOM 11855 C C . ASN B 1 732 ? -0.785 45.25 36.969 1 96.88 732 ASN B C 1
ATOM 11857 O O . ASN B 1 732 ? -0.047 44.406 36.469 1 96.88 732 ASN B O 1
ATOM 11861 N N . PHE B 1 733 ? -1.14 46.375 36.344 1 96.62 733 PHE B N 1
ATOM 11862 C CA . PHE B 1 733 ? -0.662 46.656 35 1 96.62 733 PHE B CA 1
ATOM 11863 C C . PHE B 1 733 ? -0.509 48.156 34.781 1 96.62 733 PHE B C 1
ATOM 11865 O O . PHE B 1 733 ? -1.312 48.938 35.312 1 96.62 733 PHE B O 1
ATOM 11872 N N . LYS B 1 734 ? 0.536 48.531 34.188 1 97.38 734 LYS B N 1
ATOM 11873 C CA . LYS B 1 734 ? 0.808 49.906 33.781 1 97.38 734 LYS B CA 1
ATOM 11874 C C . LYS B 1 734 ? 0.948 50 32.25 1 97.38 734 LYS B C 1
ATOM 11876 O O . LYS B 1 734 ? 1.646 49.219 31.641 1 97.38 734 LYS B O 1
ATOM 11881 N N . ALA B 1 735 ? 0.254 50.969 31.672 1 97.19 735 ALA B N 1
ATOM 11882 C CA . ALA B 1 735 ? 0.361 51.219 30.234 1 97.19 735 ALA B CA 1
ATOM 11883 C C . ALA B 1 735 ? 0.539 52.688 29.953 1 97.19 735 ALA B C 1
ATOM 11885 O O . ALA B 1 735 ? -0.049 53.531 30.625 1 97.19 735 ALA B O 1
ATOM 11886 N N . LYS B 1 736 ? 1.296 52.969 28.953 1 97.81 736 LYS B N 1
ATOM 11887 C CA . LYS B 1 736 ? 1.521 54.344 28.531 1 97.81 736 LYS B CA 1
ATOM 11888 C C . LYS B 1 736 ? 0.868 54.625 27.188 1 97.81 736 LYS B C 1
ATOM 11890 O O . LYS B 1 736 ? 0.917 53.781 26.281 1 97.81 736 LYS B O 1
ATOM 11895 N N . PHE B 1 737 ? 0.213 55.75 27.094 1 98.12 737 PHE B N 1
ATOM 11896 C CA . PHE B 1 737 ? -0.407 56.281 25.875 1 98.12 737 PHE B CA 1
ATOM 11897 C C . PHE B 1 737 ? -0.047 57.75 25.672 1 98.12 737 PHE B C 1
ATOM 11899 O O . PHE B 1 737 ? 0.592 58.344 26.531 1 98.12 737 PHE B O 1
ATOM 11906 N N . SER B 1 738 ? -0.392 58.25 24.531 1 98.06 738 SER B N 1
ATOM 11907 C CA . SER B 1 738 ? -0.332 59.688 24.297 1 98.06 738 SER B CA 1
ATOM 11908 C C . SER B 1 738 ? -1.403 60.125 23.312 1 98.06 738 SER B C 1
ATOM 11910 O O . SER B 1 738 ? -1.84 59.344 22.469 1 98.06 738 SER B O 1
ATOM 11912 N N . ILE B 1 739 ? -1.881 61.312 23.547 1 97.94 739 ILE B N 1
ATOM 11913 C CA . ILE B 1 739 ? -2.744 62.031 22.609 1 97.94 739 ILE B CA 1
ATOM 11914 C C . ILE B 1 739 ? -1.958 63.156 21.938 1 97.94 739 ILE B C 1
ATOM 11916 O O . ILE B 1 739 ? -1.713 64.188 22.547 1 97.94 739 ILE B O 1
ATOM 11920 N N . ASN B 1 740 ? -1.656 62.938 20.688 1 97.56 740 ASN B N 1
ATOM 11921 C CA . ASN B 1 740 ? -0.818 63.906 19.969 1 97.56 740 ASN B CA 1
ATOM 11922 C C . ASN B 1 740 ? -1.641 64.75 19 1 97.56 740 ASN B C 1
ATOM 11924 O O . ASN B 1 740 ? -2.475 64.25 18.266 1 97.56 740 ASN B O 1
ATOM 11928 N N . PHE B 1 741 ? -1.379 66.062 19.016 1 96.94 741 PHE B N 1
ATOM 11929 C CA . PHE B 1 741 ? -2.02 67 18.109 1 96.94 741 PHE B CA 1
ATOM 11930 C C . PHE B 1 741 ? -1.149 67.25 16.875 1 96.94 741 PHE B C 1
ATOM 11932 O O . PHE B 1 741 ? -0.094 67.875 16.969 1 96.94 741 PHE B O 1
ATOM 11939 N N . ILE B 1 742 ? -1.635 66.688 15.844 1 96.38 742 ILE B N 1
ATOM 11940 C CA . ILE B 1 742 ? -0.875 66.812 14.602 1 96.38 742 ILE B CA 1
ATOM 11941 C C . ILE B 1 742 ? -1.3 68.062 13.836 1 96.38 742 ILE B C 1
ATOM 11943 O O . ILE B 1 742 ? -2.479 68.25 13.508 1 96.38 742 ILE B O 1
ATOM 11947 N N . THR B 1 743 ? -0.325 68.875 13.547 1 94.06 743 THR B N 1
ATOM 11948 C CA . THR B 1 743 ? -0.587 70.125 12.852 1 94.06 743 THR B CA 1
ATOM 11949 C C . THR B 1 743 ? 0.094 70.125 11.484 1 94.06 743 THR B C 1
ATOM 11951 O O . THR B 1 743 ? 0.858 69.25 11.164 1 94.06 743 THR B O 1
ATOM 11954 N N . LYS B 1 744 ? -0.258 71.25 10.719 1 85.62 744 LYS B N 1
ATOM 11955 C CA . LYS B 1 744 ? 0.318 71.438 9.383 1 85.62 744 LYS B CA 1
ATOM 11956 C C . LYS B 1 744 ? 1.817 71.688 9.461 1 85.62 744 LYS B C 1
ATOM 11958 O O . LYS B 1 744 ? 2.275 72.438 10.336 1 85.62 744 LYS B O 1
#

Organism: Lymnaea stagnalis (NCBI:txid6523)